Protein AF-A0AAD4MGN7-F1 (afdb_monomer)

Solvent-accessible surface area (backbone atoms only — not comparable to full-atom values): 45632 Å² total; per-residue (Å²): 125,71,68,62,56,55,52,49,28,52,50,42,21,54,55,13,45,54,48,10,51,55,51,5,52,52,38,12,51,36,53,66,47,85,91,38,70,66,51,23,50,52,28,47,52,51,27,54,56,35,58,55,49,45,67,70,60,41,41,46,39,46,66,67,45,45,25,71,78,39,67,83,50,58,80,53,56,69,68,58,38,48,26,50,32,53,7,48,36,47,10,25,52,45,12,50,46,44,36,51,26,50,66,70,49,66,71,64,58,56,55,53,40,45,73,77,66,43,49,73,70,54,36,39,65,73,51,46,48,59,51,15,47,68,67,33,46,69,65,50,54,54,52,53,54,47,40,47,41,51,32,44,44,49,68,76,62,41,52,69,54,49,50,50,51,54,53,50,49,47,75,78,34,98,59,53,67,65,55,53,53,50,53,51,50,50,48,47,52,52,44,52,51,51,54,51,53,51,54,52,52,54,63,72,72,61,62,93,81,67,90,71,90,76,80,87,76,83,90,80,88,82,92,75,89,68,92,84,69,71,67,78,72,48,59,67,62,52,48,52,50,49,52,49,21,52,51,48,34,53,52,18,48,57,46,4,49,54,52,1,45,52,40,19,50,33,51,69,63,78,43,66,84,44,20,51,60,37,50,51,50,29,53,50,51,71,68,52,47,66,69,60,47,42,49,40,45,59,52,52,46,23,61,75,70,72,47,88,70,53,72,68,55,24,48,48,53,34,43,20,58,47,38,13,30,56,37,12,49,47,49,38,50,23,55,66,68,53,61,68,56,53,55,51,43,33,44,45,57,57,37,50,72,69,55,30,39,63,71,55,47,44,62,53,17,49,62,67,25,44,68,55,53,53,51,49,52,53,51,44,40,46,54,39,48,50,59,61,74,66,32,95,65,66,69,52,63,71,46,66,75,67,67,79,80,81,89,85,90,86,86,89,85,88,89,82,88,86,88,84,84,90,86,84,88,88,89,85,79,92,76,94,73,77,85,58,44,36,39,36,41,44,30,24,29,66,62,85,92,47,74,44,35,45,57,28,58,49,76,39,47,79,44,38,25,36,30,40,36,60,62,92,88,22,32,67,67,58,53,59,33,39,74,70,65,77,38,91,66,82,44,60,49,77,52,71,77,66,55,55,16,55,34,50,45,60,53,51,68,57,68,94,33,33,45,50,49,57,27,20,53,42,29,34,72,55,72,65,39,54,71,67,59,21,44,55,49,26,52,55,37,32,46,75,63,73,42,60,96,47,41,84,39,40,56,88,79,51,55,65,47,54,40,37,39,50,30,48,28,33,24,54,48,68,67,40,63,33,41,37,33,38,31,67,50,79,75,43,60,80,88,41,37,57,70,49,50,52,55,51,51,54,47,46,75,73,49,42,17,33,42,35,35,51,88,59,59,77,57,42,75,72,62,43,75,41,68,42,60,33,56,83,16,48,69,75,80,76,86,86,75,80,66,76,99,78,78,84,92,77,90,84,80,77,89,74,89,79,93,68,77,76,63,60,56,50,58,52,50,56,68,67,56,73,81,74,75,79,52,90,36,48,46,77,48,76,48,78,37,62,32,56,37,55,60,58,42,47,38,76,60,34,64,80,44,35,36,69,15,60,42,27,89,65,40,49,40,47,66,79,44,76,40,85,42,70,70,25,49,33,30,37,34,42,30,31,73,87,78,68,54,64,55,46,35,33,36,32,28,72,40,77,43,89,38,39,36,42,28,33,43,36,30,50,75,50,86,92,46,67,52,63,25,39,39,39,37,41,38,44,83,45,101,74,26,17,34,40,38,38,40,38,36,46,50,38,88,89,54,56,57,68,60,54,48,52,36,49,54,44,11,50,51,41,38,43,69,71,59,37,78,90,74,89,127

Radius of gyration: 36.22 Å; Cα contacts (8 Å, |Δi|>4): 1133; chains: 1; bounding box: 89×82×96 Å

Structure (mmCIF, N/CA/C/O backbone):
data_AF-A0AAD4MGN7-F1
#
_entry.id   AF-A0AAD4MGN7-F1
#
loop_
_atom_site.group_PDB
_atom_site.id
_atom_site.type_symbol
_atom_site.label_atom_id
_atom_site.label_alt_id
_atom_site.label_comp_id
_atom_site.label_asym_id
_atom_site.label_entity_id
_atom_site.label_seq_id
_atom_site.pdbx_PDB_ins_code
_atom_site.Cartn_x
_atom_site.Cartn_y
_atom_site.Cartn_z
_atom_site.occupancy
_atom_site.B_iso_or_equiv
_atom_site.auth_seq_id
_atom_site.auth_comp_id
_atom_site.auth_asym_id
_atom_site.auth_atom_id
_atom_site.pdbx_PDB_model_num
ATOM 1 N N . MET A 1 1 ? 8.310 -8.435 -48.585 1.00 41.22 1 MET A N 1
ATOM 2 C CA . MET A 1 1 ? 9.269 -7.634 -47.798 1.00 41.22 1 MET A CA 1
ATOM 3 C C . MET A 1 1 ? 8.794 -7.382 -46.361 1.00 41.22 1 MET A C 1
ATOM 5 O O . MET A 1 1 ? 9.651 -7.215 -45.513 1.00 41.22 1 MET A O 1
ATOM 9 N N . ASP A 1 2 ? 7.491 -7.438 -46.037 1.00 47.53 2 ASP A N 1
ATOM 10 C CA . ASP A 1 2 ? 6.995 -7.086 -44.684 1.00 47.53 2 ASP A CA 1
ATOM 11 C C . ASP A 1 2 ? 7.054 -8.194 -43.604 1.00 47.53 2 ASP A C 1
ATOM 13 O O . ASP A 1 2 ? 7.078 -7.887 -42.412 1.00 47.53 2 ASP A O 1
ATOM 17 N N . VAL A 1 3 ? 7.104 -9.481 -43.978 1.00 47.34 3 VAL A N 1
ATOM 18 C CA . VAL A 1 3 ? 7.120 -10.608 -43.010 1.00 47.34 3 VAL A CA 1
ATOM 19 C C . VAL A 1 3 ? 8.496 -10.777 -42.344 1.00 47.34 3 VAL A C 1
ATOM 21 O O . VAL A 1 3 ? 8.574 -11.112 -41.160 1.00 47.34 3 VAL A O 1
ATOM 24 N N . ASP A 1 4 ? 9.576 -10.467 -43.065 1.00 62.09 4 ASP A N 1
ATOM 25 C CA . ASP A 1 4 ? 10.953 -10.615 -42.574 1.00 62.09 4 ASP A CA 1
ATOM 26 C C . ASP A 1 4 ? 11.300 -9.575 -41.492 1.00 62.09 4 ASP A C 1
ATOM 28 O O . ASP A 1 4 ? 12.002 -9.884 -40.527 1.00 62.09 4 ASP A O 1
ATOM 32 N N . CYS A 1 5 ? 10.743 -8.362 -41.589 1.00 65.50 5 CYS A N 1
ATOM 33 C CA . CYS A 1 5 ? 10.956 -7.278 -40.623 1.00 65.50 5 CYS A CA 1
ATOM 34 C C . CYS A 1 5 ? 10.342 -7.598 -39.252 1.00 65.50 5 CYS A C 1
ATOM 36 O O . CYS A 1 5 ? 11.000 -7.461 -38.217 1.00 65.50 5 CYS A O 1
ATOM 38 N N . LEU A 1 6 ? 9.092 -8.080 -39.243 1.00 70.62 6 LEU A N 1
ATOM 39 C CA . LEU A 1 6 ? 8.415 -8.506 -38.017 1.00 70.62 6 LEU A CA 1
ATOM 40 C C . LEU A 1 6 ? 9.149 -9.694 -37.380 1.00 70.62 6 LEU A C 1
ATOM 42 O O . LEU A 1 6 ? 9.390 -9.693 -36.172 1.00 70.62 6 LEU A O 1
ATOM 46 N N . GLY A 1 7 ? 9.548 -10.676 -38.198 1.00 76.12 7 GLY A N 1
ATOM 47 C CA . GLY A 1 7 ? 10.326 -11.832 -37.755 1.00 76.12 7 GLY A CA 1
ATOM 48 C C . GLY A 1 7 ? 11.643 -11.430 -37.090 1.00 76.12 7 GLY A C 1
ATOM 49 O O . GLY A 1 7 ? 11.974 -11.949 -36.021 1.00 76.12 7 GLY A O 1
ATOM 50 N N . TRP A 1 8 ? 12.357 -10.453 -37.656 1.00 83.38 8 TRP A N 1
ATOM 51 C CA . TRP A 1 8 ? 13.594 -9.926 -37.079 1.00 83.38 8 TRP A CA 1
ATOM 52 C C . TRP A 1 8 ? 13.355 -9.211 -35.745 1.00 83.38 8 TRP A C 1
ATOM 54 O O . TRP A 1 8 ? 14.012 -9.537 -34.757 1.00 83.38 8 TRP A O 1
ATOM 64 N N . THR A 1 9 ? 12.382 -8.292 -35.676 1.00 81.06 9 THR A N 1
ATOM 65 C CA . THR A 1 9 ? 12.053 -7.565 -34.436 1.00 81.06 9 THR A CA 1
ATOM 66 C C . THR A 1 9 ? 11.672 -8.522 -33.308 1.00 81.06 9 THR A C 1
ATOM 68 O O . THR A 1 9 ? 12.214 -8.421 -32.209 1.00 81.06 9 THR A O 1
ATOM 71 N N . VAL A 1 10 ? 10.787 -9.487 -33.577 1.00 84.31 10 VAL A N 1
ATOM 72 C CA . VAL A 1 10 ? 10.349 -10.471 -32.576 1.00 84.31 10 VAL A CA 1
ATOM 73 C C . VAL A 1 10 ? 11.515 -11.350 -32.126 1.00 84.31 10 VAL A C 1
ATOM 75 O O . VAL A 1 10 ? 11.689 -11.568 -30.926 1.00 84.31 10 VAL A O 1
ATOM 78 N N . SER A 1 11 ? 12.351 -11.811 -33.059 1.00 86.56 11 SER A N 1
ATOM 79 C CA . SER A 1 11 ? 13.511 -12.649 -32.737 1.00 86.56 11 SER A CA 1
ATOM 80 C C . SER A 1 11 ? 14.525 -11.896 -31.877 1.00 86.56 11 SER A C 1
ATOM 82 O O . SER A 1 11 ? 14.943 -12.405 -30.838 1.00 86.56 11 SER A O 1
ATOM 84 N N . VAL A 1 12 ? 14.879 -10.659 -32.241 1.00 88.50 12 VAL A N 1
ATOM 85 C CA . VAL A 1 12 ? 15.774 -9.817 -31.433 1.00 88.50 12 VAL A CA 1
ATOM 86 C C . VAL A 1 12 ? 15.170 -9.559 -30.055 1.00 88.50 12 VAL A C 1
ATOM 88 O O . VAL A 1 12 ? 15.861 -9.742 -29.056 1.00 88.50 12 VAL A O 1
ATOM 91 N N . ALA A 1 13 ? 13.886 -9.194 -29.980 1.00 86.88 13 ALA A N 1
ATOM 92 C CA . ALA A 1 13 ? 13.205 -8.910 -28.720 1.00 86.88 13 ALA A CA 1
ATOM 93 C C . ALA A 1 13 ? 13.226 -10.110 -27.767 1.00 86.88 13 ALA A C 1
ATOM 95 O O . ALA A 1 13 ? 13.623 -9.963 -26.614 1.00 86.88 13 ALA A O 1
ATOM 96 N N . LEU A 1 14 ? 12.846 -11.301 -28.239 1.00 90.88 14 LEU A N 1
ATOM 97 C CA . LEU A 1 14 ? 12.795 -12.509 -27.411 1.00 90.88 14 LEU A CA 1
ATOM 98 C C . LEU A 1 14 ? 14.188 -12.951 -26.953 1.00 90.88 14 LEU A C 1
ATOM 100 O O . LEU A 1 14 ? 14.379 -13.278 -25.781 1.00 90.88 14 LEU A O 1
ATOM 104 N N . THR A 1 15 ? 15.174 -12.918 -27.852 1.00 93.12 15 THR A N 1
ATOM 105 C CA . THR A 1 15 ? 16.546 -13.343 -27.533 1.00 93.12 15 THR A CA 1
ATOM 106 C C . THR A 1 15 ? 17.216 -12.359 -26.570 1.00 93.12 15 THR A C 1
ATOM 108 O O . THR A 1 15 ? 17.840 -12.768 -25.589 1.00 93.12 15 THR A O 1
ATOM 111 N N . ALA A 1 16 ? 17.028 -11.053 -26.791 1.00 92.38 16 ALA A N 1
ATOM 112 C CA . ALA A 1 16 ? 17.508 -10.012 -25.889 1.00 92.38 16 ALA A CA 1
ATOM 113 C C . ALA A 1 16 ? 16.787 -10.055 -24.535 1.00 92.38 16 ALA A C 1
ATOM 115 O O . ALA A 1 16 ? 17.423 -9.823 -23.511 1.00 92.38 16 ALA A O 1
ATOM 116 N N . LEU A 1 17 ? 15.493 -10.398 -24.501 1.00 92.12 17 LEU A N 1
ATOM 117 C CA . LEU A 1 17 ? 14.729 -10.527 -23.259 1.00 92.12 17 LEU A CA 1
ATOM 118 C C . LEU A 1 17 ? 15.240 -11.696 -22.426 1.00 92.12 17 LEU A C 1
ATOM 120 O O . LEU A 1 17 ? 15.430 -11.550 -21.222 1.00 92.12 17 LEU A O 1
ATOM 124 N N . PHE A 1 18 ? 15.508 -12.837 -23.061 1.00 94.94 18 PHE A N 1
ATOM 125 C CA . PHE A 1 18 ? 16.107 -13.984 -22.389 1.00 94.94 18 PHE A CA 1
ATOM 126 C C . PHE A 1 18 ? 17.468 -13.622 -21.779 1.00 94.94 18 PHE A C 1
ATOM 128 O O . PHE A 1 18 ? 17.686 -13.841 -20.585 1.00 94.94 18 PHE A O 1
ATOM 135 N N . LEU A 1 19 ? 18.350 -12.988 -22.561 1.00 95.88 19 LEU A N 1
ATOM 136 C CA . LEU A 1 19 ? 19.645 -12.506 -22.075 1.00 95.88 19 LEU A CA 1
ATOM 137 C C . LEU A 1 19 ? 19.478 -11.519 -20.907 1.00 95.88 19 LEU A C 1
ATOM 139 O O . LEU A 1 19 ? 20.143 -11.652 -19.879 1.00 95.88 19 LEU A O 1
ATOM 143 N N . ALA A 1 20 ? 18.559 -10.562 -21.039 1.00 94.31 20 ALA A N 1
ATOM 144 C CA . ALA A 1 20 ? 18.285 -9.549 -20.029 1.00 94.31 20 ALA A CA 1
ATOM 145 C C . ALA A 1 20 ? 17.755 -10.151 -18.725 1.00 94.31 20 ALA A C 1
ATOM 147 O O . ALA A 1 20 ? 18.173 -9.727 -17.649 1.00 94.31 20 ALA A O 1
ATOM 148 N N . LEU A 1 21 ? 16.870 -11.149 -18.805 1.00 93.69 21 LEU A N 1
ATOM 149 C CA . LEU A 1 21 ? 16.341 -11.853 -17.641 1.00 93.69 21 LEU A CA 1
ATOM 150 C C . LEU A 1 21 ? 17.445 -12.619 -16.924 1.00 93.69 21 LEU A C 1
ATOM 152 O O . LEU A 1 21 ? 17.583 -12.470 -15.713 1.00 93.69 21 LEU A O 1
ATOM 156 N N . VAL A 1 22 ? 18.265 -13.386 -17.644 1.00 95.25 22 VAL A N 1
ATOM 157 C CA . VAL A 1 22 ? 19.356 -14.165 -17.040 1.00 95.25 22 VAL A CA 1
ATOM 158 C C . VAL A 1 22 ? 20.379 -13.242 -16.377 1.00 95.25 22 VAL A C 1
ATOM 160 O O . VAL A 1 22 ? 20.646 -13.366 -15.181 1.00 95.25 22 VAL A O 1
ATOM 163 N N . VAL A 1 23 ? 20.914 -12.274 -17.123 1.00 96.06 23 VAL A N 1
ATOM 164 C CA . VAL A 1 23 ? 21.951 -11.363 -16.619 1.00 96.06 23 VAL A CA 1
ATOM 165 C C . VAL A 1 23 ? 21.386 -10.445 -15.538 1.00 96.06 23 VAL A C 1
ATOM 167 O O . VAL A 1 23 ? 21.999 -10.286 -14.484 1.00 96.06 23 VAL A O 1
ATOM 170 N N . GLY A 1 24 ? 20.186 -9.900 -15.738 1.00 93.06 24 GLY A N 1
ATOM 171 C CA . GLY A 1 24 ? 19.520 -9.033 -14.769 1.00 93.06 24 GLY A CA 1
ATOM 172 C C . GLY A 1 24 ? 19.217 -9.752 -13.455 1.00 93.06 24 GLY A C 1
ATOM 173 O O . GLY A 1 24 ? 19.435 -9.181 -12.387 1.00 93.06 24 GLY A O 1
ATOM 174 N N . SER A 1 25 ? 18.816 -11.028 -13.512 1.00 93.50 25 SER A N 1
ATOM 175 C CA . SER A 1 25 ? 18.629 -11.870 -12.320 1.00 93.50 25 SER A CA 1
ATOM 176 C C . SER A 1 25 ? 19.911 -12.009 -11.511 1.00 93.50 25 SER A C 1
ATOM 178 O O . SER A 1 25 ? 19.914 -11.844 -10.288 1.00 93.50 25 SER A O 1
ATOM 180 N N . ILE A 1 26 ? 21.006 -12.331 -12.204 1.00 94.19 26 ILE A N 1
ATOM 181 C CA . ILE A 1 26 ? 22.312 -12.565 -11.594 1.00 94.19 26 ILE A CA 1
ATOM 182 C C . ILE A 1 26 ? 22.810 -11.264 -10.968 1.00 94.19 26 ILE A C 1
ATOM 184 O O . ILE A 1 26 ? 23.051 -11.223 -9.763 1.00 94.19 26 ILE A O 1
ATOM 188 N N . ILE A 1 27 ? 22.881 -10.180 -11.746 1.00 92.44 27 ILE A N 1
ATOM 189 C CA . ILE A 1 27 ? 23.361 -8.879 -11.269 1.00 92.44 27 ILE A CA 1
ATOM 190 C C . ILE A 1 27 ? 22.482 -8.343 -10.130 1.00 92.44 27 ILE A C 1
ATOM 192 O O . ILE A 1 27 ? 23.010 -7.878 -9.120 1.00 92.44 27 ILE A O 1
ATOM 196 N N . GLY A 1 28 ? 21.155 -8.451 -10.234 1.00 87.88 28 GLY A N 1
ATOM 197 C CA . GLY A 1 28 ? 20.231 -8.019 -9.181 1.00 87.88 28 GLY A CA 1
ATOM 198 C C . GLY A 1 28 ? 20.442 -8.768 -7.863 1.00 87.88 28 GLY A C 1
ATOM 199 O O . GLY A 1 28 ? 20.472 -8.146 -6.803 1.00 87.88 28 GLY A O 1
ATOM 200 N N . THR A 1 29 ? 20.680 -10.082 -7.934 1.00 91.19 29 THR A N 1
ATOM 201 C CA . THR A 1 29 ? 20.980 -10.923 -6.764 1.00 91.19 29 THR A CA 1
ATOM 202 C C . THR A 1 29 ? 22.353 -10.604 -6.169 1.00 91.19 29 THR A C 1
ATOM 204 O O . THR A 1 29 ? 22.486 -10.469 -4.953 1.00 91.19 29 THR A O 1
ATOM 207 N N . LEU A 1 30 ? 23.383 -10.429 -7.007 1.00 89.56 30 LEU A N 1
ATOM 208 C CA . LEU A 1 30 ? 24.738 -10.090 -6.553 1.00 89.56 30 LEU A CA 1
ATOM 209 C C . LEU A 1 30 ? 24.761 -8.784 -5.750 1.00 89.56 30 LEU A C 1
ATOM 211 O O . LEU A 1 30 ? 25.489 -8.673 -4.765 1.00 89.56 30 LEU A O 1
ATOM 215 N N . ARG A 1 31 ? 23.916 -7.818 -6.122 1.00 88.19 31 ARG A N 1
ATOM 216 C CA . ARG A 1 31 ? 23.793 -6.509 -5.459 1.00 88.19 31 ARG A CA 1
ATOM 217 C C . ARG A 1 31 ? 23.100 -6.548 -4.096 1.00 88.19 31 ARG A C 1
ATOM 219 O O . ARG A 1 31 ? 23.095 -5.533 -3.398 1.00 88.19 31 ARG A O 1
ATOM 226 N N . THR A 1 32 ? 22.509 -7.676 -3.705 1.00 85.19 32 THR A N 1
ATOM 227 C CA . THR A 1 32 ? 21.860 -7.848 -2.395 1.00 85.19 32 THR A CA 1
ATOM 228 C C . THR A 1 32 ? 22.625 -8.791 -1.471 1.00 85.19 32 THR A C 1
ATOM 230 O O . THR A 1 32 ? 22.219 -8.983 -0.320 1.00 85.19 32 THR A O 1
ATOM 233 N N . LEU A 1 33 ? 23.736 -9.366 -1.943 1.00 86.06 33 LEU A N 1
ATOM 234 C CA . LEU A 1 33 ? 24.540 -10.279 -1.146 1.00 86.06 33 LEU A CA 1
ATOM 235 C C . LEU A 1 33 ? 25.192 -9.551 0.048 1.00 86.06 33 LEU A C 1
ATOM 237 O O . LEU A 1 33 ? 25.853 -8.529 -0.131 1.00 86.06 33 LEU A O 1
ATOM 241 N N . PRO A 1 34 ? 25.025 -10.075 1.270 1.00 75.25 34 PRO A N 1
ATOM 242 C CA . PRO A 1 34 ? 25.509 -9.447 2.497 1.00 75.25 34 PRO A CA 1
ATOM 243 C C . PRO A 1 34 ? 27.012 -9.641 2.730 1.00 75.25 34 PRO A C 1
ATOM 245 O O . PRO A 1 34 ? 27.662 -8.734 3.240 1.00 75.25 34 PRO A O 1
ATOM 248 N N . ASP A 1 35 ? 27.558 -10.790 2.326 1.00 76.31 35 ASP A N 1
ATOM 249 C CA . ASP A 1 35 ? 28.897 -11.238 2.736 1.00 76.31 35 ASP A CA 1
ATOM 250 C C . ASP A 1 35 ? 29.973 -10.975 1.665 1.00 76.31 35 ASP A C 1
ATOM 252 O O . ASP A 1 35 ? 31.139 -11.316 1.841 1.00 76.31 35 ASP A O 1
ATOM 256 N N . SER A 1 36 ? 29.608 -10.345 0.541 1.00 82.69 36 SER A N 1
ATOM 257 C CA . SER A 1 36 ? 30.501 -10.151 -0.611 1.00 82.69 36 SER A CA 1
ATOM 258 C C . SER A 1 36 ? 30.474 -8.713 -1.159 1.00 82.69 36 SER A C 1
ATOM 260 O O . SER A 1 36 ? 29.882 -8.458 -2.214 1.00 82.69 36 SER A O 1
ATOM 262 N N . PRO A 1 37 ? 31.153 -7.755 -0.497 1.00 80.56 37 PRO A N 1
ATOM 263 C CA . PRO A 1 37 ? 31.158 -6.347 -0.903 1.00 80.56 37 PRO A CA 1
ATOM 264 C C . PRO A 1 37 ? 31.696 -6.113 -2.320 1.00 80.56 37 PRO A C 1
ATOM 266 O O . PRO A 1 37 ? 31.236 -5.212 -3.016 1.00 80.56 37 PRO A O 1
ATOM 269 N N . TRP A 1 38 ? 32.657 -6.927 -2.765 1.00 80.62 38 TRP A N 1
ATOM 270 C CA . TRP A 1 38 ? 33.228 -6.822 -4.109 1.00 80.62 38 TRP A CA 1
ATOM 271 C C . TRP A 1 38 ? 32.220 -7.199 -5.206 1.00 80.62 38 TRP A C 1
ATOM 273 O O . TRP A 1 38 ? 32.084 -6.466 -6.182 1.00 80.62 38 TRP A O 1
ATOM 283 N N . LEU A 1 39 ? 31.440 -8.269 -5.007 1.00 84.50 39 LEU A N 1
ATOM 284 C CA . LEU A 1 39 ? 30.377 -8.667 -5.941 1.00 84.50 39 LEU A CA 1
ATOM 285 C C . LEU A 1 39 ? 29.265 -7.614 -6.020 1.00 84.50 39 LEU A C 1
ATOM 287 O O . LEU A 1 39 ? 28.760 -7.329 -7.104 1.00 84.50 39 LEU A O 1
ATOM 291 N N . VAL A 1 40 ? 28.932 -6.984 -4.888 1.00 81.62 40 VAL A N 1
ATOM 292 C CA . VAL A 1 40 ? 27.975 -5.869 -4.851 1.00 81.62 40 VAL A CA 1
ATOM 293 C C . VAL A 1 40 ? 28.498 -4.677 -5.657 1.00 81.62 40 VAL A C 1
ATOM 295 O O . VAL A 1 40 ? 27.748 -4.106 -6.446 1.00 81.62 40 VAL A O 1
ATOM 298 N N . ARG A 1 41 ? 29.784 -4.320 -5.511 1.00 80.69 41 ARG A N 1
ATOM 299 C CA . ARG A 1 41 ? 30.412 -3.239 -6.295 1.00 80.69 41 ARG A CA 1
ATOM 300 C C . ARG A 1 41 ? 30.404 -3.539 -7.790 1.00 80.69 41 ARG A C 1
ATOM 302 O O . ARG A 1 41 ? 30.047 -2.661 -8.564 1.00 80.69 41 ARG A O 1
ATOM 309 N N . LEU A 1 42 ? 30.744 -4.765 -8.187 1.00 85.31 42 LEU A N 1
ATOM 310 C CA . LEU A 1 42 ? 30.710 -5.187 -9.589 1.00 85.31 42 LEU A CA 1
ATOM 311 C C . LEU A 1 42 ? 29.291 -5.093 -10.164 1.00 85.31 42 LEU A C 1
ATOM 313 O O . LEU A 1 42 ? 29.099 -4.564 -11.257 1.00 85.31 42 LEU A O 1
ATOM 317 N N . GLY A 1 43 ? 28.286 -5.539 -9.406 1.00 82.88 43 GLY A N 1
ATOM 318 C CA . GLY A 1 43 ? 26.890 -5.413 -9.812 1.00 82.88 43 GLY A CA 1
ATOM 319 C C . GLY A 1 43 ? 26.417 -3.958 -9.913 1.00 82.88 43 GLY A C 1
ATOM 320 O O . GLY A 1 43 ? 25.676 -3.625 -10.834 1.00 82.88 43 GLY A O 1
ATOM 321 N N . ASN A 1 44 ? 26.856 -3.076 -9.009 1.00 79.88 44 ASN A N 1
ATOM 322 C CA . ASN A 1 44 ? 26.563 -1.643 -9.104 1.00 79.88 44 ASN A CA 1
ATOM 323 C C . ASN A 1 44 ? 27.222 -1.017 -10.337 1.00 79.88 44 ASN A C 1
ATOM 325 O O . ASN A 1 44 ? 26.527 -0.364 -11.104 1.00 79.88 44 ASN A O 1
ATOM 329 N N . ALA A 1 45 ? 28.504 -1.298 -10.586 1.00 78.75 45 ALA A N 1
ATOM 330 C CA . ALA A 1 45 ? 29.219 -0.798 -11.759 1.00 78.75 45 ALA A CA 1
ATOM 331 C C . ALA A 1 45 ? 28.550 -1.232 -13.076 1.00 78.75 45 ALA A C 1
ATOM 333 O O . ALA A 1 45 ? 28.399 -0.423 -13.988 1.00 78.75 45 ALA A O 1
ATOM 334 N N . TRP A 1 46 ? 28.083 -2.485 -13.161 1.00 86.75 46 TRP A N 1
ATOM 335 C CA . TRP A 1 46 ? 27.307 -2.969 -14.309 1.00 86.75 46 TRP A CA 1
ATOM 336 C C . TRP A 1 46 ? 26.041 -2.137 -14.535 1.00 86.75 46 TRP A C 1
ATOM 338 O O . TRP A 1 46 ? 25.769 -1.687 -15.648 1.00 86.75 46 TRP A O 1
ATOM 348 N N . VAL A 1 47 ? 25.255 -1.927 -13.475 1.00 78.94 47 VAL A N 1
ATOM 349 C CA . VAL A 1 47 ? 23.998 -1.179 -13.571 1.00 78.94 47 VAL A CA 1
ATOM 350 C C . VAL A 1 47 ? 24.259 0.288 -13.892 1.00 78.94 47 VAL A C 1
ATOM 352 O O . VAL A 1 47 ? 23.580 0.832 -14.753 1.00 78.94 47 VAL A O 1
ATOM 355 N N . GLU A 1 48 ? 25.254 0.918 -13.272 1.00 75.88 48 GLU A N 1
ATOM 356 C CA . GLU A 1 48 ? 25.644 2.297 -13.573 1.00 75.88 48 GLU A CA 1
ATOM 357 C C . GLU A 1 48 ? 26.066 2.469 -15.036 1.00 75.88 48 GLU A C 1
ATOM 359 O O . GLU A 1 48 ? 25.638 3.425 -15.682 1.00 75.88 48 GLU A O 1
ATOM 364 N N . LEU A 1 49 ? 26.844 1.533 -15.583 1.00 77.31 49 LEU A N 1
ATOM 365 C CA . LEU A 1 49 ? 27.307 1.589 -16.966 1.00 77.31 49 LEU A CA 1
ATOM 366 C C . LEU A 1 49 ? 26.145 1.469 -17.961 1.00 77.31 49 LEU A C 1
ATOM 368 O O . LEU 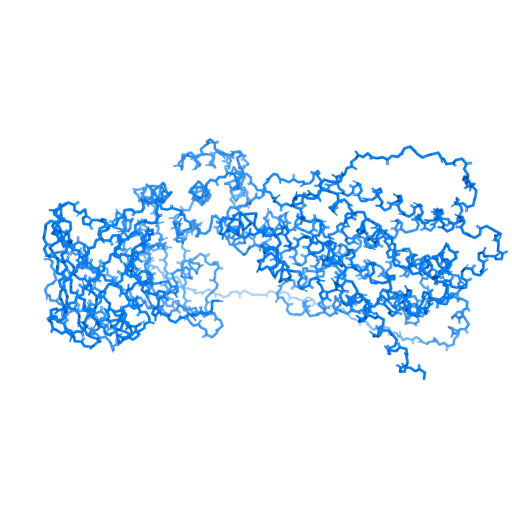A 1 49 ? 25.963 2.328 -18.822 1.00 77.31 49 LEU A O 1
ATOM 372 N N . PHE A 1 50 ? 25.338 0.415 -17.842 1.00 81.06 50 PHE A N 1
ATOM 373 C CA . PHE A 1 50 ? 24.321 0.095 -18.847 1.00 81.06 50 PHE A CA 1
ATOM 374 C C . PHE A 1 50 ? 22.991 0.833 -18.647 1.00 81.06 50 PHE A C 1
ATOM 376 O O . PHE A 1 50 ? 22.217 0.934 -19.594 1.00 81.06 50 PHE A O 1
ATOM 383 N N . ARG A 1 51 ? 22.694 1.374 -17.459 1.00 74.62 51 ARG A N 1
ATOM 384 C CA . ARG A 1 51 ? 21.462 2.151 -17.218 1.00 74.62 51 ARG A CA 1
ATOM 385 C C . ARG A 1 51 ? 21.607 3.623 -17.600 1.00 74.62 51 ARG A C 1
ATOM 387 O O . ARG A 1 51 ? 20.623 4.241 -18.007 1.00 74.62 51 ARG A O 1
ATOM 394 N N . ASN A 1 52 ? 22.799 4.194 -17.430 1.00 66.75 52 ASN A N 1
ATOM 395 C CA . ASN A 1 52 ? 23.007 5.634 -17.600 1.00 66.75 52 ASN A CA 1
ATOM 396 C C . ASN A 1 52 ? 23.361 6.033 -19.041 1.00 66.75 52 ASN A C 1
ATOM 398 O O . ASN A 1 52 ? 23.245 7.209 -19.378 1.00 66.75 52 ASN A O 1
ATOM 402 N N . VAL A 1 53 ? 23.742 5.080 -19.898 1.00 69.31 53 VAL A N 1
ATOM 403 C CA . VAL A 1 53 ? 24.017 5.336 -21.320 1.00 69.31 53 VAL A CA 1
ATOM 404 C C . VAL A 1 53 ? 22.736 5.122 -22.143 1.00 69.31 53 VAL A C 1
ATOM 406 O O . VAL A 1 53 ? 22.157 4.036 -22.049 1.00 69.31 53 VAL A O 1
ATOM 409 N N . PRO A 1 54 ? 22.291 6.097 -22.966 1.00 69.19 54 PRO A N 1
ATOM 410 C CA . PRO A 1 54 ? 21.115 5.944 -23.825 1.00 69.19 54 PRO A CA 1
ATOM 411 C C . PRO A 1 54 ? 21.215 4.717 -24.735 1.00 69.19 54 PRO A C 1
ATOM 413 O O . PRO A 1 54 ? 22.287 4.415 -25.260 1.00 69.19 54 PRO A O 1
ATOM 416 N N . LEU A 1 55 ? 20.094 4.033 -24.977 1.00 73.88 55 LEU A N 1
ATOM 417 C CA . LEU A 1 55 ? 20.087 2.794 -25.762 1.00 73.88 55 LEU A CA 1
ATOM 418 C C . LEU A 1 55 ? 20.684 2.981 -27.162 1.00 73.88 55 LEU A C 1
ATOM 420 O O . LEU A 1 55 ? 21.463 2.145 -27.604 1.00 73.88 55 LEU A O 1
ATOM 424 N N . LEU A 1 56 ? 20.349 4.076 -27.845 1.00 68.88 56 LEU A N 1
ATOM 425 C CA . LEU A 1 56 ? 20.836 4.345 -29.200 1.00 68.88 56 LEU A CA 1
ATOM 426 C C . LEU A 1 56 ? 22.364 4.518 -29.224 1.00 68.88 56 LEU A C 1
ATOM 428 O O . LEU A 1 56 ? 23.035 3.981 -30.103 1.00 68.88 56 LEU A O 1
ATOM 432 N N . VAL A 1 57 ? 22.927 5.159 -28.194 1.00 69.19 57 VAL A N 1
ATOM 433 C CA . VAL A 1 57 ? 24.381 5.259 -27.993 1.00 69.19 57 VAL A CA 1
ATOM 434 C C . VAL A 1 57 ? 24.989 3.881 -27.728 1.00 69.19 57 VAL A C 1
ATOM 436 O O . VAL A 1 57 ? 26.054 3.573 -28.252 1.00 69.19 57 VAL A O 1
ATOM 439 N N . GLN A 1 58 ? 24.319 3.015 -26.964 1.00 74.94 58 GLN A N 1
ATOM 440 C CA . GLN A 1 58 ? 24.801 1.647 -26.764 1.00 74.94 58 GLN A CA 1
ATOM 441 C C . GLN A 1 58 ? 24.790 0.854 -28.067 1.00 74.94 58 GLN A C 1
ATOM 443 O O . GLN A 1 58 ? 25.813 0.281 -28.419 1.00 74.94 58 GLN A O 1
ATOM 448 N N . VAL A 1 59 ? 23.684 0.860 -28.814 1.00 76.94 59 VAL A N 1
ATOM 449 C CA . VAL A 1 59 ? 23.601 0.198 -30.125 1.00 76.94 59 VAL A CA 1
ATOM 450 C C . VAL A 1 59 ? 24.725 0.694 -31.039 1.00 76.94 59 VAL A C 1
ATOM 452 O O . VAL A 1 59 ? 25.416 -0.122 -31.644 1.00 76.94 59 VAL A O 1
ATOM 455 N N . PHE A 1 60 ? 24.993 2.002 -31.051 1.00 73.31 60 PHE A N 1
ATOM 456 C CA . PHE A 1 60 ? 26.116 2.584 -31.784 1.00 73.31 60 PHE A CA 1
ATOM 457 C C . PHE A 1 60 ? 27.480 2.037 -31.331 1.00 73.31 60 PHE A C 1
ATOM 459 O O . PHE A 1 60 ? 28.281 1.612 -32.161 1.00 73.31 60 PHE A O 1
ATOM 466 N N . ILE A 1 61 ? 27.754 2.006 -30.022 1.00 76.31 61 ILE A N 1
ATOM 467 C CA . ILE A 1 61 ? 29.011 1.475 -29.468 1.00 76.31 61 ILE A CA 1
ATOM 468 C C . ILE A 1 61 ? 29.197 0.007 -29.859 1.00 76.31 61 ILE A C 1
ATOM 470 O O . ILE A 1 61 ? 30.273 -0.380 -30.319 1.00 76.31 61 ILE A O 1
ATOM 474 N N . TRP A 1 62 ? 28.150 -0.801 -29.700 1.00 82.50 62 TRP A N 1
ATOM 475 C CA . TRP A 1 62 ? 28.159 -2.226 -30.021 1.00 82.50 62 TRP A CA 1
ATOM 476 C C . TRP A 1 62 ? 28.390 -2.495 -31.504 1.00 82.50 62 TRP A C 1
ATOM 478 O O . TRP A 1 62 ? 29.026 -3.489 -31.842 1.00 82.50 62 TRP A O 1
ATOM 488 N N . TYR A 1 63 ? 27.924 -1.601 -32.372 1.00 75.62 63 TYR A N 1
ATOM 489 C CA . TYR A 1 63 ? 28.000 -1.777 -33.815 1.00 75.62 63 TYR A CA 1
ATOM 490 C C . TYR A 1 63 ? 29.273 -1.186 -34.442 1.00 75.62 63 TYR A C 1
ATOM 492 O O . TYR A 1 63 ? 29.908 -1.829 -35.273 1.00 75.62 63 TYR A O 1
ATOM 500 N N . PHE A 1 64 ? 29.689 0.019 -34.040 1.00 72.56 64 PHE A N 1
ATOM 501 C CA . PHE A 1 64 ? 30.761 0.765 -34.718 1.00 72.56 64 PHE A CA 1
ATOM 502 C C . PHE A 1 64 ? 32.067 0.854 -33.925 1.00 72.56 64 PHE A C 1
ATOM 504 O O . PHE A 1 64 ? 33.141 0.974 -34.521 1.00 72.56 64 PHE A O 1
ATOM 511 N N . VAL A 1 65 ? 31.999 0.806 -32.591 1.00 74.25 65 VAL A N 1
ATOM 512 C CA . VAL A 1 65 ? 33.158 1.057 -31.720 1.00 74.25 65 VAL A CA 1
ATOM 513 C C . VAL A 1 65 ? 33.790 -0.254 -31.253 1.00 74.25 65 VAL A C 1
ATOM 515 O O . VAL A 1 65 ? 34.979 -0.481 -31.487 1.00 74.25 65 VAL A O 1
ATOM 518 N N . LEU A 1 66 ? 33.004 -1.151 -30.648 1.00 81.31 66 LEU A N 1
ATOM 519 C CA . LEU A 1 66 ? 33.500 -2.409 -30.078 1.00 81.31 66 LEU A CA 1
ATOM 520 C C . LEU A 1 66 ? 34.164 -3.331 -31.112 1.00 81.31 66 LEU A C 1
ATOM 522 O O . LEU A 1 66 ? 35.277 -3.777 -30.836 1.00 81.31 66 LEU A O 1
ATOM 526 N N . PRO A 1 67 ? 33.603 -3.560 -32.317 1.00 82.56 67 PRO A N 1
ATOM 527 C CA . PRO A 1 67 ? 34.272 -4.367 -33.339 1.00 82.56 67 PRO A CA 1
ATOM 528 C C . PRO A 1 67 ? 35.633 -3.802 -33.763 1.00 82.56 67 PRO A C 1
ATOM 530 O O . PRO A 1 67 ? 36.568 -4.537 -34.080 1.00 82.56 67 PRO A O 1
ATOM 533 N N . LYS A 1 68 ? 35.805 -2.477 -33.740 1.00 77.94 68 LYS A N 1
ATOM 534 C CA . LYS A 1 68 ? 37.096 -1.865 -34.076 1.00 77.94 68 LYS A CA 1
ATOM 535 C C . LYS A 1 68 ? 38.129 -2.068 -32.974 1.00 77.94 68 LYS A C 1
ATOM 537 O O . LYS A 1 68 ? 39.277 -2.358 -33.308 1.00 77.94 68 LYS A O 1
ATOM 542 N N . MET A 1 69 ? 37.713 -1.954 -31.711 1.00 76.25 69 MET A N 1
ATOM 543 C CA . MET A 1 69 ? 38.573 -2.103 -30.530 1.00 76.25 69 MET A CA 1
ATOM 544 C C . MET A 1 69 ? 38.906 -3.560 -30.191 1.00 76.25 69 MET A C 1
ATOM 546 O O . MET A 1 69 ? 39.997 -3.834 -29.700 1.00 76.25 69 MET A O 1
ATOM 550 N N . ILE A 1 70 ? 37.977 -4.484 -30.439 1.00 81.31 70 ILE A N 1
ATOM 551 C CA . ILE A 1 70 ? 38.086 -5.903 -30.098 1.00 81.31 70 ILE A CA 1
ATOM 552 C C . ILE A 1 70 ? 38.021 -6.692 -31.414 1.00 81.31 70 ILE A C 1
ATOM 554 O O . ILE A 1 70 ? 36.924 -6.980 -31.894 1.00 81.31 70 ILE A O 1
ATOM 558 N N . PRO A 1 71 ? 39.173 -7.039 -32.025 1.00 77.69 71 PRO A N 1
ATOM 559 C CA . PRO A 1 71 ? 39.220 -7.630 -33.364 1.00 77.69 71 PRO A CA 1
ATOM 560 C C . PRO A 1 71 ? 38.327 -8.869 -33.567 1.00 77.69 71 PRO A C 1
ATOM 562 O O . PRO A 1 71 ? 37.677 -8.926 -34.608 1.00 77.69 71 PRO A O 1
ATOM 565 N N . PRO A 1 72 ? 38.183 -9.798 -32.593 1.00 84.50 72 PRO A N 1
ATOM 566 C CA . PRO A 1 72 ? 37.259 -10.932 -32.723 1.00 84.50 72 PRO A CA 1
ATOM 567 C C . PRO A 1 72 ? 35.774 -10.560 -32.869 1.00 84.50 72 PRO A C 1
ATOM 569 O O . PRO A 1 72 ? 34.978 -11.383 -33.304 1.00 84.50 72 PRO A O 1
ATOM 572 N N . MET A 1 73 ? 35.365 -9.343 -32.493 1.00 81.19 73 MET A N 1
ATOM 573 C CA . MET A 1 73 ? 33.966 -8.907 -32.590 1.00 81.19 73 MET A CA 1
ATOM 574 C C . MET A 1 73 ? 33.584 -8.408 -33.990 1.00 81.19 73 MET A C 1
ATOM 576 O O . MET A 1 73 ? 32.405 -8.165 -34.230 1.00 81.19 73 MET A O 1
ATOM 580 N N . ARG A 1 74 ? 34.547 -8.262 -34.915 1.00 78.94 74 ARG A N 1
ATOM 581 C CA . ARG A 1 74 ? 34.289 -7.847 -36.310 1.00 78.94 74 ARG A CA 1
ATOM 582 C C . ARG A 1 74 ? 33.517 -8.884 -37.108 1.00 78.94 74 ARG A C 1
ATOM 584 O O . ARG A 1 74 ? 32.721 -8.507 -37.959 1.00 78.94 74 ARG A O 1
ATOM 591 N N . ASP A 1 75 ? 33.723 -10.157 -36.791 1.00 83.00 75 ASP A N 1
ATOM 592 C CA . ASP A 1 75 ? 33.127 -11.278 -37.519 1.00 83.00 75 ASP A CA 1
ATOM 593 C C . ASP A 1 75 ? 31.759 -11.691 -36.946 1.00 83.00 75 ASP A C 1
ATOM 595 O O . ASP A 1 75 ? 31.124 -12.627 -37.433 1.00 83.00 75 ASP A O 1
ATOM 599 N N . LEU A 1 76 ? 31.284 -11.010 -35.894 1.00 84.12 76 LEU A N 1
ATOM 600 C CA . LEU A 1 76 ? 29.996 -11.313 -35.281 1.00 84.12 76 LEU A CA 1
ATOM 601 C C . LEU A 1 76 ? 28.833 -10.802 -36.145 1.00 84.12 76 LEU A C 1
ATOM 603 O O . LEU A 1 76 ? 28.864 -9.660 -36.609 1.00 84.12 76 LEU A O 1
ATOM 607 N N . PRO A 1 77 ? 27.750 -11.589 -36.295 1.00 85.38 77 PRO A N 1
ATOM 608 C CA . PRO A 1 77 ? 26.560 -11.125 -36.993 1.00 85.38 77 PRO A CA 1
ATOM 609 C C . PRO A 1 77 ? 25.967 -9.867 -36.331 1.00 85.38 77 PRO A C 1
ATOM 611 O O . PRO A 1 77 ? 25.824 -9.845 -35.102 1.00 85.38 77 PRO A O 1
ATOM 614 N N . PRO A 1 78 ? 25.501 -8.872 -37.113 1.00 79.69 78 PRO A N 1
ATOM 615 C CA . PRO A 1 78 ? 24.797 -7.685 -36.616 1.00 79.69 78 PRO A CA 1
ATOM 616 C C . PRO A 1 78 ? 23.685 -7.990 -35.609 1.00 79.69 78 PRO A C 1
ATOM 618 O O . PRO A 1 78 ? 23.526 -7.294 -34.608 1.00 79.69 78 PRO A O 1
ATOM 621 N N . PHE A 1 79 ? 22.952 -9.081 -35.845 1.00 84.75 79 PHE A N 1
ATOM 622 C CA . PHE A 1 79 ? 21.914 -9.586 -34.951 1.00 84.75 79 PHE A CA 1
ATOM 623 C C . PHE A 1 79 ? 22.426 -9.796 -33.516 1.00 84.75 79 PHE A C 1
ATOM 625 O O . PHE A 1 79 ? 21.784 -9.359 -32.564 1.00 84.75 79 PHE A O 1
ATOM 632 N N . VAL A 1 80 ? 23.601 -10.414 -33.352 1.00 86.81 80 VAL A N 1
ATOM 633 C CA . VAL A 1 80 ? 24.189 -10.710 -32.035 1.00 86.81 80 VAL A CA 1
ATOM 634 C C . VAL A 1 80 ? 24.590 -9.421 -31.323 1.00 86.81 80 VAL A C 1
ATOM 636 O O . VAL A 1 80 ? 24.321 -9.271 -30.134 1.00 86.81 80 VAL A O 1
ATOM 639 N N . LEU A 1 81 ? 25.176 -8.463 -32.047 1.00 86.31 81 LEU A N 1
ATOM 640 C CA . LEU A 1 81 ? 25.582 -7.171 -31.485 1.00 86.31 81 LEU A CA 1
ATOM 641 C C . LEU A 1 81 ? 24.374 -6.378 -30.963 1.00 86.31 81 LEU A C 1
ATOM 643 O O . LEU A 1 81 ? 24.423 -5.838 -29.858 1.00 86.31 81 LEU A O 1
ATOM 647 N N . VAL A 1 82 ? 23.264 -6.370 -31.710 1.00 84.25 82 VAL A N 1
ATOM 648 C CA . VAL A 1 82 ? 22.012 -5.717 -31.290 1.00 84.25 82 VAL A CA 1
ATOM 649 C C . VAL A 1 82 ? 21.377 -6.442 -30.099 1.00 84.25 82 VAL A C 1
ATOM 651 O O . VAL A 1 82 ? 20.949 -5.787 -29.148 1.00 84.25 82 VAL A O 1
ATOM 654 N N . VAL A 1 83 ? 21.352 -7.781 -30.101 1.00 90.19 83 VAL A N 1
ATOM 655 C CA . VAL A 1 83 ? 20.856 -8.579 -28.965 1.00 90.19 83 VAL A CA 1
ATOM 656 C C . VAL A 1 83 ? 21.664 -8.298 -27.696 1.00 90.19 83 VAL A C 1
ATOM 658 O O . VAL A 1 83 ? 21.069 -8.128 -26.633 1.00 90.19 83 VAL A O 1
ATOM 661 N N . CYS A 1 84 ? 22.990 -8.180 -27.791 1.00 90.38 84 CYS A N 1
ATOM 662 C CA . CYS A 1 84 ? 23.846 -7.807 -26.663 1.00 90.38 84 CYS A CA 1
ATOM 663 C C . CYS A 1 84 ? 23.572 -6.377 -26.180 1.00 90.38 84 CYS A C 1
ATOM 665 O O . CYS A 1 84 ? 23.403 -6.167 -24.979 1.00 90.38 84 CYS A O 1
ATOM 667 N N . ALA A 1 85 ? 23.464 -5.408 -27.096 1.00 87.19 85 ALA A N 1
ATOM 668 C CA . ALA A 1 85 ? 23.171 -4.018 -26.752 1.00 87.19 85 ALA A CA 1
ATOM 669 C C . ALA A 1 85 ? 21.830 -3.884 -26.008 1.00 87.19 85 ALA A C 1
ATOM 671 O O . ALA A 1 85 ? 21.781 -3.357 -24.896 1.00 87.19 85 ALA A O 1
ATOM 672 N N . LEU A 1 86 ? 20.744 -4.419 -26.580 1.00 88.06 86 LEU A N 1
ATOM 673 C CA . LEU A 1 86 ? 19.415 -4.368 -25.961 1.00 88.06 86 LEU A CA 1
ATOM 674 C C . LEU A 1 86 ? 19.338 -5.228 -24.697 1.00 88.06 86 LEU A C 1
ATOM 676 O O . LEU A 1 86 ? 18.712 -4.825 -23.713 1.00 88.06 86 LEU A O 1
ATOM 680 N N . GLY A 1 87 ? 19.962 -6.405 -24.714 1.00 91.56 87 GLY A N 1
ATOM 681 C CA . GLY A 1 87 ? 19.949 -7.348 -23.605 1.00 91.56 87 GLY A CA 1
ATOM 682 C C . GLY A 1 87 ? 20.659 -6.794 -22.375 1.00 91.56 87 GLY A C 1
ATOM 683 O O . GLY A 1 87 ? 20.093 -6.825 -21.284 1.00 91.56 87 GLY A O 1
ATOM 684 N N . PHE A 1 88 ? 21.852 -6.212 -22.525 1.00 92.81 88 PHE A N 1
ATOM 685 C CA . PHE A 1 88 ? 22.586 -5.640 -21.394 1.00 92.81 88 PHE A CA 1
ATOM 686 C C . PHE A 1 88 ? 21.965 -4.347 -20.875 1.00 92.81 88 PHE A C 1
ATOM 688 O O . PHE A 1 88 ? 21.814 -4.209 -19.657 1.00 92.81 88 PHE A O 1
ATOM 695 N N . PHE A 1 89 ? 21.491 -3.471 -21.762 1.00 88.00 89 PHE A N 1
ATOM 696 C CA . PHE A 1 89 ? 20.698 -2.304 -21.377 1.00 88.00 89 PHE A CA 1
ATOM 697 C C . PHE A 1 89 ? 19.490 -2.690 -20.510 1.00 88.00 89 PHE A C 1
ATOM 699 O O . PHE A 1 89 ? 19.285 -2.161 -19.415 1.00 88.00 89 PHE A O 1
ATOM 706 N N . THR A 1 90 ? 18.715 -3.677 -20.965 1.00 87.31 90 THR A N 1
ATOM 707 C CA . THR A 1 90 ? 17.513 -4.135 -20.256 1.00 87.31 90 THR A CA 1
ATOM 708 C C . THR A 1 90 ? 17.872 -4.912 -18.983 1.00 87.31 90 THR A C 1
ATOM 710 O O . THR A 1 90 ? 17.189 -4.781 -17.966 1.00 87.31 90 THR A O 1
ATOM 713 N N . SER A 1 91 ? 18.992 -5.649 -18.976 1.00 93.75 91 SER A N 1
ATOM 714 C CA . SER A 1 91 ? 19.476 -6.382 -17.797 1.00 93.75 91 SER A CA 1
ATOM 715 C C . SER A 1 91 ? 19.733 -5.467 -16.600 1.00 93.75 91 SER A C 1
ATOM 717 O O . SER A 1 91 ? 19.408 -5.828 -15.471 1.00 93.75 91 SER A O 1
ATOM 719 N N . ALA A 1 92 ? 20.256 -4.258 -16.834 1.00 86.81 92 ALA A N 1
ATOM 720 C CA . ALA A 1 92 ? 20.538 -3.297 -15.774 1.00 86.81 92 ALA A CA 1
ATOM 721 C C . ALA A 1 92 ? 19.254 -2.808 -15.084 1.00 86.81 92 ALA A C 1
ATOM 723 O O . ALA A 1 92 ? 19.231 -2.618 -13.866 1.00 86.81 92 ALA A O 1
ATOM 724 N N . ARG A 1 93 ? 18.161 -2.661 -15.844 1.00 84.12 93 ARG A N 1
ATOM 725 C CA . ARG A 1 93 ? 16.840 -2.283 -15.317 1.00 84.12 93 ARG A CA 1
ATOM 726 C C . ARG A 1 93 ? 16.191 -3.425 -14.546 1.00 84.12 93 ARG A C 1
ATOM 728 O O . ARG A 1 93 ? 15.738 -3.212 -13.423 1.00 84.12 93 ARG A O 1
ATOM 735 N N . ILE A 1 94 ? 16.220 -4.639 -15.099 1.00 85.94 94 ILE A N 1
ATOM 736 C CA . ILE A 1 94 ? 15.725 -5.846 -14.418 1.00 85.94 94 ILE A CA 1
ATOM 737 C C . ILE A 1 94 ? 16.496 -6.084 -13.112 1.00 85.94 94 ILE A C 1
ATOM 739 O O . ILE A 1 94 ? 15.889 -6.408 -12.093 1.00 85.94 94 ILE A O 1
ATOM 743 N N . ALA A 1 95 ? 17.812 -5.856 -13.100 1.00 87.56 95 ALA A N 1
ATOM 744 C CA . ALA A 1 95 ? 18.630 -5.975 -11.897 1.00 87.56 95 ALA A CA 1
ATOM 745 C C . ALA A 1 95 ? 18.212 -4.996 -10.788 1.00 87.56 95 ALA A C 1
ATOM 747 O O . ALA A 1 95 ? 18.217 -5.369 -9.614 1.00 87.56 95 ALA A O 1
ATOM 748 N N . GLU A 1 96 ? 17.842 -3.756 -11.129 1.00 81.50 96 GLU A N 1
ATOM 749 C CA . GLU A 1 96 ? 17.319 -2.796 -10.147 1.00 81.50 96 GLU A CA 1
ATOM 750 C C . GLU A 1 96 ? 15.937 -3.216 -9.640 1.00 81.50 96 GLU A C 1
ATOM 752 O O . GLU A 1 96 ? 15.713 -3.224 -8.433 1.00 81.50 96 GLU A O 1
ATOM 757 N N . GLN A 1 97 ? 15.042 -3.646 -10.535 1.00 79.62 97 GLN A N 1
ATOM 758 C CA . GLN A 1 97 ? 13.717 -4.137 -10.151 1.00 79.62 97 GLN A CA 1
ATOM 759 C C . GLN A 1 97 ? 13.822 -5.316 -9.186 1.00 79.62 97 GLN A C 1
ATOM 761 O O . GLN A 1 97 ? 13.205 -5.289 -8.123 1.00 79.62 97 GLN A O 1
ATOM 766 N N . LEU A 1 98 ? 14.649 -6.315 -9.511 1.00 84.94 98 LEU A N 1
ATOM 767 C CA . LEU A 1 98 ? 14.875 -7.469 -8.649 1.00 84.94 98 LEU A CA 1
ATOM 768 C C . LEU A 1 98 ? 15.441 -7.049 -7.297 1.00 84.94 98 LEU A C 1
ATOM 770 O O . LEU A 1 98 ? 14.900 -7.447 -6.271 1.00 84.94 98 LEU A O 1
ATOM 774 N N . ARG A 1 99 ? 16.458 -6.185 -7.271 1.00 84.56 99 ARG A N 1
ATOM 775 C CA . ARG A 1 99 ? 17.002 -5.641 -6.023 1.00 84.56 99 ARG A CA 1
ATOM 776 C C . ARG A 1 99 ? 15.925 -4.960 -5.174 1.00 84.56 99 ARG A C 1
ATOM 778 O O . ARG A 1 99 ? 15.852 -5.224 -3.975 1.00 84.56 99 ARG A O 1
ATOM 785 N N . SER A 1 100 ? 15.082 -4.117 -5.771 1.00 73.62 100 SER A N 1
ATOM 786 C CA . SER A 1 100 ? 13.969 -3.467 -5.071 1.00 73.62 100 SER A CA 1
ATOM 787 C C . SER A 1 100 ? 12.941 -4.480 -4.564 1.00 73.62 100 SER A C 1
ATOM 789 O O . SER A 1 100 ? 12.498 -4.372 -3.423 1.00 73.62 100 SER A O 1
ATOM 791 N N . GLY A 1 101 ? 12.611 -5.503 -5.357 1.00 74.50 101 GLY A N 1
ATOM 792 C CA . GLY A 1 101 ? 11.718 -6.594 -4.954 1.00 74.50 101 GLY A CA 1
ATOM 793 C C . GLY A 1 101 ? 12.255 -7.390 -3.765 1.00 74.50 101 GLY A C 1
ATOM 794 O O . GLY A 1 101 ? 11.511 -7.702 -2.840 1.00 74.50 101 GLY A O 1
ATOM 795 N N . ILE A 1 102 ? 13.563 -7.653 -3.742 1.00 81.38 102 ILE A N 1
ATOM 796 C CA . ILE A 1 102 ? 14.261 -8.291 -2.619 1.00 81.38 102 ILE A CA 1
ATOM 797 C C . ILE A 1 102 ? 14.213 -7.399 -1.369 1.00 81.38 102 ILE A C 1
ATOM 799 O O . ILE A 1 102 ? 13.933 -7.876 -0.272 1.00 81.38 102 ILE A O 1
ATOM 803 N N . GLN A 1 103 ? 14.474 -6.099 -1.520 1.00 77.62 103 GLN A N 1
ATOM 804 C CA . GLN A 1 103 ? 14.512 -5.144 -0.407 1.00 77.62 103 GLN A CA 1
ATOM 805 C C . GLN A 1 103 ? 13.132 -4.797 0.161 1.00 77.62 103 GLN A C 1
ATOM 807 O O . GLN A 1 103 ? 13.051 -4.363 1.310 1.00 77.62 103 GLN A O 1
ATOM 812 N N . ALA A 1 104 ? 12.066 -4.999 -0.615 1.00 71.19 104 ALA A N 1
ATOM 813 C CA . ALA A 1 104 ? 10.690 -4.853 -0.154 1.00 71.19 104 ALA A CA 1
ATOM 814 C C . ALA A 1 104 ? 10.292 -5.934 0.868 1.00 71.19 104 ALA A C 1
ATOM 816 O O . ALA A 1 104 ? 9.321 -5.756 1.604 1.00 71.19 104 ALA A O 1
ATOM 817 N N . LEU A 1 105 ? 11.032 -7.047 0.939 1.00 76.06 105 LEU A N 1
ATOM 818 C CA . LEU A 1 105 ? 10.752 -8.127 1.880 1.00 76.06 105 LEU A CA 1
ATOM 819 C C . LEU A 1 105 ? 11.217 -7.769 3.306 1.00 76.06 105 LEU A C 1
ATOM 821 O O . LEU A 1 105 ? 12.312 -7.224 3.488 1.00 76.06 105 LEU A O 1
ATOM 825 N N . PRO A 1 106 ? 10.433 -8.112 4.349 1.00 73.31 106 PRO A N 1
ATOM 826 C CA . PRO A 1 106 ? 10.823 -7.868 5.733 1.00 73.31 106 PRO A CA 1
ATOM 827 C C . PRO A 1 106 ? 12.155 -8.542 6.079 1.00 73.31 106 PRO A C 1
ATOM 829 O O . PRO A 1 106 ? 12.325 -9.745 5.881 1.00 73.31 106 PRO A O 1
ATOM 832 N N . ARG A 1 107 ? 13.088 -7.796 6.686 1.00 71.62 107 ARG A N 1
ATOM 833 C CA . ARG A 1 107 ? 14.411 -8.329 7.076 1.00 71.62 107 ARG A CA 1
ATOM 834 C C . ARG A 1 107 ? 14.319 -9.524 8.035 1.00 71.62 107 ARG A C 1
ATOM 836 O O . ARG A 1 107 ? 15.180 -10.397 7.988 1.00 71.62 107 ARG A O 1
ATOM 843 N N . GLY A 1 108 ? 13.257 -9.588 8.845 1.00 73.31 108 GLY A N 1
ATOM 844 C CA . GLY A 1 108 ? 12.949 -10.703 9.749 1.00 73.31 108 GLY A CA 1
ATOM 845 C C . GLY A 1 108 ? 12.858 -12.063 9.052 1.00 73.31 108 GLY A C 1
ATOM 846 O O . GLY A 1 108 ? 13.321 -13.052 9.608 1.00 73.31 108 GLY A O 1
ATOM 847 N N . GLN A 1 109 ? 12.375 -12.106 7.804 1.00 74.94 109 GLN A N 1
ATOM 848 C CA . GLN A 1 109 ? 12.275 -13.345 7.019 1.00 74.94 109 GLN A CA 1
ATOM 849 C C . GLN A 1 109 ? 13.640 -14.011 6.816 1.00 74.94 109 GLN A C 1
ATOM 851 O O . GLN A 1 109 ? 13.763 -15.232 6.866 1.00 74.94 109 GLN A O 1
ATOM 856 N N . ARG A 1 110 ? 14.697 -13.204 6.667 1.00 76.94 110 ARG A N 1
ATOM 857 C CA . ARG A 1 110 ? 16.059 -13.720 6.525 1.00 76.94 110 ARG A CA 1
ATOM 858 C C . ARG A 1 110 ? 16.571 -14.326 7.824 1.00 76.94 110 ARG A C 1
ATOM 860 O O . ARG A 1 110 ? 17.185 -15.386 7.788 1.00 76.94 110 ARG A O 1
ATOM 867 N N . TYR A 1 111 ? 16.325 -13.669 8.955 1.00 80.00 111 TYR A N 1
ATOM 868 C CA . TYR A 1 111 ? 16.712 -14.197 10.263 1.00 80.00 111 TYR A CA 1
ATOM 869 C C . TYR A 1 111 ? 15.953 -15.484 10.593 1.00 80.00 111 TYR A C 1
ATOM 871 O O . TYR A 1 111 ? 16.572 -16.433 11.060 1.00 80.00 111 TYR A O 1
ATOM 879 N N . ALA A 1 112 ? 14.666 -15.562 10.247 1.00 81.38 112 ALA A N 1
ATOM 880 C CA . ALA A 1 112 ? 13.872 -16.781 10.373 1.00 81.38 112 ALA A CA 1
ATOM 881 C C . ALA A 1 112 ? 14.425 -17.923 9.501 1.00 81.38 112 ALA A C 1
ATOM 883 O O . ALA A 1 112 ? 14.597 -19.036 9.985 1.00 81.38 112 ALA A O 1
ATOM 884 N N . GLY A 1 113 ? 14.782 -17.637 8.243 1.00 83.06 113 GLY A N 1
ATOM 885 C CA . GLY A 1 113 ? 15.407 -18.612 7.344 1.00 83.06 113 GLY A CA 1
ATOM 886 C C . GLY A 1 113 ? 16.740 -19.154 7.875 1.00 83.06 113 GLY A C 1
ATOM 887 O O . GLY A 1 113 ? 16.976 -20.358 7.842 1.00 83.06 113 GLY A O 1
ATOM 888 N N . MET A 1 114 ? 17.595 -18.281 8.411 1.00 80.56 114 MET A N 1
ATOM 889 C CA . MET A 1 114 ? 18.861 -18.698 9.028 1.00 80.56 114 MET A CA 1
ATOM 890 C C . MET A 1 114 ? 18.633 -19.491 10.324 1.00 80.56 114 MET A C 1
ATOM 892 O O . MET A 1 114 ? 19.361 -20.444 10.583 1.00 80.56 114 MET A O 1
ATOM 896 N N . ALA A 1 115 ? 17.602 -19.151 11.104 1.00 83.44 115 ALA A N 1
ATOM 897 C CA . ALA A 1 115 ? 17.256 -19.854 12.340 1.00 83.44 115 ALA A CA 1
ATOM 898 C C . ALA A 1 115 ? 16.782 -21.298 12.100 1.00 83.44 115 ALA A C 1
ATOM 900 O O . ALA A 1 115 ? 17.071 -22.171 12.911 1.00 83.44 115 ALA A O 1
ATOM 901 N N . VAL A 1 116 ? 16.119 -21.575 10.970 1.00 90.69 116 VAL A N 1
ATOM 902 C CA . VAL A 1 116 ? 15.743 -22.946 10.562 1.00 90.69 116 VAL A CA 1
ATOM 903 C C . VAL A 1 116 ? 16.868 -23.698 9.834 1.00 90.69 116 VAL A C 1
ATOM 905 O O . VAL A 1 116 ? 16.653 -24.800 9.337 1.00 90.69 116 VAL A O 1
ATOM 908 N N . GLY A 1 117 ? 18.071 -23.115 9.760 1.00 89.06 117 GLY A N 1
ATOM 909 C CA . GLY A 1 117 ? 19.259 -23.755 9.194 1.00 89.06 117 GLY A CA 1
ATOM 910 C C . GLY A 1 117 ? 19.465 -23.558 7.689 1.00 89.06 117 GLY A C 1
ATOM 911 O O . GLY A 1 117 ? 20.318 -24.234 7.113 1.00 89.06 117 GLY A O 1
ATOM 912 N N . PHE A 1 118 ? 18.742 -22.647 7.020 1.00 90.38 118 PHE A N 1
ATOM 913 C CA . PHE A 1 118 ? 19.054 -22.350 5.619 1.00 90.38 118 PHE A CA 1
ATOM 914 C C . PHE A 1 118 ? 20.397 -21.632 5.477 1.00 90.38 118 PHE A C 1
ATOM 916 O O . PHE A 1 118 ? 20.647 -20.594 6.091 1.00 90.38 118 PHE A O 1
ATOM 923 N N . THR A 1 119 ? 21.222 -22.126 4.553 1.00 89.12 119 THR A N 1
ATOM 924 C CA . THR A 1 119 ? 22.384 -21.380 4.051 1.00 89.12 119 THR A CA 1
ATOM 925 C C . THR A 1 119 ? 21.939 -20.181 3.205 1.00 89.12 119 THR A C 1
ATOM 927 O O . THR A 1 119 ? 20.851 -20.190 2.621 1.00 89.12 119 THR A O 1
ATOM 930 N N . THR A 1 120 ? 22.789 -19.155 3.070 1.00 85.38 120 THR A N 1
ATOM 931 C CA . THR A 1 120 ? 22.483 -17.960 2.258 1.00 85.38 120 THR A CA 1
ATOM 932 C C . THR A 1 120 ? 22.009 -18.317 0.836 1.00 85.38 120 THR A C 1
ATOM 934 O O . THR A 1 120 ? 20.951 -17.826 0.441 1.00 85.38 120 THR A O 1
ATOM 937 N N . PRO A 1 121 ? 22.666 -19.217 0.072 1.00 88.00 121 PRO A N 1
ATOM 938 C CA . PRO A 1 121 ? 22.184 -19.593 -1.261 1.00 88.00 121 PRO A CA 1
ATOM 939 C C . PRO A 1 121 ? 20.841 -20.338 -1.247 1.00 88.00 121 PRO A C 1
ATOM 941 O O . PRO A 1 121 ? 19.992 -20.085 -2.102 1.00 88.00 121 PRO A O 1
ATOM 944 N N . GLN A 1 122 ? 20.617 -21.232 -0.274 1.00 89.25 122 GLN A N 1
ATOM 945 C CA . GLN A 1 122 ? 19.345 -21.955 -0.135 1.00 89.25 122 GLN A CA 1
ATOM 946 C C . GLN A 1 122 ? 18.197 -20.995 0.173 1.00 89.25 122 GLN A C 1
ATOM 948 O O . GLN A 1 122 ? 17.151 -21.061 -0.469 1.00 89.25 122 GLN A O 1
ATOM 953 N N . TYR A 1 123 ? 18.412 -20.057 1.095 1.00 89.12 123 TYR A N 1
ATOM 954 C CA . TYR A 1 123 ? 17.422 -19.045 1.440 1.00 89.12 123 TYR A CA 1
ATOM 955 C C . TYR A 1 123 ? 17.070 -18.160 0.235 1.00 89.12 123 TYR A C 1
ATOM 957 O O . TYR A 1 123 ? 15.892 -17.914 -0.039 1.00 89.12 123 TYR A O 1
ATOM 965 N N . TYR A 1 124 ? 18.078 -17.739 -0.538 1.00 90.31 124 TYR A N 1
ATOM 966 C CA . TYR A 1 124 ? 17.857 -16.988 -1.772 1.00 90.31 124 TYR A CA 1
ATOM 967 C C . TYR A 1 124 ? 17.038 -17.780 -2.796 1.00 90.31 124 TYR A C 1
ATOM 969 O O . TYR A 1 124 ? 16.080 -17.248 -3.350 1.00 90.31 124 TYR A O 1
ATOM 977 N N . ARG A 1 125 ? 17.370 -19.055 -3.015 1.00 91.44 125 ARG A N 1
ATOM 978 C CA . ARG A 1 125 ? 16.700 -19.909 -4.003 1.00 91.44 125 ARG A CA 1
ATOM 979 C C . ARG A 1 125 ? 15.258 -20.253 -3.630 1.00 91.44 125 ARG A C 1
ATOM 981 O O . ARG A 1 125 ? 14.394 -20.212 -4.500 1.00 91.44 125 ARG A O 1
ATOM 988 N N . PHE A 1 126 ? 15.006 -20.634 -2.379 1.00 89.56 126 PHE A N 1
ATOM 989 C CA . PHE A 1 126 ? 13.724 -21.223 -1.978 1.00 89.56 126 PHE A CA 1
ATOM 990 C C . PHE A 1 126 ? 12.729 -20.220 -1.397 1.00 89.56 126 PHE A C 1
ATOM 992 O O . PHE A 1 126 ? 11.527 -20.442 -1.508 1.00 89.56 126 PHE A O 1
ATOM 999 N N . VAL A 1 127 ? 13.201 -19.118 -0.812 1.00 87.44 127 VAL A N 1
ATOM 1000 C CA . VAL A 1 127 ? 12.328 -18.141 -0.145 1.00 87.44 127 VAL A CA 1
ATOM 1001 C C . VAL A 1 127 ? 12.386 -16.799 -0.859 1.00 87.44 127 VAL A C 1
ATOM 1003 O O . VAL A 1 127 ? 11.373 -16.293 -1.343 1.00 87.44 127 VAL A O 1
ATOM 1006 N N . LEU A 1 128 ? 13.584 -16.226 -0.961 1.00 87.25 128 LEU A N 1
ATOM 1007 C CA . LEU A 1 128 ? 13.721 -14.811 -1.269 1.00 87.25 128 LEU A CA 1
ATOM 1008 C C . LEU A 1 128 ? 13.461 -14.496 -2.751 1.00 87.25 128 LEU A C 1
ATOM 1010 O O . LEU A 1 128 ? 12.656 -13.616 -3.046 1.00 87.25 128 LEU A O 1
ATOM 1014 N N . LEU A 1 129 ? 14.096 -15.213 -3.686 1.00 90.88 129 LEU A N 1
ATOM 1015 C CA . LEU A 1 129 ? 13.919 -14.972 -5.123 1.00 90.88 129 LEU A CA 1
ATOM 1016 C C . LEU A 1 129 ? 12.489 -15.270 -5.601 1.00 90.88 129 LEU A C 1
ATOM 1018 O O . LEU A 1 129 ? 11.935 -14.410 -6.282 1.00 90.88 129 LEU A O 1
ATOM 1022 N N . PRO A 1 130 ? 11.831 -16.390 -5.233 1.00 90.31 130 PRO A N 1
ATOM 1023 C CA . PRO A 1 130 ? 10.444 -16.633 -5.634 1.00 90.31 130 PRO A CA 1
ATOM 1024 C C . PRO A 1 130 ? 9.481 -15.530 -5.175 1.00 90.31 130 PRO A C 1
ATOM 1026 O O . PRO A 1 130 ? 8.605 -15.119 -5.938 1.00 90.31 130 PRO A O 1
ATOM 1029 N N . MET A 1 131 ? 9.648 -15.016 -3.950 1.00 84.06 131 MET A N 1
ATOM 1030 C CA . MET A 1 131 ? 8.830 -13.907 -3.449 1.00 84.06 131 MET A CA 1
ATOM 1031 C C . MET A 1 131 ? 9.161 -12.586 -4.145 1.00 84.06 131 MET A C 1
ATOM 1033 O O . MET A 1 131 ? 8.244 -11.881 -4.564 1.00 84.06 131 MET A O 1
ATOM 1037 N N . ALA A 1 132 ? 10.446 -12.269 -4.318 1.00 82.81 132 ALA A N 1
ATOM 1038 C CA . ALA A 1 132 ? 10.873 -11.070 -5.031 1.00 82.81 132 ALA A CA 1
ATOM 1039 C C . ALA A 1 132 ? 10.335 -11.063 -6.469 1.00 82.81 132 ALA A C 1
ATOM 1041 O O . ALA A 1 132 ? 9.784 -10.054 -6.901 1.00 82.81 132 ALA A O 1
ATOM 1042 N N . TYR A 1 133 ? 10.386 -12.202 -7.171 1.00 86.94 133 TYR A N 1
ATOM 1043 C CA . TYR A 1 133 ? 9.805 -12.351 -8.504 1.00 86.94 133 TYR A CA 1
ATOM 1044 C C . TYR A 1 133 ? 8.310 -12.068 -8.525 1.00 86.94 133 TYR A C 1
ATOM 1046 O O . TYR A 1 133 ? 7.865 -11.290 -9.361 1.00 86.94 133 TYR A O 1
ATOM 1054 N N . ARG A 1 134 ? 7.532 -12.600 -7.574 1.00 77.94 134 ARG A N 1
ATOM 1055 C CA . ARG A 1 134 ? 6.094 -12.287 -7.477 1.00 77.94 134 ARG A CA 1
ATOM 1056 C C . ARG A 1 134 ? 5.825 -10.788 -7.318 1.00 77.94 134 ARG A C 1
ATOM 1058 O O . ARG A 1 134 ? 4.857 -10.298 -7.889 1.00 77.94 134 ARG A O 1
ATOM 1065 N N . ILE A 1 135 ? 6.682 -10.071 -6.590 1.00 69.31 135 ILE A N 1
ATOM 1066 C CA . ILE A 1 135 ? 6.575 -8.615 -6.414 1.00 69.31 135 ILE A CA 1
ATOM 1067 C C . ILE A 1 135 ? 6.899 -7.875 -7.722 1.00 69.31 135 ILE A C 1
ATOM 1069 O O . ILE A 1 135 ? 6.215 -6.911 -8.063 1.00 69.31 135 ILE A O 1
ATOM 1073 N N . ILE A 1 136 ? 7.913 -8.323 -8.469 1.00 77.88 136 ILE A N 1
ATOM 1074 C CA . ILE A 1 136 ? 8.401 -7.620 -9.668 1.00 77.88 136 ILE A CA 1
ATOM 1075 C C . ILE A 1 136 ? 7.776 -8.099 -10.984 1.00 77.88 136 ILE A C 1
ATOM 1077 O O . ILE A 1 136 ? 8.058 -7.515 -12.025 1.00 77.88 136 ILE A O 1
ATOM 1081 N N . MET A 1 137 ? 6.922 -9.127 -10.980 1.00 72.94 137 MET A N 1
ATOM 1082 C CA . MET A 1 137 ? 6.251 -9.607 -12.197 1.00 72.94 137 MET A CA 1
ATOM 1083 C C . MET A 1 137 ? 5.544 -8.469 -12.963 1.00 72.94 137 MET A C 1
ATOM 1085 O O . MET A 1 137 ? 5.786 -8.340 -14.165 1.00 72.94 137 MET A O 1
ATOM 1089 N N . PRO A 1 138 ? 4.743 -7.588 -12.323 1.00 64.44 138 PRO A N 1
ATOM 1090 C CA . PRO A 1 138 ? 4.121 -6.469 -13.029 1.00 64.44 138 PRO A CA 1
ATOM 1091 C C . PRO A 1 138 ? 5.123 -5.519 -13.721 1.00 64.44 138 PRO A C 1
ATOM 1093 O O . PRO A 1 138 ? 4.988 -5.322 -14.931 1.00 64.44 138 PRO A O 1
ATOM 1096 N N . PRO A 1 139 ? 6.153 -4.950 -13.058 1.00 68.75 139 PRO A N 1
ATOM 1097 C CA . PRO A 1 139 ? 7.128 -4.107 -13.757 1.00 68.75 139 PRO A CA 1
ATOM 1098 C C . PRO A 1 139 ? 7.954 -4.869 -14.810 1.00 68.75 139 PRO A C 1
ATOM 1100 O O . PRO A 1 139 ? 8.279 -4.297 -15.850 1.00 68.75 139 PRO A O 1
ATOM 1103 N N . LEU A 1 140 ? 8.203 -6.168 -14.626 1.00 70.06 140 LEU A N 1
ATOM 1104 C CA . LEU A 1 140 ? 8.935 -7.000 -15.588 1.00 70.06 140 LEU A CA 1
ATOM 1105 C C . LEU A 1 140 ? 8.162 -7.210 -16.902 1.00 70.06 140 LEU A C 1
ATOM 1107 O O . LEU A 1 140 ? 8.760 -7.213 -17.981 1.00 70.06 140 LEU A O 1
ATOM 1111 N N . THR A 1 141 ? 6.826 -7.286 -16.852 1.00 68.75 141 THR A N 1
ATOM 1112 C CA . THR A 1 141 ? 5.999 -7.274 -18.077 1.00 68.75 141 THR A CA 1
ATOM 1113 C C . THR A 1 141 ? 6.126 -5.956 -18.847 1.00 68.75 141 THR A C 1
ATOM 1115 O O . THR A 1 141 ? 6.149 -5.960 -20.078 1.00 68.75 141 THR A O 1
ATOM 1118 N N . SER A 1 142 ? 6.282 -4.830 -18.142 1.00 68.94 142 SER A N 1
ATOM 1119 C CA . SER A 1 142 ? 6.478 -3.523 -18.780 1.00 68.94 142 SER A CA 1
ATOM 1120 C C . SER A 1 142 ? 7.851 -3.421 -19.452 1.00 68.94 142 SER A C 1
ATOM 1122 O O . SER A 1 142 ? 7.933 -2.936 -20.578 1.00 68.94 142 SER A O 1
ATOM 1124 N N . GLU A 1 143 ? 8.914 -3.936 -18.824 1.00 75.31 143 GLU A N 1
ATOM 1125 C CA . GLU A 1 143 ? 10.243 -4.004 -19.458 1.00 75.31 143 GLU A CA 1
ATOM 1126 C C . GLU A 1 143 ? 10.264 -4.939 -20.666 1.00 75.31 143 GLU A C 1
ATOM 1128 O O . GLU A 1 143 ? 10.875 -4.623 -21.685 1.00 75.31 143 GLU A O 1
ATOM 1133 N N . SER A 1 144 ? 9.530 -6.051 -20.590 1.00 74.50 144 SER A N 1
ATOM 1134 C CA . SER A 1 144 ? 9.348 -6.945 -21.734 1.00 74.50 144 SER A CA 1
ATOM 1135 C C . SER A 1 144 ? 8.699 -6.193 -22.898 1.00 74.50 144 SER A C 1
ATOM 1137 O O . SER A 1 144 ? 9.202 -6.233 -24.011 1.00 74.50 144 SER A O 1
ATOM 1139 N N . MET A 1 145 ? 7.647 -5.406 -22.656 1.00 70.06 145 MET A N 1
ATOM 1140 C CA . MET A 1 145 ? 7.042 -4.580 -23.708 1.00 70.06 145 MET A CA 1
ATOM 1141 C C . MET A 1 145 ? 8.013 -3.516 -24.253 1.00 70.06 145 MET A C 1
ATOM 1143 O O . MET A 1 145 ? 8.038 -3.250 -25.455 1.00 70.06 145 MET A O 1
ATOM 1147 N N . ASN A 1 146 ? 8.846 -2.922 -23.395 1.00 74.56 146 ASN A N 1
ATOM 1148 C CA . ASN A 1 146 ? 9.854 -1.950 -23.819 1.00 74.56 146 ASN A CA 1
ATOM 1149 C C . ASN A 1 146 ? 10.910 -2.572 -24.740 1.00 74.56 146 ASN A C 1
ATOM 1151 O O . ASN A 1 146 ? 11.314 -1.921 -25.699 1.00 74.56 146 ASN A O 1
ATOM 1155 N N . ILE A 1 147 ? 11.326 -3.823 -24.515 1.00 82.12 147 ILE A N 1
ATOM 1156 C CA . ILE A 1 147 ? 12.309 -4.485 -25.387 1.00 82.12 147 ILE A CA 1
ATOM 1157 C C . ILE A 1 147 ? 11.752 -4.744 -26.794 1.00 82.12 147 ILE A C 1
ATOM 1159 O O . ILE A 1 147 ? 12.466 -4.583 -27.785 1.00 82.12 147 ILE A O 1
ATOM 1163 N N . PHE A 1 148 ? 10.454 -5.048 -26.903 1.00 79.06 148 PHE A N 1
ATOM 1164 C CA . PHE A 1 148 ? 9.758 -5.162 -28.187 1.00 79.06 148 PHE A CA 1
ATOM 1165 C C . PHE A 1 148 ? 9.699 -3.817 -28.923 1.00 79.06 148 PHE A C 1
ATOM 1167 O O . PHE A 1 148 ? 9.952 -3.749 -30.122 1.00 79.06 148 PHE A O 1
ATOM 1174 N N . LYS A 1 149 ? 9.450 -2.712 -28.211 1.00 70.44 149 LYS A N 1
ATOM 1175 C CA . LYS A 1 149 ? 9.490 -1.372 -28.821 1.00 70.44 149 LYS A CA 1
ATOM 1176 C C . LYS A 1 149 ? 10.904 -0.983 -29.242 1.00 70.44 149 LYS A C 1
ATOM 1178 O O . LYS A 1 149 ? 11.114 -0.509 -30.353 1.00 70.44 149 LYS A O 1
ATOM 1183 N N . ASN A 1 150 ? 11.881 -1.217 -28.379 1.00 76.38 150 ASN A N 1
ATOM 1184 C CA . ASN A 1 150 ? 13.267 -0.835 -28.612 1.00 76.38 150 ASN A CA 1
ATOM 1185 C C . ASN A 1 150 ? 13.910 -1.622 -29.757 1.00 76.38 150 ASN A C 1
ATOM 1187 O O . ASN A 1 150 ? 14.692 -1.057 -30.515 1.00 76.38 150 ASN A O 1
ATOM 1191 N N . SER A 1 151 ? 13.553 -2.896 -29.927 1.00 79.94 151 SER A N 1
ATOM 1192 C CA . SER A 1 151 ? 13.990 -3.694 -31.081 1.00 79.94 151 SER A CA 1
ATOM 1193 C C . SER A 1 151 ? 13.401 -3.176 -32.393 1.00 79.94 151 SER A C 1
ATOM 1195 O O . SER A 1 151 ? 14.119 -3.129 -33.390 1.00 79.94 151 SER A O 1
ATOM 1197 N N . SER A 1 152 ? 12.150 -2.695 -32.383 1.00 70.81 152 SER A N 1
ATOM 1198 C CA . SER A 1 152 ? 11.552 -2.057 -33.564 1.00 70.81 152 SER A CA 1
ATOM 1199 C C . SER A 1 152 ? 12.258 -0.746 -33.940 1.00 70.81 152 SER A C 1
ATOM 1201 O O . SER A 1 152 ? 12.522 -0.508 -35.114 1.00 70.81 152 SER A O 1
ATOM 1203 N N . VAL A 1 153 ? 12.650 0.071 -32.952 1.00 65.12 153 VAL A N 1
ATOM 1204 C CA . VAL A 1 153 ? 13.401 1.324 -33.172 1.00 65.12 153 VAL A CA 1
ATOM 1205 C C . VAL A 1 153 ? 14.828 1.051 -33.650 1.00 65.12 153 VAL A C 1
ATOM 1207 O O . VAL A 1 153 ? 15.309 1.728 -34.559 1.00 65.12 153 VAL A O 1
ATOM 1210 N N . ALA A 1 154 ? 15.492 0.046 -33.072 1.00 66.44 154 ALA A N 1
ATOM 1211 C CA . ALA A 1 154 ? 16.835 -0.357 -33.479 1.00 66.44 154 ALA A CA 1
ATOM 1212 C C . ALA A 1 154 ? 16.876 -0.761 -34.962 1.00 66.44 154 ALA A C 1
ATOM 1214 O O . ALA A 1 154 ? 17.806 -0.383 -35.671 1.00 66.44 154 ALA A O 1
ATOM 1215 N N . PHE A 1 155 ? 15.846 -1.473 -35.432 1.00 65.44 155 PHE A N 1
ATOM 1216 C CA . PHE A 1 155 ? 15.693 -1.854 -36.835 1.00 65.44 155 PHE A CA 1
ATOM 1217 C C . PHE A 1 155 ? 15.334 -0.670 -37.744 1.00 65.44 155 PHE A C 1
ATOM 1219 O O . PHE A 1 155 ? 15.970 -0.484 -38.775 1.00 65.44 155 PHE A O 1
ATOM 1226 N N . ALA A 1 156 ? 14.309 0.106 -37.372 1.00 55.69 156 ALA A N 1
ATOM 1227 C CA . ALA A 1 156 ? 13.659 1.046 -38.284 1.00 55.69 156 ALA A CA 1
ATOM 1228 C C . ALA A 1 156 ? 14.353 2.409 -38.419 1.00 55.69 156 ALA A C 1
ATOM 1230 O O . ALA A 1 156 ? 14.189 3.035 -39.456 1.00 55.69 156 ALA A O 1
ATOM 1231 N N . VAL A 1 157 ? 15.042 2.887 -37.372 1.00 55.41 157 VAL A N 1
ATOM 1232 C CA . VAL A 1 157 ? 15.514 4.291 -37.290 1.00 55.41 157 VAL A CA 1
ATOM 1233 C C . VAL A 1 157 ? 16.951 4.423 -36.771 1.00 55.41 157 VAL A C 1
ATOM 1235 O O . VAL A 1 157 ? 17.532 5.500 -36.800 1.00 55.41 157 VAL A O 1
ATOM 1238 N N . SER A 1 158 ? 17.538 3.369 -36.195 1.00 58.00 158 SER A N 1
ATOM 1239 C CA . SER A 1 158 ? 18.878 3.492 -35.601 1.00 58.00 158 SER A CA 1
ATOM 1240 C C . SER A 1 158 ? 19.984 3.044 -36.547 1.00 58.00 158 SER A C 1
ATOM 1242 O O . SER A 1 158 ? 20.980 3.739 -36.653 1.00 58.00 158 SER A O 1
ATOM 1244 N N . ILE A 1 159 ? 19.873 1.899 -37.224 1.00 60.50 159 ILE A N 1
ATOM 1245 C CA . ILE A 1 159 ? 21.014 1.361 -37.987 1.00 60.50 159 ILE A CA 1
ATOM 1246 C C . ILE A 1 159 ? 21.311 2.179 -39.262 1.00 60.50 159 ILE A C 1
ATOM 1248 O O . ILE A 1 159 ? 22.471 2.565 -39.424 1.00 60.50 159 ILE A O 1
ATOM 1252 N N . PRO A 1 160 ? 20.343 2.486 -40.148 1.00 57.72 160 PRO A N 1
ATOM 1253 C CA . PRO A 1 160 ? 20.615 3.272 -41.357 1.00 57.72 160 PRO A CA 1
ATOM 1254 C C . PRO A 1 160 ? 21.093 4.700 -41.055 1.00 57.72 160 PRO A C 1
ATOM 1256 O O . PRO A 1 160 ? 22.115 5.136 -41.578 1.00 57.72 160 PRO A O 1
ATOM 1259 N N . GLU A 1 161 ? 20.413 5.391 -40.145 1.00 59.19 161 GLU A N 1
ATOM 1260 C CA . GLU A 1 161 ? 20.658 6.786 -39.782 1.00 59.19 161 GLU A CA 1
ATOM 1261 C C . GLU A 1 161 ? 21.975 6.949 -39.017 1.00 59.19 161 GLU A C 1
ATOM 1263 O O . GLU A 1 161 ? 22.753 7.854 -39.313 1.00 59.19 161 GLU A O 1
ATOM 1268 N N . LEU A 1 162 ? 22.289 6.039 -38.083 1.00 62.25 162 LEU A N 1
ATOM 1269 C CA . LEU A 1 162 ? 23.594 6.039 -37.415 1.00 62.25 162 LEU A CA 1
ATOM 1270 C C . LEU A 1 162 ? 24.729 5.721 -38.383 1.00 62.25 162 LEU A C 1
ATOM 1272 O O . LEU A 1 162 ? 25.815 6.273 -38.230 1.00 62.25 162 LEU A O 1
ATOM 1276 N N . THR A 1 163 ? 24.496 4.842 -39.362 1.00 64.69 163 THR A N 1
ATOM 1277 C CA . THR A 1 163 ? 25.491 4.543 -40.400 1.00 64.69 163 THR A CA 1
ATOM 1278 C C . THR A 1 163 ? 25.740 5.778 -41.260 1.00 64.69 163 THR A C 1
ATOM 1280 O O . THR A 1 163 ? 26.893 6.119 -41.506 1.00 64.69 163 THR A O 1
ATOM 1283 N N . GLN A 1 164 ? 24.687 6.490 -41.663 1.00 62.53 164 GLN A N 1
ATOM 1284 C CA . GLN A 1 164 ? 24.803 7.719 -42.444 1.00 62.53 164 GLN A CA 1
ATOM 1285 C C . GLN A 1 164 ? 25.506 8.830 -41.654 1.00 62.53 164 GLN A C 1
ATOM 1287 O O . GLN A 1 164 ? 26.452 9.428 -42.161 1.00 62.53 164 GLN A O 1
ATOM 1292 N N . PHE A 1 165 ? 25.136 9.034 -40.386 1.00 59.69 165 PHE A N 1
ATOM 1293 C CA . PHE A 1 165 ? 25.819 9.980 -39.502 1.00 59.69 165 PHE A CA 1
ATOM 1294 C C . PHE A 1 165 ? 27.295 9.617 -39.298 1.00 59.69 165 PHE A C 1
ATOM 1296 O O . PHE A 1 165 ? 28.162 10.488 -39.311 1.00 59.69 165 PHE A O 1
ATOM 1303 N N . TYR A 1 166 ? 27.596 8.328 -39.124 1.00 63.16 166 TYR A N 1
ATOM 1304 C CA . TYR A 1 166 ? 28.960 7.825 -38.976 1.00 63.16 166 TYR A CA 1
ATOM 1305 C C . TYR A 1 166 ? 29.815 8.086 -40.224 1.00 63.16 166 TYR A C 1
ATOM 1307 O O . TYR A 1 166 ? 30.971 8.496 -40.106 1.00 63.16 166 TYR A O 1
ATOM 1315 N N . LEU A 1 167 ? 29.244 7.875 -41.413 1.00 66.94 167 LEU A N 1
ATOM 1316 C CA . LEU A 1 167 ? 29.901 8.157 -42.688 1.00 66.94 167 LEU A CA 1
ATOM 1317 C C . LEU A 1 167 ? 30.123 9.664 -42.876 1.00 66.94 167 LEU A C 1
ATOM 1319 O O . LEU A 1 167 ? 31.248 10.073 -43.149 1.00 66.94 167 LEU A O 1
ATOM 1323 N N . GLN A 1 168 ? 29.103 10.488 -42.625 1.00 63.22 168 GLN A N 1
ATOM 1324 C CA . GLN A 1 168 ? 29.167 11.945 -42.769 1.00 63.22 168 GLN A CA 1
ATOM 1325 C C . GLN A 1 168 ? 30.161 12.597 -41.796 1.00 63.22 168 GLN A C 1
ATOM 1327 O O . GLN A 1 168 ? 31.003 13.396 -42.201 1.00 63.22 168 GLN A O 1
ATOM 1332 N N . ALA A 1 169 ? 30.145 12.206 -40.518 1.00 58.09 169 ALA A N 1
ATOM 1333 C CA . ALA A 1 169 ? 31.137 12.665 -39.543 1.00 58.09 169 ALA A CA 1
ATOM 1334 C C . ALA A 1 169 ? 32.566 12.272 -39.953 1.00 58.09 169 ALA A C 1
ATOM 1336 O O . ALA A 1 169 ? 33.537 12.958 -39.620 1.00 58.09 169 ALA A O 1
ATOM 1337 N N . GLY A 1 170 ? 32.692 11.165 -40.685 1.00 60.09 170 GLY A N 1
ATOM 1338 C CA . GLY A 1 170 ? 33.947 10.709 -41.246 1.00 60.09 170 GLY A CA 1
ATOM 1339 C C . GLY A 1 170 ? 34.466 11.497 -42.436 1.00 60.09 170 GLY A C 1
ATOM 1340 O O . GLY A 1 170 ? 35.681 11.554 -42.618 1.00 60.09 170 GLY A O 1
ATOM 1341 N N . GLU A 1 171 ? 33.573 12.116 -43.197 1.00 66.56 171 GLU A N 1
ATOM 1342 C CA . GLU A 1 171 ? 33.917 13.038 -44.277 1.00 66.56 171 GLU A CA 1
ATOM 1343 C C . GLU A 1 171 ? 34.326 14.413 -43.726 1.00 66.56 171 GLU A C 1
ATOM 1345 O O . GLU A 1 171 ? 35.242 15.039 -44.256 1.00 66.56 171 GLU A O 1
ATOM 1350 N N . GLU A 1 172 ? 33.714 14.857 -42.622 1.00 58.28 172 GLU A N 1
ATOM 1351 C CA . GLU A 1 172 ? 34.013 16.155 -41.998 1.00 58.28 172 GLU A CA 1
ATOM 1352 C C . GLU A 1 172 ? 35.232 16.133 -41.057 1.00 58.28 172 GLU A C 1
ATOM 1354 O O . GLU A 1 172 ? 35.896 17.157 -40.878 1.00 58.28 172 GLU A O 1
ATOM 1359 N N . THR A 1 173 ? 35.561 14.986 -40.446 1.00 60.62 173 THR A N 1
ATOM 1360 C CA . THR A 1 173 ? 36.681 14.873 -39.495 1.00 60.62 173 THR A CA 1
ATOM 1361 C C . THR A 1 173 ? 37.460 13.560 -39.615 1.00 60.62 173 THR A C 1
ATOM 1363 O O . THR A 1 173 ? 36.911 12.462 -39.583 1.00 60.62 173 THR A O 1
ATOM 1366 N N . SER A 1 174 ? 38.793 13.654 -39.633 1.00 58.19 174 SER A N 1
ATOM 1367 C CA . SER A 1 174 ? 39.717 12.505 -39.673 1.00 58.19 174 SER A CA 1
ATOM 1368 C C . SER A 1 174 ? 39.920 11.804 -38.316 1.00 58.19 174 SER A C 1
ATOM 1370 O O . SER A 1 174 ? 40.609 10.788 -38.239 1.00 58.19 174 SER A O 1
ATOM 1372 N N . ALA A 1 175 ? 39.286 12.297 -37.243 1.00 58.97 175 ALA A N 1
ATOM 1373 C CA . ALA A 1 175 ? 39.373 11.770 -35.876 1.00 58.97 175 ALA A CA 1
ATOM 1374 C C . ALA A 1 175 ? 37.993 11.354 -35.323 1.00 58.97 175 ALA A C 1
ATOM 1376 O O . ALA A 1 175 ? 37.566 11.806 -34.261 1.00 58.97 175 ALA A O 1
ATOM 1377 N N . GLN A 1 176 ? 37.305 10.463 -36.041 1.00 56.56 176 GLN A N 1
ATOM 1378 C CA . GLN A 1 176 ? 35.948 9.997 -35.715 1.00 56.56 176 GLN A CA 1
ATOM 1379 C C . GLN A 1 176 ? 35.844 9.409 -34.293 1.00 56.56 176 GLN A C 1
ATOM 1381 O O . GLN A 1 176 ? 34.982 9.798 -33.512 1.00 56.56 176 GLN A O 1
ATOM 1386 N N . ILE A 1 177 ? 36.743 8.489 -33.920 1.00 59.78 177 ILE A N 1
ATOM 1387 C CA . ILE A 1 177 ? 36.662 7.738 -32.651 1.00 59.78 177 ILE A CA 1
ATOM 1388 C C . ILE A 1 177 ? 36.788 8.653 -31.406 1.00 59.78 177 ILE A C 1
ATOM 1390 O O . ILE A 1 177 ? 35.936 8.543 -30.520 1.00 59.78 177 ILE A O 1
ATOM 1394 N N . PRO A 1 178 ? 37.770 9.578 -31.313 1.00 61.66 178 PRO A N 1
ATOM 1395 C CA . PRO A 1 178 ? 37.873 10.511 -30.185 1.00 61.66 178 PRO A CA 1
ATOM 1396 C C . PRO A 1 178 ? 36.638 11.394 -29.951 1.00 61.66 178 PRO A C 1
ATOM 1398 O O . PRO A 1 178 ? 36.276 11.627 -28.798 1.00 61.66 178 PRO A O 1
ATOM 1401 N N . ILE A 1 179 ? 35.964 11.857 -31.013 1.00 61.53 179 ILE A N 1
ATOM 1402 C CA . ILE A 1 179 ? 34.770 12.715 -30.900 1.00 61.53 179 ILE A CA 1
ATOM 1403 C C . ILE A 1 179 ? 33.624 11.951 -30.228 1.00 61.53 179 ILE A C 1
ATOM 1405 O O . ILE A 1 179 ? 33.016 12.448 -29.279 1.00 61.53 179 ILE A O 1
ATOM 1409 N N . TYR A 1 180 ? 33.370 10.712 -30.656 1.00 60.66 180 TYR A N 1
ATOM 1410 C CA . TYR A 1 180 ? 32.316 9.881 -30.069 1.00 60.66 180 TYR A CA 1
ATOM 1411 C C . TYR A 1 180 ? 32.605 9.506 -28.616 1.00 60.66 180 TYR A C 1
ATOM 1413 O O . TYR A 1 180 ? 31.704 9.573 -27.782 1.00 60.66 180 TYR A O 1
ATOM 1421 N N . ILE A 1 181 ? 33.858 9.176 -28.286 1.00 61.62 181 ILE A N 1
ATOM 1422 C CA . ILE A 1 181 ? 34.268 8.926 -26.896 1.00 61.62 181 ILE A CA 1
ATOM 1423 C C . ILE A 1 181 ? 34.031 10.175 -26.033 1.00 61.62 181 ILE A C 1
ATOM 1425 O O . ILE A 1 181 ? 33.531 10.051 -24.916 1.00 61.62 181 ILE A O 1
ATOM 1429 N N . GLY A 1 182 ? 34.309 11.374 -26.556 1.00 60.19 182 GLY A N 1
ATOM 1430 C CA . GLY A 1 182 ? 34.044 12.639 -25.866 1.00 60.19 182 GLY A CA 1
ATOM 1431 C C . GLY A 1 182 ? 32.557 12.917 -25.630 1.00 60.19 182 GLY A C 1
ATOM 1432 O O . GLY A 1 182 ? 32.175 13.316 -24.530 1.00 60.19 182 GLY A O 1
ATOM 1433 N N . VAL A 1 183 ? 31.696 12.647 -26.616 1.00 56.09 183 VAL A N 1
ATOM 1434 C CA . VAL A 1 183 ? 30.233 12.774 -26.466 1.00 56.09 183 VAL A CA 1
ATOM 1435 C C . VAL A 1 183 ? 29.700 11.777 -25.436 1.00 56.09 183 VAL A C 1
ATOM 1437 O O . VAL A 1 183 ? 28.917 12.158 -24.566 1.00 56.09 183 VAL A O 1
ATOM 1440 N N . ILE A 1 184 ? 30.158 10.522 -25.480 1.00 60.72 184 ILE A N 1
ATOM 1441 C CA . ILE A 1 184 ? 29.797 9.493 -24.494 1.00 60.72 184 ILE A CA 1
ATOM 1442 C C . ILE A 1 184 ? 30.229 9.930 -23.090 1.00 60.72 184 ILE A C 1
ATOM 1444 O O . ILE A 1 184 ? 29.425 9.871 -22.161 1.00 60.72 184 ILE A O 1
ATOM 1448 N N . ALA A 1 185 ? 31.464 10.413 -22.933 1.00 60.94 185 ALA A N 1
ATOM 1449 C CA . ALA A 1 185 ? 31.977 10.893 -21.654 1.00 60.94 185 ALA A CA 1
ATOM 1450 C C . ALA A 1 185 ? 31.147 12.066 -21.113 1.00 60.94 185 ALA A C 1
ATOM 1452 O O . ALA A 1 185 ? 30.779 12.057 -19.939 1.00 60.94 185 ALA A O 1
ATOM 1453 N N . LEU A 1 186 ? 30.781 13.033 -21.963 1.00 59.56 186 LEU A N 1
ATOM 1454 C CA . LEU A 1 186 ? 29.935 14.155 -21.560 1.00 59.56 186 LEU A CA 1
ATOM 1455 C C . LEU A 1 186 ? 28.548 13.682 -21.101 1.00 59.56 186 LEU A C 1
ATOM 1457 O O . LEU A 1 186 ? 28.092 14.096 -20.038 1.00 59.56 186 LEU A O 1
ATOM 1461 N N . TYR A 1 187 ? 27.907 12.772 -21.842 1.00 58.06 187 TYR A N 1
ATOM 1462 C CA . TYR A 1 187 ? 26.615 12.199 -21.451 1.00 58.06 187 TYR A CA 1
ATOM 1463 C C . TYR A 1 187 ? 26.688 11.442 -20.123 1.00 58.06 187 TYR A C 1
ATOM 1465 O O . TYR A 1 187 ? 25.814 11.618 -19.273 1.00 58.06 187 TYR A O 1
ATOM 1473 N N . VAL A 1 188 ? 27.733 10.634 -19.919 1.00 59.75 188 VAL A N 1
ATOM 1474 C CA . VAL A 1 188 ? 27.957 9.911 -18.659 1.00 59.75 188 VAL A CA 1
ATOM 1475 C C . VAL A 1 188 ? 28.138 10.896 -17.502 1.00 59.75 188 VAL A C 1
ATOM 1477 O O . VAL A 1 188 ? 27.471 10.754 -16.478 1.00 59.75 188 VAL A O 1
ATOM 1480 N N . ILE A 1 189 ? 28.956 11.941 -17.671 1.00 64.56 189 ILE A N 1
ATOM 1481 C CA . ILE A 1 189 ? 29.170 12.981 -16.652 1.00 64.56 189 ILE A CA 1
ATOM 1482 C C . ILE A 1 189 ? 27.857 13.706 -16.324 1.00 64.56 189 ILE A C 1
ATOM 1484 O O . ILE A 1 189 ? 27.524 13.877 -15.149 1.00 64.56 189 ILE A O 1
ATOM 1488 N N . SER A 1 190 ? 27.074 14.096 -17.334 1.00 59.59 190 SER A N 1
ATOM 1489 C CA . SER A 1 190 ? 25.777 14.748 -17.132 1.00 59.59 190 SER A CA 1
ATOM 1490 C C . SER A 1 190 ? 24.772 13.838 -16.422 1.00 59.59 190 SER A C 1
ATOM 1492 O O . SER A 1 190 ? 24.101 14.284 -15.491 1.00 59.59 190 SER A O 1
ATOM 1494 N N . ALA A 1 191 ? 24.694 12.559 -16.796 1.00 54.72 191 ALA A N 1
ATOM 1495 C CA . ALA A 1 191 ? 23.822 11.586 -16.142 1.00 54.72 191 ALA A CA 1
ATOM 1496 C C . ALA A 1 191 ? 24.222 11.354 -14.674 1.00 54.72 191 ALA A C 1
ATOM 1498 O O . ALA A 1 191 ? 23.361 11.333 -13.792 1.00 54.72 191 ALA A O 1
ATOM 1499 N N . MET A 1 192 ? 25.525 11.256 -14.382 1.00 59.09 192 MET A N 1
ATOM 1500 C CA . MET A 1 192 ? 26.037 11.149 -13.010 1.00 59.09 192 MET A CA 1
ATOM 1501 C C . MET A 1 192 ? 25.719 12.399 -12.180 1.00 59.09 192 MET A C 1
ATOM 1503 O O . MET A 1 192 ? 25.314 12.281 -11.021 1.00 59.09 192 MET A O 1
ATOM 1507 N N . LEU A 1 193 ? 25.847 13.595 -12.765 1.00 62.16 193 LEU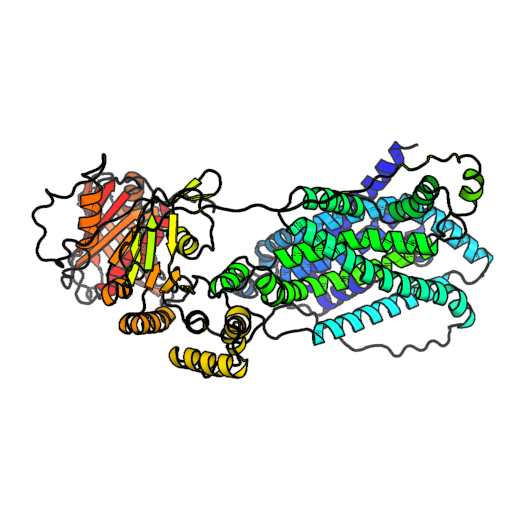 A N 1
ATOM 1508 C CA . LEU A 1 193 ? 25.495 14.854 -12.108 1.00 62.16 193 LEU A CA 1
ATOM 1509 C C . LEU A 1 193 ? 23.998 14.912 -11.766 1.00 62.16 193 LEU A C 1
ATOM 1511 O O . LEU A 1 193 ? 23.647 15.219 -10.626 1.00 62.16 193 LEU A O 1
ATOM 1515 N N . ILE A 1 194 ? 23.124 14.561 -12.717 1.00 57.31 194 ILE A N 1
ATOM 1516 C CA . ILE A 1 194 ? 21.669 14.503 -12.506 1.00 57.31 194 ILE A CA 1
ATOM 1517 C C . ILE A 1 194 ? 21.336 13.494 -11.401 1.00 57.31 194 ILE A C 1
ATOM 1519 O O . ILE A 1 194 ? 20.651 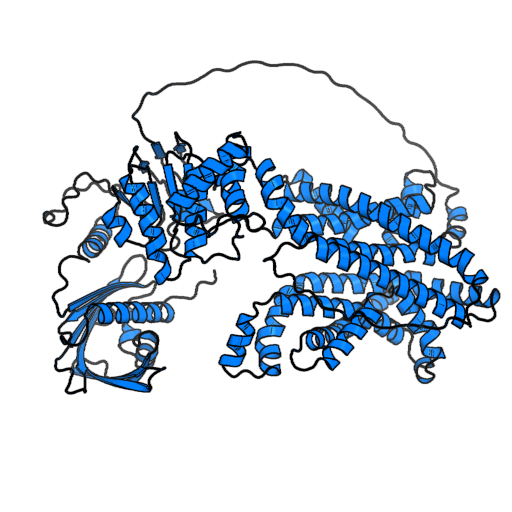13.852 -10.444 1.00 57.31 194 ILE A O 1
ATOM 1523 N N . ASN A 1 195 ? 21.881 12.273 -11.458 1.00 54.19 195 ASN A N 1
ATOM 1524 C CA . ASN A 1 195 ? 21.681 11.254 -10.420 1.00 54.19 195 ASN A CA 1
ATOM 1525 C C . ASN A 1 195 ? 22.093 11.756 -9.026 1.00 54.19 195 ASN A C 1
ATOM 1527 O O . ASN A 1 195 ? 21.406 11.504 -8.030 1.00 54.19 195 ASN A O 1
ATOM 1531 N N . ARG A 1 196 ? 23.187 12.519 -8.939 1.00 60.28 196 ARG A N 1
ATOM 1532 C CA . ARG A 1 196 ? 23.680 13.072 -7.674 1.00 60.28 196 ARG A CA 1
ATOM 1533 C C . ARG A 1 196 ? 22.787 14.184 -7.127 1.00 60.28 196 ARG A C 1
ATOM 1535 O O . ARG A 1 196 ? 22.504 14.190 -5.927 1.00 60.28 196 ARG A O 1
ATOM 1542 N N . ILE A 1 197 ? 22.299 15.075 -7.992 1.00 60.41 197 ILE A N 1
ATOM 1543 C CA . ILE A 1 197 ? 21.305 16.099 -7.634 1.00 60.41 197 ILE A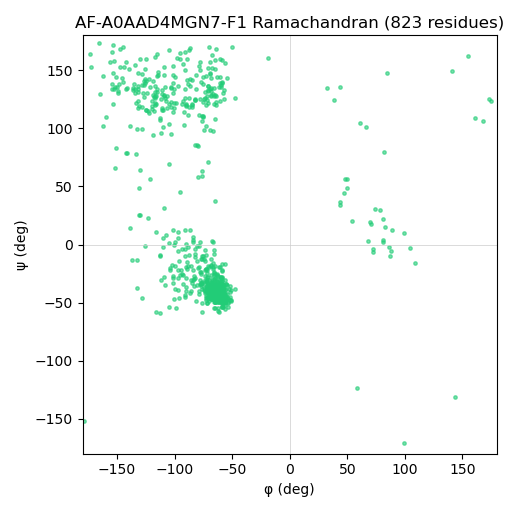 CA 1
ATOM 1544 C C . ILE A 1 197 ? 20.016 15.430 -7.140 1.00 60.41 197 ILE A C 1
ATOM 1546 O O . ILE A 1 197 ? 19.495 15.801 -6.088 1.00 60.41 197 ILE A O 1
ATOM 1550 N N . MET A 1 198 ? 19.542 14.392 -7.831 1.00 54.81 198 MET A N 1
ATOM 1551 C CA . MET A 1 198 ? 18.331 13.667 -7.438 1.00 54.81 198 MET A CA 1
ATOM 1552 C C . MET A 1 198 ? 18.489 12.961 -6.091 1.00 54.81 198 MET A C 1
ATOM 1554 O O . MET A 1 198 ? 17.625 13.089 -5.225 1.00 54.81 198 MET A O 1
ATOM 1558 N N . THR A 1 199 ? 19.632 12.312 -5.858 1.00 54.06 199 THR A N 1
ATOM 1559 C CA . THR A 1 199 ? 19.944 11.682 -4.565 1.00 54.06 199 THR A CA 1
ATOM 1560 C C . THR A 1 199 ? 19.968 12.709 -3.427 1.00 54.06 199 THR A C 1
ATOM 1562 O O . THR A 1 199 ? 19.549 12.427 -2.302 1.00 54.06 199 THR A O 1
ATOM 1565 N N . PHE A 1 200 ? 20.456 13.922 -3.695 1.00 58.94 200 PHE A N 1
ATOM 1566 C CA . PHE A 1 200 ? 20.448 15.011 -2.720 1.00 58.94 200 PHE A CA 1
ATOM 1567 C C . PHE A 1 200 ? 19.023 15.479 -2.384 1.00 58.94 200 PHE A C 1
ATOM 1569 O O . PHE A 1 200 ? 18.692 15.623 -1.203 1.00 58.94 200 PHE A O 1
ATOM 1576 N N . ILE A 1 201 ? 18.169 15.662 -3.397 1.00 58.16 201 ILE A N 1
ATOM 1577 C CA . ILE A 1 201 ? 16.755 16.030 -3.219 1.00 58.16 201 ILE A CA 1
ATOM 1578 C C . ILE A 1 201 ? 16.022 14.952 -2.409 1.00 58.16 201 ILE A C 1
ATOM 1580 O O . ILE A 1 201 ? 15.339 15.271 -1.437 1.00 58.16 201 ILE A O 1
ATOM 1584 N N . GLU A 1 202 ? 16.227 13.676 -2.736 1.00 55.41 202 GLU A N 1
ATOM 1585 C CA . GLU A 1 202 ? 15.614 12.547 -2.032 1.00 55.41 202 GLU A CA 1
ATOM 1586 C C . GLU A 1 202 ? 15.975 12.534 -0.536 1.00 55.41 202 GLU A C 1
ATOM 1588 O O . GLU A 1 202 ? 15.102 12.389 0.325 1.00 55.41 202 GLU A O 1
ATOM 1593 N N . ARG A 1 203 ? 17.250 12.775 -0.197 1.00 59.88 203 ARG A N 1
ATOM 1594 C CA . ARG A 1 203 ? 17.704 12.848 1.203 1.00 59.88 203 ARG A CA 1
ATOM 1595 C C . ARG A 1 203 ? 17.039 13.984 1.980 1.00 59.88 203 ARG A C 1
ATOM 1597 O O . ARG A 1 203 ? 16.732 13.804 3.155 1.00 59.88 203 ARG A O 1
ATOM 1604 N N . LYS A 1 204 ? 16.810 15.134 1.340 1.00 57.72 204 LYS A N 1
ATOM 1605 C CA . LYS A 1 204 ? 16.185 16.322 1.949 1.00 57.72 204 LYS A CA 1
ATOM 1606 C C . LYS A 1 204 ? 14.685 16.158 2.206 1.00 57.72 204 LYS A C 1
ATOM 1608 O O . LYS A 1 204 ? 14.171 16.789 3.123 1.00 57.72 204 LYS A O 1
ATOM 1613 N N . VAL A 1 205 ? 13.995 15.329 1.423 1.00 56.34 205 VAL A N 1
ATOM 1614 C CA . VAL A 1 205 ? 12.536 15.110 1.527 1.00 56.34 205 VAL A CA 1
ATOM 1615 C C . VAL A 1 205 ? 12.186 13.943 2.475 1.00 56.34 205 VAL A C 1
ATOM 1617 O O . VAL A 1 205 ? 11.015 13.686 2.763 1.00 56.34 205 VAL A O 1
ATOM 1620 N N . ARG A 1 206 ? 13.189 13.239 3.018 1.00 58.53 206 ARG A N 1
ATOM 1621 C CA . ARG A 1 206 ? 13.000 12.056 3.868 1.00 58.53 206 ARG A CA 1
ATOM 1622 C C . ARG A 1 206 ? 12.422 12.395 5.250 1.00 58.53 206 ARG A C 1
ATOM 1624 O O . ARG A 1 206 ? 12.957 13.235 5.966 1.00 58.53 206 ARG A O 1
ATOM 1631 N N . VAL A 1 207 ? 11.400 11.642 5.674 1.00 47.81 207 VAL A N 1
ATOM 1632 C CA . VAL A 1 207 ? 10.887 11.634 7.059 1.00 47.81 207 VAL A CA 1
ATOM 1633 C C . VAL A 1 207 ? 11.374 10.366 7.783 1.00 47.81 207 VAL A C 1
ATOM 1635 O O . VAL A 1 207 ? 11.341 9.284 7.186 1.00 47.81 207 VAL A O 1
ATOM 1638 N N . PRO A 1 208 ? 11.848 10.456 9.041 1.00 41.44 208 PRO A N 1
ATOM 1639 C CA . PRO A 1 208 ? 12.265 9.290 9.822 1.00 41.44 208 PRO A CA 1
ATOM 1640 C C . PRO A 1 208 ? 11.128 8.263 9.966 1.00 41.44 208 PRO A C 1
ATOM 1642 O O . PRO A 1 208 ? 10.008 8.630 10.303 1.00 41.44 208 PRO A O 1
ATOM 1645 N N . GLY A 1 209 ? 11.409 6.977 9.724 1.00 44.50 209 GLY A N 1
ATOM 1646 C CA . GLY A 1 209 ? 10.454 5.873 9.933 1.00 44.50 209 GLY A CA 1
ATOM 1647 C C . GLY A 1 209 ? 9.888 5.208 8.670 1.00 44.50 209 GLY A C 1
ATOM 1648 O O . GLY A 1 209 ? 9.415 4.081 8.761 1.00 44.50 209 GLY A O 1
ATOM 1649 N N . PHE A 1 210 ? 10.001 5.819 7.484 1.00 42.56 210 PHE A N 1
ATOM 1650 C CA . PHE A 1 210 ? 9.720 5.134 6.212 1.00 42.56 210 PHE A CA 1
ATOM 1651 C C . PHE A 1 210 ? 10.984 4.421 5.707 1.00 42.56 210 PHE A C 1
ATOM 1653 O O . PHE A 1 210 ? 12.025 5.044 5.456 1.00 42.56 210 PHE A O 1
ATOM 1660 N N . VAL A 1 211 ? 10.912 3.095 5.577 1.00 36.38 211 VAL A N 1
ATOM 1661 C CA . VAL A 1 211 ? 11.992 2.275 5.019 1.00 36.38 211 VAL A CA 1
ATOM 1662 C C . VAL A 1 211 ? 11.945 2.381 3.495 1.00 36.38 211 VAL A C 1
ATOM 1664 O O . VAL A 1 211 ? 11.367 1.541 2.820 1.00 36.38 211 VAL A O 1
ATOM 1667 N N . ALA A 1 212 ? 12.573 3.417 2.945 1.00 35.69 212 ALA A N 1
ATOM 1668 C CA . ALA A 1 212 ? 13.140 3.335 1.604 1.00 35.69 212 ALA A CA 1
ATOM 1669 C C . ALA A 1 212 ? 14.585 2.841 1.755 1.00 35.69 212 ALA A C 1
ATOM 1671 O O . ALA A 1 212 ? 15.386 3.425 2.498 1.00 35.69 212 ALA A O 1
ATOM 1672 N N . ALA A 1 213 ? 14.898 1.708 1.131 1.00 33.25 213 ALA A N 1
ATOM 1673 C CA . ALA A 1 213 ? 16.229 1.126 1.134 1.00 33.25 213 ALA A CA 1
ATOM 1674 C C . ALA A 1 213 ? 17.177 2.014 0.316 1.00 33.25 213 ALA A C 1
ATOM 1676 O O . ALA A 1 213 ? 17.212 1.954 -0.906 1.00 33.25 213 ALA A O 1
ATOM 1677 N N . VAL A 1 214 ? 17.948 2.860 0.998 1.00 33.56 214 VAL A N 1
ATOM 1678 C CA . VAL A 1 214 ? 18.956 3.699 0.344 1.00 33.56 214 VAL A CA 1
ATOM 1679 C C . VAL A 1 214 ? 20.248 2.906 0.178 1.00 33.56 214 VAL A C 1
ATOM 1681 O O . VAL A 1 214 ? 20.866 2.476 1.155 1.00 33.56 214 VAL A O 1
ATOM 1684 N N . ALA A 1 215 ? 20.668 2.761 -1.076 1.00 32.34 215 ALA A N 1
ATOM 1685 C CA . ALA A 1 215 ? 22.026 2.408 -1.447 1.00 32.34 215 ALA A CA 1
ATOM 1686 C C . ALA A 1 215 ? 22.972 3.547 -1.037 1.00 32.34 215 ALA A C 1
ATOM 1688 O O . ALA A 1 215 ? 22.812 4.683 -1.478 1.00 32.34 215 ALA A O 1
ATOM 1689 N N . ARG A 1 216 ? 23.965 3.265 -0.189 1.00 29.36 216 ARG A N 1
ATOM 1690 C CA . ARG A 1 216 ? 25.143 4.133 -0.102 1.00 29.36 216 ARG A CA 1
ATOM 1691 C C . ARG A 1 216 ? 25.993 3.853 -1.334 1.00 29.36 216 ARG A C 1
ATOM 1693 O O . ARG A 1 216 ? 26.592 2.785 -1.403 1.00 29.36 216 ARG A O 1
ATOM 1700 N N . GLU A 1 217 ? 26.062 4.794 -2.262 1.00 32.22 217 GLU A N 1
ATOM 1701 C CA . GLU A 1 217 ? 27.155 4.834 -3.230 1.00 32.22 217 GLU A CA 1
ATOM 1702 C C . GLU A 1 217 ? 28.225 5.811 -2.759 1.00 32.22 217 GLU A C 1
ATOM 1704 O O . GLU A 1 217 ? 27.947 6.867 -2.178 1.00 32.22 217 GLU A O 1
ATOM 1709 N N . ALA A 1 218 ? 29.454 5.330 -2.904 1.00 29.11 218 ALA A N 1
ATOM 1710 C CA . ALA A 1 218 ? 30.666 5.886 -2.359 1.00 29.11 218 ALA A CA 1
ATOM 1711 C C . ALA A 1 218 ? 31.018 7.184 -3.083 1.00 29.11 218 ALA A C 1
ATOM 1713 O O . ALA A 1 218 ? 31.227 7.228 -4.292 1.00 29.11 218 ALA A O 1
ATOM 1714 N N . THR A 1 219 ? 31.102 8.245 -2.297 1.00 28.95 219 THR A N 1
ATOM 1715 C CA . THR A 1 219 ? 31.858 9.438 -2.638 1.00 28.95 219 THR A CA 1
ATOM 1716 C C . THR A 1 219 ? 33.328 9.080 -2.511 1.00 28.95 219 THR A C 1
ATOM 1718 O O . THR A 1 219 ? 33.786 8.924 -1.389 1.00 28.95 219 THR A O 1
ATOM 1721 N N . ASP A 1 220 ? 33.995 8.834 -3.634 1.00 30.75 220 ASP A N 1
ATOM 1722 C CA . ASP A 1 220 ? 35.405 9.164 -3.884 1.00 30.75 220 ASP A CA 1
ATOM 1723 C C . ASP A 1 220 ? 35.850 8.458 -5.161 1.00 30.75 220 ASP A C 1
ATOM 1725 O O . ASP A 1 220 ? 36.001 7.241 -5.156 1.00 30.75 220 ASP A O 1
ATOM 1729 N N . MET A 1 221 ? 36.010 9.216 -6.251 1.00 27.62 221 MET A N 1
ATOM 1730 C CA . MET A 1 221 ? 37.232 9.265 -7.067 1.00 27.62 221 MET A CA 1
ATOM 1731 C C . MET A 1 221 ? 36.986 10.116 -8.320 1.00 27.62 221 MET A C 1
ATOM 1733 O O . MET A 1 221 ? 36.059 9.834 -9.071 1.00 27.62 221 MET A O 1
ATOM 1737 N N . MET A 1 222 ? 37.826 11.131 -8.549 1.00 30.89 222 MET A N 1
ATOM 1738 C CA . MET A 1 222 ? 38.678 11.268 -9.747 1.00 30.89 222 MET A CA 1
ATOM 1739 C C . MET A 1 222 ? 39.156 12.714 -9.928 1.00 30.89 222 MET A C 1
ATOM 1741 O O . MET A 1 222 ? 38.402 13.592 -10.334 1.00 30.89 222 MET A O 1
ATOM 1745 N N . ASN A 1 223 ? 40.452 12.914 -9.679 1.00 30.42 223 ASN A N 1
ATOM 1746 C CA . ASN A 1 223 ? 41.271 13.861 -10.428 1.00 30.42 223 ASN A CA 1
ATOM 1747 C C . ASN A 1 223 ? 41.629 13.161 -11.749 1.00 30.42 223 ASN A C 1
ATOM 1749 O O . ASN A 1 223 ? 42.355 12.168 -11.729 1.00 30.42 223 ASN A O 1
ATOM 1753 N N . LEU A 1 224 ? 41.096 13.644 -12.870 1.00 34.56 224 LEU A N 1
ATOM 1754 C CA . LEU A 1 224 ? 41.548 13.270 -14.209 1.00 34.56 224 LEU A CA 1
ATOM 1755 C C . LEU A 1 224 ? 42.144 14.503 -14.886 1.00 34.56 224 LEU A C 1
ATOM 1757 O O . LEU A 1 224 ? 41.524 15.565 -14.893 1.00 34.56 224 LEU A O 1
ATOM 1761 N N . ASP A 1 225 ? 43.332 14.336 -15.456 1.00 32.22 225 ASP A N 1
ATOM 1762 C CA . ASP A 1 225 ? 43.988 15.315 -16.319 1.00 32.22 225 ASP A CA 1
ATOM 1763 C C . ASP A 1 225 ? 43.433 15.188 -17.754 1.00 32.22 225 ASP A C 1
ATOM 1765 O O . ASP A 1 225 ? 43.412 14.099 -18.328 1.00 32.22 225 ASP A O 1
ATOM 1769 N N . PHE A 1 226 ? 42.940 16.299 -18.310 1.00 38.62 226 PHE A N 1
ATOM 1770 C CA . PHE A 1 226 ? 42.246 16.395 -19.604 1.00 38.62 226 PHE A CA 1
ATOM 1771 C C . PHE A 1 226 ? 43.092 17.100 -20.681 1.00 38.62 226 PHE A C 1
ATOM 1773 O O . PHE A 1 226 ? 42.562 17.747 -21.585 1.00 38.62 226 PHE A O 1
ATOM 1780 N N . SER A 1 227 ? 44.415 16.962 -20.626 1.00 35.97 227 SER A N 1
ATOM 1781 C CA . SER A 1 227 ? 45.366 17.640 -21.522 1.00 35.97 227 SER A CA 1
ATOM 1782 C C . SER A 1 227 ? 45.334 17.210 -23.008 1.00 35.97 227 SER A C 1
ATOM 1784 O O . SER A 1 227 ? 46.089 17.750 -23.812 1.00 35.97 227 SER A O 1
ATOM 1786 N N . PHE A 1 228 ? 44.425 16.313 -23.419 1.00 40.81 228 PHE A N 1
ATOM 1787 C CA . PHE A 1 228 ? 44.226 15.885 -24.819 1.00 40.81 228 PHE A CA 1
ATOM 1788 C C . PHE A 1 228 ? 42.962 16.478 -25.495 1.00 40.81 228 PHE A C 1
ATOM 1790 O O . PHE A 1 228 ? 42.656 16.156 -26.642 1.00 40.81 228 PHE A O 1
ATOM 1797 N N . TYR A 1 229 ? 42.187 17.326 -24.805 1.00 45.97 229 TYR A N 1
ATOM 1798 C CA . TYR A 1 229 ? 40.864 17.779 -25.268 1.00 45.97 229 TYR A CA 1
ATOM 1799 C C . TYR A 1 229 ? 40.893 19.108 -26.040 1.00 45.97 229 TYR A C 1
ATOM 1801 O O . TYR A 1 229 ? 41.243 20.152 -25.494 1.00 45.97 229 TYR A O 1
ATOM 1809 N N . ASN A 1 230 ? 40.423 19.103 -27.291 1.00 44.84 230 ASN A N 1
ATOM 1810 C CA . ASN A 1 230 ? 40.253 20.320 -28.091 1.00 44.84 230 ASN A CA 1
ATOM 1811 C C . ASN A 1 230 ? 38.822 20.881 -27.920 1.00 44.84 230 ASN A C 1
ATOM 1813 O O . ASN A 1 230 ? 37.856 20.359 -28.479 1.00 44.84 230 ASN A O 1
ATOM 1817 N N . TRP A 1 231 ? 38.678 21.938 -27.113 1.00 51.56 231 TRP A N 1
ATOM 1818 C CA . TRP A 1 231 ? 37.402 22.533 -26.661 1.00 51.56 231 TRP A CA 1
ATOM 1819 C C . TRP A 1 231 ? 36.537 23.150 -27.785 1.00 51.56 231 TRP A C 1
ATOM 1821 O O . TRP A 1 231 ? 35.330 23.324 -27.622 1.00 51.56 231 TRP A O 1
ATOM 1831 N N . SER A 1 232 ? 37.119 23.447 -28.950 1.00 47.91 232 SER A N 1
ATOM 1832 C CA . SER A 1 232 ? 36.437 24.116 -30.071 1.00 47.91 232 SER A CA 1
ATOM 1833 C C . SER A 1 232 ? 35.499 23.215 -30.889 1.00 47.91 232 SER A C 1
ATOM 1835 O O . SER A 1 232 ? 34.540 23.717 -31.469 1.00 47.91 232 SER A O 1
ATOM 1837 N N . LEU A 1 233 ? 35.726 21.895 -30.910 1.00 43.78 233 LEU A N 1
ATOM 1838 C CA . LEU A 1 233 ? 34.890 20.918 -31.634 1.00 43.78 233 LEU A CA 1
ATOM 1839 C C . LEU A 1 233 ? 33.635 20.504 -30.841 1.00 43.78 233 LEU A C 1
ATOM 1841 O O . LEU A 1 233 ? 32.594 20.207 -31.422 1.00 43.78 233 LEU A O 1
ATOM 1845 N N . ILE A 1 234 ? 33.708 20.534 -29.507 1.00 49.78 234 ILE A N 1
ATOM 1846 C CA . ILE A 1 234 ? 32.614 20.144 -28.600 1.00 49.78 234 ILE A CA 1
ATOM 1847 C C . ILE A 1 234 ? 31.625 21.305 -28.382 1.00 49.78 234 ILE A C 1
ATOM 1849 O O . ILE A 1 234 ? 30.427 21.079 -28.197 1.00 49.78 234 ILE A O 1
ATOM 1853 N N . SER A 1 235 ? 32.093 22.557 -28.438 1.00 55.47 235 SER A N 1
ATOM 1854 C CA . SER A 1 235 ? 31.310 23.717 -27.993 1.00 55.47 235 SER A CA 1
ATOM 1855 C C . SER A 1 235 ? 30.139 24.117 -28.894 1.00 55.47 235 SER A C 1
ATOM 1857 O O . SER A 1 235 ? 29.183 24.709 -28.401 1.00 55.47 235 SER A O 1
ATOM 1859 N N . ASN A 1 236 ? 30.164 23.782 -30.188 1.00 50.09 236 ASN A N 1
ATOM 1860 C CA . ASN A 1 236 ? 29.121 24.229 -31.119 1.00 50.09 236 ASN A CA 1
ATOM 1861 C C . ASN A 1 236 ? 28.049 23.168 -31.413 1.00 50.09 236 ASN A C 1
ATOM 1863 O O . ASN A 1 236 ? 26.869 23.515 -31.478 1.00 50.09 236 ASN A O 1
ATOM 1867 N N . TYR A 1 237 ? 28.425 21.892 -31.542 1.00 46.94 237 TYR A N 1
ATOM 1868 C CA . TYR A 1 237 ? 27.482 20.807 -31.847 1.00 46.94 237 TYR A CA 1
ATOM 1869 C C . TYR A 1 237 ? 26.900 20.158 -30.584 1.00 46.94 237 TYR A C 1
ATOM 1871 O O . TYR A 1 237 ? 25.687 19.990 -30.465 1.00 46.94 237 TYR A O 1
ATOM 1879 N N . VAL A 1 238 ? 27.735 19.859 -29.586 1.00 55.53 238 VAL A N 1
ATOM 1880 C CA . VAL A 1 238 ? 27.307 19.078 -28.412 1.00 55.53 238 VAL A CA 1
ATOM 1881 C C . VAL A 1 238 ? 26.536 19.937 -27.405 1.00 55.53 238 VAL A C 1
ATOM 1883 O O . VAL A 1 238 ? 25.513 19.512 -26.871 1.00 55.53 238 VAL A O 1
ATOM 1886 N N . LEU A 1 239 ? 26.976 21.179 -27.185 1.00 60.62 239 LEU A N 1
ATOM 1887 C CA . LEU A 1 239 ? 26.348 22.109 -26.236 1.00 60.62 239 LEU A CA 1
ATOM 1888 C C . LEU A 1 239 ? 24.935 22.537 -26.662 1.00 60.62 239 LEU A C 1
ATOM 1890 O O . LEU A 1 239 ? 24.061 22.645 -25.804 1.00 60.62 239 LEU A O 1
ATOM 1894 N N . LYS A 1 240 ? 24.676 22.720 -27.968 1.00 61.50 240 LYS A N 1
ATOM 1895 C CA . LYS A 1 240 ? 23.330 23.046 -28.478 1.00 61.50 240 LYS A CA 1
ATOM 1896 C C . LYS A 1 240 ? 22.351 21.881 -28.306 1.00 61.50 240 LYS A C 1
ATOM 1898 O O . LYS A 1 240 ? 21.255 22.096 -27.791 1.00 61.50 240 LYS A O 1
ATOM 1903 N N . GLY A 1 241 ? 22.748 20.657 -28.668 1.00 64.06 241 GLY A N 1
ATOM 1904 C CA . GLY A 1 241 ? 21.913 19.461 -28.481 1.00 64.06 241 GLY A CA 1
ATOM 1905 C C . GLY A 1 241 ? 21.653 19.145 -27.004 1.00 64.06 241 GLY A C 1
ATOM 1906 O O . GLY A 1 241 ? 20.526 18.824 -26.620 1.00 64.06 241 GLY A O 1
ATOM 1907 N N . PHE A 1 242 ? 22.665 19.327 -26.149 1.00 66.44 242 PHE A N 1
ATOM 1908 C CA . PHE A 1 242 ? 22.532 19.178 -24.700 1.00 66.44 242 PHE A CA 1
ATOM 1909 C C . PHE A 1 242 ? 21.572 20.215 -24.101 1.00 66.44 242 PHE A C 1
ATOM 1911 O O . PHE A 1 242 ? 20.659 19.854 -23.361 1.00 66.44 242 PHE A O 1
ATOM 1918 N N . TYR A 1 243 ? 21.729 21.494 -24.459 1.00 70.75 243 TYR A N 1
ATOM 1919 C CA . TYR A 1 243 ? 20.843 22.570 -24.009 1.00 70.75 243 TYR A CA 1
ATOM 1920 C C . TYR A 1 243 ? 19.385 22.324 -24.418 1.00 70.75 243 TYR A C 1
ATOM 1922 O O . TYR A 1 243 ? 18.484 22.428 -23.583 1.00 70.75 243 TYR A O 1
ATOM 1930 N N . PHE A 1 244 ? 19.157 21.917 -25.671 1.00 74.12 244 PHE A N 1
ATOM 1931 C CA . PHE A 1 244 ? 17.832 21.539 -26.160 1.00 74.12 244 PHE A CA 1
ATOM 1932 C C . PHE A 1 244 ? 17.235 20.371 -25.361 1.00 74.12 244 PHE A C 1
ATOM 1934 O O . PHE A 1 244 ? 16.096 20.458 -24.908 1.00 74.12 244 PHE A O 1
ATOM 1941 N N . SER A 1 245 ? 18.021 19.319 -25.110 1.00 74.75 245 SER A N 1
ATOM 1942 C CA . SER A 1 245 ? 17.592 18.144 -24.333 1.00 74.75 245 SER A CA 1
ATOM 1943 C C . SER A 1 245 ? 17.195 18.518 -22.903 1.00 74.75 245 SER A C 1
ATOM 1945 O O . SER A 1 245 ? 16.146 18.097 -22.413 1.00 74.75 245 SER A O 1
ATOM 1947 N N . VAL A 1 246 ? 17.978 19.376 -22.239 1.00 79.00 246 VAL A N 1
ATOM 1948 C CA . VAL A 1 246 ? 17.671 19.865 -20.885 1.00 79.00 246 VAL A CA 1
ATOM 1949 C C . VAL A 1 246 ? 16.366 20.665 -20.864 1.00 79.00 246 VAL A C 1
ATOM 1951 O O . VAL A 1 246 ? 15.505 20.395 -20.026 1.00 79.00 246 VAL A O 1
ATOM 1954 N N . ILE A 1 247 ? 16.180 21.617 -21.785 1.00 83.00 247 ILE A N 1
ATOM 1955 C CA . ILE A 1 247 ? 14.949 22.422 -21.845 1.00 83.00 247 ILE A CA 1
ATOM 1956 C C . ILE A 1 247 ? 13.739 21.546 -22.136 1.00 83.00 247 ILE A C 1
ATOM 1958 O O . ILE A 1 247 ? 12.737 21.638 -21.424 1.00 83.00 247 ILE A O 1
ATOM 1962 N N . LEU A 1 248 ? 13.836 20.684 -23.150 1.00 85.19 248 LEU A N 1
ATOM 1963 C CA . LEU A 1 248 ? 12.756 19.785 -23.530 1.00 85.19 248 LEU A CA 1
ATOM 1964 C C . LEU A 1 248 ? 12.372 18.882 -22.356 1.00 85.19 248 LEU A C 1
ATOM 1966 O O . LEU A 1 248 ? 11.189 18.740 -22.068 1.00 85.19 248 LEU A O 1
ATOM 1970 N N . THR A 1 249 ? 13.354 18.363 -21.615 1.00 84.62 249 THR A N 1
ATOM 1971 C CA . THR A 1 249 ? 13.121 17.553 -20.410 1.00 84.62 249 THR A CA 1
ATOM 1972 C C . THR A 1 249 ? 12.366 18.331 -19.339 1.00 84.62 249 THR A C 1
ATOM 1974 O O . THR A 1 249 ? 11.398 17.817 -18.781 1.00 84.62 249 THR A O 1
ATOM 1977 N N . VAL A 1 250 ? 12.772 19.569 -19.040 1.00 88.00 250 VAL A N 1
ATOM 1978 C CA . VAL A 1 250 ? 12.106 20.397 -18.020 1.00 88.00 250 VAL A CA 1
ATOM 1979 C C . VAL A 1 250 ? 10.666 20.703 -18.431 1.00 88.00 250 VAL A C 1
ATOM 1981 O O . VAL A 1 250 ? 9.741 20.491 -17.645 1.00 88.00 250 VAL A O 1
ATOM 1984 N N . VAL A 1 251 ? 10.460 21.148 -19.672 1.00 91.50 251 VAL A N 1
ATOM 1985 C CA . VAL A 1 251 ? 9.134 21.500 -20.197 1.00 91.50 251 VAL A CA 1
ATOM 1986 C C . VAL A 1 251 ? 8.222 20.272 -20.257 1.00 91.50 251 VAL A C 1
ATOM 1988 O O . VAL A 1 251 ? 7.090 20.328 -19.774 1.00 91.50 251 VAL A O 1
ATOM 1991 N N . ALA A 1 252 ? 8.716 19.147 -20.778 1.00 91.56 252 ALA A N 1
ATOM 1992 C CA . ALA A 1 252 ? 7.964 17.900 -20.855 1.00 91.56 252 ALA A CA 1
ATOM 1993 C C . ALA A 1 252 ? 7.676 17.303 -19.473 1.00 91.56 252 ALA A C 1
ATOM 1995 O O . ALA A 1 252 ? 6.583 16.786 -19.261 1.00 91.56 252 ALA A O 1
ATOM 1996 N N . THR A 1 253 ? 8.583 17.444 -18.499 1.00 87.81 253 THR A N 1
ATOM 1997 C CA . THR A 1 253 ? 8.327 17.021 -17.112 1.00 87.81 253 THR A CA 1
ATOM 1998 C C . THR A 1 253 ? 7.206 17.849 -16.490 1.00 87.81 253 THR A C 1
ATOM 2000 O O . THR A 1 253 ? 6.260 17.289 -15.941 1.00 87.81 253 THR A O 1
ATOM 2003 N N . LEU A 1 254 ? 7.273 19.181 -16.585 1.00 92.88 254 LEU A N 1
ATOM 2004 C CA . LEU A 1 254 ? 6.258 20.065 -16.002 1.00 92.88 254 LEU A CA 1
ATOM 2005 C C . LEU A 1 254 ? 4.888 19.871 -16.665 1.00 92.88 254 LEU A C 1
ATOM 2007 O O . LEU A 1 254 ? 3.883 19.706 -15.969 1.00 92.88 254 LEU A O 1
ATOM 2011 N N . GLY A 1 255 ? 4.850 19.833 -17.999 1.00 94.12 255 GLY A N 1
ATOM 2012 C CA . GLY A 1 255 ? 3.627 19.573 -18.758 1.00 94.12 255 GLY A CA 1
ATOM 2013 C C . GLY A 1 255 ? 3.078 18.169 -18.503 1.00 94.12 255 GLY A C 1
ATOM 2014 O O . GLY A 1 255 ? 1.891 18.006 -18.222 1.00 94.12 255 GLY A O 1
ATOM 2015 N N . GLY A 1 256 ? 3.945 17.158 -18.523 1.00 93.62 256 GLY A N 1
ATOM 2016 C CA . GLY A 1 256 ? 3.596 15.763 -18.281 1.00 93.62 256 GLY A CA 1
ATOM 2017 C C . GLY A 1 256 ? 3.051 15.522 -16.873 1.00 93.62 256 GLY A C 1
ATOM 2018 O O . GLY A 1 256 ? 2.041 14.841 -16.728 1.00 93.62 256 GLY A O 1
ATOM 2019 N N . ILE A 1 257 ? 3.638 16.125 -15.833 1.00 90.94 257 ILE A N 1
ATOM 2020 C CA . ILE A 1 257 ? 3.105 16.054 -14.462 1.00 90.94 257 ILE A CA 1
ATOM 2021 C C . ILE A 1 257 ? 1.719 16.698 -14.393 1.00 90.94 257 ILE A C 1
ATOM 2023 O O . ILE A 1 257 ? 0.805 16.117 -13.804 1.00 90.94 257 ILE A O 1
ATOM 2027 N N . PHE A 1 258 ? 1.537 17.872 -15.003 1.00 94.62 258 PHE A N 1
ATOM 2028 C CA . PHE A 1 258 ? 0.256 18.577 -15.000 1.00 94.62 258 PHE A CA 1
ATOM 2029 C C . PHE A 1 258 ? -0.851 17.763 -15.692 1.00 94.62 258 PHE A C 1
ATOM 2031 O O . PHE A 1 258 ? -1.857 17.417 -15.062 1.00 94.62 258 PHE A O 1
ATOM 2038 N N . PHE A 1 259 ? -0.651 17.390 -16.960 1.00 95.75 259 PHE A N 1
ATOM 2039 C CA . PHE A 1 259 ? -1.633 16.618 -17.728 1.00 95.75 259 PHE A CA 1
ATOM 2040 C C . PHE A 1 259 ? -1.786 15.187 -17.205 1.00 95.75 259 PHE A C 1
ATOM 2042 O O . PHE A 1 259 ? -2.899 14.666 -17.139 1.00 95.75 259 PHE A O 1
ATOM 2049 N N . GLY A 1 260 ? -0.697 14.561 -16.761 1.00 93.38 260 GLY A N 1
ATOM 2050 C CA . GLY A 1 260 ? -0.719 13.231 -16.164 1.00 93.38 260 GLY A CA 1
ATOM 2051 C C . GLY A 1 260 ? -1.526 13.190 -14.870 1.00 93.38 260 GLY A C 1
ATOM 2052 O O . GLY A 1 260 ? -2.342 12.287 -14.687 1.00 93.38 260 GLY A O 1
ATOM 2053 N N . THR A 1 261 ? -1.392 14.203 -14.009 1.00 91.31 261 THR A N 1
ATOM 2054 C CA . THR A 1 261 ? -2.214 14.324 -12.795 1.00 91.31 261 THR A CA 1
ATOM 2055 C C . THR A 1 261 ? -3.694 14.478 -13.145 1.00 91.31 261 THR A C 1
ATOM 2057 O O . THR A 1 261 ? -4.531 13.806 -12.544 1.00 91.31 261 THR A O 1
ATOM 2060 N N . LEU A 1 262 ? -4.032 15.292 -14.151 1.00 93.38 262 LEU A N 1
ATOM 2061 C CA . LEU A 1 262 ? -5.414 15.444 -14.617 1.00 93.38 262 LEU A CA 1
ATOM 2062 C C . LEU A 1 262 ? -5.999 14.104 -15.097 1.00 93.38 262 LEU A C 1
ATOM 2064 O O . LEU A 1 262 ? -7.067 13.697 -14.639 1.00 93.38 262 LEU A O 1
ATOM 2068 N N . LEU A 1 263 ? -5.268 13.382 -15.951 1.00 94.06 263 LEU A N 1
ATOM 2069 C CA . LEU A 1 263 ? -5.657 12.057 -16.445 1.00 94.06 263 LEU A CA 1
ATOM 2070 C C . LEU A 1 263 ? -5.793 11.035 -15.306 1.00 94.06 263 LEU A C 1
ATOM 2072 O O . LEU A 1 263 ? -6.725 10.232 -15.295 1.00 94.06 263 LEU A O 1
ATOM 2076 N N . ALA A 1 264 ? -4.898 11.075 -14.315 1.00 90.19 264 ALA A N 1
ATOM 2077 C CA . ALA A 1 264 ? -4.969 10.198 -13.148 1.00 90.19 264 ALA A CA 1
ATOM 2078 C C . ALA A 1 264 ? -6.233 10.463 -12.318 1.00 90.19 264 ALA A C 1
ATOM 2080 O O . ALA A 1 264 ? -6.931 9.523 -11.937 1.00 90.19 264 ALA A O 1
ATOM 2081 N N . LEU A 1 265 ? -6.565 11.735 -12.079 1.00 89.38 265 LEU A N 1
ATOM 2082 C CA . LEU A 1 265 ? -7.775 12.127 -11.355 1.00 89.38 265 LEU A CA 1
ATOM 2083 C C . LEU A 1 265 ? -9.051 11.745 -12.114 1.00 89.38 265 LEU A C 1
ATOM 2085 O O . LEU A 1 265 ? -10.004 11.282 -11.488 1.00 89.38 265 LEU A O 1
ATOM 2089 N N . MET A 1 266 ? -9.068 11.868 -13.447 1.00 91.31 266 MET A N 1
ATOM 2090 C CA . MET A 1 266 ? -10.184 11.393 -14.277 1.00 91.31 266 MET A CA 1
ATOM 2091 C C . MET A 1 266 ? -10.436 9.896 -14.066 1.00 91.31 266 MET A C 1
ATOM 2093 O O . MET A 1 266 ? -11.578 9.496 -13.830 1.00 91.31 266 MET A O 1
ATOM 2097 N N . ARG A 1 267 ? -9.371 9.088 -14.047 1.00 90.31 267 ARG A N 1
ATOM 2098 C CA . ARG A 1 267 ? -9.438 7.629 -13.848 1.00 90.31 267 ARG A CA 1
ATOM 2099 C C . ARG A 1 267 ? -9.782 7.220 -12.415 1.00 90.31 267 ARG A C 1
ATOM 2101 O O . ARG A 1 267 ? -10.441 6.212 -12.192 1.00 90.31 267 ARG A O 1
ATOM 2108 N N . LEU A 1 268 ? -9.388 8.018 -11.423 1.00 85.31 268 LEU A N 1
ATOM 2109 C CA . LEU A 1 268 ? -9.727 7.790 -10.011 1.00 85.31 268 LEU A CA 1
ATOM 2110 C C . LEU A 1 268 ? -11.118 8.307 -9.617 1.00 85.31 268 LEU A C 1
ATOM 2112 O O . LEU A 1 268 ? -11.595 8.000 -8.528 1.00 85.31 268 LEU A O 1
ATOM 2116 N N . SER A 1 269 ? -11.783 9.078 -10.481 1.00 84.31 269 SER A N 1
ATOM 2117 C CA . SER A 1 269 ? -13.057 9.738 -10.166 1.00 84.31 269 SER A CA 1
ATOM 2118 C C . SER A 1 269 ? -14.238 8.784 -9.940 1.00 84.31 269 SER A C 1
ATOM 2120 O O . SER A 1 269 ? -15.281 9.212 -9.448 1.00 84.31 269 SER A O 1
ATOM 2122 N N . GLY A 1 270 ? -14.121 7.517 -10.353 1.00 77.19 270 GLY A N 1
ATOM 2123 C CA . GLY A 1 270 ? -15.214 6.538 -10.343 1.00 77.19 270 GLY A CA 1
ATOM 2124 C C . GLY A 1 270 ? -16.288 6.773 -11.417 1.00 77.19 270 GLY A C 1
ATOM 2125 O O . GLY A 1 270 ? -17.196 5.955 -11.567 1.00 77.19 270 GLY A O 1
ATOM 2126 N N . LYS A 1 271 ? -16.198 7.860 -12.200 1.00 86.81 271 LYS A N 1
ATOM 2127 C CA . LYS A 1 271 ? -17.129 8.169 -13.295 1.00 86.81 271 LYS A CA 1
ATOM 2128 C C . LYS A 1 271 ? -16.649 7.520 -14.594 1.00 86.81 271 LYS A C 1
ATOM 2130 O O . LYS A 1 271 ? -15.677 7.975 -15.192 1.00 86.81 271 LYS A O 1
ATOM 2135 N N . LYS A 1 272 ? -17.382 6.511 -15.079 1.00 87.44 272 LYS A N 1
ATOM 2136 C CA . LYS A 1 272 ? -17.015 5.734 -16.283 1.00 87.44 272 LYS A CA 1
ATOM 2137 C C . LYS A 1 272 ? -16.763 6.588 -17.536 1.00 87.44 272 LYS A C 1
ATOM 2139 O O . LYS A 1 272 ? -15.884 6.255 -18.321 1.00 87.44 272 LYS A O 1
ATOM 2144 N N . TRP A 1 273 ? -17.492 7.692 -17.713 1.00 92.25 273 TRP A N 1
ATOM 2145 C CA . TRP A 1 273 ? -17.339 8.580 -18.876 1.00 92.25 273 TRP A CA 1
ATOM 2146 C C . TRP A 1 273 ? -16.056 9.427 -18.851 1.00 92.25 273 TRP A C 1
ATOM 2148 O O . TRP A 1 273 ? -15.625 9.886 -19.902 1.00 92.25 273 TRP A O 1
ATOM 2158 N N . LEU A 1 274 ? -15.442 9.627 -17.678 1.00 91.94 274 LEU A N 1
ATOM 2159 C CA . LEU A 1 274 ? -14.127 10.265 -17.540 1.00 91.94 274 LEU A CA 1
ATOM 2160 C C . LEU A 1 274 ? -13.001 9.231 -17.587 1.00 91.94 274 LEU A C 1
ATOM 2162 O O . LEU A 1 274 ? -11.967 9.474 -18.202 1.00 91.94 274 LEU A O 1
ATOM 2166 N N . ASP A 1 275 ? -13.210 8.081 -16.946 1.00 89.44 275 ASP A N 1
ATOM 2167 C CA . ASP A 1 275 ? -12.217 7.011 -16.871 1.00 89.44 275 ASP A CA 1
ATOM 2168 C C . ASP A 1 275 ? -11.928 6.401 -18.248 1.00 89.44 275 ASP A C 1
ATOM 2170 O O . ASP A 1 275 ? -10.771 6.310 -18.643 1.00 89.44 275 ASP A O 1
ATOM 2174 N N . PHE A 1 276 ? -12.965 6.076 -19.028 1.00 91.81 276 PHE A N 1
ATOM 2175 C CA . PHE A 1 276 ? -12.803 5.437 -20.337 1.00 91.81 276 PHE A CA 1
ATOM 2176 C C . PHE A 1 276 ? -11.904 6.219 -21.318 1.00 91.81 276 PHE A C 1
ATOM 2178 O O . PHE A 1 276 ? -10.917 5.642 -21.781 1.00 91.81 276 PHE A O 1
ATOM 2185 N N . PRO A 1 277 ? -12.159 7.509 -21.635 1.00 93.88 277 PRO A N 1
ATOM 2186 C CA . PRO A 1 277 ? -11.305 8.250 -22.565 1.00 93.88 277 PRO A CA 1
ATOM 2187 C C . PRO A 1 277 ? -9.887 8.463 -22.020 1.00 93.88 277 PRO A C 1
ATOM 2189 O O . PRO A 1 277 ? -8.921 8.370 -22.777 1.00 93.88 277 PRO A O 1
ATOM 2192 N N . ALA A 1 278 ? -9.732 8.693 -20.711 1.00 92.62 278 ALA A N 1
ATOM 2193 C CA . ALA A 1 278 ? -8.415 8.844 -20.096 1.00 92.62 278 ALA A CA 1
ATOM 2194 C C . ALA A 1 278 ? -7.616 7.529 -20.129 1.00 92.62 278 ALA A C 1
ATOM 2196 O O . ALA A 1 278 ? -6.427 7.533 -20.441 1.00 92.62 278 ALA A O 1
ATOM 2197 N N . ALA A 1 279 ? -8.261 6.393 -19.858 1.00 88.69 279 ALA A N 1
ATOM 2198 C CA . ALA A 1 279 ? -7.650 5.074 -19.958 1.00 88.69 279 ALA A CA 1
ATOM 2199 C C . ALA A 1 279 ? -7.280 4.731 -21.408 1.00 88.69 279 ALA A C 1
ATOM 2201 O O . ALA A 1 279 ? -6.182 4.233 -21.643 1.00 88.69 279 ALA A O 1
ATOM 2202 N N . ALA A 1 280 ? -8.146 5.041 -22.378 1.00 90.75 280 ALA A N 1
ATOM 2203 C CA . ALA A 1 280 ? -7.864 4.843 -23.799 1.00 90.75 280 ALA A CA 1
ATOM 2204 C C . ALA A 1 280 ? -6.634 5.647 -24.250 1.00 90.75 280 ALA A C 1
ATOM 2206 O O . ALA A 1 280 ? -5.735 5.082 -24.870 1.00 90.75 280 ALA A O 1
ATOM 2207 N N . TYR A 1 281 ? -6.548 6.927 -23.870 1.00 93.88 281 TYR A N 1
ATOM 2208 C CA . TYR A 1 281 ? -5.377 7.767 -24.132 1.00 93.88 281 TYR A CA 1
ATOM 2209 C C . TYR A 1 281 ? -4.102 7.181 -23.516 1.00 93.88 281 TYR A C 1
ATOM 2211 O O . TYR A 1 281 ? -3.107 6.988 -24.212 1.00 93.88 281 TYR A O 1
ATOM 2219 N N . VAL A 1 282 ? -4.131 6.867 -22.214 1.00 90.06 282 VAL A N 1
ATOM 2220 C CA . VAL A 1 282 ? -2.951 6.371 -21.493 1.00 90.06 282 VAL A CA 1
ATOM 2221 C C . VAL A 1 282 ? -2.479 5.038 -22.072 1.00 90.06 282 VAL A C 1
ATOM 2223 O O . VAL A 1 282 ? -1.286 4.867 -22.316 1.00 90.06 282 VAL A O 1
ATOM 2226 N N . ASN A 1 283 ? -3.401 4.110 -22.330 1.00 85.62 283 ASN A N 1
ATOM 2227 C CA . ASN A 1 283 ? -3.076 2.811 -22.909 1.00 85.62 283 ASN A CA 1
ATOM 2228 C C . ASN A 1 283 ? -2.560 2.954 -24.343 1.00 85.62 283 ASN A C 1
ATOM 2230 O O . ASN A 1 283 ? -1.586 2.295 -24.693 1.00 85.62 283 ASN A O 1
ATOM 2234 N N . GLY A 1 284 ? -3.159 3.833 -25.151 1.00 86.56 284 GLY A N 1
ATOM 2235 C CA . GLY A 1 284 ? -2.712 4.112 -26.514 1.00 86.56 284 GLY A CA 1
ATOM 2236 C C . GLY A 1 284 ? -1.293 4.679 -26.545 1.00 86.56 284 GLY A C 1
ATOM 2237 O O . GLY A 1 284 ? -0.395 4.059 -27.110 1.00 86.56 284 GLY A O 1
ATOM 2238 N N . MET A 1 285 ? -1.062 5.802 -25.860 1.00 87.19 285 MET A N 1
ATOM 2239 C CA . MET A 1 285 ? 0.241 6.481 -25.842 1.00 87.19 285 MET A CA 1
ATOM 2240 C C . MET A 1 285 ? 1.351 5.597 -25.267 1.00 87.19 285 MET A C 1
ATOM 2242 O O . MET A 1 285 ? 2.447 5.559 -25.815 1.00 87.19 285 MET A O 1
ATOM 2246 N N . ARG A 1 286 ? 1.069 4.817 -24.213 1.00 83.19 286 ARG A N 1
ATOM 2247 C CA . ARG A 1 286 ? 2.045 3.877 -23.638 1.00 83.19 286 ARG A CA 1
ATOM 2248 C C . ARG A 1 286 ? 2.247 2.619 -24.474 1.00 83.19 286 ARG A C 1
ATOM 2250 O O . ARG A 1 286 ? 3.155 1.863 -24.149 1.00 83.19 286 ARG A O 1
ATOM 2257 N N . SER A 1 287 ? 1.444 2.346 -25.500 1.00 79.75 287 SER A N 1
ATOM 2258 C CA . SER A 1 287 ? 1.614 1.156 -26.352 1.00 79.75 287 SER A CA 1
ATOM 2259 C C . SER A 1 287 ? 2.459 1.435 -27.593 1.00 79.75 287 SER A C 1
ATOM 2261 O O . SER A 1 287 ? 3.116 0.525 -28.093 1.00 79.75 287 SER A O 1
ATOM 2263 N N . VAL A 1 288 ? 2.504 2.686 -28.053 1.00 79.38 288 VAL A N 1
ATOM 2264 C CA . VAL A 1 288 ? 3.236 3.093 -29.260 1.00 79.38 288 VAL A CA 1
ATOM 2265 C C . VAL A 1 288 ? 4.694 3.455 -28.911 1.00 79.38 288 VAL A C 1
ATOM 2267 O O . VAL A 1 288 ? 4.930 4.089 -27.881 1.00 79.38 288 VAL A O 1
ATOM 2270 N N . PRO A 1 289 ? 5.702 3.057 -29.715 1.00 75.44 289 PRO A N 1
ATOM 2271 C CA . PRO A 1 289 ? 7.078 3.528 -29.544 1.00 75.44 289 PRO A CA 1
ATOM 2272 C C . PRO A 1 289 ? 7.172 5.053 -29.672 1.00 75.44 289 PRO A C 1
ATOM 2274 O O . PRO A 1 289 ? 6.595 5.624 -30.596 1.00 75.44 289 PRO A O 1
ATOM 2277 N N . LEU A 1 290 ? 7.950 5.708 -28.803 1.00 78.69 290 LEU A N 1
ATOM 2278 C CA . LEU A 1 290 ? 8.096 7.171 -28.782 1.00 78.69 290 LEU A CA 1
ATOM 2279 C C . LEU A 1 290 ? 8.454 7.753 -30.158 1.00 78.69 290 LEU A C 1
ATOM 2281 O O . LEU A 1 290 ? 7.872 8.749 -30.569 1.00 78.69 290 LEU A O 1
ATOM 2285 N N . VAL A 1 291 ? 9.346 7.098 -30.903 1.00 71.69 291 VAL A N 1
ATOM 2286 C CA . VAL A 1 291 ? 9.748 7.534 -32.250 1.00 71.69 291 VAL A CA 1
ATOM 2287 C C . VAL A 1 291 ? 8.557 7.610 -33.210 1.00 71.69 291 VAL A C 1
ATOM 2289 O O . VAL A 1 291 ? 8.420 8.584 -33.943 1.00 71.69 291 VAL A O 1
ATOM 2292 N N . MET A 1 292 ? 7.639 6.642 -33.158 1.00 72.62 292 MET A N 1
ATOM 2293 C CA . MET A 1 292 ? 6.426 6.661 -33.986 1.00 72.62 292 MET A CA 1
ATOM 2294 C C . MET A 1 292 ? 5.467 7.775 -33.568 1.00 72.62 292 MET A C 1
ATOM 2296 O O . MET A 1 292 ? 4.805 8.371 -34.413 1.00 72.62 292 MET A O 1
ATOM 2300 N N . VAL A 1 293 ? 5.418 8.099 -32.274 1.00 81.44 293 VAL A N 1
ATOM 2301 C CA . VAL A 1 293 ? 4.641 9.242 -31.778 1.00 81.44 293 VAL A CA 1
ATOM 2302 C C . VAL A 1 293 ? 5.249 10.556 -32.276 1.00 81.44 293 VAL A C 1
ATOM 2304 O O . VAL A 1 293 ? 4.508 11.408 -32.761 1.00 81.44 293 VAL A O 1
ATOM 2307 N N . ILE A 1 294 ? 6.580 10.698 -32.236 1.00 78.31 294 ILE A N 1
ATOM 2308 C CA . ILE A 1 294 ? 7.299 11.867 -32.773 1.00 78.31 294 ILE A CA 1
ATOM 2309 C C . ILE A 1 294 ? 6.975 12.039 -34.255 1.00 78.31 294 ILE A C 1
ATOM 2311 O O . ILE A 1 294 ? 6.550 13.118 -34.662 1.00 78.31 294 ILE A O 1
ATOM 2315 N N . LEU A 1 295 ? 7.090 10.970 -35.047 1.00 73.00 295 LEU A N 1
ATOM 2316 C CA . LEU A 1 295 ? 6.745 10.992 -36.469 1.00 73.00 295 LEU A CA 1
ATOM 2317 C C . LEU A 1 295 ? 5.268 11.339 -36.697 1.00 73.00 295 LEU A C 1
ATOM 2319 O O . LEU A 1 295 ? 4.955 12.123 -37.588 1.00 73.00 295 LEU A O 1
ATOM 2323 N N . GLY A 1 296 ? 4.352 10.824 -35.874 1.00 77.38 296 GLY A N 1
ATOM 2324 C CA . GLY A 1 296 ? 2.928 11.143 -35.968 1.00 77.38 296 GLY A CA 1
ATOM 2325 C C . GLY A 1 296 ? 2.628 12.627 -35.732 1.00 77.38 296 GLY A C 1
ATOM 2326 O O . GLY A 1 296 ? 1.937 13.255 -36.531 1.00 77.38 296 GLY A O 1
ATOM 2327 N N . PHE A 1 297 ? 3.178 13.221 -34.675 1.00 81.19 297 PHE A N 1
ATOM 2328 C CA . PHE A 1 297 ? 2.994 14.649 -34.391 1.00 81.19 297 PHE A CA 1
ATOM 2329 C C . PHE A 1 297 ? 3.742 15.559 -35.360 1.00 81.19 297 PHE A C 1
ATOM 2331 O O . PHE A 1 297 ? 3.305 16.681 -35.593 1.00 81.19 297 PHE A O 1
ATOM 2338 N N . PHE A 1 298 ? 4.846 15.089 -35.929 1.00 75.62 298 PHE A N 1
ATOM 2339 C CA . PHE A 1 298 ? 5.635 15.862 -36.874 1.00 75.62 298 PHE A CA 1
ATOM 2340 C C . PHE A 1 298 ? 5.095 15.803 -38.309 1.00 75.62 298 PHE A C 1
ATOM 2342 O O . PHE A 1 298 ? 5.153 16.801 -39.017 1.00 75.62 298 PHE A O 1
ATOM 2349 N N . LEU A 1 299 ? 4.544 14.664 -38.742 1.00 68.50 299 LEU A N 1
ATOM 2350 C CA . LEU A 1 299 ? 4.069 14.458 -40.115 1.00 68.50 299 LEU A CA 1
ATOM 2351 C C . LEU A 1 299 ? 2.539 14.494 -40.210 1.00 68.50 299 LEU A C 1
ATOM 2353 O O . LEU A 1 299 ? 1.976 15.264 -40.987 1.00 68.50 299 LEU A O 1
ATOM 2357 N N . LEU A 1 300 ? 1.844 13.682 -39.407 1.00 75.38 300 LEU A N 1
ATOM 2358 C CA . LEU A 1 300 ? 0.394 13.493 -39.540 1.00 75.38 300 LEU A CA 1
ATOM 2359 C C . LEU A 1 300 ? -0.400 14.681 -38.990 1.00 75.38 300 LEU A C 1
ATOM 2361 O O . LEU A 1 300 ? -1.405 15.070 -39.577 1.00 75.38 300 LEU A O 1
ATOM 2365 N N . VAL A 1 301 ? 0.031 15.282 -37.880 1.00 79.94 301 VAL A N 1
ATOM 2366 C CA . VAL A 1 301 ? -0.707 16.404 -37.277 1.00 79.94 301 VAL A CA 1
ATOM 2367 C C . VAL A 1 301 ? -0.659 17.660 -38.165 1.00 79.94 301 VAL A C 1
ATOM 2369 O O . VAL A 1 301 ? -1.729 18.208 -38.438 1.00 79.94 301 VAL A O 1
ATOM 2372 N N . PRO A 1 302 ? 0.498 18.096 -38.704 1.00 76.31 302 PRO A N 1
ATOM 2373 C CA . PRO A 1 302 ? 0.543 19.163 -39.704 1.00 76.31 302 PRO A CA 1
ATOM 2374 C C . PRO A 1 302 ? -0.264 18.859 -40.963 1.00 76.31 302 PRO A C 1
ATOM 2376 O O . PRO A 1 302 ? -0.906 19.766 -41.489 1.00 76.31 302 PRO A O 1
ATOM 2379 N N . PHE A 1 303 ? -0.283 17.599 -41.413 1.00 74.31 303 PHE A N 1
ATOM 2380 C CA . PHE A 1 303 ? -1.106 17.165 -42.543 1.00 74.31 303 PHE A CA 1
ATOM 2381 C C . PHE A 1 303 ? -2.604 17.367 -42.268 1.00 74.31 303 PHE A C 1
ATOM 2383 O O . PHE A 1 303 ? -3.318 17.913 -43.104 1.00 74.31 303 PHE A O 1
ATOM 2390 N N . VAL A 1 304 ? -3.079 17.011 -41.070 1.00 80.19 304 VAL A N 1
ATOM 2391 C CA . VAL A 1 304 ? -4.484 17.204 -40.666 1.00 80.19 304 VAL A CA 1
ATOM 2392 C C . VAL A 1 304 ? -4.829 18.684 -40.451 1.00 80.19 304 VAL A C 1
ATOM 2394 O O . VAL A 1 304 ? -5.928 19.117 -40.791 1.00 80.19 304 VAL A O 1
ATOM 2397 N N . ILE A 1 305 ? -3.909 19.473 -39.889 1.00 80.38 305 ILE A N 1
ATOM 2398 C CA . ILE A 1 305 ? -4.109 20.908 -39.612 1.00 80.38 305 ILE A CA 1
ATOM 2399 C C . ILE A 1 305 ? -3.930 21.766 -40.881 1.00 80.38 305 ILE A C 1
ATOM 2401 O O . ILE A 1 305 ? -4.401 22.904 -40.938 1.00 80.38 305 ILE A O 1
ATOM 2405 N N . GLY A 1 306 ? -3.262 21.233 -41.907 1.00 75.31 306 GLY A N 1
ATOM 2406 C CA . GLY A 1 306 ? -2.937 21.935 -43.148 1.00 75.31 306 GLY A CA 1
ATOM 2407 C C . GLY A 1 306 ? -1.874 23.028 -42.983 1.00 75.31 306 GLY A C 1
ATOM 2408 O O . GLY A 1 306 ? -1.795 23.927 -43.820 1.00 75.31 306 GLY A O 1
ATOM 2409 N N . ARG A 1 307 ? -1.092 23.011 -41.890 1.00 76.75 307 ARG A N 1
ATOM 2410 C CA . ARG A 1 307 ? -0.012 23.980 -41.617 1.00 76.75 307 ARG A CA 1
ATOM 2411 C C . ARG A 1 307 ? 1.170 23.323 -40.892 1.00 76.75 307 ARG A C 1
ATOM 2413 O O . ARG A 1 307 ? 0.931 22.550 -39.963 1.00 76.75 307 ARG A O 1
ATOM 2420 N N . PRO A 1 308 ? 2.426 23.664 -41.243 1.00 74.31 308 PRO A N 1
ATOM 2421 C CA . PRO A 1 308 ? 3.605 23.170 -40.538 1.00 74.31 308 PRO A CA 1
ATOM 2422 C C . PRO A 1 308 ? 3.695 23.776 -39.130 1.00 74.31 308 PRO A C 1
ATOM 2424 O O . PRO A 1 308 ? 3.530 24.979 -38.948 1.00 74.31 308 PRO A O 1
ATOM 2427 N N . ILE A 1 309 ? 3.963 22.931 -38.132 1.00 71.56 309 ILE A N 1
ATOM 2428 C CA . ILE A 1 309 ? 4.035 23.309 -36.705 1.00 71.56 309 ILE A CA 1
ATOM 2429 C C . ILE A 1 309 ? 5.491 23.579 -36.273 1.00 71.56 309 ILE A C 1
ATOM 2431 O O . ILE A 1 309 ? 5.729 24.192 -35.239 1.00 71.56 309 ILE A O 1
ATOM 2435 N N . GLY A 1 310 ? 6.471 23.171 -37.090 1.00 70.50 310 GLY A N 1
ATOM 2436 C CA . GLY A 1 310 ? 7.902 23.245 -36.781 1.00 70.50 310 GLY A CA 1
ATOM 2437 C C . GLY A 1 310 ? 8.388 22.049 -35.953 1.00 70.50 310 GLY A C 1
ATOM 2438 O O . GLY A 1 310 ? 7.640 21.481 -35.153 1.00 70.50 310 GLY A O 1
ATOM 2439 N N . ALA A 1 311 ? 9.645 21.639 -36.155 1.00 70.81 311 ALA A N 1
ATOM 2440 C CA . ALA A 1 311 ? 10.219 20.442 -35.527 1.00 70.81 311 ALA A CA 1
ATOM 2441 C C . ALA A 1 311 ? 10.315 20.556 -34.000 1.00 70.81 311 ALA A C 1
ATOM 2443 O O . ALA A 1 311 ? 9.912 19.641 -33.284 1.00 70.81 311 ALA A O 1
ATOM 2444 N N . GLU A 1 312 ? 10.774 21.704 -33.496 1.00 71.75 312 GLU A N 1
ATOM 2445 C CA . GLU A 1 312 ? 10.931 21.943 -32.058 1.00 71.75 312 GLU A CA 1
ATOM 2446 C C . GLU A 1 312 ? 9.585 21.903 -31.325 1.00 71.75 312 GLU A C 1
ATOM 2448 O O . GLU A 1 312 ? 9.433 21.204 -30.324 1.00 71.75 312 GLU A O 1
ATOM 2453 N N . THR A 1 313 ? 8.571 22.594 -31.850 1.00 79.06 313 THR A N 1
ATOM 2454 C CA . THR A 1 313 ? 7.228 22.625 -31.256 1.00 79.06 313 THR A CA 1
ATOM 2455 C C . THR A 1 313 ? 6.545 21.261 -31.330 1.00 79.06 313 THR A C 1
ATOM 2457 O O . THR A 1 313 ? 5.914 20.841 -30.360 1.00 79.06 313 THR A O 1
ATOM 2460 N N . SER A 1 314 ? 6.718 20.531 -32.436 1.00 81.25 314 SER A N 1
ATOM 2461 C CA . SER A 1 314 ? 6.197 19.165 -32.575 1.00 81.25 314 SER A CA 1
ATOM 2462 C C . SER A 1 314 ? 6.837 18.218 -31.558 1.00 81.25 314 SER A C 1
ATOM 2464 O O . SER A 1 314 ? 6.128 17.430 -30.930 1.00 81.25 314 SER A O 1
ATOM 2466 N N . ALA A 1 315 ? 8.149 18.336 -31.324 1.00 80.88 315 ALA A N 1
ATOM 2467 C CA . ALA A 1 315 ? 8.845 17.579 -30.289 1.00 80.88 315 ALA A CA 1
ATOM 2468 C C . ALA A 1 315 ? 8.316 17.931 -28.888 1.00 80.88 315 ALA A C 1
ATOM 2470 O O . ALA A 1 315 ? 7.930 17.035 -28.143 1.00 80.88 315 ALA A O 1
ATOM 2471 N N . VAL A 1 316 ? 8.197 19.217 -28.541 1.00 85.69 316 VAL A N 1
ATOM 2472 C CA . VAL A 1 316 ? 7.662 19.644 -27.234 1.00 85.69 316 VAL A CA 1
ATOM 2473 C C . VAL A 1 316 ? 6.267 19.068 -26.976 1.00 85.69 316 VAL A C 1
ATOM 2475 O O . VAL A 1 316 ? 6.039 18.470 -25.924 1.00 85.69 316 VAL A O 1
ATOM 2478 N N . ILE A 1 317 ? 5.344 19.192 -27.936 1.00 88.81 317 ILE A N 1
ATOM 2479 C CA . ILE A 1 317 ? 3.978 18.664 -27.799 1.00 88.81 317 ILE A CA 1
ATOM 2480 C C . ILE A 1 317 ? 4.005 17.140 -27.656 1.00 88.81 317 ILE A C 1
ATOM 2482 O O . ILE A 1 317 ? 3.357 16.600 -26.760 1.00 88.81 317 ILE A O 1
ATOM 2486 N N . THR A 1 318 ? 4.791 16.454 -28.491 1.00 88.69 318 THR A N 1
ATOM 2487 C CA . THR A 1 318 ? 4.920 14.994 -28.448 1.00 88.69 318 THR A CA 1
ATOM 2488 C C . THR A 1 318 ? 5.358 14.514 -27.075 1.00 88.69 318 THR A C 1
ATOM 2490 O O . THR A 1 318 ? 4.702 13.653 -26.492 1.00 88.69 318 THR A O 1
ATOM 2493 N N . PHE A 1 319 ? 6.444 15.078 -26.543 1.00 90.31 319 PHE A N 1
ATOM 2494 C CA . PHE A 1 319 ? 6.992 14.652 -25.262 1.00 90.31 319 PHE A CA 1
ATOM 2495 C C . PHE A 1 319 ? 6.052 14.986 -24.104 1.00 90.31 319 PHE A C 1
ATOM 2497 O O . PHE A 1 319 ? 5.868 14.146 -23.232 1.00 90.31 319 PHE A O 1
ATOM 2504 N N . ILE A 1 320 ? 5.378 16.143 -24.114 1.00 93.94 320 ILE A N 1
ATOM 2505 C CA . ILE A 1 320 ? 4.348 16.454 -23.108 1.00 93.94 320 ILE A CA 1
ATOM 2506 C C . ILE A 1 320 ? 3.226 15.411 -23.145 1.00 93.94 320 ILE A C 1
ATOM 2508 O O . ILE A 1 320 ? 2.846 14.875 -22.102 1.00 93.94 320 ILE A O 1
ATOM 2512 N N . CYS A 1 321 ? 2.693 15.109 -24.331 1.00 91.75 321 CYS A N 1
ATOM 2513 C CA . CYS A 1 321 ? 1.617 14.136 -24.488 1.00 91.75 321 CYS A CA 1
ATOM 2514 C C . CYS A 1 321 ? 2.063 12.728 -24.066 1.00 91.75 321 CYS A C 1
ATOM 2516 O O . CYS A 1 321 ? 1.365 12.050 -23.305 1.00 91.75 321 CYS A O 1
ATOM 2518 N N . PHE A 1 322 ? 3.229 12.287 -24.529 1.00 90.25 322 PHE A N 1
ATOM 2519 C CA . PHE A 1 322 ? 3.766 10.966 -24.225 1.00 90.25 322 PHE A CA 1
ATOM 2520 C C . PHE A 1 322 ? 4.027 10.799 -22.724 1.00 90.25 322 PHE A C 1
ATOM 2522 O O . PHE A 1 322 ? 3.511 9.865 -22.107 1.00 90.25 322 PHE A O 1
ATOM 2529 N N . GLU A 1 323 ? 4.715 11.756 -22.101 1.00 90.38 323 GLU A N 1
ATOM 2530 C CA . GLU A 1 323 ? 5.030 11.721 -20.671 1.00 90.38 323 GLU A CA 1
ATOM 2531 C C . GLU A 1 323 ? 3.795 11.847 -19.783 1.00 90.38 323 GLU A C 1
ATOM 2533 O O . GLU A 1 323 ? 3.720 11.201 -18.737 1.00 90.38 323 GLU A O 1
ATOM 2538 N N . ALA A 1 324 ? 2.772 12.597 -20.206 1.00 94.38 324 ALA A N 1
ATOM 2539 C CA . ALA A 1 324 ? 1.509 12.671 -19.474 1.00 94.38 324 ALA A CA 1
ATOM 2540 C C . ALA A 1 324 ? 0.889 11.282 -19.244 1.00 94.38 324 ALA A C 1
ATOM 2542 O O . ALA A 1 324 ? 0.297 11.034 -18.192 1.00 94.38 324 ALA A O 1
ATOM 2543 N N . ALA A 1 325 ? 1.055 10.348 -20.185 1.00 91.06 325 ALA A N 1
ATOM 2544 C CA . ALA A 1 325 ? 0.544 8.991 -20.034 1.00 91.06 325 ALA A CA 1
ATOM 2545 C C . ALA A 1 325 ? 1.305 8.188 -18.960 1.00 91.06 325 ALA A C 1
ATOM 2547 O O . ALA A 1 325 ? 0.681 7.485 -18.160 1.00 91.06 325 ALA A O 1
ATOM 2548 N N . TYR A 1 326 ? 2.634 8.316 -18.898 1.00 86.62 326 TYR A N 1
ATOM 2549 C CA . TYR A 1 326 ? 3.463 7.656 -17.882 1.00 86.62 326 TYR A CA 1
ATOM 2550 C C . TYR A 1 326 ? 3.265 8.281 -16.500 1.00 86.62 326 TYR A C 1
ATOM 2552 O O . TYR A 1 326 ? 2.995 7.563 -15.533 1.00 86.62 326 TYR A O 1
ATOM 2560 N N . PHE A 1 327 ? 3.287 9.612 -16.404 1.00 88.44 327 PHE A N 1
ATOM 2561 C CA . PHE A 1 327 ? 3.012 10.315 -15.153 1.00 88.44 327 PHE A CA 1
ATOM 2562 C C . PHE A 1 327 ? 1.599 10.045 -14.630 1.00 88.44 327 PHE A C 1
ATOM 2564 O O . PHE A 1 327 ? 1.429 9.902 -13.421 1.00 88.44 327 PHE A O 1
ATOM 2571 N N . SER A 1 328 ? 0.596 9.880 -15.501 1.00 92.31 328 SER A N 1
ATOM 2572 C CA . SER A 1 328 ? -0.756 9.493 -15.078 1.00 92.31 328 SER A CA 1
ATOM 2573 C C . SER A 1 328 ? -0.779 8.176 -14.301 1.00 92.31 328 SER A C 1
ATOM 2575 O O . SER A 1 328 ? -1.445 8.073 -13.270 1.00 92.31 328 SER A O 1
ATOM 2577 N N . GLU A 1 329 ? -0.025 7.171 -14.743 1.00 86.62 329 GLU A N 1
ATOM 2578 C CA . GLU A 1 329 ? 0.046 5.882 -14.051 1.00 86.62 329 GLU A CA 1
ATOM 2579 C C . GLU A 1 329 ? 0.808 5.965 -12.739 1.00 86.62 329 GLU A C 1
ATOM 2581 O O . GLU A 1 329 ? 0.368 5.378 -11.753 1.00 86.62 329 GLU A O 1
ATOM 2586 N N . ILE A 1 330 ? 1.892 6.743 -12.694 1.00 80.94 330 ILE A N 1
ATOM 2587 C CA . ILE A 1 330 ? 2.647 6.971 -11.458 1.00 80.94 330 ILE A CA 1
ATOM 2588 C C . ILE A 1 330 ? 1.748 7.646 -10.412 1.00 80.94 330 ILE A C 1
ATOM 2590 O O . ILE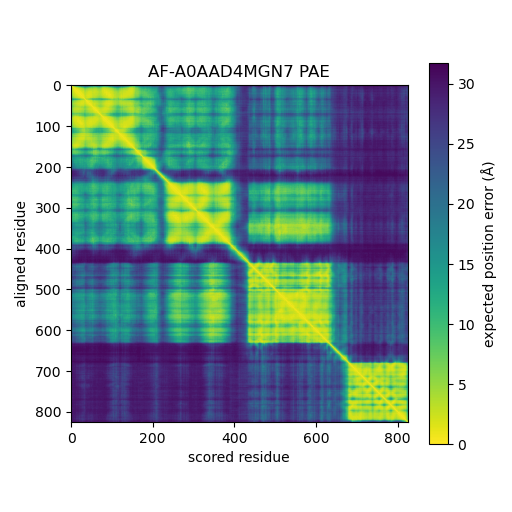 A 1 330 ? 1.655 7.175 -9.277 1.00 80.94 330 ILE A O 1
ATOM 2594 N N . MET A 1 331 ? 1.017 8.694 -10.806 1.00 86.69 331 MET A N 1
ATOM 2595 C CA . MET A 1 331 ? 0.076 9.402 -9.931 1.00 86.69 331 MET A CA 1
ATOM 2596 C C . MET A 1 331 ? -1.078 8.497 -9.479 1.00 86.69 331 MET A C 1
ATOM 2598 O O . MET A 1 331 ? -1.450 8.482 -8.305 1.00 86.69 331 MET A O 1
ATOM 2602 N N . ARG A 1 332 ? -1.642 7.692 -10.386 1.00 86.81 332 ARG A N 1
ATOM 2603 C CA . ARG A 1 332 ? -2.722 6.753 -10.055 1.00 86.81 332 ARG A CA 1
ATOM 2604 C C . ARG A 1 332 ? -2.247 5.671 -9.083 1.00 86.81 332 ARG A C 1
ATOM 2606 O O . ARG A 1 332 ? -2.894 5.447 -8.060 1.00 86.81 332 ARG A O 1
ATOM 2613 N N . ALA A 1 333 ? -1.120 5.029 -9.381 1.00 75.75 333 ALA A N 1
ATOM 2614 C CA . ALA A 1 333 ? -0.548 3.957 -8.573 1.00 75.75 333 ALA A CA 1
ATOM 2615 C C . ALA A 1 333 ? -0.126 4.456 -7.187 1.00 75.75 333 ALA A C 1
ATOM 2617 O O . ALA A 1 333 ? -0.424 3.811 -6.184 1.00 75.75 333 ALA A O 1
ATOM 2618 N N . GLY A 1 334 ? 0.497 5.634 -7.104 1.00 77.88 334 GLY A N 1
ATOM 2619 C CA . GLY A 1 334 ? 0.891 6.203 -5.820 1.00 77.88 334 GLY A CA 1
ATOM 2620 C C . GLY A 1 334 ? -0.307 6.534 -4.922 1.00 77.88 334 GLY A C 1
ATOM 2621 O O . GLY A 1 334 ? -0.249 6.250 -3.728 1.00 77.88 334 GLY A O 1
ATOM 2622 N N . ILE A 1 335 ? -1.423 7.043 -5.467 1.00 84.12 335 ILE A N 1
ATOM 2623 C CA . ILE A 1 335 ? -2.656 7.276 -4.685 1.00 84.12 335 ILE A CA 1
ATOM 2624 C C . ILE A 1 335 ? -3.263 5.946 -4.221 1.00 84.12 335 ILE A C 1
ATOM 2626 O O . ILE A 1 335 ? -3.649 5.821 -3.061 1.00 84.12 335 ILE A O 1
ATOM 2630 N N . GLN A 1 336 ? -3.313 4.940 -5.098 1.00 81.06 336 GLN A N 1
ATOM 2631 C CA . GLN A 1 336 ? -3.863 3.617 -4.775 1.00 81.06 336 GLN A CA 1
ATOM 2632 C C . GLN A 1 336 ? -2.990 2.807 -3.807 1.00 81.06 336 GLN A C 1
ATOM 2634 O O . GLN A 1 336 ? -3.494 1.881 -3.178 1.00 81.06 336 GLN A O 1
ATOM 2639 N N . SER A 1 337 ? -1.707 3.153 -3.666 1.00 78.88 337 SER A N 1
ATOM 2640 C CA . SER A 1 337 ? -0.791 2.485 -2.733 1.00 78.88 337 SER A CA 1
ATOM 2641 C C . SER A 1 337 ? -1.113 2.741 -1.255 1.00 78.88 337 SER A C 1
ATOM 2643 O O . SER A 1 337 ? -0.639 2.010 -0.388 1.00 78.88 337 SER A O 1
ATOM 2645 N N . ILE A 1 338 ? -1.909 3.772 -0.952 1.00 81.88 338 ILE A N 1
ATOM 2646 C CA . ILE A 1 338 ? -2.299 4.122 0.417 1.00 81.88 338 ILE A CA 1
ATOM 2647 C C . ILE A 1 338 ? -3.466 3.239 0.873 1.00 81.88 338 ILE A C 1
ATOM 2649 O O . ILE A 1 338 ? -4.447 3.062 0.147 1.00 81.88 338 ILE A O 1
ATOM 2653 N N . SER A 1 339 ? -3.380 2.690 2.092 1.00 81.75 339 SER A N 1
ATOM 2654 C CA . SER A 1 339 ? -4.421 1.803 2.622 1.00 81.75 339 SER A CA 1
ATOM 2655 C C . SER A 1 339 ? -5.773 2.522 2.720 1.00 81.75 339 SER A C 1
ATOM 2657 O O . SER A 1 339 ? -5.864 3.703 3.070 1.00 81.75 339 SER A O 1
ATOM 2659 N N . ARG A 1 340 ? -6.868 1.796 2.453 1.00 80.31 340 ARG A N 1
ATOM 2660 C CA . ARG A 1 340 ? -8.229 2.347 2.604 1.00 80.31 340 ARG A CA 1
ATOM 2661 C C . ARG A 1 340 ? -8.548 2.728 4.051 1.00 80.31 340 ARG A C 1
ATOM 2663 O O . ARG A 1 340 ? -9.360 3.620 4.275 1.00 80.31 340 ARG A O 1
ATOM 2670 N N . GLY A 1 341 ? -7.885 2.097 5.016 1.00 81.56 341 GLY A N 1
ATOM 2671 C CA . GLY A 1 341 ? -8.024 2.420 6.430 1.00 81.56 341 GLY A CA 1
ATOM 2672 C C . GLY A 1 341 ? -7.638 3.863 6.765 1.00 81.56 341 GLY A C 1
ATOM 2673 O O . GLY A 1 341 ? -8.348 4.510 7.529 1.00 81.56 341 GLY A O 1
ATOM 2674 N N . GLN A 1 342 ? -6.637 4.436 6.085 1.00 84.56 342 GLN A N 1
ATOM 2675 C CA . GLN A 1 342 ? -6.282 5.855 6.234 1.00 84.56 342 GLN A CA 1
ATOM 2676 C C . GLN A 1 342 ? -7.416 6.777 5.766 1.00 84.56 342 GLN A C 1
ATOM 2678 O O . GLN A 1 342 ? -7.687 7.814 6.376 1.00 84.56 342 GLN A O 1
ATOM 2683 N N . VAL A 1 343 ? -8.124 6.375 4.705 1.00 85.19 343 VAL A N 1
ATOM 2684 C CA . VAL A 1 343 ? -9.305 7.095 4.216 1.00 85.19 343 VAL A CA 1
ATOM 2685 C C . VAL A 1 343 ? -10.419 7.035 5.261 1.00 85.19 343 VAL A C 1
ATOM 2687 O O . VAL A 1 343 ? -10.976 8.073 5.623 1.00 85.19 343 VAL A O 1
ATOM 2690 N N . PHE A 1 344 ? -10.697 5.846 5.798 1.00 83.81 344 PHE A N 1
ATOM 2691 C CA . PHE A 1 344 ? -11.709 5.656 6.835 1.00 83.81 344 PHE A CA 1
ATOM 2692 C C . PHE A 1 344 ? -11.375 6.389 8.134 1.00 83.81 344 PHE A C 1
ATOM 2694 O O . PHE A 1 344 ? -12.274 6.966 8.737 1.00 83.81 344 PHE A O 1
ATOM 2701 N N . ALA A 1 345 ? -10.104 6.460 8.529 1.00 83.81 345 ALA A N 1
ATOM 2702 C CA . ALA A 1 345 ? -9.675 7.219 9.698 1.00 83.81 345 ALA A CA 1
ATOM 2703 C C . ALA A 1 345 ? -9.940 8.719 9.551 1.00 83.81 345 ALA A C 1
ATOM 2705 O O . ALA A 1 345 ? -10.459 9.336 10.480 1.00 83.81 345 ALA A O 1
ATOM 2706 N N . GLY A 1 346 ? -9.653 9.300 8.380 1.00 85.19 346 GLY A N 1
ATOM 2707 C CA . GLY A 1 346 ? -9.989 10.697 8.087 1.00 85.19 346 GLY A CA 1
ATOM 2708 C C . GLY A 1 346 ? -11.499 10.960 8.106 1.00 85.19 346 GLY A C 1
ATOM 2709 O O . GLY A 1 346 ? -11.950 11.936 8.704 1.00 85.19 346 GLY A O 1
ATOM 2710 N N . MET A 1 347 ? -12.295 10.070 7.508 1.00 84.50 347 MET A N 1
ATOM 2711 C CA . MET A 1 347 ? -13.761 10.187 7.500 1.00 84.50 347 MET A CA 1
ATOM 2712 C C . MET A 1 347 ? -14.369 10.008 8.897 1.00 84.50 347 MET A C 1
ATOM 2714 O O . MET A 1 347 ? -15.287 10.737 9.260 1.00 84.50 347 MET A O 1
ATOM 2718 N N . ALA A 1 348 ? -13.820 9.105 9.713 1.00 82.25 348 ALA A N 1
ATOM 2719 C CA . ALA A 1 348 ? -14.278 8.855 11.078 1.00 82.25 348 ALA A CA 1
ATOM 2720 C C . ALA A 1 348 ? -14.074 10.051 12.016 1.00 82.25 348 ALA A C 1
ATOM 2722 O O . ALA A 1 348 ? -14.849 10.232 12.949 1.00 82.25 348 ALA A O 1
ATOM 2723 N N . VAL A 1 349 ? -13.066 10.889 11.759 1.00 83.81 349 VAL A N 1
ATOM 2724 C CA . VAL A 1 349 ? -12.873 12.165 12.471 1.00 83.81 349 VAL A CA 1
ATOM 2725 C C . VAL A 1 349 ? -13.576 13.340 11.775 1.00 83.81 349 VAL A C 1
ATOM 2727 O O . VAL A 1 349 ? -13.328 14.496 12.105 1.00 83.81 349 VAL A O 1
ATOM 2730 N N . GLY A 1 350 ? -14.457 13.063 10.810 1.00 83.50 350 GLY A N 1
ATOM 2731 C CA . GLY A 1 350 ? -15.319 14.044 10.150 1.00 83.50 350 GLY A CA 1
ATOM 2732 C C . GLY A 1 350 ? -14.672 14.837 9.011 1.00 83.50 350 GLY A C 1
ATOM 2733 O O . GLY A 1 350 ? -15.226 15.855 8.599 1.00 83.50 350 GLY A O 1
ATOM 2734 N N . MET A 1 351 ? -13.515 14.419 8.483 1.00 86.12 351 MET A N 1
ATOM 2735 C CA . MET A 1 351 ? -12.940 15.072 7.302 1.00 86.12 351 MET A CA 1
ATOM 2736 C C . MET A 1 351 ? -13.764 14.764 6.053 1.00 86.12 351 MET A C 1
ATOM 2738 O O . MET A 1 351 ? -14.096 13.613 5.768 1.00 86.12 351 MET A O 1
ATOM 2742 N N . THR A 1 352 ? -14.007 15.792 5.242 1.00 86.62 352 THR A N 1
ATOM 2743 C CA . THR A 1 352 ? -14.539 15.605 3.885 1.00 86.62 352 THR A CA 1
ATOM 2744 C C . THR A 1 352 ? -13.534 14.859 3.005 1.00 86.62 352 THR A C 1
ATOM 2746 O O . THR A 1 352 ? -12.325 14.894 3.253 1.00 86.62 352 THR A O 1
ATOM 2749 N N . TYR A 1 353 ? -14.010 14.240 1.921 1.00 83.25 353 TYR A N 1
ATOM 2750 C CA . TYR A 1 353 ? -13.143 13.551 0.958 1.00 83.25 353 TYR A CA 1
ATOM 2751 C C . TYR A 1 353 ? -11.993 14.444 0.462 1.00 83.25 353 TYR A C 1
ATOM 2753 O O . TYR A 1 353 ? -10.839 14.023 0.464 1.00 83.25 353 TYR A O 1
ATOM 2761 N N . SER A 1 354 ? -12.277 15.705 0.119 1.00 83.44 354 SER A N 1
ATOM 2762 C CA . SER A 1 354 ? -11.267 16.655 -0.363 1.00 83.44 354 SER A CA 1
ATOM 2763 C C . SER A 1 354 ? -10.234 17.026 0.706 1.00 83.44 354 SER A C 1
ATOM 2765 O O . SER A 1 354 ? -9.044 17.125 0.405 1.00 83.44 354 SER A O 1
ATOM 2767 N N . GLN A 1 355 ? -10.660 17.212 1.960 1.00 87.56 355 GLN A N 1
ATOM 2768 C CA . GLN A 1 355 ? -9.742 17.475 3.075 1.00 87.56 355 GLN A CA 1
ATOM 2769 C C . GLN A 1 355 ? -8.847 16.266 3.346 1.00 87.56 355 GLN A C 1
ATOM 2771 O O . GLN A 1 355 ? -7.632 16.420 3.456 1.00 87.56 355 GLN A O 1
ATOM 2776 N N . ASN A 1 356 ? -9.440 15.073 3.393 1.00 86.88 356 ASN A N 1
ATOM 2777 C CA . ASN A 1 356 ? -8.729 13.821 3.609 1.00 86.88 356 ASN A CA 1
ATOM 2778 C C . ASN A 1 356 ? -7.708 13.566 2.486 1.00 86.88 356 ASN A C 1
ATOM 2780 O O . ASN A 1 356 ? -6.533 13.304 2.739 1.00 86.88 356 ASN A O 1
ATOM 2784 N N . MET A 1 357 ? -8.118 13.776 1.231 1.00 87.00 357 MET A N 1
ATOM 2785 C CA . MET A 1 357 ? -7.237 13.679 0.071 1.00 87.00 357 MET A CA 1
ATOM 2786 C C . MET A 1 357 ? -6.052 14.646 0.174 1.00 87.00 357 MET A C 1
ATOM 2788 O O . MET A 1 357 ? -4.911 14.237 -0.003 1.00 87.00 357 MET A O 1
ATOM 2792 N N . LYS A 1 358 ? -6.291 15.917 0.516 1.00 88.88 358 LYS A N 1
ATOM 2793 C CA . LYS A 1 358 ? -5.242 16.946 0.575 1.00 88.88 358 LYS A CA 1
ATOM 2794 C C . LYS A 1 358 ? -4.276 16.786 1.754 1.00 88.88 358 LYS A C 1
ATOM 2796 O O . LYS A 1 358 ? -3.099 17.099 1.608 1.00 88.88 358 LYS A O 1
ATOM 2801 N N . LEU A 1 359 ? -4.764 16.370 2.921 1.00 88.00 359 LEU A N 1
ATOM 2802 C CA . LEU A 1 359 ? -4.005 16.417 4.181 1.00 88.00 359 LEU A CA 1
ATOM 2803 C C . LEU A 1 359 ? -3.419 15.063 4.591 1.00 88.00 359 LEU A C 1
ATOM 2805 O O . LEU A 1 359 ? -2.401 15.014 5.283 1.00 88.00 359 LEU A O 1
ATOM 2809 N N . VAL A 1 360 ? -4.055 13.971 4.169 1.00 87.12 360 VAL A N 1
ATOM 2810 C CA . VAL A 1 360 ? -3.675 12.612 4.555 1.00 87.12 360 VAL A CA 1
ATOM 2811 C C . VAL A 1 360 ? -3.137 11.858 3.350 1.00 87.12 360 VAL A C 1
ATOM 2813 O O . VAL A 1 360 ? -1.990 11.425 3.381 1.00 87.12 360 VAL A O 1
ATOM 2816 N N . ILE A 1 361 ? -3.932 11.720 2.287 1.00 87.25 361 ILE A N 1
ATOM 2817 C CA . ILE A 1 361 ? -3.623 10.789 1.192 1.00 87.25 361 ILE A CA 1
ATOM 2818 C C . ILE A 1 361 ? -2.521 11.343 0.285 1.00 87.25 361 ILE A C 1
ATOM 2820 O O . ILE A 1 361 ? -1.478 10.712 0.157 1.00 87.25 361 ILE A O 1
ATOM 2824 N N . LEU A 1 362 ? -2.705 12.524 -0.319 1.00 85.94 362 LEU A N 1
ATOM 2825 C CA . LEU A 1 362 ? -1.759 13.097 -1.285 1.00 85.94 362 LEU A CA 1
ATOM 2826 C C . LEU A 1 362 ? -0.350 13.304 -0.718 1.00 85.94 362 LEU A C 1
ATOM 2828 O O . LEU A 1 362 ? 0.595 12.949 -1.415 1.00 85.94 362 LEU A O 1
ATOM 2832 N N . PRO A 1 363 ? -0.149 13.811 0.515 1.00 83.31 363 PRO A N 1
ATOM 2833 C CA . PRO A 1 363 ? 1.197 13.957 1.064 1.00 83.31 363 PRO A CA 1
ATOM 2834 C C . PRO A 1 363 ? 1.930 12.619 1.214 1.00 83.31 363 PRO A C 1
ATOM 2836 O O . PRO A 1 363 ? 3.134 12.554 0.978 1.00 83.31 363 PRO A O 1
ATOM 2839 N N . GLN A 1 364 ? 1.217 11.551 1.585 1.00 83.25 364 GLN A N 1
ATOM 2840 C CA . GLN A 1 364 ? 1.783 10.203 1.676 1.00 83.25 364 GLN A CA 1
ATOM 2841 C C . GLN A 1 364 ? 2.029 9.614 0.283 1.00 83.25 364 GLN A C 1
ATOM 2843 O O . GLN A 1 364 ? 3.124 9.145 -0.018 1.00 83.25 364 GLN A O 1
ATOM 2848 N N . ALA A 1 365 ? 1.030 9.709 -0.592 1.00 78.69 365 ALA A N 1
ATOM 2849 C CA . ALA A 1 365 ? 1.073 9.203 -1.954 1.00 78.69 365 ALA A CA 1
ATOM 2850 C C . ALA A 1 365 ? 2.205 9.858 -2.763 1.00 78.69 365 ALA A C 1
ATOM 2852 O O . ALA A 1 365 ? 2.975 9.161 -3.415 1.00 78.69 365 ALA A O 1
ATOM 2853 N N . PHE A 1 366 ? 2.374 11.179 -2.659 1.00 81.25 366 PHE A N 1
ATOM 2854 C CA . PHE A 1 366 ? 3.441 11.920 -3.333 1.00 81.25 366 PHE A CA 1
ATOM 2855 C C . PHE A 1 366 ? 4.836 11.450 -2.906 1.00 81.25 366 PHE A C 1
ATOM 2857 O O . PHE A 1 366 ? 5.724 11.312 -3.743 1.00 81.25 366 PHE A O 1
ATOM 2864 N N . ARG A 1 367 ? 5.031 11.133 -1.620 1.00 69.94 367 ARG A N 1
ATOM 2865 C CA . ARG A 1 367 ? 6.304 10.578 -1.129 1.00 69.94 367 ARG A CA 1
ATOM 2866 C C . ARG A 1 367 ? 6.595 9.205 -1.729 1.00 69.94 367 ARG A C 1
ATOM 2868 O O . ARG A 1 367 ? 7.740 8.944 -2.079 1.00 69.94 367 ARG A O 1
ATOM 2875 N N . ASN A 1 368 ? 5.570 8.369 -1.900 1.00 66.62 368 ASN A N 1
ATOM 2876 C CA . ASN A 1 368 ? 5.707 7.070 -2.562 1.00 66.62 368 ASN A CA 1
ATOM 2877 C C . ASN A 1 368 ? 5.995 7.220 -4.066 1.00 66.62 368 ASN A C 1
ATOM 2879 O O . ASN A 1 368 ? 6.710 6.406 -4.643 1.00 66.62 368 ASN A O 1
ATOM 2883 N N . MET A 1 369 ? 5.454 8.263 -4.704 1.00 77.94 369 MET A N 1
ATOM 2884 C CA . MET A 1 369 ? 5.667 8.535 -6.128 1.00 77.94 369 MET A CA 1
ATOM 2885 C C . MET A 1 369 ? 7.039 9.124 -6.428 1.00 77.94 369 MET A C 1
ATOM 2887 O O . MET A 1 369 ? 7.560 8.875 -7.510 1.00 77.94 369 MET A O 1
ATOM 2891 N N . LEU A 1 370 ? 7.608 9.922 -5.517 1.00 71.62 370 LEU A N 1
ATOM 2892 C CA . LEU A 1 370 ? 8.785 10.746 -5.793 1.00 71.62 370 LEU A CA 1
ATOM 2893 C C . LEU A 1 370 ? 9.946 9.954 -6.429 1.00 71.62 370 LEU A C 1
ATOM 2895 O O . LEU A 1 370 ? 10.403 10.381 -7.487 1.00 71.62 370 LEU A O 1
ATOM 2899 N N . PRO A 1 371 ? 10.375 8.782 -5.916 1.00 59.62 371 PRO A N 1
ATOM 2900 C CA . PRO A 1 371 ? 11.459 8.020 -6.547 1.00 59.62 371 PRO A CA 1
ATOM 2901 C C . PRO A 1 371 ? 11.137 7.576 -7.984 1.00 59.62 371 PRO A C 1
ATOM 2903 O O . PRO A 1 371 ? 12.007 7.558 -8.859 1.00 59.62 371 PRO A O 1
ATOM 2906 N N . VAL A 1 372 ? 9.870 7.243 -8.242 1.00 65.94 372 VAL A N 1
ATOM 2907 C CA . VAL A 1 372 ? 9.393 6.803 -9.559 1.00 65.94 372 VAL A CA 1
ATOM 2908 C C . VAL A 1 372 ? 9.307 7.985 -10.525 1.00 65.94 372 VAL A C 1
ATOM 2910 O O . VAL A 1 372 ? 9.752 7.864 -11.662 1.00 65.94 372 VAL A O 1
ATOM 2913 N N . LEU A 1 373 ? 8.817 9.144 -10.067 1.00 69.69 373 LEU A N 1
ATOM 2914 C CA . LEU A 1 373 ? 8.800 10.386 -10.849 1.00 69.69 373 LEU A CA 1
ATOM 2915 C C . LEU A 1 373 ? 10.214 10.800 -11.259 1.00 69.69 373 LEU A C 1
ATOM 2917 O O . LEU A 1 373 ? 10.446 11.102 -12.423 1.00 69.69 373 LEU A O 1
ATOM 2921 N N . LEU A 1 374 ? 11.168 10.747 -10.325 1.00 65.06 374 LEU A N 1
ATOM 2922 C CA . LEU A 1 374 ? 12.569 11.069 -10.598 1.00 65.06 374 LEU A CA 1
ATOM 2923 C C . LEU A 1 374 ? 13.186 10.116 -11.624 1.00 65.06 374 LEU A C 1
ATOM 2925 O O . LEU A 1 374 ? 13.879 10.552 -12.540 1.00 65.06 374 LEU A O 1
ATOM 2929 N N . THR A 1 375 ? 12.898 8.820 -11.499 1.00 65.38 375 THR A N 1
ATOM 2930 C CA . THR A 1 375 ? 13.354 7.820 -12.471 1.00 65.38 375 THR A CA 1
ATOM 2931 C C . THR A 1 375 ? 12.776 8.091 -13.858 1.00 65.38 375 THR A C 1
ATOM 2933 O O . THR A 1 375 ? 13.513 8.035 -14.839 1.00 65.38 375 THR A O 1
ATOM 2936 N N . GLN A 1 376 ? 11.489 8.439 -13.942 1.00 74.75 376 GLN A N 1
ATOM 2937 C CA . GLN A 1 376 ? 10.846 8.787 -15.207 1.00 74.75 376 GLN A CA 1
ATOM 2938 C C . GLN A 1 376 ? 11.459 10.049 -15.828 1.00 74.75 376 GLN A C 1
ATOM 2940 O O . GLN A 1 376 ? 11.717 10.063 -17.024 1.00 74.75 376 GLN A O 1
ATOM 2945 N N . THR A 1 377 ? 11.792 11.072 -15.035 1.00 72.31 377 THR A N 1
ATOM 2946 C CA . THR A 1 377 ? 12.484 12.274 -15.535 1.00 72.31 377 THR A CA 1
ATOM 2947 C C . THR A 1 377 ? 13.879 11.965 -16.094 1.00 72.31 377 THR A C 1
ATOM 2949 O O . THR A 1 377 ? 14.294 12.583 -17.072 1.00 72.31 377 THR A O 1
ATOM 2952 N N . ILE A 1 378 ? 14.606 11.000 -15.521 1.00 64.00 378 ILE A N 1
ATOM 2953 C CA . ILE A 1 378 ? 15.903 10.556 -16.064 1.00 64.00 378 ILE A CA 1
ATOM 2954 C C . ILE A 1 378 ? 15.712 9.837 -17.404 1.00 64.00 378 ILE A C 1
ATOM 2956 O O . ILE A 1 378 ? 16.466 10.090 -18.340 1.00 64.00 378 ILE A O 1
ATOM 2960 N N . ILE A 1 379 ? 14.702 8.968 -17.509 1.00 70.25 379 ILE A N 1
ATOM 2961 C CA . ILE A 1 379 ? 14.360 8.287 -18.768 1.00 70.25 379 ILE A CA 1
ATOM 2962 C C . ILE A 1 379 ? 13.987 9.319 -19.832 1.00 70.25 379 ILE A C 1
ATOM 2964 O O . ILE A 1 379 ? 14.547 9.293 -20.920 1.00 70.25 379 ILE A O 1
ATOM 2968 N N . LEU A 1 380 ? 13.136 10.283 -19.485 1.00 78.44 380 LEU A N 1
ATOM 2969 C CA . LEU A 1 380 ? 12.772 11.390 -20.358 1.00 78.44 380 LEU A CA 1
ATOM 2970 C C . LEU A 1 380 ? 14.009 12.149 -20.851 1.00 78.44 380 LEU A C 1
ATOM 2972 O O . LEU A 1 380 ? 14.145 12.372 -22.049 1.00 78.44 380 LEU A O 1
ATOM 2976 N N . PHE A 1 381 ? 14.949 12.489 -19.963 1.00 75.81 381 PHE A N 1
ATOM 2977 C CA . PHE A 1 381 ? 16.202 13.131 -20.365 1.00 75.81 381 PHE A CA 1
ATOM 2978 C C . PHE A 1 381 ? 16.975 12.299 -21.398 1.00 75.81 381 PHE A C 1
ATOM 2980 O O . PHE A 1 381 ? 17.436 12.837 -22.405 1.00 75.81 381 PHE A O 1
ATOM 2987 N N . GLN A 1 382 ? 17.058 10.981 -21.205 1.00 68.25 382 GLN A N 1
ATOM 2988 C CA . GLN A 1 382 ? 17.675 10.076 -22.178 1.00 68.25 382 GLN A CA 1
ATOM 2989 C C . GLN A 1 382 ? 16.900 10.051 -23.502 1.00 68.25 382 GLN A C 1
ATOM 2991 O O . GLN A 1 382 ? 17.511 10.120 -24.565 1.00 68.25 382 GLN A O 1
ATOM 2996 N N . ASP A 1 383 ? 15.574 10.016 -23.458 1.00 73.06 383 ASP A N 1
ATOM 2997 C CA . ASP A 1 383 ? 14.721 9.946 -24.642 1.00 73.06 383 ASP A CA 1
ATOM 2998 C C . ASP A 1 383 ? 14.726 11.256 -25.447 1.00 73.06 383 ASP A C 1
ATOM 3000 O O . ASP A 1 383 ? 14.648 11.223 -26.674 1.00 73.06 383 ASP A O 1
ATOM 3004 N N . THR A 1 384 ? 14.914 12.416 -24.804 1.00 76.31 384 THR A N 1
ATOM 3005 C CA . THR A 1 384 ? 15.065 13.696 -25.523 1.00 76.31 384 THR A CA 1
ATOM 3006 C C . THR A 1 384 ? 16.301 13.734 -26.425 1.00 76.31 384 THR A C 1
ATOM 3008 O O . THR A 1 384 ? 16.273 14.402 -27.460 1.00 76.31 384 THR A O 1
ATOM 3011 N N . SER A 1 385 ? 17.343 12.951 -26.111 1.00 65.19 385 SER A N 1
ATOM 3012 C CA . SER A 1 385 ? 18.525 12.824 -26.975 1.00 65.19 385 SER A CA 1
ATOM 3013 C C . SER A 1 385 ? 18.209 12.167 -28.327 1.00 65.19 385 SER A C 1
ATOM 3015 O O . SER A 1 385 ? 18.884 12.459 -29.317 1.00 65.19 385 SER A O 1
ATOM 3017 N N . LEU A 1 386 ? 17.144 11.352 -28.406 1.00 63.12 386 LEU A N 1
ATOM 3018 C CA . LEU A 1 386 ? 16.694 10.728 -29.656 1.00 63.12 386 LEU A CA 1
ATOM 3019 C C . LEU A 1 386 ? 16.242 11.775 -30.676 1.00 63.12 386 LEU A C 1
ATOM 3021 O O . LEU A 1 386 ? 16.481 11.596 -31.861 1.00 63.12 386 LEU A O 1
ATOM 3025 N N . VAL A 1 387 ? 15.639 12.885 -30.242 1.00 62.50 387 VAL A N 1
ATOM 3026 C CA . VAL A 1 387 ? 15.166 13.948 -31.151 1.00 62.50 387 VAL A CA 1
ATOM 3027 C C . VAL A 1 387 ? 16.329 14.604 -31.884 1.00 62.50 387 VAL A C 1
ATOM 3029 O O . VAL A 1 387 ? 16.233 14.904 -33.070 1.00 62.50 387 VAL A O 1
ATOM 3032 N N . TYR A 1 388 ? 17.438 14.810 -31.175 1.00 59.41 388 TYR A N 1
ATOM 3033 C CA . TYR A 1 388 ? 18.638 15.399 -31.753 1.00 59.41 388 TYR A CA 1
ATOM 3034 C C . TYR A 1 388 ? 19.378 14.397 -32.650 1.00 59.41 388 TYR A C 1
ATOM 3036 O O . TYR A 1 388 ? 19.836 14.773 -33.724 1.00 59.41 388 TYR A O 1
ATOM 3044 N N . ALA A 1 389 ? 19.434 13.118 -32.250 1.00 51.16 389 ALA A N 1
ATOM 3045 C CA . ALA A 1 389 ? 20.058 12.046 -33.031 1.00 51.16 389 ALA A CA 1
ATOM 3046 C C . ALA A 1 389 ? 19.288 11.697 -34.319 1.00 51.16 389 ALA A C 1
ATOM 3048 O O . ALA A 1 389 ? 19.908 11.383 -35.327 1.00 51.16 389 ALA A O 1
ATOM 3049 N N . ILE A 1 390 ? 17.953 11.777 -34.295 1.00 54.91 390 ILE A N 1
ATOM 3050 C CA . ILE A 1 390 ? 17.086 11.540 -35.463 1.00 54.91 390 ILE A CA 1
ATOM 3051 C C . ILE A 1 390 ? 17.106 12.739 -36.430 1.00 54.91 390 ILE A C 1
ATOM 3053 O O . ILE A 1 390 ? 16.700 12.608 -37.578 1.00 54.91 390 ILE A O 1
ATOM 3057 N N . GLY A 1 391 ? 17.654 13.885 -36.009 1.00 51.94 391 GLY A N 1
ATOM 3058 C CA . GLY A 1 391 ? 18.073 14.959 -36.903 1.00 51.94 391 GLY A CA 1
ATOM 3059 C C . GLY A 1 391 ? 16.924 15.646 -37.640 1.00 51.94 391 GLY A C 1
ATOM 3060 O O . GLY A 1 391 ? 16.479 15.221 -38.704 1.00 51.94 391 GLY A O 1
ATOM 3061 N N . ALA A 1 392 ? 16.536 16.817 -37.140 1.00 42.38 392 ALA A N 1
ATOM 3062 C CA . ALA A 1 392 ? 15.706 17.802 -37.833 1.00 42.38 392 ALA A CA 1
ATOM 3063 C C . ALA A 1 392 ? 16.385 18.405 -39.090 1.00 42.38 392 ALA A C 1
ATOM 3065 O O . ALA A 1 392 ? 16.246 19.596 -39.338 1.00 42.38 392 ALA A O 1
ATOM 3066 N N . TYR A 1 393 ? 17.143 17.630 -39.871 1.00 39.84 393 TYR A N 1
ATOM 3067 C CA . TYR A 1 393 ? 17.794 18.117 -41.091 1.00 39.84 393 TYR A CA 1
ATOM 3068 C C . TYR A 1 393 ? 17.600 17.185 -42.298 1.00 39.84 393 TYR A C 1
ATOM 3070 O O . TYR A 1 393 ? 17.309 17.685 -43.381 1.00 39.84 393 TYR A O 1
ATOM 3078 N N . ASP A 1 394 ? 17.611 15.857 -42.118 1.00 42.22 394 ASP A N 1
ATOM 3079 C CA . ASP A 1 394 ? 17.502 14.915 -43.252 1.00 42.22 394 ASP A CA 1
ATOM 3080 C C . ASP A 1 394 ? 16.107 14.305 -43.435 1.00 42.22 394 ASP A C 1
ATOM 3082 O O . ASP A 1 394 ? 15.646 14.143 -44.567 1.00 42.22 394 ASP A O 1
ATOM 3086 N N . LEU A 1 395 ? 15.359 14.085 -42.349 1.00 45.25 395 LEU A N 1
ATOM 3087 C CA . LEU A 1 395 ? 13.962 13.632 -42.429 1.00 45.25 395 LEU A CA 1
ATOM 3088 C C . LEU A 1 395 ? 13.039 14.703 -43.052 1.00 45.25 395 LEU A C 1
ATOM 3090 O O . LEU A 1 395 ? 11.977 14.389 -43.579 1.00 45.25 395 LEU A O 1
ATOM 3094 N N . LEU A 1 396 ? 13.463 15.972 -43.035 1.00 43.94 396 LEU A N 1
ATOM 3095 C CA . LEU A 1 396 ? 12.723 17.124 -43.564 1.00 43.94 396 LEU A CA 1
ATOM 3096 C C . LEU A 1 396 ? 12.763 17.236 -45.095 1.00 43.94 396 LEU A C 1
ATOM 3098 O O . LEU A 1 396 ? 11.757 17.591 -45.708 1.00 43.94 396 LEU A O 1
ATOM 3102 N N . LYS A 1 397 ? 13.882 16.883 -45.736 1.00 39.88 397 LYS A N 1
ATOM 3103 C CA . LYS A 1 397 ? 14.068 17.120 -47.178 1.00 39.88 397 LYS A CA 1
ATOM 3104 C C . LYS A 1 397 ? 13.230 16.193 -48.062 1.00 39.88 397 LYS A C 1
ATOM 3106 O O . LYS A 1 397 ? 12.800 16.600 -49.137 1.00 39.88 397 LYS A O 1
ATOM 3111 N N . GLY A 1 398 ? 12.978 14.965 -47.601 1.00 42.75 398 GLY A N 1
ATOM 3112 C CA . GLY A 1 398 ? 12.189 13.970 -48.338 1.00 42.75 398 GLY A CA 1
ATOM 3113 C C . GLY A 1 398 ? 10.675 14.201 -48.288 1.00 42.75 398 GLY A C 1
ATOM 3114 O O . GLY A 1 398 ? 9.959 13.764 -49.185 1.00 42.75 398 GLY A O 1
ATOM 3115 N N . PHE A 1 399 ? 10.177 14.907 -47.268 1.00 41.06 399 PHE A N 1
ATOM 3116 C CA . PHE A 1 399 ? 8.739 15.119 -47.074 1.00 41.06 399 PHE A CA 1
ATOM 3117 C C . PHE A 1 399 ? 8.259 16.525 -47.460 1.00 41.06 399 PHE A C 1
ATOM 3119 O O . PHE A 1 399 ? 7.086 16.678 -47.805 1.00 41.06 399 PHE A O 1
ATOM 3126 N N . GLU A 1 400 ? 9.147 17.525 -47.531 1.00 40.59 400 GLU A N 1
ATOM 3127 C CA . GLU A 1 400 ? 8.830 18.830 -48.141 1.00 40.59 400 GLU A CA 1
ATOM 3128 C C . GLU A 1 400 ? 8.448 18.707 -49.626 1.00 40.59 400 GLU A C 1
ATOM 3130 O O . GLU A 1 400 ? 7.634 19.481 -50.125 1.00 40.59 400 GLU A O 1
ATOM 3135 N N . THR A 1 401 ? 8.949 17.686 -50.327 1.00 41.19 401 THR A N 1
ATOM 3136 C CA . THR A 1 401 ? 8.602 17.416 -51.733 1.00 41.19 401 THR A CA 1
ATOM 3137 C C . THR A 1 401 ? 7.255 16.702 -51.903 1.00 41.19 401 THR A C 1
ATOM 3139 O O . THR A 1 401 ? 6.661 16.771 -52.977 1.00 41.19 401 THR A O 1
ATOM 3142 N N . ALA A 1 402 ? 6.740 16.046 -50.857 1.00 39.41 402 ALA A N 1
ATOM 3143 C CA . ALA A 1 402 ? 5.502 15.262 -50.909 1.00 39.41 402 ALA A CA 1
ATOM 3144 C C . ALA A 1 402 ? 4.259 16.035 -50.418 1.00 39.41 402 ALA A C 1
ATOM 3146 O O . ALA A 1 402 ? 3.134 15.698 -50.785 1.00 39.41 402 ALA A O 1
ATOM 3147 N N . GLY A 1 403 ? 4.443 17.090 -49.615 1.00 40.00 403 GLY A N 1
ATOM 3148 C CA . GLY A 1 403 ? 3.356 17.854 -48.985 1.00 40.00 403 GLY A CA 1
ATOM 3149 C C . GLY A 1 403 ? 2.656 18.903 -49.864 1.00 40.00 403 GLY A C 1
ATOM 3150 O O . GLY A 1 403 ? 1.731 19.559 -49.394 1.00 40.00 403 GLY A O 1
ATOM 3151 N N . GLY A 1 404 ? 3.070 19.084 -51.123 1.00 35.16 404 GLY A N 1
ATOM 3152 C CA . GLY A 1 404 ? 2.588 20.170 -51.991 1.00 35.16 404 GLY A CA 1
ATOM 3153 C C . GLY A 1 404 ? 1.166 20.025 -52.554 1.00 35.16 404 GLY A C 1
ATOM 3154 O O . GLY A 1 404 ? 0.632 21.002 -53.069 1.00 35.16 404 GLY A O 1
ATOM 3155 N N . ASN A 1 405 ? 0.528 18.852 -52.460 1.00 34.16 405 ASN A N 1
ATOM 3156 C CA . ASN A 1 405 ? -0.667 18.537 -53.261 1.00 34.16 405 ASN A CA 1
ATOM 3157 C C . ASN A 1 405 ? -1.855 17.964 -52.466 1.00 34.16 405 ASN A C 1
ATOM 3159 O O . ASN A 1 405 ? -2.445 16.973 -52.887 1.00 34.16 405 ASN A O 1
ATOM 3163 N N . ALA A 1 406 ? -2.257 18.566 -51.344 1.00 36.34 406 ALA A N 1
ATOM 3164 C CA . ALA A 1 406 ? -3.598 18.309 -50.799 1.00 36.34 406 ALA A CA 1
ATOM 3165 C C . ALA A 1 406 ? -4.040 19.387 -49.798 1.00 36.34 406 ALA A C 1
ATOM 3167 O O . ALA A 1 406 ? -3.662 19.354 -48.631 1.00 36.34 406 ALA A O 1
ATOM 3168 N N . GLY A 1 407 ? -4.893 20.320 -50.226 1.00 29.98 407 GLY A N 1
ATOM 3169 C CA . GLY A 1 407 ? -5.547 21.266 -49.321 1.00 29.98 407 GLY A CA 1
ATOM 3170 C C . GLY A 1 407 ? -6.882 21.764 -49.869 1.00 29.98 407 GLY A C 1
ATOM 3171 O O . GLY A 1 407 ? -6.928 22.377 -50.931 1.00 29.98 407 GLY A O 1
ATOM 3172 N N . GLY A 1 408 ? -7.967 21.530 -49.127 1.00 27.89 408 GLY A N 1
ATOM 3173 C CA . GLY A 1 408 ? -9.296 22.109 -49.355 1.00 27.89 408 GLY A CA 1
ATOM 3174 C C . GLY A 1 408 ? -10.071 22.218 -48.025 1.00 27.89 408 GLY A C 1
ATOM 3175 O O . GLY A 1 408 ? -10.003 21.272 -47.242 1.00 27.89 408 GLY A O 1
ATOM 3176 N N . PRO A 1 409 ? -10.765 23.338 -47.710 1.00 34.69 409 PRO A N 1
ATOM 3177 C CA . PRO A 1 409 ? -11.229 23.633 -46.347 1.00 34.69 409 PRO A CA 1
ATOM 3178 C C . PRO A 1 409 ? -12.726 23.345 -46.111 1.00 34.69 409 PRO A C 1
ATOM 3180 O O . PRO A 1 409 ? -13.546 23.480 -47.018 1.00 34.69 409 PRO A O 1
ATOM 3183 N N . ALA A 1 410 ? -13.108 23.067 -44.856 1.00 27.98 410 ALA A N 1
ATOM 3184 C CA . ALA A 1 410 ? -14.507 23.004 -44.406 1.00 27.98 410 ALA A CA 1
ATOM 3185 C C . ALA A 1 410 ? -14.795 23.988 -43.248 1.00 27.98 410 ALA A C 1
ATOM 3187 O O . ALA A 1 410 ? -13.951 24.232 -42.388 1.00 27.98 410 ALA A O 1
ATOM 3188 N N . LYS A 1 411 ? -15.999 24.582 -43.277 1.00 29.28 411 LYS A N 1
ATOM 3189 C CA . LYS A 1 411 ? -16.487 25.728 -42.474 1.00 29.28 411 LYS A CA 1
ATOM 3190 C C . LYS A 1 411 ? -17.138 25.318 -41.129 1.00 29.28 411 LYS A C 1
ATOM 3192 O O . LYS A 1 411 ? -17.645 24.203 -41.040 1.00 29.28 411 LYS A O 1
ATOM 3197 N N . PRO A 1 412 ? -17.242 26.225 -40.129 1.00 33.28 412 PRO A N 1
ATOM 3198 C CA . PRO A 1 412 ? -17.923 25.970 -38.853 1.00 33.28 412 PRO A CA 1
ATOM 3199 C C . PRO A 1 412 ? -19.371 26.512 -38.801 1.00 33.28 412 PRO A C 1
ATOM 3201 O O . PRO A 1 412 ? -19.730 27.431 -39.538 1.00 33.28 412 PRO A O 1
ATOM 3204 N N . VAL A 1 413 ? -20.185 25.988 -37.872 1.00 30.11 413 VAL A N 1
ATOM 3205 C CA . VAL A 1 413 ? -21.552 26.460 -37.548 1.00 30.11 413 VAL A CA 1
ATOM 3206 C C . VAL A 1 413 ? -21.668 26.732 -36.033 1.00 30.11 413 VAL A C 1
ATOM 3208 O O . VAL A 1 413 ? -21.178 25.915 -35.254 1.00 30.11 413 VAL A O 1
ATOM 3211 N N . PRO A 1 414 ? -22.308 27.832 -35.580 1.00 39.44 414 PRO A N 1
ATOM 3212 C CA . PRO A 1 414 ? -22.480 28.156 -34.157 1.00 39.44 414 PRO A CA 1
ATOM 3213 C C . PRO A 1 414 ? -23.917 27.902 -33.653 1.00 39.44 414 PRO A C 1
ATOM 3215 O O . PRO A 1 414 ? -24.833 27.825 -34.472 1.00 39.44 414 PRO A O 1
ATOM 3218 N N . ARG A 1 415 ? -24.145 27.904 -32.321 1.00 27.72 415 ARG A N 1
ATOM 3219 C CA . ARG A 1 415 ? -25.315 28.556 -31.668 1.00 27.72 415 ARG A CA 1
ATOM 3220 C C . ARG A 1 415 ? -25.265 28.584 -30.125 1.00 27.72 415 ARG A C 1
ATOM 3222 O O . ARG A 1 415 ? -24.618 27.764 -29.488 1.00 27.72 415 ARG A O 1
ATOM 3229 N N . ARG A 1 416 ? -25.943 29.611 -29.593 1.00 26.84 416 ARG A N 1
ATOM 3230 C CA . ARG A 1 416 ? -26.041 30.150 -28.218 1.00 26.84 416 ARG A CA 1
ATOM 3231 C C . ARG A 1 416 ? -27.194 29.537 -27.383 1.00 26.84 416 ARG A C 1
ATOM 3233 O O . ARG A 1 416 ? -28.111 28.960 -27.952 1.00 26.84 416 ARG A O 1
ATOM 3240 N N . PHE A 1 417 ? -27.112 29.791 -26.065 1.00 35.56 417 PHE A N 1
ATOM 3241 C CA . PHE A 1 417 ? -28.032 29.598 -24.912 1.00 35.56 417 PHE A CA 1
ATOM 3242 C C . PHE A 1 417 ? -29.489 30.123 -25.069 1.00 35.56 417 PHE A C 1
ATOM 3244 O O . PHE A 1 417 ? -29.741 30.861 -26.025 1.00 35.56 417 PHE A O 1
ATOM 3251 N N . PRO A 1 418 ? -30.436 29.800 -24.143 1.00 33.34 418 PRO A N 1
ATOM 3252 C CA . PRO A 1 418 ? -30.644 30.620 -22.920 1.00 33.34 418 PRO A CA 1
ATOM 3253 C C . PRO A 1 418 ? -31.043 29.870 -21.612 1.00 33.34 418 PRO A C 1
ATOM 3255 O O . PRO A 1 418 ? -31.357 28.682 -21.617 1.00 33.34 418 PRO A O 1
ATOM 3258 N N . ASP A 1 419 ? -31.004 30.629 -20.507 1.00 27.72 419 ASP A N 1
ATOM 3259 C CA . ASP A 1 419 ? -31.429 30.365 -19.114 1.00 27.72 419 ASP A CA 1
ATOM 3260 C C . ASP A 1 419 ? -32.930 30.055 -18.910 1.00 27.72 419 ASP A C 1
ATOM 3262 O O . ASP A 1 419 ? -33.749 30.491 -19.716 1.00 27.72 419 ASP A O 1
ATOM 3266 N N . CYS A 1 420 ? -33.290 29.411 -17.775 1.00 27.31 420 CYS A N 1
ATOM 3267 C CA . CYS A 1 420 ? -34.148 30.002 -16.713 1.00 27.31 420 CYS A CA 1
ATOM 3268 C C . CYS A 1 420 ? -34.537 29.041 -15.547 1.00 27.31 420 CYS A C 1
ATOM 3270 O O . CYS A 1 420 ? -35.137 27.993 -15.748 1.00 27.31 420 CYS A O 1
ATOM 3272 N N . THR A 1 421 ? -34.196 29.475 -14.322 1.00 27.05 421 THR A N 1
ATOM 3273 C CA . THR A 1 421 ? -34.951 29.539 -13.034 1.00 27.05 421 THR A CA 1
ATOM 3274 C C . THR A 1 421 ? -35.942 28.457 -12.532 1.00 27.05 421 THR A C 1
ATOM 3276 O O . THR A 1 421 ? -36.986 28.240 -13.128 1.00 27.05 421 THR A O 1
ATOM 3279 N N . ARG A 1 422 ? -35.642 27.976 -11.301 1.00 27.86 422 ARG A N 1
ATOM 3280 C CA . ARG A 1 422 ? -36.437 27.877 -10.032 1.00 27.86 422 ARG A CA 1
ATOM 3281 C C . ARG A 1 422 ? -37.907 27.394 -10.043 1.00 27.86 422 ARG A C 1
ATOM 3283 O O . ARG A 1 422 ? -38.713 27.958 -10.764 1.00 27.86 422 ARG A O 1
ATOM 3290 N N . CYS A 1 423 ? -38.257 26.500 -9.099 1.00 23.52 423 CYS A N 1
ATOM 3291 C CA . CYS A 1 423 ? -39.347 26.654 -8.104 1.00 23.52 423 CYS A CA 1
ATOM 3292 C C . CYS A 1 423 ? -39.364 25.501 -7.069 1.00 23.52 423 CYS A C 1
ATOM 3294 O O . CYS A 1 423 ? -38.700 24.483 -7.252 1.00 23.52 423 CYS A O 1
ATOM 3296 N N . ASP A 1 424 ? -40.089 25.746 -5.977 1.00 24.12 424 ASP A N 1
ATOM 3297 C CA . ASP A 1 424 ? -39.958 25.211 -4.616 1.00 24.12 424 ASP A CA 1
ATOM 3298 C C . ASP A 1 424 ? -40.679 23.876 -4.271 1.00 24.12 424 ASP A C 1
ATOM 3300 O O . ASP A 1 424 ? -41.533 23.379 -5.000 1.00 24.12 424 ASP A O 1
ATOM 3304 N N . GLU A 1 425 ? -40.263 23.360 -3.104 1.00 30.59 425 GLU A N 1
ATOM 3305 C CA . GLU A 1 425 ? -40.790 22.397 -2.100 1.00 30.59 425 GLU A CA 1
ATOM 3306 C C . GLU A 1 425 ? -42.314 22.059 -2.049 1.00 30.59 425 GLU A C 1
ATOM 3308 O O . GLU A 1 425 ? -43.139 22.848 -2.508 1.00 30.59 425 GLU A O 1
ATOM 3313 N N . PRO A 1 426 ? -42.737 20.922 -1.422 1.00 30.73 426 PRO A N 1
ATOM 3314 C CA . PRO A 1 426 ? -43.000 20.953 0.031 1.00 30.73 426 PRO A CA 1
ATOM 3315 C C . PRO A 1 426 ? -42.735 19.667 0.853 1.00 30.73 426 PRO A C 1
ATOM 3317 O O . PRO A 1 426 ? -42.517 18.562 0.361 1.00 30.73 426 PRO A O 1
ATOM 3320 N N . ALA A 1 427 ? -42.777 19.897 2.168 1.00 30.77 427 ALA A N 1
ATOM 3321 C CA . ALA A 1 427 ? -42.416 19.060 3.305 1.00 30.77 427 ALA A CA 1
ATOM 3322 C C . ALA A 1 427 ? -43.437 17.978 3.732 1.00 30.77 427 ALA A C 1
ATOM 3324 O O . ALA A 1 427 ? -44.648 18.166 3.661 1.00 30.77 427 ALA A O 1
ATOM 3325 N N . HIS A 1 428 ? -42.925 16.910 4.357 1.00 26.97 428 HIS A N 1
ATOM 3326 C CA . HIS A 1 428 ? -43.631 15.988 5.264 1.00 26.97 428 HIS A CA 1
ATOM 3327 C C . HIS A 1 428 ? -42.596 15.368 6.223 1.00 26.97 428 HIS A C 1
ATOM 3329 O O . HIS A 1 428 ? -41.471 15.120 5.814 1.00 26.97 428 HIS A O 1
ATOM 3335 N N . ARG A 1 429 ? -42.846 15.017 7.485 1.00 26.23 429 ARG A N 1
ATOM 3336 C CA . ARG A 1 429 ? -43.902 15.267 8.475 1.00 26.23 429 ARG A CA 1
ATOM 3337 C C . ARG A 1 429 ? -43.260 14.832 9.798 1.00 26.23 429 ARG A C 1
ATOM 3339 O O . ARG A 1 429 ? -42.680 13.754 9.883 1.00 26.23 429 ARG A O 1
ATOM 3346 N N . SER A 1 430 ? -43.327 15.687 10.809 1.00 25.47 430 SER A N 1
ATOM 3347 C CA . SER A 1 430 ? -42.756 15.445 12.135 1.00 25.47 430 SER A CA 1
ATOM 3348 C C . SER A 1 430 ? -43.515 14.332 12.871 1.00 25.47 430 SER A C 1
ATOM 3350 O O . SER A 1 430 ? -44.739 14.388 12.997 1.00 25.47 430 SER A O 1
ATOM 3352 N N . LEU A 1 431 ? -42.777 13.339 13.376 1.00 28.92 431 LEU A N 1
ATOM 3353 C CA . LEU A 1 431 ? -43.232 12.396 14.394 1.00 28.92 431 LEU A CA 1
ATOM 3354 C C . LEU A 1 431 ? -42.271 12.484 15.584 1.00 28.92 431 LEU A C 1
ATOM 3356 O O . LEU A 1 431 ? -41.092 12.145 15.492 1.00 28.92 431 LEU A O 1
ATOM 3360 N N . LYS A 1 432 ? -42.789 12.972 16.714 1.00 35.91 432 LYS A N 1
ATOM 3361 C CA . LYS A 1 432 ? -42.123 12.910 18.019 1.00 35.91 432 LYS A CA 1
ATOM 3362 C C . LYS A 1 432 ? -41.978 11.447 18.436 1.00 35.91 432 LYS A C 1
ATOM 3364 O O . LYS A 1 432 ? -42.997 10.794 18.621 1.00 35.91 432 LYS A O 1
ATOM 3369 N N . MET A 1 433 ? -40.753 10.982 18.692 1.00 31.28 433 MET A N 1
ATOM 3370 C CA . MET A 1 433 ? -40.480 9.832 19.565 1.00 31.28 433 MET A CA 1
ATOM 3371 C C . MET A 1 433 ? -39.087 9.927 20.214 1.00 31.28 433 MET A C 1
ATOM 3373 O O . MET A 1 433 ? -38.108 10.227 19.527 1.00 31.28 433 MET A O 1
ATOM 3377 N N . SER A 1 434 ? -39.080 9.663 21.533 1.00 39.59 434 SER A N 1
ATOM 3378 C CA . SER A 1 434 ? -38.047 9.099 22.433 1.00 39.59 434 SER A CA 1
ATOM 3379 C C . SER A 1 434 ? -36.550 9.378 22.148 1.00 39.59 434 SER A C 1
ATOM 3381 O O . SER A 1 434 ? -36.066 9.266 21.022 1.00 39.59 434 SER A O 1
ATOM 3383 N N . GLU A 1 435 ? -35.780 9.726 23.187 1.00 54.09 435 GLU A N 1
ATOM 3384 C CA . GLU A 1 435 ? -34.335 10.035 23.132 1.00 54.09 435 GLU A CA 1
ATOM 3385 C C . GLU A 1 435 ? -33.456 8.781 22.879 1.00 54.09 435 GLU A C 1
ATOM 3387 O O . GLU A 1 435 ? -32.734 8.298 23.746 1.00 54.09 435 GLU A O 1
ATOM 3392 N N . LYS A 1 436 ? -33.498 8.238 21.656 1.00 67.12 436 LYS A N 1
ATOM 3393 C CA . LYS A 1 436 ? -32.556 7.215 21.159 1.00 67.12 436 LYS A CA 1
ATOM 3394 C C . LYS A 1 436 ? -31.356 7.884 20.473 1.00 67.12 436 LYS A C 1
ATOM 3396 O O . LYS A 1 436 ? -31.548 8.796 19.666 1.00 67.12 436 LYS A O 1
ATOM 3401 N N . MET A 1 437 ? -30.130 7.444 20.779 1.00 77.62 437 MET A N 1
ATOM 3402 C CA . MET A 1 437 ? -28.884 8.007 20.223 1.00 77.62 437 MET A CA 1
ATOM 3403 C C . MET A 1 437 ? -28.504 7.367 18.879 1.00 77.62 437 MET A C 1
ATOM 3405 O O . MET A 1 437 ? -28.110 8.080 17.952 1.00 77.62 437 MET A O 1
ATOM 3409 N N . ILE A 1 438 ? -28.664 6.043 18.773 1.00 83.25 438 ILE A N 1
ATOM 3410 C CA . ILE A 1 438 ? -28.527 5.266 17.533 1.00 83.25 438 ILE A CA 1
ATOM 3411 C C . ILE A 1 438 ? -29.793 4.426 17.360 1.00 83.25 438 ILE A C 1
ATOM 3413 O O . ILE A 1 438 ? -30.206 3.730 18.290 1.00 83.25 438 ILE A O 1
ATOM 3417 N N . GLU A 1 439 ? -30.393 4.470 16.174 1.00 84.75 439 GLU A N 1
ATOM 3418 C CA . GLU A 1 439 ? -31.507 3.604 15.790 1.00 84.75 439 GLU A CA 1
ATOM 3419 C C . GLU A 1 439 ? -31.232 2.983 14.414 1.00 84.75 439 GLU A C 1
ATOM 3421 O O . GLU A 1 439 ? -31.105 3.690 13.419 1.00 84.75 439 GLU A O 1
ATOM 3426 N N . ILE A 1 440 ? -31.121 1.658 14.375 1.00 84.50 440 ILE A N 1
ATOM 3427 C CA . ILE A 1 440 ? -30.931 0.821 13.188 1.00 84.50 440 ILE A CA 1
ATOM 3428 C C . ILE A 1 440 ? -32.262 0.102 12.948 1.00 84.50 440 ILE A C 1
ATOM 3430 O O . ILE A 1 440 ? -32.756 -0.564 13.859 1.00 84.50 440 ILE A O 1
ATOM 3434 N N . LYS A 1 441 ? -32.848 0.246 11.755 1.00 82.44 441 LYS A N 1
ATOM 3435 C CA . LYS A 1 441 ? -34.112 -0.393 11.358 1.00 82.44 441 LYS A CA 1
ATOM 3436 C C . LYS A 1 441 ? -33.931 -1.195 10.079 1.00 82.44 441 LYS A C 1
ATOM 3438 O O . LYS A 1 441 ? -33.693 -0.618 9.019 1.00 82.44 441 LYS A O 1
ATOM 3443 N N . ASN A 1 442 ? -34.106 -2.509 10.188 1.00 82.12 442 ASN A N 1
ATOM 3444 C CA . ASN A 1 442 ? -34.147 -3.475 9.089 1.00 82.12 442 ASN A CA 1
ATOM 3445 C C . ASN A 1 442 ? -33.001 -3.283 8.080 1.00 82.12 442 ASN A C 1
ATOM 3447 O O . ASN A 1 442 ? -33.215 -3.258 6.867 1.00 82.12 442 ASN A O 1
ATOM 3451 N N . VAL A 1 443 ? -31.781 -3.075 8.581 1.00 81.88 443 VAL A N 1
ATOM 3452 C CA . VAL A 1 443 ? -30.620 -2.810 7.729 1.00 81.88 443 VAL A CA 1
ATOM 3453 C C . VAL A 1 443 ? -30.105 -4.101 7.119 1.00 81.88 443 VAL A C 1
ATOM 3455 O O . VAL A 1 443 ? -29.746 -5.036 7.833 1.00 81.88 443 VAL A O 1
ATOM 3458 N N . SER A 1 444 ? -30.009 -4.114 5.792 1.00 81.56 444 SER A N 1
ATOM 3459 C CA . SER A 1 444 ? -29.437 -5.219 5.029 1.00 81.56 444 SER A CA 1
ATOM 3460 C C . SER A 1 444 ? -28.324 -4.739 4.104 1.00 81.56 444 SER A C 1
ATOM 3462 O O . SER A 1 444 ? -28.424 -3.685 3.459 1.00 81.56 444 SER A O 1
ATOM 3464 N N . LYS A 1 445 ? -27.254 -5.537 4.029 1.00 83.00 445 LYS A N 1
ATOM 3465 C CA . LYS A 1 445 ? -26.055 -5.223 3.250 1.00 83.00 445 LYS A CA 1
ATOM 3466 C C . LYS A 1 445 ? -25.544 -6.419 2.461 1.00 83.00 445 LYS A C 1
ATOM 3468 O O . LYS A 1 445 ? -25.364 -7.502 3.016 1.00 83.00 445 LYS A O 1
ATOM 3473 N N . TRP A 1 446 ? -25.209 -6.156 1.200 1.00 82.00 446 TRP A N 1
ATOM 3474 C CA . TRP A 1 446 ? -24.595 -7.099 0.271 1.00 82.00 446 TRP A CA 1
ATOM 3475 C C . TRP A 1 446 ? -23.221 -6.608 -0.196 1.00 82.00 446 TRP A C 1
ATOM 3477 O O . TRP A 1 446 ? -23.033 -5.422 -0.484 1.00 82.00 446 TRP A O 1
ATOM 3487 N N . TYR A 1 447 ? -22.275 -7.537 -0.313 1.00 77.25 447 TYR A N 1
ATOM 3488 C CA . TYR A 1 447 ? -21.020 -7.365 -1.039 1.00 77.25 447 TYR A CA 1
ATOM 3489 C C . TYR A 1 447 ? -21.068 -8.240 -2.293 1.00 77.25 447 TYR A C 1
ATOM 3491 O O . TYR A 1 447 ? -20.908 -9.459 -2.228 1.00 77.25 447 TYR A O 1
ATOM 3499 N N . GLY A 1 448 ? -21.337 -7.621 -3.445 1.00 80.50 448 GLY A N 1
ATOM 3500 C CA . GLY A 1 448 ? -21.629 -8.373 -4.666 1.00 80.50 448 GLY A CA 1
ATOM 3501 C C . GLY A 1 448 ? -22.839 -9.297 -4.446 1.00 80.50 448 GLY A C 1
ATOM 3502 O O . GLY A 1 448 ? -23.889 -8.793 -4.048 1.00 80.50 448 GLY A O 1
ATOM 3503 N N . PRO A 1 449 ? -22.721 -10.620 -4.667 1.00 74.06 449 PRO A N 1
ATOM 3504 C CA . PRO A 1 449 ? -23.819 -11.560 -4.439 1.00 74.06 449 PRO A CA 1
ATOM 3505 C C . PRO A 1 449 ? -24.004 -11.964 -2.964 1.00 74.06 449 PRO A C 1
ATOM 3507 O O . PRO A 1 449 ? -25.031 -12.542 -2.620 1.00 74.06 449 PRO A O 1
ATOM 3510 N N . VAL A 1 450 ? -23.031 -11.696 -2.085 1.00 74.62 450 VAL A N 1
ATOM 3511 C CA . VAL A 1 450 ? -23.031 -12.209 -0.706 1.00 74.62 450 VAL A CA 1
ATOM 3512 C C . VAL A 1 450 ? -23.736 -11.232 0.231 1.00 74.62 450 VAL A C 1
ATOM 3514 O O . VAL A 1 450 ? -23.294 -10.093 0.385 1.00 74.62 450 VAL A O 1
ATOM 3517 N N . GLN A 1 451 ? -24.806 -11.678 0.890 1.00 78.19 451 GLN A N 1
ATOM 3518 C CA . GLN A 1 451 ? -25.475 -10.915 1.946 1.00 78.19 451 GLN A CA 1
ATOM 3519 C C . GLN A 1 451 ? -24.745 -11.095 3.280 1.00 78.19 451 GLN A C 1
ATOM 3521 O O . GLN A 1 451 ? -24.563 -12.218 3.738 1.00 78.19 451 GLN A O 1
ATOM 3526 N N . VAL A 1 452 ? -24.336 -9.988 3.901 1.00 79.44 452 VAL A N 1
ATOM 3527 C CA . VAL A 1 452 ? -23.591 -9.988 5.174 1.00 79.44 452 VAL A CA 1
ATOM 3528 C C . VAL A 1 452 ? -24.448 -9.496 6.341 1.00 79.44 452 VAL A C 1
ATOM 3530 O O . VAL A 1 452 ? -24.307 -10.003 7.448 1.00 79.44 452 VAL A O 1
ATOM 3533 N N . LEU A 1 453 ? -25.351 -8.537 6.106 1.00 80.75 453 LEU A N 1
ATOM 3534 C CA . LEU A 1 453 ? -26.338 -8.082 7.097 1.00 80.75 453 LEU A CA 1
ATOM 3535 C C . LEU A 1 453 ? -27.750 -8.385 6.586 1.00 80.75 453 LEU A C 1
ATOM 3537 O O . LEU A 1 453 ? -28.027 -8.146 5.404 1.00 80.75 453 LEU A O 1
ATOM 3541 N N . ASN A 1 454 ? -28.622 -8.896 7.458 1.00 78.81 454 ASN A N 1
ATOM 3542 C CA . ASN A 1 454 ? -29.971 -9.331 7.105 1.00 78.81 454 ASN A CA 1
ATOM 3543 C C . ASN A 1 454 ? -31.024 -8.789 8.085 1.00 78.81 454 ASN A C 1
ATOM 3545 O O . ASN A 1 454 ? -31.208 -9.314 9.175 1.00 78.81 454 ASN A O 1
ATOM 3549 N N . ASP A 1 455 ? -31.701 -7.720 7.679 1.00 76.12 455 ASP A N 1
ATOM 3550 C CA . ASP A 1 455 ? -32.807 -7.054 8.374 1.00 76.12 455 ASP A CA 1
ATOM 3551 C C . ASP A 1 455 ? -32.511 -6.746 9.846 1.00 76.12 455 ASP A C 1
ATOM 3553 O O . ASP A 1 455 ? -33.291 -6.970 10.769 1.00 76.12 455 ASP A O 1
ATOM 3557 N N . CYS A 1 456 ? -31.336 -6.162 10.046 1.00 75.69 456 CYS A N 1
ATOM 3558 C CA . CYS A 1 456 ? -30.769 -5.857 11.340 1.00 75.69 456 CYS A CA 1
ATOM 3559 C C . CYS A 1 456 ? -31.467 -4.670 12.024 1.00 75.69 456 CYS A C 1
ATOM 3561 O O . CYS A 1 456 ? -31.518 -3.581 11.446 1.00 75.69 456 CYS A O 1
ATOM 3563 N N . SER A 1 457 ? -31.939 -4.852 13.265 1.00 76.69 457 SER A N 1
ATOM 3564 C CA . SER A 1 457 ? -32.636 -3.812 14.041 1.00 76.69 457 SER A CA 1
ATOM 3565 C C . SER A 1 457 ? -32.090 -3.676 15.465 1.00 76.69 457 SER A C 1
ATOM 3567 O O . SER A 1 457 ? -32.074 -4.639 16.230 1.00 76.69 457 SER A O 1
ATOM 3569 N N . VAL A 1 458 ? -31.644 -2.468 15.832 1.00 80.50 458 VAL A N 1
ATOM 3570 C CA . VAL A 1 458 ? -31.045 -2.144 17.143 1.00 80.50 458 VAL A CA 1
ATOM 3571 C C . VAL A 1 458 ? -31.362 -0.710 17.531 1.00 80.50 458 VAL A C 1
ATOM 3573 O O . VAL A 1 458 ? -31.205 0.201 16.725 1.00 80.50 458 VAL A O 1
ATOM 3576 N N . SER A 1 459 ? -31.695 -0.476 18.797 1.00 81.94 459 SER A N 1
ATOM 3577 C CA . SER A 1 459 ? -31.701 0.870 19.375 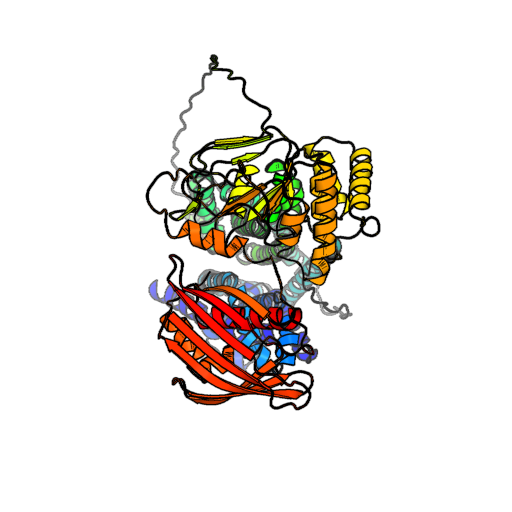1.00 81.94 459 SER A CA 1
ATOM 3578 C C . SER A 1 459 ? -30.761 0.976 20.568 1.00 81.94 459 SER A C 1
ATOM 3580 O O . SER A 1 459 ? -30.792 0.103 21.437 1.00 81.94 459 SER A O 1
ATOM 3582 N N . ILE A 1 460 ? -29.982 2.058 20.625 1.00 85.00 460 ILE A N 1
ATOM 3583 C CA . ILE A 1 460 ? -29.033 2.378 21.701 1.00 85.00 460 ILE A CA 1
ATOM 3584 C C . ILE A 1 460 ? -29.445 3.709 22.340 1.00 85.00 460 ILE A C 1
ATOM 3586 O O . ILE A 1 460 ? -29.577 4.724 21.639 1.00 85.00 460 ILE A O 1
ATOM 3590 N N . ALA A 1 461 ? -29.674 3.704 23.655 1.00 85.50 461 ALA A N 1
ATOM 3591 C CA . ALA A 1 461 ? -30.008 4.898 24.424 1.00 85.50 461 ALA A CA 1
ATOM 3592 C C . ALA A 1 461 ? -28.743 5.631 24.901 1.00 85.50 461 ALA A C 1
ATOM 3594 O O . ALA A 1 461 ? -27.616 5.155 24.767 1.00 85.50 461 ALA A O 1
ATOM 3595 N N . LYS A 1 462 ? -28.916 6.845 25.425 1.00 85.31 462 LYS A N 1
ATOM 3596 C CA . LYS A 1 462 ? -27.807 7.642 25.959 1.00 85.31 462 LYS A CA 1
ATOM 3597 C C . LYS A 1 462 ? -27.256 6.999 27.236 1.00 85.31 462 LYS A C 1
ATOM 3599 O O . LYS A 1 462 ? -28.004 6.772 28.176 1.00 85.31 462 LYS A O 1
ATOM 3604 N N . GLY A 1 463 ? -25.944 6.790 27.275 1.00 83.56 463 GLY A N 1
ATOM 3605 C CA . GLY A 1 463 ? -25.227 6.163 28.389 1.00 83.56 463 GLY A CA 1
ATOM 3606 C C . GLY A 1 463 ? -25.148 4.638 28.295 1.00 83.56 463 GLY A C 1
ATOM 3607 O O . GLY A 1 463 ? -24.442 4.030 29.093 1.00 83.56 463 GLY A O 1
ATOM 3608 N N . ASP A 1 464 ? -25.809 4.024 27.309 1.00 85.44 464 ASP A N 1
ATOM 3609 C CA . ASP A 1 464 ? -25.731 2.580 27.101 1.00 85.44 464 ASP A CA 1
ATOM 3610 C C . ASP A 1 464 ? -24.332 2.178 26.618 1.00 85.44 464 ASP A C 1
ATOM 3612 O O . ASP A 1 464 ? -23.772 2.762 25.683 1.00 85.44 464 ASP A O 1
ATOM 3616 N N . VAL A 1 465 ? -23.805 1.114 27.222 1.00 87.19 465 VAL A N 1
ATOM 3617 C CA . VAL A 1 465 ? -22.626 0.382 26.750 1.00 87.19 465 VAL A CA 1
ATOM 3618 C C . VAL A 1 465 ? -23.114 -0.926 26.140 1.00 87.19 465 VAL A C 1
ATOM 3620 O O . VAL A 1 465 ? -23.518 -1.844 26.859 1.00 87.19 465 VAL A O 1
ATOM 3623 N N . VAL A 1 466 ? -23.125 -0.998 24.813 1.00 88.62 466 VAL A N 1
ATOM 3624 C CA . VAL A 1 466 ? -23.604 -2.150 24.046 1.00 88.62 466 VAL A CA 1
ATOM 3625 C C . VAL A 1 466 ? -22.413 -2.914 23.488 1.00 88.62 466 VAL A C 1
ATOM 3627 O O . VAL A 1 466 ? -21.626 -2.368 22.718 1.00 88.62 466 VAL A O 1
ATOM 3630 N N . VAL A 1 467 ? -22.282 -4.185 23.850 1.00 87.69 467 VAL A N 1
ATOM 3631 C CA . VAL A 1 467 ? -21.231 -5.057 23.320 1.00 87.69 467 VAL A CA 1
ATOM 3632 C C . VAL A 1 467 ? -21.800 -5.943 22.220 1.00 87.69 467 VAL A C 1
ATOM 3634 O O . VAL A 1 467 ? -22.869 -6.516 22.383 1.00 87.69 467 VAL A O 1
ATOM 3637 N N . VAL A 1 468 ? -21.094 -6.052 21.098 1.00 86.06 468 VAL A N 1
ATOM 3638 C CA . VAL A 1 468 ? -21.464 -6.889 19.955 1.00 86.06 468 VAL A CA 1
ATOM 3639 C C . VAL A 1 468 ? -20.489 -8.058 19.843 1.00 86.06 468 VAL A C 1
ATOM 3641 O O . VAL A 1 468 ? -19.299 -7.865 19.593 1.00 86.06 468 VAL A O 1
ATOM 3644 N N . CYS A 1 469 ? -21.017 -9.268 19.982 1.00 81.31 469 CYS A N 1
ATOM 3645 C CA . CYS A 1 469 ? -20.289 -10.532 19.945 1.00 81.31 469 CYS A CA 1
ATOM 3646 C C . CYS A 1 469 ? -20.759 -11.388 18.763 1.00 81.31 469 CYS A C 1
ATOM 3648 O O . CYS A 1 469 ? -21.841 -11.185 18.217 1.00 81.31 469 CYS A O 1
ATOM 3650 N N . GLY A 1 470 ? -19.952 -12.367 18.362 1.00 73.56 470 GLY A N 1
ATOM 3651 C CA . GLY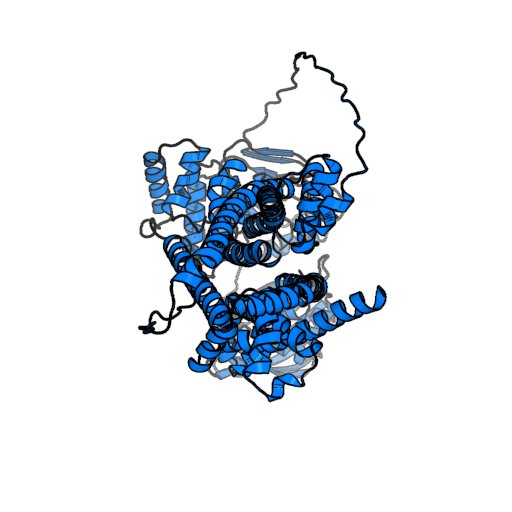 A 1 470 ? -20.311 -13.308 17.300 1.00 73.56 470 GLY A CA 1
ATOM 3652 C C . GLY A 1 470 ? -19.090 -13.913 16.606 1.00 73.56 470 GLY A C 1
ATOM 3653 O O . GLY A 1 470 ? -17.988 -13.358 16.714 1.00 73.56 470 GLY A O 1
ATOM 3654 N N . PRO A 1 471 ? -19.255 -15.031 15.880 1.00 67.00 471 PRO A N 1
ATOM 3655 C CA . PRO A 1 471 ? -18.161 -15.700 15.182 1.00 67.00 471 PRO A CA 1
ATOM 3656 C C . PRO A 1 471 ? -17.464 -14.791 14.155 1.00 67.00 471 PRO A C 1
ATOM 3658 O O . PRO A 1 471 ? -17.999 -13.776 13.697 1.00 67.00 471 PRO A O 1
ATOM 3661 N N . SER A 1 472 ? -16.224 -15.131 13.795 1.00 71.31 472 SER A N 1
ATOM 3662 C CA . SER A 1 472 ? -15.507 -14.398 12.746 1.00 71.31 472 SER A CA 1
ATOM 3663 C C . SER A 1 472 ? -16.260 -14.497 11.414 1.00 71.31 472 SER A C 1
ATOM 3665 O O . SER A 1 472 ? -16.755 -15.565 11.046 1.00 71.31 472 SER A O 1
ATOM 3667 N N . GLY A 1 473 ? -16.385 -13.366 10.715 1.00 68.88 473 GLY A N 1
ATOM 3668 C CA . GLY A 1 473 ? -17.157 -13.261 9.473 1.00 68.88 473 GLY A CA 1
ATOM 3669 C C . GLY A 1 473 ? -18.673 -13.093 9.645 1.00 68.88 473 GLY A C 1
ATOM 3670 O O . GLY A 1 473 ? -19.371 -13.017 8.641 1.00 68.88 473 GLY A O 1
ATOM 3671 N N . SER A 1 474 ? -19.202 -12.972 10.870 1.00 70.75 474 SER A N 1
ATOM 3672 C CA . SER A 1 474 ? -20.650 -12.802 11.091 1.00 70.75 474 SER A CA 1
ATOM 3673 C C . SER A 1 474 ? -21.213 -11.419 10.727 1.00 70.75 474 SER A C 1
ATOM 3675 O O . SER A 1 474 ? -22.421 -11.215 10.782 1.00 70.75 474 SER A O 1
ATOM 3677 N N . GLY A 1 475 ? -20.355 -10.463 10.348 1.00 76.50 475 GLY A N 1
ATOM 3678 C CA . GLY A 1 475 ? -20.761 -9.111 9.949 1.00 76.50 475 GLY A CA 1
ATOM 3679 C C . GLY A 1 475 ? -20.629 -8.034 11.035 1.00 76.50 475 GLY A C 1
ATOM 3680 O O . GLY A 1 475 ? -21.062 -6.908 10.807 1.00 76.50 475 GLY A O 1
ATOM 3681 N N . LYS A 1 476 ? -19.990 -8.319 12.183 1.00 84.75 476 LYS A N 1
ATOM 3682 C CA . LYS A 1 476 ? -19.806 -7.363 13.304 1.00 84.75 476 LYS A CA 1
ATOM 3683 C C . LYS A 1 476 ? -19.157 -6.037 12.877 1.00 84.75 476 LYS A C 1
ATOM 3685 O O . LYS A 1 476 ? -19.735 -4.966 13.067 1.00 84.75 476 LYS A O 1
ATOM 3690 N N . SER A 1 477 ? -17.996 -6.112 12.223 1.00 84.50 477 SER A N 1
ATOM 3691 C CA . SER A 1 477 ? -17.282 -4.933 11.717 1.00 84.50 477 SER A CA 1
ATOM 3692 C C . SER A 1 477 ? -18.037 -4.242 10.579 1.00 84.50 477 SER A C 1
ATOM 3694 O O . SER A 1 477 ? -17.955 -3.029 10.404 1.00 84.50 477 SER A O 1
ATOM 3696 N N . THR A 1 478 ? -18.813 -4.993 9.794 1.00 85.19 478 THR A N 1
ATOM 3697 C CA . THR A 1 478 ? -19.678 -4.418 8.758 1.00 85.19 478 THR A CA 1
ATOM 3698 C C . THR A 1 478 ? -20.800 -3.594 9.388 1.00 85.19 478 THR A C 1
ATOM 3700 O O . THR A 1 478 ? -21.024 -2.464 8.961 1.00 85.19 478 THR A O 1
ATOM 3703 N N . LEU A 1 479 ? -21.443 -4.100 10.444 1.00 85.88 479 LEU A N 1
ATOM 3704 C CA . LEU A 1 479 ? -22.481 -3.386 11.183 1.00 85.88 479 LEU A CA 1
ATOM 3705 C C . LEU A 1 479 ? -21.948 -2.069 11.763 1.00 85.88 479 LEU A C 1
ATOM 3707 O O . LEU A 1 479 ? -22.496 -1.007 11.475 1.00 85.88 479 LEU A O 1
ATOM 3711 N N . ILE A 1 480 ? -20.847 -2.100 12.517 1.00 88.06 480 ILE A N 1
ATOM 3712 C CA . ILE A 1 480 ? -20.317 -0.882 13.155 1.00 88.06 480 ILE A CA 1
ATOM 3713 C C . ILE A 1 480 ? -19.852 0.167 12.127 1.00 88.06 480 ILE A C 1
ATOM 3715 O O . ILE A 1 480 ? -20.052 1.365 12.329 1.00 88.06 480 ILE A O 1
ATOM 3719 N N . LYS A 1 481 ? -19.321 -0.261 10.971 1.00 86.12 481 LYS A N 1
ATOM 3720 C CA . LYS A 1 481 ? -18.959 0.645 9.864 1.00 86.12 481 LYS A CA 1
ATOM 3721 C C . LYS A 1 481 ? -20.182 1.253 9.176 1.00 86.12 481 LYS A C 1
ATOM 3723 O O . LYS A 1 481 ? -20.120 2.416 8.779 1.00 86.12 481 LYS A O 1
ATOM 3728 N N . THR A 1 482 ? -21.290 0.512 9.060 1.00 86.00 482 THR A N 1
ATOM 3729 C CA . THR A 1 482 ? -22.555 1.067 8.539 1.00 86.00 482 THR A CA 1
ATOM 3730 C C . THR A 1 482 ? -23.155 2.108 9.483 1.00 86.00 482 THR A C 1
ATOM 3732 O O . THR A 1 482 ? -23.655 3.124 9.010 1.00 86.00 482 THR A O 1
ATOM 3735 N N . VAL A 1 483 ? -23.015 1.929 10.805 1.00 85.88 483 VAL A N 1
ATOM 3736 C CA . VAL A 1 483 ? -23.477 2.907 11.808 1.00 85.88 483 VAL A CA 1
ATOM 3737 C C . VAL A 1 483 ? -22.781 4.259 11.637 1.00 85.88 483 VAL A C 1
ATOM 3739 O O . VAL A 1 483 ? -23.443 5.290 11.685 1.00 85.88 483 VAL A O 1
ATOM 3742 N N . ASN A 1 484 ? -21.471 4.276 11.376 1.00 84.06 484 ASN A N 1
ATOM 3743 C CA . ASN A 1 484 ? -20.716 5.515 11.147 1.00 84.06 484 ASN A CA 1
ATOM 3744 C C . ASN A 1 484 ? -20.730 5.995 9.679 1.00 84.06 484 ASN A C 1
ATOM 3746 O O . ASN A 1 484 ? -19.909 6.826 9.298 1.00 84.06 484 ASN A O 1
ATOM 3750 N N . ALA A 1 485 ? -21.601 5.431 8.833 1.00 82.50 485 ALA A N 1
ATOM 3751 C CA . ALA A 1 485 ? -21.701 5.722 7.399 1.00 82.50 485 ALA A CA 1
ATOM 3752 C C . ALA A 1 485 ? -20.386 5.565 6.596 1.00 82.50 485 ALA A C 1
ATOM 3754 O O . ALA A 1 485 ? -20.262 6.092 5.491 1.00 82.50 485 ALA A O 1
ATOM 3755 N N . LEU A 1 486 ? -19.409 4.811 7.114 1.00 81.94 486 LEU A N 1
ATOM 3756 C CA . LEU A 1 486 ? -18.168 4.491 6.392 1.00 81.94 486 LEU A CA 1
ATOM 3757 C C . LEU A 1 486 ? -18.406 3.470 5.277 1.00 81.94 486 LEU A C 1
ATOM 3759 O O . LEU A 1 486 ? -17.624 3.358 4.337 1.00 81.94 486 LEU A O 1
ATOM 3763 N N . GLU A 1 487 ? -19.489 2.711 5.404 1.00 82.19 487 GLU A N 1
ATOM 3764 C CA . GLU A 1 487 ? -19.866 1.626 4.520 1.00 82.19 487 GLU A CA 1
ATOM 3765 C C . GLU A 1 487 ? -21.338 1.799 4.115 1.00 82.19 487 GLU A C 1
ATOM 3767 O O . GLU A 1 487 ? -22.206 1.777 4.991 1.00 82.19 487 GLU A O 1
ATOM 3772 N N . PRO A 1 488 ? -21.656 1.952 2.815 1.00 82.19 488 PRO A N 1
ATOM 3773 C CA . PRO A 1 488 ? -23.038 2.088 2.369 1.00 82.19 488 PRO A CA 1
ATOM 3774 C C . PRO A 1 488 ? -23.792 0.759 2.510 1.00 82.19 488 PRO A C 1
ATOM 3776 O O . PRO A 1 488 ? -23.200 -0.321 2.414 1.00 82.19 488 PRO A O 1
ATOM 3779 N N . PHE A 1 489 ? -25.105 0.839 2.698 1.00 84.81 489 PHE A N 1
ATOM 3780 C CA . PHE A 1 489 ? -26.028 -0.298 2.769 1.00 84.81 489 PHE A CA 1
ATOM 3781 C C . PHE A 1 489 ? -27.153 -0.122 1.740 1.00 84.81 489 PHE A C 1
ATOM 3783 O O . PHE A 1 489 ? -27.379 0.984 1.252 1.00 84.81 489 PHE A O 1
ATOM 3790 N N . GLN A 1 490 ? -27.826 -1.213 1.366 1.00 85.25 490 GLN A N 1
ATOM 3791 C CA . GLN A 1 490 ? -28.799 -1.202 0.265 1.00 85.25 490 GLN A CA 1
ATOM 3792 C C . GLN A 1 490 ? -30.258 -1.161 0.735 1.00 85.25 490 GLN A C 1
ATOM 3794 O O . GLN A 1 490 ? -31.101 -0.643 0.007 1.00 85.25 490 GLN A O 1
ATOM 3799 N N . LYS A 1 491 ? -30.575 -1.699 1.923 1.00 84.12 491 LYS A N 1
ATOM 3800 C CA . LYS A 1 491 ? -31.924 -1.632 2.515 1.00 84.12 491 LYS A CA 1
ATOM 3801 C C . LYS A 1 491 ? -31.866 -1.253 3.993 1.00 84.12 491 LYS A C 1
ATOM 3803 O O . LYS A 1 491 ? -30.871 -1.549 4.652 1.00 84.12 491 LYS A O 1
ATOM 3808 N N . GLY A 1 492 ? -32.951 -0.657 4.486 1.00 82.44 492 GLY A N 1
ATOM 3809 C CA . GLY A 1 492 ? -33.132 -0.240 5.877 1.00 82.44 492 GLY A CA 1
ATOM 3810 C C . GLY A 1 492 ? -32.865 1.243 6.109 1.00 82.44 492 GLY A C 1
ATOM 3811 O O . GLY A 1 492 ? -32.704 2.016 5.167 1.00 82.44 492 GLY A O 1
ATOM 3812 N N . GLU A 1 493 ? -32.826 1.634 7.378 1.00 84.75 493 GLU A N 1
ATOM 3813 C CA . GLU A 1 493 ? -32.586 3.010 7.811 1.00 84.75 493 GLU A CA 1
ATOM 3814 C C . GLU A 1 493 ? -31.704 3.022 9.066 1.00 84.75 493 GLU A C 1
ATOM 3816 O O . GLU A 1 493 ? -31.939 2.265 10.010 1.00 84.75 493 GLU A O 1
ATOM 3821 N N . ILE A 1 494 ? -30.695 3.897 9.092 1.00 84.00 494 ILE A N 1
ATOM 3822 C CA . ILE A 1 494 ? -29.894 4.184 10.289 1.00 84.00 494 ILE A CA 1
ATOM 3823 C C . ILE A 1 494 ? -30.087 5.658 10.632 1.00 84.00 494 ILE A C 1
ATOM 3825 O O . ILE A 1 494 ? -29.664 6.535 9.882 1.00 84.00 494 ILE A O 1
ATOM 3829 N N . THR A 1 495 ? -30.703 5.928 11.780 1.00 82.00 495 THR A N 1
ATOM 3830 C CA . THR A 1 495 ? -30.837 7.275 12.338 1.00 82.00 495 THR A CA 1
ATOM 3831 C C . THR A 1 495 ? -29.792 7.471 13.428 1.00 82.00 495 THR A C 1
ATOM 3833 O O . THR A 1 495 ? -29.777 6.751 14.428 1.00 82.00 495 THR A O 1
ATOM 3836 N N . LEU A 1 496 ? -28.935 8.479 13.261 1.00 79.50 496 LEU A N 1
ATOM 3837 C CA . LEU A 1 496 ? -27.871 8.794 14.208 1.00 79.50 496 LEU A CA 1
ATOM 3838 C C . LEU A 1 496 ? -27.937 10.275 14.598 1.00 79.50 496 LEU A C 1
ATOM 3840 O O . LEU A 1 496 ? -27.825 11.157 13.751 1.00 79.50 496 LEU A O 1
ATOM 3844 N N . ARG A 1 497 ? -28.159 10.566 15.888 1.00 58.91 497 ARG A N 1
ATOM 3845 C CA . ARG A 1 497 ? -28.479 11.929 16.373 1.00 58.91 497 ARG A CA 1
ATOM 3846 C C . ARG A 1 497 ? -27.271 12.713 16.917 1.00 58.91 497 ARG A C 1
ATOM 3848 O O . ARG A 1 497 ? -27.447 13.751 17.557 1.00 58.91 497 ARG A O 1
ATOM 3855 N N . SER A 1 498 ? -26.036 12.241 16.720 1.00 66.88 498 SER A N 1
ATOM 3856 C CA . SER A 1 498 ? -24.858 12.829 17.379 1.00 66.88 498 SER A CA 1
ATOM 3857 C C . SER A 1 498 ? -23.519 12.642 16.664 1.00 66.88 498 SER A C 1
ATOM 3859 O O . SER A 1 498 ? -23.376 11.772 15.821 1.00 66.88 498 SER A O 1
ATOM 3861 N N . ARG A 1 499 ? -22.498 13.411 17.071 1.00 74.56 499 ARG A N 1
ATOM 3862 C CA . ARG A 1 499 ? -21.100 13.174 16.671 1.00 74.56 499 ARG A CA 1
ATOM 3863 C C . ARG A 1 499 ? -20.581 11.861 17.257 1.00 74.56 499 ARG A C 1
ATOM 3865 O O . ARG A 1 499 ? -20.689 11.648 18.468 1.00 74.56 499 ARG A O 1
ATOM 3872 N N . VAL A 1 500 ? -20.007 11.031 16.395 1.00 84.06 500 VAL A N 1
ATOM 3873 C CA . VAL A 1 500 ? -19.478 9.704 16.715 1.00 84.06 500 VAL A CA 1
ATOM 3874 C C . VAL A 1 500 ? -17.957 9.736 16.663 1.00 84.06 500 VAL A C 1
ATOM 3876 O O . VAL A 1 500 ? -17.383 10.311 15.743 1.00 84.06 500 VAL A O 1
ATOM 3879 N N . GLY A 1 501 ? -17.310 9.126 17.648 1.00 87.00 501 GLY A N 1
ATOM 3880 C CA . GLY A 1 501 ? -15.890 8.794 17.599 1.00 87.00 501 GLY A CA 1
ATOM 3881 C C . GLY A 1 501 ? -15.749 7.314 17.278 1.00 87.00 501 GLY A C 1
ATOM 3882 O O . GLY A 1 501 ? -16.518 6.508 17.795 1.00 87.00 501 GLY A O 1
ATOM 3883 N N . MET A 1 502 ? -14.794 6.943 16.429 1.00 90.75 502 MET A N 1
ATOM 3884 C CA . MET A 1 502 ? -14.564 5.543 16.070 1.00 90.75 502 MET A CA 1
ATOM 3885 C C . MET A 1 502 ? -13.099 5.158 16.256 1.00 90.75 502 MET A C 1
ATOM 3887 O O . MET A 1 502 ? -12.195 5.904 15.874 1.00 90.75 502 MET A O 1
ATOM 3891 N N . VAL A 1 503 ? -12.890 3.974 16.823 1.00 91.12 503 VAL A N 1
ATOM 3892 C CA . VAL A 1 503 ? -11.594 3.316 16.985 1.00 91.12 503 VAL A CA 1
ATOM 3893 C C . VAL A 1 503 ? -11.632 2.012 16.192 1.00 91.12 503 VAL A C 1
ATOM 3895 O O . VAL A 1 503 ? -12.565 1.222 16.336 1.00 91.12 503 VAL A O 1
ATOM 3898 N N . PHE A 1 504 ? -10.642 1.824 15.323 1.00 87.94 504 PHE A N 1
ATOM 3899 C CA . PHE A 1 504 ? -10.546 0.690 14.405 1.00 87.94 504 PHE A CA 1
ATOM 3900 C C . PHE A 1 504 ? -9.666 -0.429 14.988 1.00 87.94 504 PHE A C 1
ATOM 3902 O O . PHE A 1 504 ? -8.882 -0.199 15.912 1.00 87.94 504 PHE A O 1
ATOM 3909 N N . GLN A 1 505 ? -9.765 -1.622 14.396 1.00 83.94 505 GLN A N 1
ATOM 3910 C CA . GLN A 1 505 ? -8.938 -2.786 14.733 1.00 83.94 505 GLN A CA 1
ATOM 3911 C C . GLN A 1 505 ? -7.449 -2.527 14.459 1.00 83.94 505 GLN A C 1
ATOM 3913 O O . GLN A 1 505 ? -6.585 -2.849 15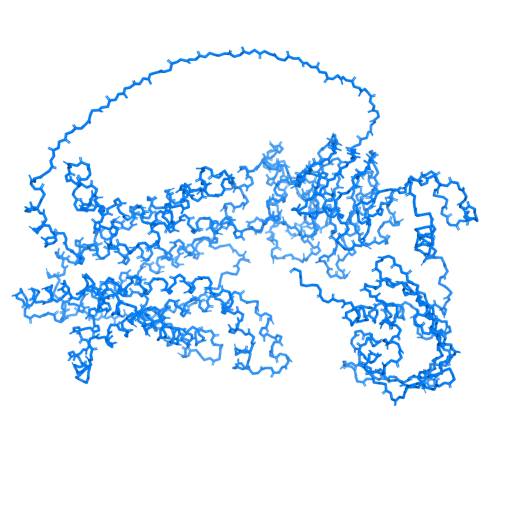.270 1.00 83.94 505 GLN A O 1
ATOM 3918 N N . HIS A 1 506 ? -7.144 -1.909 13.315 1.00 80.56 506 HIS A N 1
ATOM 3919 C CA . HIS A 1 506 ? -5.831 -1.332 13.049 1.00 80.56 506 HIS A CA 1
ATOM 3920 C C . HIS A 1 506 ? -5.818 0.118 13.536 1.00 80.56 506 HIS A C 1
ATOM 3922 O O . HIS A 1 506 ? -6.795 0.838 13.367 1.00 80.56 506 HIS A O 1
ATOM 3928 N N . PHE A 1 507 ? -4.707 0.572 14.119 1.00 81.94 507 PHE A N 1
ATOM 3929 C CA . PHE A 1 507 ? -4.627 1.880 14.794 1.00 81.94 507 PHE A CA 1
ATOM 3930 C C . PHE A 1 507 ? -4.965 3.062 13.859 1.00 81.94 507 PHE A C 1
ATOM 3932 O O . PHE A 1 507 ? -5.431 4.118 14.299 1.00 81.94 507 PHE A O 1
ATOM 3939 N N . GLU A 1 508 ? -4.721 2.877 12.553 1.00 84.88 508 GLU A N 1
ATOM 3940 C CA . GLU A 1 508 ? -4.964 3.832 11.463 1.00 84.88 508 GLU A CA 1
ATOM 3941 C C . GLU A 1 508 ? -4.528 5.266 11.800 1.00 84.88 508 GLU A C 1
ATOM 3943 O O . GLU A 1 508 ? -5.188 6.243 11.442 1.00 84.88 508 GLU A O 1
ATOM 3948 N N . LEU A 1 509 ? -3.426 5.409 12.540 1.00 89.62 509 LEU A N 1
ATOM 3949 C CA . LEU A 1 509 ? -2.769 6.692 12.764 1.00 89.62 509 LEU A CA 1
ATOM 3950 C C . LEU A 1 509 ? -2.130 7.157 11.456 1.00 89.62 509 LEU A C 1
ATOM 3952 O O . LEU A 1 509 ? -1.675 6.340 10.657 1.00 89.62 509 LEU A O 1
ATOM 3956 N N . PHE A 1 510 ? -2.083 8.469 11.248 1.00 90.50 510 PHE A N 1
ATOM 3957 C CA . PHE A 1 510 ? -1.435 9.060 10.087 1.00 90.50 510 PHE A CA 1
ATOM 3958 C C . PHE A 1 510 ? 0.084 8.990 10.289 1.00 90.50 510 PHE A C 1
ATOM 3960 O O . PHE A 1 510 ? 0.607 9.687 11.165 1.00 90.50 510 PHE A O 1
ATOM 3967 N N . PRO A 1 511 ? 0.810 8.153 9.524 1.00 83.56 511 PRO A N 1
ATOM 3968 C CA . PRO A 1 511 ? 2.208 7.832 9.811 1.00 83.56 511 PRO A CA 1
ATOM 3969 C C . PRO A 1 511 ? 3.152 9.004 9.525 1.00 83.56 511 PRO A C 1
ATOM 3971 O O . PRO A 1 511 ? 4.250 9.064 10.071 1.00 83.56 511 PRO A O 1
ATOM 3974 N N . HIS A 1 512 ? 2.735 9.945 8.671 1.00 82.81 512 HIS A N 1
ATOM 3975 C CA . HIS A 1 512 ? 3.487 11.156 8.341 1.00 82.81 512 HIS A CA 1
ATOM 3976 C C . HIS A 1 512 ? 3.331 12.289 9.355 1.00 82.81 512 HIS A C 1
ATOM 3978 O O . HIS A 1 512 ? 3.974 13.321 9.172 1.00 82.81 512 HIS A O 1
ATOM 3984 N N . LEU A 1 513 ? 2.483 12.110 10.367 1.00 89.44 513 LEU A N 1
ATOM 3985 C CA . LEU A 1 513 ? 2.189 13.091 11.403 1.00 89.44 513 LEU A CA 1
ATOM 3986 C C . LEU A 1 513 ? 2.669 12.568 12.763 1.00 89.44 513 LEU A C 1
ATOM 3988 O O . LEU A 1 513 ? 2.581 11.373 13.048 1.00 89.44 513 LEU A O 1
ATOM 3992 N N . SER A 1 514 ? 3.145 13.463 13.621 1.00 92.81 514 SER A N 1
ATOM 3993 C CA . SER A 1 514 ? 3.422 13.173 15.032 1.00 92.81 514 SER A CA 1
ATOM 3994 C C . SER A 1 514 ? 2.139 12.821 15.797 1.00 92.81 514 SER A C 1
ATOM 3996 O O . SER A 1 514 ? 1.019 13.029 15.311 1.00 92.81 514 SER A O 1
ATOM 3998 N N . VAL A 1 515 ? 2.274 12.303 17.022 1.00 94.62 515 VAL A N 1
ATOM 3999 C CA . VAL A 1 515 ? 1.132 12.043 17.917 1.00 94.62 515 VAL A CA 1
ATOM 4000 C C . VAL A 1 515 ? 0.301 13.313 18.119 1.00 94.62 515 VAL A C 1
ATOM 4002 O O . VAL A 1 515 ? -0.911 13.285 17.925 1.00 94.62 515 VAL A O 1
ATOM 4005 N N . THR A 1 516 ? 0.931 14.450 18.425 1.00 94.19 516 THR A N 1
ATOM 4006 C CA . THR A 1 516 ? 0.211 15.722 18.619 1.00 94.19 516 THR A CA 1
ATOM 4007 C C . THR A 1 516 ? -0.533 16.163 17.354 1.00 94.19 516 THR A C 1
ATOM 4009 O O . THR A 1 516 ? -1.687 16.589 17.423 1.00 94.19 516 THR A O 1
ATOM 4012 N N . GLU A 1 517 ? 0.081 16.035 16.178 1.00 93.62 517 GLU A N 1
ATOM 4013 C CA . GLU A 1 517 ? -0.558 16.391 14.903 1.00 93.62 517 GLU A CA 1
ATOM 4014 C C . GLU A 1 517 ? -1.743 15.473 14.576 1.00 93.62 517 GLU A C 1
ATOM 4016 O O . GLU A 1 517 ? -2.789 15.951 14.139 1.00 93.62 517 GLU A O 1
ATOM 4021 N N . ASN A 1 518 ? -1.629 14.174 14.872 1.00 94.81 518 ASN A N 1
ATOM 4022 C CA . ASN A 1 518 ? -2.731 13.218 14.744 1.00 94.81 518 ASN A CA 1
ATOM 4023 C C . ASN A 1 518 ? -3.953 13.613 15.591 1.00 94.81 518 ASN A C 1
ATOM 4025 O O . ASN A 1 518 ? -5.088 13.447 15.143 1.00 94.81 518 ASN A O 1
ATOM 4029 N N . LEU A 1 519 ? -3.736 14.155 16.794 1.00 94.94 519 LEU A N 1
ATOM 4030 C CA . LEU A 1 519 ? -4.806 14.591 17.699 1.00 94.94 519 LEU A CA 1
ATOM 4031 C C . LEU A 1 519 ? -5.424 15.938 17.294 1.00 94.94 519 LEU A C 1
ATOM 4033 O O . LEU A 1 519 ? -6.597 16.196 17.564 1.00 94.94 519 LEU A O 1
ATOM 4037 N N . THR A 1 520 ? -4.645 16.819 16.668 1.00 95.12 520 THR A N 1
ATOM 4038 C CA . THR A 1 520 ? -5.030 18.219 16.412 1.00 95.12 520 THR A CA 1
ATOM 4039 C C . THR A 1 520 ? -5.587 18.466 15.014 1.00 95.12 520 THR A C 1
ATOM 4041 O O . THR A 1 520 ? -6.432 19.345 14.845 1.00 95.12 520 THR A O 1
ATOM 4044 N N . ILE A 1 521 ? -5.177 17.688 14.007 1.00 93.06 521 ILE A N 1
ATOM 4045 C CA . ILE A 1 521 ? -5.513 17.958 12.601 1.00 93.06 521 ILE A CA 1
ATOM 4046 C C . ILE A 1 521 ? -7.025 18.028 12.344 1.00 93.06 521 ILE A C 1
ATOM 4048 O O . ILE A 1 521 ? -7.504 18.956 11.687 1.00 93.06 521 ILE A O 1
ATOM 4052 N N . ALA A 1 522 ? -7.795 17.091 12.900 1.00 89.88 522 ALA A N 1
ATOM 4053 C CA . ALA A 1 522 ? -9.245 17.055 12.733 1.00 89.88 522 ALA A CA 1
ATOM 4054 C C . ALA A 1 522 ? -9.942 18.168 13.529 1.00 89.88 522 ALA A C 1
ATOM 4056 O O . ALA A 1 522 ? -10.869 18.800 13.030 1.00 89.88 522 ALA A O 1
ATOM 4057 N N . GLN A 1 523 ? -9.439 18.498 14.719 1.00 92.44 523 GLN A N 1
ATOM 4058 C CA . GLN A 1 523 ? -9.958 19.606 15.521 1.00 92.44 523 GLN A CA 1
ATOM 4059 C C . GLN A 1 523 ? -9.860 20.947 14.778 1.00 92.44 523 GLN A C 1
ATOM 4061 O O . GLN A 1 523 ? -10.807 21.728 14.769 1.00 92.44 523 GLN A O 1
ATOM 4066 N N . ILE A 1 524 ? -8.737 21.197 14.106 1.00 91.25 524 ILE A N 1
ATOM 4067 C CA . ILE A 1 524 ? -8.520 22.447 13.369 1.00 91.25 524 ILE A CA 1
ATOM 4068 C C . ILE A 1 524 ? -9.362 22.475 12.088 1.00 91.25 524 ILE A C 1
ATOM 4070 O O . ILE A 1 524 ? -9.961 23.492 11.751 1.00 91.25 524 ILE A O 1
ATOM 4074 N N . LYS A 1 525 ? -9.404 21.368 11.337 1.00 89.75 525 LYS A N 1
ATOM 4075 C CA . LYS A 1 525 ? -9.979 21.355 9.979 1.00 89.75 525 LYS A CA 1
ATOM 4076 C C . LYS A 1 525 ? -11.465 21.025 9.919 1.00 89.75 525 LYS A C 1
ATOM 4078 O O . LYS A 1 525 ? -12.129 21.472 8.989 1.00 89.75 525 LYS A O 1
ATOM 4083 N N . VAL A 1 526 ? -11.966 20.247 10.872 1.00 87.19 526 VAL A N 1
ATOM 4084 C CA . VAL A 1 526 ? -13.368 19.813 10.934 1.00 87.19 526 VAL A CA 1
ATOM 4085 C C . VAL A 1 526 ? -14.139 20.653 11.944 1.00 87.19 526 VAL A C 1
ATOM 4087 O O . VAL A 1 526 ? -15.210 21.152 11.622 1.00 87.19 526 VAL A O 1
ATOM 4090 N N . LEU A 1 527 ? -13.591 20.852 13.149 1.00 87.50 527 LEU A N 1
ATOM 4091 C CA . LEU A 1 527 ? -14.250 21.648 14.194 1.00 87.50 527 LEU A CA 1
ATOM 4092 C C . LEU A 1 527 ? -13.933 23.148 14.114 1.00 87.50 527 LEU A C 1
ATOM 4094 O O . LEU A 1 527 ? -14.556 23.925 14.830 1.00 87.50 527 LEU A O 1
ATOM 4098 N N . GLY A 1 528 ? -12.980 23.557 13.269 1.00 89.31 528 GLY A N 1
ATOM 4099 C CA . GLY A 1 528 ? -12.607 24.964 13.098 1.00 89.31 528 GLY A CA 1
ATOM 4100 C C . GLY A 1 528 ? -11.888 25.577 14.304 1.00 89.31 528 GLY A C 1
ATOM 4101 O O . GLY A 1 528 ? -11.866 26.798 14.431 1.00 89.31 528 GLY A O 1
ATOM 4102 N N . ARG A 1 529 ? -11.319 24.758 15.200 1.00 92.50 529 ARG A N 1
ATOM 4103 C CA . ARG A 1 529 ? -10.602 25.246 16.389 1.00 92.50 529 ARG A CA 1
ATOM 4104 C C . ARG A 1 529 ? -9.315 25.972 16.020 1.00 92.50 529 ARG A C 1
ATOM 4106 O O . ARG A 1 529 ? -8.657 25.626 15.034 1.00 92.50 529 ARG A O 1
ATOM 4113 N N . SER A 1 530 ? -8.907 26.918 16.867 1.00 95.19 530 SER A N 1
ATOM 4114 C CA . SER A 1 530 ? -7.574 27.509 16.753 1.00 95.19 530 SER A CA 1
ATOM 4115 C C . SER A 1 530 ? -6.493 26.445 17.018 1.00 95.19 530 SER A C 1
ATOM 4117 O O . SER A 1 530 ? -6.735 25.488 17.765 1.00 95.19 530 SER A O 1
ATOM 4119 N N . PRO A 1 531 ? -5.292 26.571 16.421 1.00 92.38 531 PRO A N 1
ATOM 4120 C CA . PRO A 1 531 ? -4.204 25.620 16.650 1.00 92.38 531 PRO A CA 1
ATOM 4121 C C . PRO A 1 531 ? -3.845 25.446 18.133 1.00 92.38 531 PRO A C 1
ATOM 4123 O O . PRO A 1 531 ? -3.602 24.321 18.574 1.00 92.38 531 PRO A O 1
ATOM 4126 N N . ASP A 1 532 ? -3.877 26.529 18.912 1.00 93.38 532 ASP A N 1
ATOM 4127 C CA . ASP A 1 532 ? -3.533 26.511 20.338 1.00 93.38 532 ASP A CA 1
ATOM 4128 C C . ASP A 1 532 ? -4.608 25.827 21.190 1.00 93.38 532 ASP A C 1
ATOM 4130 O O . ASP A 1 532 ? -4.287 25.020 22.070 1.00 93.38 532 ASP A O 1
ATOM 4134 N N . GLU A 1 533 ? -5.890 26.071 20.895 1.00 94.00 533 GLU A N 1
ATOM 4135 C CA . GLU A 1 533 ? -7.002 25.379 21.553 1.00 94.00 533 GLU A CA 1
ATOM 4136 C C . GLU A 1 533 ? -6.957 23.877 21.240 1.00 94.00 533 GLU A C 1
ATOM 4138 O O . GLU A 1 533 ? -7.030 23.041 22.147 1.00 94.00 533 GLU A O 1
ATOM 4143 N N . ALA A 1 534 ? -6.767 23.527 19.962 1.00 93.50 534 ALA A N 1
ATOM 4144 C CA . ALA A 1 534 ? -6.668 22.142 19.518 1.00 93.50 534 ALA A CA 1
ATOM 4145 C C . ALA A 1 534 ? -5.507 21.415 20.206 1.00 93.50 534 ALA A C 1
ATOM 4147 O O . ALA A 1 534 ? -5.678 20.288 20.678 1.00 93.50 534 ALA A O 1
ATOM 4148 N N . LYS A 1 535 ? -4.336 22.060 20.301 1.00 94.19 535 LYS A N 1
ATOM 4149 C CA . LYS A 1 535 ? -3.151 21.509 20.969 1.00 94.19 535 LYS A CA 1
ATOM 4150 C C . LYS A 1 535 ? -3.390 21.306 22.459 1.00 94.19 535 LYS A C 1
ATOM 4152 O O . LYS A 1 535 ? -3.113 20.225 22.968 1.00 94.19 535 LYS A O 1
ATOM 4157 N N . THR A 1 536 ? -3.954 22.299 23.143 1.00 94.75 536 THR A N 1
ATOM 4158 C CA . THR A 1 536 ? -4.263 22.214 24.578 1.00 94.75 536 THR A CA 1
ATOM 4159 C C . THR A 1 536 ? -5.212 21.052 24.868 1.00 94.75 536 THR A C 1
ATOM 4161 O O . THR A 1 536 ? -4.955 20.231 25.750 1.00 94.75 536 THR A O 1
ATOM 4164 N N . ARG A 1 537 ? -6.283 20.916 24.077 1.00 92.81 537 ARG A N 1
ATOM 4165 C CA . ARG A 1 537 ? -7.249 19.822 24.233 1.00 92.81 537 ARG A CA 1
ATOM 4166 C C . ARG A 1 537 ? -6.663 18.466 23.842 1.00 92.81 537 ARG A C 1
ATOM 4168 O O . ARG A 1 537 ? -6.900 17.485 24.541 1.00 92.81 537 ARG A O 1
ATOM 4175 N N . GLY A 1 538 ? -5.880 18.416 22.765 1.00 92.50 538 GLY A N 1
ATOM 4176 C CA . GLY A 1 538 ? -5.195 17.208 22.310 1.00 92.50 538 GLY A CA 1
ATOM 4177 C C . GLY A 1 538 ? -4.252 16.656 23.375 1.00 92.50 538 GLY A C 1
ATOM 4178 O O . GLY A 1 538 ? -4.333 15.481 23.716 1.00 92.50 538 GLY A O 1
ATOM 4179 N N . LEU A 1 539 ? -3.432 17.520 23.977 1.00 94.62 539 LEU A N 1
ATOM 4180 C CA . LEU A 1 539 ? -2.547 17.140 25.078 1.00 94.62 539 LEU A CA 1
ATOM 4181 C C . LEU A 1 539 ? -3.334 16.685 26.312 1.00 94.62 539 LEU A C 1
ATOM 4183 O O . LEU A 1 539 ? -2.984 15.674 26.907 1.00 94.62 539 LEU A O 1
ATOM 4187 N N . LYS A 1 540 ? -4.453 17.339 26.644 1.00 94.75 540 LYS A N 1
ATOM 4188 C CA . LYS A 1 540 ? -5.336 16.879 27.728 1.00 94.75 540 LYS A CA 1
ATOM 4189 C C . LYS A 1 540 ? -5.878 15.462 27.486 1.00 94.75 540 LYS A C 1
ATOM 4191 O O . LYS A 1 540 ? -5.938 14.663 28.415 1.00 94.75 540 LYS A O 1
ATOM 4196 N N . MET A 1 541 ? -6.278 15.133 26.254 1.00 93.38 541 MET A N 1
ATOM 4197 C CA . MET A 1 541 ? -6.742 13.777 25.915 1.00 93.38 541 MET A CA 1
ATOM 4198 C C . MET A 1 541 ? -5.597 12.759 25.875 1.00 93.38 541 MET A C 1
ATOM 4200 O O . MET A 1 541 ? -5.809 11.596 26.207 1.00 93.38 541 MET A O 1
ATOM 4204 N N . LEU A 1 542 ? -4.389 13.184 25.500 1.00 94.12 542 LEU A N 1
ATOM 4205 C CA . LEU A 1 542 ? -3.198 12.335 25.513 1.00 94.12 542 LEU A CA 1
ATOM 4206 C C . LEU A 1 542 ? -2.748 11.988 26.942 1.00 94.12 542 LEU A C 1
ATOM 4208 O O . LEU A 1 542 ? -2.339 10.858 27.207 1.00 94.12 542 LEU A O 1
ATOM 4212 N N . ASP A 1 543 ? -2.861 12.942 27.864 1.00 93.06 543 ASP A N 1
ATOM 4213 C CA . ASP A 1 543 ? -2.618 12.741 29.296 1.00 93.06 543 ASP A CA 1
ATOM 4214 C C . ASP A 1 543 ? -3.614 11.768 29.911 1.00 93.06 543 ASP A C 1
ATOM 4216 O O . ASP A 1 543 ? -3.237 10.841 30.621 1.00 93.06 543 ASP A O 1
ATOM 4220 N N . ARG A 1 544 ? -4.880 11.879 29.507 1.00 88.44 544 ARG A N 1
ATOM 4221 C CA . ARG A 1 544 ? -5.941 10.971 29.941 1.00 88.44 544 ARG A CA 1
ATOM 4222 C C . ARG A 1 544 ? -5.690 9.500 29.588 1.00 88.44 544 ARG A C 1
ATOM 4224 O O . ARG A 1 544 ? -6.176 8.623 30.292 1.00 88.44 544 ARG A O 1
ATOM 4231 N N . VAL A 1 545 ? -4.945 9.221 28.517 1.00 90.69 545 VAL A N 1
ATOM 4232 C CA . VAL A 1 545 ? -4.546 7.851 28.133 1.00 90.69 545 VAL A CA 1
ATOM 4233 C C . VAL A 1 545 ? -3.131 7.478 28.608 1.00 90.69 545 VAL A C 1
ATOM 4235 O O . VAL A 1 545 ? -2.627 6.403 28.271 1.00 90.69 545 VAL A O 1
ATOM 4238 N N . GLY A 1 546 ? -2.481 8.352 29.383 1.00 90.00 546 GLY A N 1
ATOM 4239 C CA . GLY A 1 546 ? -1.177 8.118 30.004 1.00 90.00 546 GLY A CA 1
ATOM 4240 C C . GLY A 1 546 ? 0.015 8.182 29.045 1.00 90.00 546 GLY A C 1
ATOM 4241 O O . GLY A 1 546 ? 0.991 7.467 29.253 1.00 90.00 546 GLY A O 1
ATOM 4242 N N . LEU A 1 547 ? -0.049 8.984 27.971 1.00 93.62 547 LEU A N 1
ATOM 4243 C CA . LEU A 1 547 ? 0.979 9.003 26.910 1.00 93.62 547 LEU A CA 1
ATOM 4244 C C . LEU A 1 547 ? 1.628 10.375 26.658 1.00 93.62 547 LEU A C 1
ATOM 4246 O O . LEU A 1 547 ? 2.204 10.608 25.592 1.00 93.62 547 LEU A O 1
ATOM 4250 N N . MET A 1 548 ? 1.607 11.287 27.634 1.00 91.62 548 MET A N 1
ATOM 4251 C CA . MET A 1 548 ? 2.180 12.637 27.475 1.00 91.62 548 MET A CA 1
ATOM 4252 C C . MET A 1 548 ? 3.662 12.656 27.099 1.00 91.62 548 MET A C 1
ATOM 4254 O O . MET A 1 548 ? 4.085 13.493 26.299 1.00 91.62 548 MET A O 1
ATOM 4258 N N . ALA A 1 549 ? 4.444 11.698 27.600 1.00 91.38 549 ALA A N 1
ATOM 4259 C CA . ALA A 1 549 ? 5.867 11.561 27.282 1.00 91.38 549 ALA A CA 1
ATOM 4260 C C . ALA A 1 549 ? 6.143 11.206 25.804 1.00 91.38 549 ALA A C 1
ATOM 4262 O O . ALA A 1 549 ? 7.294 11.169 25.371 1.00 91.38 549 ALA A O 1
ATOM 4263 N N . HIS A 1 550 ? 5.109 10.900 25.016 1.00 91.94 550 HIS A N 1
ATOM 4264 C CA . HIS A 1 550 ? 5.232 10.442 23.631 1.00 91.94 550 HIS A CA 1
ATOM 4265 C C . HIS A 1 550 ? 4.615 11.403 22.605 1.00 91.94 550 HIS A C 1
ATOM 4267 O O . HIS A 1 550 ? 4.521 11.062 21.429 1.00 91.94 550 HIS A O 1
ATOM 4273 N N . LYS A 1 551 ? 4.249 12.624 23.017 1.00 91.94 551 LYS A N 1
ATOM 4274 C CA . LYS A 1 551 ? 3.554 13.626 22.186 1.00 91.94 551 LYS A CA 1
ATOM 4275 C C . LYS A 1 551 ? 4.267 14.003 20.872 1.00 91.94 551 LYS A C 1
ATOM 4277 O O . LYS A 1 551 ? 3.592 14.337 19.896 1.00 91.94 551 LYS A O 1
ATOM 4282 N N . ASP A 1 552 ? 5.601 13.948 20.855 1.00 91.12 552 ASP A N 1
ATOM 4283 C CA . ASP A 1 552 ? 6.449 14.351 19.719 1.00 91.12 552 ASP A CA 1
ATOM 4284 C C . ASP A 1 552 ? 6.950 13.147 18.897 1.00 91.12 552 ASP A C 1
ATOM 4286 O O . ASP A 1 552 ? 7.667 13.311 17.912 1.00 91.12 552 ASP A O 1
ATOM 4290 N N . LYS A 1 553 ? 6.580 11.921 19.293 1.00 90.44 553 LYS A N 1
ATOM 4291 C CA . LYS A 1 553 ? 6.927 10.705 18.550 1.00 90.44 553 LYS A CA 1
ATOM 4292 C C . LYS A 1 553 ? 6.027 10.537 17.326 1.00 90.44 553 LYS A C 1
ATOM 4294 O O . LYS A 1 553 ? 4.896 11.024 17.286 1.00 90.44 553 LYS A O 1
ATOM 4299 N N . PHE A 1 554 ? 6.520 9.788 16.347 1.00 89.31 554 PHE A N 1
ATOM 4300 C CA . PHE A 1 554 ? 5.740 9.307 15.206 1.00 89.31 554 PHE A CA 1
ATOM 4301 C C . PHE A 1 554 ? 5.171 7.906 15.491 1.00 89.31 554 PHE A C 1
ATOM 4303 O O . PHE A 1 554 ? 5.777 7.164 16.270 1.00 89.31 554 PHE A O 1
ATOM 4310 N N . PRO A 1 555 ? 4.058 7.494 14.848 1.00 87.62 555 PRO A N 1
ATOM 4311 C CA . PRO A 1 555 ? 3.425 6.194 15.097 1.00 87.62 555 PRO A CA 1
ATOM 4312 C C . PRO A 1 555 ? 4.380 4.995 15.022 1.00 87.62 555 PRO A C 1
ATOM 4314 O O . PRO A 1 555 ? 4.330 4.123 15.881 1.00 87.62 555 PRO A O 1
ATOM 4317 N N . GLY A 1 556 ? 5.325 4.991 14.074 1.00 83.81 556 GLY A N 1
ATOM 4318 C CA . GLY A 1 556 ? 6.320 3.917 13.928 1.00 83.81 556 GLY A CA 1
ATOM 4319 C C . GLY A 1 556 ? 7.331 3.786 15.081 1.00 83.81 556 GLY A C 1
ATOM 4320 O O . GLY A 1 556 ? 8.150 2.876 15.061 1.00 83.81 556 GLY A O 1
ATOM 4321 N N . GLN A 1 557 ? 7.303 4.688 16.067 1.00 83.62 557 GLN A N 1
ATOM 4322 C CA . GLN A 1 557 ? 8.171 4.688 17.254 1.00 83.62 557 GLN A CA 1
ATOM 4323 C C . GLN A 1 557 ? 7.425 4.281 18.543 1.00 83.62 557 GLN A C 1
ATOM 4325 O O . GLN A 1 557 ? 7.970 4.442 19.638 1.00 83.62 557 GLN A O 1
ATOM 4330 N N . LEU A 1 558 ? 6.174 3.823 18.427 1.00 85.56 558 LEU A N 1
ATOM 4331 C CA . LEU A 1 558 ? 5.287 3.445 19.533 1.00 85.56 558 LEU A CA 1
ATOM 4332 C C . LEU A 1 558 ? 4.978 1.940 19.498 1.00 85.56 558 LEU A C 1
ATOM 4334 O O . LEU A 1 558 ? 4.870 1.365 18.412 1.00 85.56 558 LEU A O 1
ATOM 4338 N N . SER A 1 559 ? 4.770 1.319 20.665 1.00 88.06 559 SER A N 1
ATOM 4339 C CA . SER A 1 559 ? 4.254 -0.061 20.742 1.00 88.06 559 SER A CA 1
ATOM 4340 C C . SER A 1 559 ? 2.803 -0.145 20.249 1.00 88.06 559 SER A C 1
ATOM 4342 O O . SER A 1 559 ? 2.109 0.871 20.185 1.00 88.06 559 SER A O 1
ATOM 4344 N N . GLY A 1 560 ? 2.310 -1.345 19.923 1.00 85.69 560 GLY A N 1
ATOM 4345 C CA . GLY A 1 560 ? 0.926 -1.531 19.463 1.00 85.69 560 GLY A CA 1
ATOM 4346 C C . GLY A 1 560 ? -0.105 -0.976 20.454 1.00 85.69 560 GLY A C 1
ATOM 4347 O O . GLY A 1 560 ? -0.968 -0.183 20.075 1.00 85.69 560 GLY A O 1
ATOM 4348 N N . GLY A 1 561 ? 0.037 -1.299 21.747 1.00 87.12 561 GLY A N 1
ATOM 4349 C CA . GLY A 1 561 ? -0.854 -0.787 22.796 1.00 87.12 561 GLY A CA 1
ATOM 4350 C C . GLY A 1 561 ? -0.804 0.741 22.929 1.00 87.12 561 GLY A C 1
ATOM 4351 O O . GLY A 1 561 ? -1.838 1.393 23.093 1.00 87.12 561 GLY A O 1
ATOM 4352 N N . GLN A 1 562 ? 0.381 1.345 22.774 1.00 91.94 562 GLN A N 1
ATOM 4353 C CA . GLN A 1 562 ? 0.539 2.804 22.763 1.00 91.94 562 GLN A CA 1
ATOM 4354 C C . GLN A 1 562 ? -0.135 3.441 21.544 1.00 91.94 562 GLN A C 1
ATOM 4356 O O . GLN A 1 562 ? -0.839 4.440 21.690 1.00 91.94 562 GLN A O 1
ATOM 4361 N N . GLN A 1 563 ? 0.034 2.867 20.348 1.00 91.50 563 GLN A N 1
ATOM 4362 C CA . GLN A 1 563 ? -0.630 3.353 19.135 1.00 91.50 563 GLN A CA 1
ATOM 4363 C C . GLN A 1 563 ? -2.153 3.304 19.281 1.00 91.50 563 GLN A C 1
ATOM 4365 O O . GLN A 1 563 ? -2.833 4.267 18.919 1.00 91.50 563 GLN A O 1
ATOM 4370 N N . GLN A 1 564 ? -2.688 2.241 19.887 1.00 91.56 564 GLN A N 1
ATOM 4371 C CA . GLN A 1 564 ? -4.127 2.122 20.095 1.00 91.56 564 GLN A CA 1
ATOM 4372 C C . GLN A 1 564 ? -4.665 3.141 21.101 1.00 91.56 564 GLN A C 1
ATOM 4374 O O . GLN A 1 564 ? -5.684 3.786 20.854 1.00 91.56 564 GLN A O 1
ATOM 4379 N N . ARG A 1 565 ? -3.948 3.387 22.201 1.00 93.19 565 ARG A N 1
ATOM 4380 C CA . ARG A 1 565 ? -4.299 4.449 23.155 1.00 93.19 565 ARG A CA 1
ATOM 4381 C C . ARG A 1 565 ? -4.272 5.843 22.516 1.00 93.19 565 ARG A C 1
ATOM 4383 O O . ARG A 1 565 ? -5.167 6.648 22.777 1.00 93.19 565 ARG A O 1
ATOM 4390 N N . VAL A 1 566 ? -3.324 6.121 21.615 1.00 94.94 566 VAL A N 1
ATOM 4391 C CA . VAL A 1 566 ? -3.330 7.362 20.812 1.00 94.94 566 VAL A CA 1
ATOM 4392 C C . VAL A 1 566 ? -4.550 7.421 19.884 1.00 94.94 566 VAL A C 1
ATOM 4394 O O . VAL A 1 566 ? -5.160 8.484 19.754 1.00 94.94 566 VAL A O 1
ATOM 4397 N N . ALA A 1 567 ? -4.955 6.306 19.270 1.00 93.62 567 ALA A N 1
ATOM 4398 C CA . ALA A 1 567 ? -6.154 6.254 18.431 1.00 93.62 567 ALA A CA 1
ATOM 4399 C C . ALA A 1 567 ? -7.438 6.549 19.233 1.00 93.62 567 ALA A C 1
ATOM 4401 O O . ALA A 1 567 ? -8.292 7.303 18.756 1.00 93.62 567 ALA A O 1
ATOM 4402 N N . ILE A 1 568 ? -7.537 6.049 20.472 1.00 93.69 568 ILE A N 1
ATOM 4403 C CA . ILE A 1 568 ? -8.620 6.389 21.412 1.00 93.69 568 ILE A CA 1
ATOM 4404 C C . ILE A 1 568 ? -8.599 7.890 21.728 1.00 93.69 568 ILE A C 1
ATOM 4406 O O . ILE A 1 568 ? -9.620 8.565 21.582 1.00 93.69 568 ILE A O 1
ATOM 4410 N N . ALA A 1 569 ? -7.439 8.445 22.093 1.00 94.50 569 ALA A N 1
ATOM 4411 C CA . ALA A 1 569 ? -7.300 9.876 22.373 1.00 94.50 569 ALA A CA 1
ATOM 4412 C C . ALA A 1 569 ? -7.698 10.748 21.168 1.00 94.50 569 ALA A C 1
ATOM 4414 O O . ALA A 1 569 ? -8.365 11.771 21.339 1.00 94.50 569 ALA A O 1
ATOM 4415 N N . ARG A 1 570 ? -7.360 10.328 19.940 1.00 95.00 570 ARG A N 1
ATOM 4416 C CA . ARG A 1 570 ? -7.750 11.011 18.695 1.00 95.00 570 ARG A CA 1
ATOM 4417 C C . ARG A 1 570 ? -9.263 11.061 18.525 1.00 95.00 570 ARG A C 1
ATOM 4419 O O . ARG A 1 570 ? -9.795 12.118 18.195 1.00 95.00 570 ARG A O 1
ATOM 4426 N N . ALA A 1 571 ? -9.953 9.947 18.758 1.00 92.19 571 ALA A N 1
ATOM 4427 C CA . ALA A 1 571 ? -11.410 9.905 18.686 1.00 92.19 571 ALA A CA 1
ATOM 4428 C C . ALA A 1 571 ? -12.052 10.819 19.748 1.00 92.19 571 ALA A C 1
ATOM 4430 O O . ALA A 1 571 ? -12.977 11.567 19.436 1.00 92.19 571 ALA A O 1
ATOM 4431 N N . LEU A 1 572 ? -11.507 10.847 20.971 1.00 92.50 572 LEU A N 1
ATOM 4432 C CA . LEU A 1 572 ? -11.987 11.714 22.056 1.00 92.50 572 LEU A CA 1
ATOM 4433 C C . LEU A 1 572 ? -11.786 13.212 21.778 1.00 92.50 572 LEU A C 1
ATOM 4435 O O . LEU A 1 572 ? -12.598 14.028 22.209 1.00 92.50 572 LEU A O 1
ATOM 4439 N N . CYS A 1 573 ? -10.757 13.593 21.014 1.00 92.69 573 CYS A N 1
ATOM 4440 C CA . CYS A 1 573 ? -10.512 14.990 20.632 1.00 92.69 573 CYS A CA 1
ATOM 4441 C C . CYS A 1 573 ? -11.662 15.621 19.823 1.00 92.69 573 CYS A C 1
ATOM 4443 O O . CYS A 1 573 ? -11.777 16.851 19.766 1.00 92.69 573 CYS A O 1
ATOM 4445 N N . MET A 1 574 ? -12.519 14.792 19.220 1.00 89.44 574 MET A N 1
ATOM 4446 C CA . MET A 1 574 ? -13.679 15.221 18.434 1.00 89.44 574 MET A CA 1
ATOM 4447 C C . MET A 1 574 ? -14.927 15.529 19.276 1.00 89.44 574 MET A C 1
ATOM 4449 O O . MET A 1 574 ? -15.966 15.876 18.714 1.00 89.44 574 MET A O 1
ATOM 4453 N N . ASP A 1 575 ? -14.834 15.418 20.606 1.00 88.12 575 ASP A N 1
ATOM 4454 C CA . ASP A 1 575 ? -15.953 15.508 21.554 1.00 88.12 575 ASP A CA 1
ATOM 4455 C C . ASP A 1 575 ? -17.164 14.656 21.146 1.00 88.12 575 ASP A C 1
ATOM 4457 O O . ASP A 1 575 ? -18.278 15.171 20.954 1.00 88.12 575 ASP A O 1
ATOM 4461 N N . PRO A 1 576 ? -16.946 13.342 20.961 1.00 89.25 576 PRO A N 1
ATOM 4462 C CA . PRO A 1 576 ? -18.003 12.437 20.560 1.00 89.25 576 PRO A CA 1
ATOM 4463 C C . PRO A 1 576 ? -19.020 12.268 21.692 1.00 89.25 576 PRO A C 1
ATOM 4465 O O . PRO A 1 576 ? -18.663 12.222 22.867 1.00 89.25 576 PRO A O 1
ATOM 4468 N N . LYS A 1 577 ? -20.303 12.146 21.332 1.00 87.25 577 LYS A N 1
ATOM 4469 C CA . LYS A 1 577 ? -21.347 11.716 22.281 1.00 87.25 577 LYS A CA 1
ATOM 4470 C C . LYS A 1 577 ? -21.503 10.195 22.304 1.00 87.25 577 LYS A C 1
ATOM 4472 O O . LYS A 1 577 ? -22.057 9.663 23.261 1.00 87.25 577 LYS A O 1
ATOM 4477 N N . VAL A 1 578 ? -21.054 9.524 21.241 1.00 90.19 578 VAL A N 1
ATOM 4478 C CA . VAL A 1 578 ? -21.051 8.066 21.110 1.00 90.19 578 VAL A CA 1
ATOM 4479 C C . VAL A 1 578 ? -19.682 7.607 20.630 1.00 90.19 578 VAL A C 1
ATOM 4481 O O . VAL A 1 578 ? -19.144 8.172 19.678 1.00 90.19 578 VAL A O 1
ATOM 4484 N N . MET A 1 579 ? -19.138 6.577 21.269 1.00 92.25 579 MET A N 1
ATOM 4485 C CA . MET A 1 579 ? -17.880 5.944 20.889 1.00 92.25 579 MET A CA 1
ATOM 4486 C C . MET A 1 579 ? -18.123 4.548 20.309 1.00 92.25 579 MET A C 1
ATOM 4488 O O . MET A 1 579 ? -18.782 3.711 20.922 1.00 92.25 579 MET A O 1
ATOM 4492 N N . LEU A 1 580 ? -17.567 4.295 19.131 1.00 93.00 580 LEU A N 1
ATOM 4493 C CA . LEU A 1 580 ? -17.598 3.015 18.436 1.00 93.00 580 LEU A CA 1
ATOM 4494 C C . LEU A 1 580 ? -16.214 2.367 18.511 1.00 93.00 580 LEU A C 1
ATOM 4496 O O . LEU A 1 580 ? -15.223 2.987 18.128 1.00 93.00 580 LEU A O 1
ATOM 4500 N N . PHE A 1 581 ? -16.144 1.121 18.963 1.00 93.44 581 PHE A N 1
ATOM 4501 C CA . PHE A 1 581 ? -14.908 0.342 19.007 1.00 93.44 581 PHE A CA 1
ATOM 4502 C C . PHE A 1 581 ? -15.073 -0.913 18.152 1.00 93.44 581 PHE A C 1
ATOM 4504 O O . PHE A 1 581 ? -15.923 -1.747 18.453 1.00 93.44 581 PHE A O 1
ATOM 4511 N N . ASP A 1 582 ? -14.281 -1.038 17.090 1.00 91.50 582 ASP A N 1
ATOM 4512 C CA . ASP A 1 582 ? -14.255 -2.212 16.212 1.00 91.50 582 ASP A CA 1
ATOM 4513 C C . ASP A 1 582 ? -13.021 -3.051 16.549 1.00 91.50 582 ASP A C 1
ATOM 4515 O O . ASP A 1 582 ? -11.927 -2.733 16.093 1.00 91.50 582 ASP A O 1
ATOM 4519 N N . GLU A 1 583 ? -13.186 -4.067 17.399 1.00 89.00 583 GLU A N 1
ATOM 4520 C CA . GLU A 1 583 ? -12.132 -5.017 17.778 1.00 89.00 583 GLU A CA 1
ATOM 4521 C C . GLU A 1 583 ? -10.808 -4.355 18.217 1.00 89.00 583 GLU A C 1
ATOM 4523 O O . GLU A 1 583 ? -9.739 -4.629 17.663 1.00 89.00 583 GLU A O 1
ATOM 4528 N N . PRO A 1 584 ? -10.839 -3.470 19.232 1.00 87.06 584 PRO A N 1
ATOM 4529 C CA . PRO A 1 584 ? -9.708 -2.603 19.542 1.00 87.06 584 PRO A CA 1
ATOM 4530 C C . PRO A 1 584 ? -8.480 -3.341 20.101 1.00 87.06 584 PRO A C 1
ATOM 4532 O O . PRO A 1 584 ? -7.414 -2.736 20.185 1.00 87.06 584 PRO A O 1
ATOM 4535 N N . THR A 1 585 ? -8.611 -4.606 20.498 1.00 87.12 585 THR A N 1
ATOM 4536 C CA . THR A 1 585 ? -7.543 -5.408 21.113 1.00 87.12 585 THR A CA 1
ATOM 4537 C C . THR A 1 585 ? -7.069 -6.569 20.236 1.00 87.12 585 THR A C 1
ATOM 4539 O O . THR A 1 585 ? -6.025 -7.139 20.526 1.00 87.12 585 THR A O 1
ATOM 4542 N N . SER A 1 586 ? -7.756 -6.888 19.131 1.00 80.69 586 SER A N 1
ATOM 4543 C CA . SER A 1 586 ? -7.476 -8.089 18.322 1.00 80.69 586 SER A CA 1
ATOM 4544 C C . SER A 1 586 ? -6.112 -8.080 17.616 1.00 80.69 586 SER A C 1
ATOM 4546 O O . SER A 1 586 ? -5.635 -9.127 17.195 1.00 80.69 586 SER A O 1
ATOM 4548 N N . ALA A 1 587 ? -5.490 -6.910 17.440 1.00 73.00 587 ALA A N 1
ATOM 4549 C CA . ALA A 1 587 ? -4.178 -6.761 16.801 1.00 73.00 587 ALA A CA 1
ATOM 4550 C C . ALA A 1 587 ? -3.028 -6.559 17.811 1.00 73.00 587 ALA A C 1
ATOM 4552 O O . ALA A 1 587 ? -1.940 -6.135 17.417 1.00 73.00 587 ALA A O 1
ATOM 4553 N N . LEU A 1 588 ? -3.280 -6.791 19.104 1.00 80.25 588 LEU A N 1
ATOM 4554 C CA . LEU A 1 588 ? -2.319 -6.589 20.187 1.00 80.25 588 LEU A CA 1
ATOM 4555 C C . LEU A 1 588 ? -1.853 -7.919 20.774 1.00 80.25 588 LEU A C 1
ATOM 4557 O O . LEU A 1 588 ? -2.633 -8.860 20.892 1.00 80.25 588 LEU A O 1
ATOM 4561 N N . ASP A 1 589 ? -0.592 -7.957 21.198 1.00 78.38 589 ASP A N 1
ATOM 4562 C CA . ASP A 1 589 ? -0.074 -9.060 22.004 1.00 78.38 589 ASP A CA 1
ATOM 4563 C C . ASP A 1 589 ? -0.818 -9.121 23.357 1.00 78.38 589 ASP A C 1
ATOM 4565 O O . ASP A 1 589 ? -1.127 -8.055 23.910 1.00 78.38 589 ASP A O 1
ATOM 4569 N N . PRO A 1 590 ? -1.078 -10.319 23.926 1.00 73.38 590 PRO A N 1
ATOM 4570 C CA . PRO A 1 590 ? -1.874 -10.484 25.150 1.00 73.38 590 PRO A CA 1
ATOM 4571 C C . PRO A 1 590 ? -1.426 -9.606 26.327 1.00 73.38 590 PRO A C 1
ATOM 4573 O O . PRO A 1 590 ? -2.260 -9.080 27.062 1.00 73.38 590 PRO A O 1
ATOM 4576 N N . GLU A 1 591 ? -0.119 -9.375 26.466 1.00 73.50 591 GLU A N 1
ATOM 4577 C CA . GLU A 1 591 ? 0.465 -8.529 27.517 1.00 73.50 591 GLU A CA 1
ATOM 4578 C C . GLU A 1 591 ? 0.009 -7.059 27.433 1.00 73.50 591 GLU A C 1
ATOM 4580 O O . GLU A 1 591 ? -0.135 -6.390 28.454 1.00 73.50 591 GLU A O 1
ATOM 4585 N N . MET A 1 592 ? -0.255 -6.547 26.223 1.00 75.56 592 MET A N 1
ATOM 4586 C CA . MET A 1 592 ? -0.641 -5.148 25.982 1.00 75.56 592 MET A CA 1
ATOM 4587 C C . MET A 1 592 ? -2.160 -4.913 25.999 1.00 75.56 592 MET A C 1
ATOM 4589 O O . MET A 1 592 ? -2.600 -3.760 25.976 1.00 75.56 592 MET A O 1
ATOM 4593 N N . VAL A 1 593 ? -2.977 -5.973 26.026 1.00 83.62 593 VAL A N 1
ATOM 4594 C CA . VAL A 1 593 ? -4.449 -5.884 25.968 1.00 83.62 593 VAL A CA 1
ATOM 4595 C C . VAL A 1 593 ? -5.017 -5.164 27.196 1.00 83.62 593 VAL A C 1
ATOM 4597 O O . VAL A 1 593 ? -5.905 -4.317 27.057 1.00 83.62 593 VAL A O 1
ATOM 4600 N N . GLY A 1 594 ? -4.474 -5.447 28.386 1.00 83.00 594 GLY A N 1
ATOM 4601 C CA . GLY A 1 594 ? -4.951 -4.885 29.656 1.00 83.00 594 GLY A CA 1
ATOM 4602 C C . GLY A 1 594 ? -4.947 -3.354 29.679 1.00 83.00 594 GLY A C 1
ATOM 4603 O O . GLY A 1 594 ? -5.971 -2.742 29.978 1.00 83.00 594 GLY A O 1
ATOM 4604 N N . GLU A 1 595 ? -3.845 -2.730 29.247 1.00 84.50 595 GLU A N 1
ATOM 4605 C CA . GLU A 1 595 ? -3.693 -1.266 29.249 1.00 84.50 595 GLU A CA 1
ATOM 4606 C C . GLU A 1 595 ? -4.756 -0.549 28.400 1.00 84.50 595 GLU A C 1
ATOM 4608 O O . GLU A 1 595 ? -5.171 0.569 28.711 1.00 84.50 595 GLU A O 1
ATOM 4613 N N . VAL A 1 596 ? -5.188 -1.169 27.298 1.00 89.50 596 VAL A N 1
ATOM 4614 C CA . VAL A 1 596 ? -6.206 -0.608 26.400 1.00 89.50 596 VAL A CA 1
ATOM 4615 C C . VAL A 1 596 ? -7.606 -0.807 26.981 1.00 89.50 596 VAL A C 1
ATOM 4617 O O . VAL A 1 596 ? -8.416 0.125 26.960 1.00 89.50 596 VAL A O 1
ATOM 4620 N N . LEU A 1 597 ? -7.886 -1.990 27.539 1.00 88.88 597 LEU A N 1
ATOM 4621 C CA . LEU A 1 597 ? -9.168 -2.286 28.181 1.00 88.88 597 LEU A CA 1
ATOM 4622 C C . LEU A 1 597 ? -9.427 -1.377 29.388 1.00 88.88 597 LEU A C 1
ATOM 4624 O O . LEU A 1 597 ? -10.552 -0.903 29.546 1.00 88.88 597 LEU A O 1
ATOM 4628 N N . ASP A 1 598 ? -8.410 -1.066 30.192 1.00 88.62 598 ASP A N 1
ATOM 4629 C CA . ASP A 1 598 ? -8.550 -0.181 31.356 1.00 88.62 598 ASP A CA 1
ATOM 4630 C C . ASP A 1 598 ? -9.008 1.231 30.962 1.00 88.62 598 ASP A C 1
ATOM 4632 O O . ASP A 1 598 ? -9.904 1.805 31.591 1.00 88.62 598 ASP A O 1
ATOM 4636 N N . VAL A 1 599 ? -8.472 1.776 29.863 1.00 89.81 599 VAL A N 1
ATOM 4637 C CA . VAL A 1 599 ? -8.924 3.064 29.309 1.00 89.81 599 VAL A CA 1
ATOM 4638 C C . VAL A 1 599 ? -10.397 2.988 28.902 1.00 89.81 599 VAL A C 1
ATOM 4640 O O . VAL A 1 599 ? -11.171 3.895 29.212 1.00 89.81 599 VAL A O 1
ATOM 4643 N N . MET A 1 600 ? -10.813 1.904 28.241 1.00 92.00 600 MET A N 1
ATOM 4644 C CA . MET A 1 600 ? -12.206 1.712 27.820 1.00 92.00 600 MET A CA 1
ATOM 4645 C C . MET A 1 600 ? -13.161 1.571 29.012 1.00 92.00 600 MET A C 1
ATOM 4647 O O . MET A 1 600 ? -14.251 2.141 28.990 1.00 92.00 600 MET A O 1
ATOM 4651 N N . VAL A 1 601 ? -12.754 0.855 30.064 1.00 90.62 601 VAL A N 1
ATOM 4652 C CA . VAL A 1 601 ? -13.542 0.704 31.296 1.00 90.62 601 VAL A CA 1
ATOM 4653 C C . VAL A 1 601 ? -13.732 2.052 31.989 1.00 90.62 601 VAL A C 1
ATOM 4655 O O . VAL A 1 601 ? -14.838 2.357 32.436 1.00 90.62 601 VAL A O 1
ATOM 4658 N N . ASN A 1 602 ? -12.689 2.883 32.051 1.00 90.31 602 ASN A N 1
ATOM 4659 C CA . ASN A 1 602 ? -12.789 4.222 32.634 1.00 90.31 602 ASN A CA 1
ATOM 4660 C C . ASN A 1 602 ? -13.756 5.116 31.842 1.00 90.31 602 ASN A C 1
ATOM 4662 O O . ASN A 1 602 ? -14.604 5.772 32.441 1.00 90.31 602 ASN A O 1
ATOM 4666 N N . LEU A 1 603 ? -13.711 5.073 30.504 1.00 90.94 603 LEU A N 1
ATOM 4667 C CA . LEU A 1 603 ? -14.664 5.796 29.651 1.00 90.94 603 LEU A CA 1
ATOM 4668 C C . LEU A 1 603 ? -16.116 5.347 29.876 1.00 90.94 603 LEU A C 1
ATOM 4670 O O . LEU A 1 603 ? -17.014 6.188 29.929 1.00 90.94 603 LEU A O 1
ATOM 4674 N N . ALA A 1 604 ? -16.345 4.042 30.034 1.00 88.38 604 ALA A N 1
ATOM 4675 C CA . ALA A 1 604 ? -17.670 3.490 30.305 1.00 88.38 604 ALA A CA 1
ATOM 4676 C C . ALA A 1 604 ? -18.222 3.958 31.663 1.00 88.38 604 ALA A C 1
ATOM 4678 O O . ALA A 1 604 ? -19.375 4.378 31.752 1.00 88.38 604 ALA A O 1
ATOM 4679 N N . LYS A 1 605 ? -17.389 3.953 32.714 1.00 87.31 605 LYS A N 1
ATOM 4680 C CA . LYS A 1 605 ? -17.773 4.406 34.066 1.00 87.31 605 LYS A CA 1
ATOM 4681 C C . LYS A 1 605 ? -18.164 5.882 34.128 1.00 87.31 605 LYS A C 1
ATOM 4683 O O . LYS A 1 605 ? -18.959 6.265 34.979 1.00 87.31 605 LYS A O 1
ATOM 4688 N N . GLU A 1 606 ? -17.642 6.705 33.226 1.00 87.69 606 GLU A N 1
ATOM 4689 C CA . GLU A 1 606 ? -18.011 8.118 33.109 1.00 87.69 606 GLU A CA 1
ATOM 4690 C C . GLU A 1 606 ? -19.354 8.353 32.388 1.00 87.69 606 GLU A C 1
ATOM 4692 O O . GLU A 1 606 ? -19.759 9.499 32.188 1.00 87.69 606 GLU A O 1
ATOM 4697 N N . GLY A 1 607 ? -20.062 7.288 31.992 1.00 85.94 607 GLY A N 1
ATOM 4698 C CA . GLY A 1 607 ? -21.370 7.375 31.338 1.00 85.94 607 GLY A CA 1
ATOM 4699 C C . GLY A 1 607 ? -21.298 7.686 29.841 1.00 85.94 607 GLY A C 1
ATOM 4700 O O . GLY A 1 607 ? -22.263 8.196 29.264 1.00 85.94 607 GLY A O 1
ATOM 4701 N N . MET A 1 608 ? -20.159 7.411 29.194 1.00 88.69 608 MET A N 1
ATOM 4702 C CA . MET A 1 608 ? -20.030 7.525 27.741 1.00 88.69 608 MET A CA 1
ATOM 4703 C C . MET A 1 608 ? -20.921 6.485 27.051 1.00 88.69 608 MET A C 1
ATOM 4705 O O . MET A 1 608 ? -20.903 5.311 27.403 1.00 88.69 608 MET A O 1
ATOM 4709 N N . THR A 1 609 ? -21.664 6.897 26.020 1.00 90.75 609 THR A N 1
ATOM 4710 C CA . THR A 1 609 ? -22.426 5.940 25.198 1.00 90.75 609 THR A CA 1
ATOM 4711 C C . THR A 1 609 ? -21.450 5.183 24.304 1.00 90.75 609 THR A C 1
ATOM 4713 O O . THR A 1 609 ? -20.679 5.814 23.576 1.00 90.75 609 THR A O 1
ATOM 4716 N N . MET A 1 610 ? -21.458 3.853 24.344 1.00 91.75 610 MET A N 1
ATOM 4717 C CA . MET A 1 610 ? -20.456 3.028 23.665 1.00 91.75 610 MET A CA 1
ATOM 4718 C C . MET A 1 610 ? -21.098 1.858 22.920 1.00 91.75 610 MET A C 1
ATOM 4720 O O . MET A 1 610 ? -21.967 1.177 23.454 1.00 91.75 610 MET A O 1
ATOM 4724 N N . MET A 1 611 ? -20.622 1.581 21.706 1.00 90.88 611 MET A N 1
ATOM 4725 C CA . MET A 1 611 ? -20.863 0.318 21.003 1.00 90.88 611 MET A CA 1
ATOM 4726 C C . MET A 1 611 ? -19.511 -0.347 20.746 1.00 90.88 611 MET A C 1
ATOM 4728 O O . MET A 1 611 ? -18.653 0.233 20.081 1.00 90.88 611 MET A O 1
ATOM 4732 N N . VAL A 1 612 ? -19.304 -1.540 21.295 1.00 91.50 612 VAL A N 1
ATOM 4733 C CA . VAL A 1 612 ? -18.005 -2.224 21.294 1.00 91.50 612 VAL A CA 1
ATOM 4734 C C . VAL A 1 612 ? -18.141 -3.592 20.646 1.00 91.50 612 VAL A C 1
ATOM 4736 O O . VAL A 1 612 ? -18.801 -4.469 21.189 1.00 91.50 612 VAL A O 1
ATOM 4739 N N . VAL A 1 613 ? -17.491 -3.800 19.507 1.00 90.44 613 VAL A N 1
ATOM 4740 C CA . VAL A 1 613 ? -17.264 -5.132 18.942 1.00 90.44 613 VAL A CA 1
ATOM 4741 C C . VAL A 1 613 ? -16.010 -5.693 19.598 1.00 90.44 613 VAL A C 1
ATOM 4743 O O . VAL A 1 613 ? -14.939 -5.100 19.484 1.00 90.44 613 VAL A O 1
ATOM 4746 N N . THR A 1 614 ? -16.127 -6.808 20.314 1.00 86.56 614 THR A N 1
ATOM 4747 C CA . THR A 1 614 ? -14.972 -7.445 20.956 1.00 86.56 614 THR A CA 1
ATOM 4748 C C . THR A 1 614 ? -15.202 -8.933 21.192 1.00 86.56 614 THR A C 1
ATOM 4750 O O . THR A 1 614 ? -16.339 -9.397 21.283 1.00 86.56 614 THR A O 1
ATOM 4753 N N . HIS A 1 615 ? -14.098 -9.664 21.317 1.00 81.62 615 HIS A N 1
ATOM 4754 C CA . HIS A 1 615 ? -14.058 -11.047 21.785 1.00 81.62 615 HIS A CA 1
ATOM 4755 C C . HIS A 1 615 ? -13.722 -11.151 23.288 1.00 81.62 615 HIS A C 1
ATOM 4757 O O . HIS A 1 615 ? -13.844 -12.222 23.877 1.00 81.62 615 HIS A O 1
ATOM 4763 N N . GLU A 1 616 ? -13.395 -10.031 23.940 1.00 79.62 616 GLU A N 1
ATOM 4764 C CA . GLU A 1 616 ? -13.019 -9.965 25.356 1.00 79.62 616 GLU A CA 1
ATOM 4765 C C . GLU A 1 616 ? -14.246 -9.978 26.284 1.00 79.62 616 GLU A C 1
ATOM 4767 O O . GLU A 1 616 ? -14.751 -8.935 26.715 1.00 79.62 616 GLU A O 1
ATOM 4772 N N . MET A 1 617 ? -14.746 -11.169 26.631 1.00 75.94 617 MET A N 1
ATOM 4773 C CA . MET A 1 617 ? -15.949 -11.301 27.475 1.00 75.94 617 MET A CA 1
ATOM 4774 C C . MET A 1 617 ? -15.737 -10.784 28.905 1.00 75.94 617 MET A C 1
ATOM 4776 O O . MET A 1 617 ? -16.681 -10.310 29.539 1.00 75.94 617 MET A O 1
ATOM 4780 N N . GLY A 1 618 ? -14.494 -10.794 29.400 1.00 75.00 618 GLY A N 1
ATOM 4781 C CA . GLY A 1 618 ? -14.141 -10.196 30.690 1.00 75.00 618 GLY A CA 1
ATOM 4782 C C . GLY A 1 618 ? -14.407 -8.686 30.741 1.00 75.00 618 GLY A C 1
ATOM 4783 O O . GLY A 1 618 ? -14.846 -8.174 31.770 1.00 75.00 618 GLY A O 1
ATOM 4784 N N . PHE A 1 619 ? -14.211 -7.976 29.625 1.00 80.81 619 PHE A N 1
ATOM 4785 C CA . PHE A 1 619 ? -14.606 -6.573 29.486 1.00 80.81 619 PHE A CA 1
ATOM 4786 C C . PHE A 1 619 ? -16.131 -6.443 29.429 1.00 80.81 619 PHE A C 1
ATOM 4788 O O . PHE A 1 619 ? -16.710 -5.667 30.190 1.00 80.81 619 PHE A O 1
ATOM 4795 N N . ALA A 1 620 ? -16.787 -7.249 28.587 1.00 79.06 620 ALA A N 1
ATOM 4796 C CA . ALA A 1 620 ? -18.239 -7.211 28.425 1.00 79.06 620 ALA A CA 1
ATOM 4797 C C . ALA A 1 620 ? -18.969 -7.399 29.764 1.00 79.06 620 ALA A C 1
ATOM 4799 O O . ALA A 1 620 ? -19.849 -6.617 3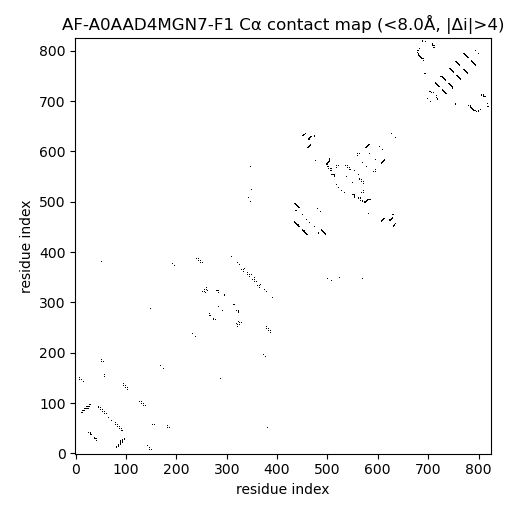0.106 1.00 79.06 620 ALA A O 1
ATOM 4800 N N . ARG A 1 621 ? -18.535 -8.359 30.584 1.00 75.12 621 ARG A N 1
ATOM 4801 C CA . ARG A 1 621 ? -19.133 -8.630 31.898 1.00 75.12 621 ARG A CA 1
ATOM 4802 C C . ARG A 1 621 ? -18.999 -7.469 32.887 1.00 75.12 621 ARG A C 1
ATOM 4804 O O . ARG A 1 621 ? -19.851 -7.310 33.753 1.00 75.12 621 ARG A O 1
ATOM 4811 N N . LYS A 1 622 ? -17.923 -6.683 32.788 1.00 76.81 622 LYS A N 1
ATOM 4812 C CA . LYS A 1 622 ? -17.627 -5.590 33.728 1.00 76.81 622 LYS A CA 1
ATOM 4813 C C . LYS A 1 622 ? -18.414 -4.315 33.435 1.00 76.81 622 LYS A C 1
ATOM 4815 O O . LYS A 1 622 ? -18.718 -3.589 34.375 1.00 76.81 622 LYS A O 1
ATOM 4820 N N . VAL A 1 623 ? -18.679 -4.007 32.162 1.00 81.19 623 VAL A N 1
ATOM 4821 C CA . VAL A 1 623 ? -19.216 -2.690 31.766 1.00 81.19 623 VAL A CA 1
ATOM 4822 C C . VAL A 1 623 ? -20.408 -2.726 30.813 1.00 81.19 623 VAL A C 1
ATOM 4824 O O . VAL A 1 623 ? -21.038 -1.688 30.629 1.00 81.19 623 VAL A O 1
ATOM 4827 N N . ALA A 1 624 ? -20.733 -3.861 30.185 1.00 82.38 624 ALA A N 1
ATOM 4828 C CA . ALA A 1 624 ? -21.822 -3.903 29.215 1.00 82.38 624 ALA A CA 1
ATOM 4829 C C . ALA A 1 624 ? -23.182 -3.789 29.906 1.00 82.38 624 ALA A C 1
ATOM 4831 O O . ALA A 1 624 ? -23.551 -4.604 30.747 1.00 82.38 624 ALA A O 1
ATOM 4832 N N . SER A 1 625 ? -23.962 -2.805 29.472 1.00 78.75 625 SER A N 1
ATOM 4833 C CA . SER A 1 625 ? -25.390 -2.719 29.778 1.00 78.75 625 SER A CA 1
ATOM 4834 C C . SER A 1 625 ? -26.199 -3.746 28.980 1.00 78.75 625 SER A C 1
ATOM 4836 O O . SER A 1 625 ? -27.194 -4.277 29.467 1.00 78.75 625 SER A O 1
ATOM 4838 N N . ARG A 1 626 ? -25.771 -4.036 27.741 1.00 78.56 626 ARG A N 1
ATOM 4839 C CA . ARG A 1 626 ? -26.432 -4.962 26.813 1.00 78.56 626 ARG A CA 1
ATOM 4840 C C . ARG A 1 626 ? -25.394 -5.690 25.970 1.00 78.56 626 ARG A C 1
ATOM 4842 O O . ARG A 1 626 ? -24.412 -5.084 25.544 1.00 78.56 626 ARG A O 1
ATOM 4849 N N . VAL A 1 627 ? -25.647 -6.964 25.684 1.00 79.62 627 VAL A N 1
ATOM 4850 C CA . VAL A 1 627 ? -24.839 -7.766 24.760 1.00 79.62 627 VAL A CA 1
ATOM 4851 C C . VAL A 1 627 ? -25.712 -8.182 23.582 1.00 79.62 627 VAL A C 1
ATOM 4853 O O . VAL A 1 627 ? -26.828 -8.658 23.764 1.00 79.62 627 VAL A O 1
ATOM 4856 N N . ILE A 1 628 ? -25.207 -7.973 22.374 1.00 79.19 628 ILE A N 1
ATOM 4857 C CA . ILE A 1 628 ? -25.830 -8.345 21.109 1.00 79.19 628 ILE A CA 1
ATOM 4858 C C . ILE A 1 628 ? -24.981 -9.451 20.503 1.00 79.19 628 ILE A C 1
ATOM 4860 O O . ILE A 1 628 ? -23.785 -9.267 20.300 1.00 79.19 628 ILE A O 1
ATOM 4864 N N . PHE A 1 629 ? -25.597 -10.581 20.177 1.00 76.56 629 PHE A N 1
ATOM 4865 C CA . PHE A 1 629 ? -24.936 -11.658 19.452 1.00 76.56 629 PHE A CA 1
ATOM 4866 C C . PHE A 1 629 ? -25.352 -11.628 17.978 1.00 76.56 629 PHE A C 1
ATOM 4868 O O . PHE A 1 629 ? -26.542 -11.542 17.685 1.00 76.56 629 PHE A O 1
ATOM 4875 N N . ILE A 1 630 ? -24.380 -11.680 17.064 1.00 73.50 630 ILE A N 1
ATOM 4876 C CA . ILE A 1 630 ? -24.602 -11.689 15.613 1.00 73.50 630 ILE A CA 1
ATOM 4877 C C . ILE A 1 630 ? -24.091 -13.000 15.032 1.00 73.50 630 ILE A C 1
ATOM 4879 O O . ILE A 1 630 ? -22.885 -13.263 15.057 1.00 73.50 630 ILE A O 1
ATOM 4883 N N . ASP A 1 631 ? -24.996 -13.747 14.404 1.00 65.62 631 ASP A N 1
ATOM 4884 C CA . ASP A 1 631 ? -24.683 -14.874 13.532 1.00 65.62 631 ASP A CA 1
ATOM 4885 C C . ASP A 1 631 ? -25.520 -14.790 12.246 1.00 65.62 631 ASP A C 1
ATOM 4887 O O . ASP A 1 631 ? -26.724 -14.537 12.287 1.00 65.62 631 ASP A O 1
ATOM 4891 N N . ARG A 1 632 ? -24.858 -14.921 11.089 1.00 55.41 632 ARG A N 1
ATOM 4892 C CA . ARG A 1 632 ? -25.449 -14.803 9.736 1.00 55.41 632 ARG A CA 1
ATOM 4893 C C . ARG A 1 632 ? -26.440 -13.633 9.534 1.00 55.41 632 ARG A C 1
ATOM 4895 O O . ARG A 1 632 ? -27.389 -13.745 8.762 1.00 55.41 632 ARG A O 1
ATOM 4902 N N . GLY A 1 633 ? -26.213 -12.499 10.200 1.00 52.00 633 GLY A N 1
ATOM 4903 C CA . GLY A 1 633 ? -27.017 -11.283 10.053 1.00 52.00 633 GLY A CA 1
ATOM 4904 C C . GLY A 1 633 ? -28.341 -11.236 10.833 1.00 52.00 633 GLY A C 1
ATOM 4905 O O . GLY A 1 633 ? -29.024 -10.227 10.710 1.00 52.00 633 GLY A O 1
ATOM 4906 N N . LEU A 1 634 ? -28.701 -12.246 11.639 1.00 46.03 634 LEU A N 1
ATOM 4907 C CA . LEU A 1 634 ? -29.934 -12.255 12.450 1.00 46.03 634 LEU A CA 1
ATOM 4908 C C . LEU A 1 634 ? -29.743 -11.561 13.829 1.00 46.03 634 LEU A C 1
ATOM 4910 O O . LEU A 1 634 ? -28.700 -11.716 14.461 1.00 46.03 634 LEU A O 1
ATOM 4914 N N . PHE A 1 635 ? -30.766 -10.826 14.297 1.00 50.94 635 PHE A N 1
ATOM 4915 C CA . PHE A 1 635 ? -30.898 -10.096 15.590 1.00 50.94 635 PHE A CA 1
ATOM 4916 C C . PHE A 1 635 ? -32.043 -10.712 16.444 1.00 50.94 635 PHE A C 1
ATOM 4918 O O . PHE A 1 635 ? -32.882 -11.382 15.855 1.00 50.94 635 PHE A O 1
ATOM 4925 N N . CYS A 1 636 ? -32.273 -10.540 17.764 1.00 43.22 636 CYS A N 1
ATOM 4926 C CA . CYS A 1 636 ? -31.662 -9.889 18.944 1.00 43.22 636 CYS A CA 1
ATOM 4927 C C . CYS A 1 636 ? -32.312 -10.542 20.206 1.00 43.22 636 CYS A C 1
ATOM 4929 O O . CYS A 1 636 ? -33.513 -10.808 20.172 1.00 43.22 636 CYS A O 1
ATOM 4931 N N . LEU A 1 637 ? -31.601 -10.741 21.326 1.00 36.81 637 LEU A N 1
ATOM 4932 C CA . LEU A 1 637 ? -32.228 -10.987 22.644 1.00 36.81 637 LEU A CA 1
ATOM 4933 C C . LEU A 1 637 ? -32.444 -9.629 23.343 1.00 36.81 637 LEU A C 1
ATOM 4935 O O . LEU A 1 637 ? -31.478 -8.905 23.590 1.00 36.81 637 LEU A O 1
ATOM 4939 N N . GLU A 1 638 ? -33.691 -9.256 23.652 1.00 33.28 638 GLU A N 1
ATOM 4940 C CA . GLU A 1 638 ? -33.997 -8.071 24.473 1.00 33.28 638 GLU A CA 1
ATOM 4941 C C . GLU A 1 638 ? -33.990 -8.412 25.979 1.00 33.28 638 GLU A C 1
ATOM 4943 O O . GLU A 1 638 ? -34.565 -9.426 26.384 1.00 33.28 638 GLU A O 1
ATOM 4948 N N . PRO A 1 639 ? -33.389 -7.573 26.845 1.00 32.38 639 PRO A N 1
ATOM 4949 C CA . PRO A 1 639 ? -33.383 -7.788 28.286 1.00 32.38 639 PRO A CA 1
ATOM 4950 C C . PRO A 1 639 ? -34.687 -7.278 28.911 1.00 32.38 639 PRO A C 1
ATOM 4952 O O . PRO A 1 639 ? -34.766 -6.155 29.400 1.00 32.38 639 PRO A O 1
ATOM 4955 N N . GLY A 1 640 ? -35.713 -8.127 28.911 1.00 31.48 640 GLY A N 1
ATOM 4956 C CA . GLY A 1 640 ? -36.840 -8.016 29.845 1.00 31.48 640 GLY A CA 1
ATOM 4957 C C . GLY A 1 640 ? -36.622 -8.794 31.150 1.00 31.48 640 GLY A C 1
ATOM 4958 O O . GLY A 1 640 ? -37.262 -8.500 32.149 1.00 31.48 640 GLY A O 1
ATOM 4959 N N . HIS A 1 641 ? -35.704 -9.764 31.168 1.00 32.56 641 HIS A N 1
ATOM 4960 C CA . HIS A 1 641 ? -35.409 -10.608 32.329 1.00 32.56 641 HIS A CA 1
ATOM 4961 C C . HIS A 1 641 ? -33.942 -11.049 32.286 1.00 32.56 641 HIS A C 1
ATOM 4963 O O . HIS A 1 641 ? -33.632 -12.143 31.827 1.00 32.56 641 HIS A O 1
ATOM 4969 N N . VAL A 1 642 ? -33.015 -10.209 32.752 1.00 34.00 642 VAL A N 1
ATOM 4970 C CA . VAL A 1 642 ? -31.657 -10.679 33.079 1.00 34.00 642 VAL A CA 1
ATOM 4971 C C . VAL A 1 642 ? -31.541 -10.748 34.595 1.00 34.00 642 VAL A C 1
ATOM 4973 O O . VAL A 1 642 ? -30.865 -9.953 35.243 1.00 34.00 642 VAL A O 1
ATOM 4976 N N . ALA A 1 643 ? -32.262 -11.712 35.170 1.00 27.84 643 ALA A N 1
ATOM 4977 C CA . ALA A 1 643 ? -31.896 -12.256 36.464 1.00 27.84 643 ALA A CA 1
ATOM 4978 C C . ALA A 1 643 ? -30.672 -13.153 36.235 1.00 27.84 643 ALA A C 1
ATOM 4980 O O . ALA A 1 643 ? -30.783 -14.291 35.783 1.00 27.84 643 ALA A O 1
ATOM 4981 N N . TRP A 1 644 ? -29.485 -12.615 36.507 1.00 31.05 644 TRP A N 1
ATOM 4982 C CA . TRP A 1 644 ? -28.260 -13.406 36.611 1.00 31.05 644 TRP A CA 1
ATOM 4983 C C . TRP A 1 644 ? -28.446 -14.524 37.677 1.00 31.05 644 TRP A C 1
ATOM 4985 O O . TRP A 1 644 ? -29.264 -14.412 38.590 1.00 31.05 644 TRP A O 1
ATOM 4995 N N . PRO A 1 645 ? -27.679 -15.615 37.600 1.00 32.38 645 PRO A N 1
ATOM 4996 C CA . PRO A 1 645 ? -28.078 -16.978 37.232 1.00 32.38 645 PRO A CA 1
ATOM 4997 C C . PRO A 1 645 ? -28.845 -17.779 38.316 1.00 32.38 645 PRO A C 1
ATOM 4999 O O . PRO A 1 645 ? -28.363 -18.814 38.778 1.00 32.38 645 PRO A O 1
ATOM 5002 N N . ARG A 1 646 ? -30.045 -17.352 38.741 1.00 28.91 646 ARG A N 1
ATOM 5003 C CA . ARG A 1 646 ? -30.852 -18.133 39.715 1.00 28.91 646 ARG A CA 1
ATOM 5004 C C . ARG A 1 646 ? -32.286 -18.492 39.326 1.00 28.91 646 ARG A C 1
ATOM 5006 O O . ARG A 1 646 ? -32.933 -19.193 40.096 1.00 28.91 646 ARG A O 1
ATOM 5013 N N . VAL A 1 647 ? -32.789 -18.088 38.160 1.00 27.05 647 VAL A N 1
ATOM 5014 C CA . VAL A 1 647 ? -34.184 -18.370 37.769 1.00 27.05 647 VAL A CA 1
ATOM 5015 C C . VAL A 1 647 ? -34.277 -18.681 36.274 1.00 27.05 647 VAL A C 1
ATOM 5017 O O . VAL A 1 647 ? -34.672 -17.828 35.495 1.00 27.05 647 VAL A O 1
ATOM 5020 N N . PHE A 1 648 ? -33.919 -19.897 35.860 1.00 30.38 648 PHE A N 1
ATOM 5021 C CA . PHE A 1 648 ? -34.376 -20.440 34.572 1.00 30.38 648 PHE A CA 1
ATOM 5022 C C . PHE A 1 648 ? -34.692 -21.945 34.680 1.00 30.38 648 PHE A C 1
ATOM 5024 O O . PHE A 1 648 ? -33.870 -22.757 34.263 1.00 30.38 648 PHE A O 1
ATOM 5031 N N . PRO A 1 649 ? -35.859 -22.341 35.237 1.00 29.91 649 PRO A N 1
ATOM 5032 C CA . PRO A 1 649 ? -36.402 -23.681 35.006 1.00 29.91 649 PRO A CA 1
ATOM 5033 C C . PRO A 1 649 ? -37.387 -23.752 33.825 1.00 29.91 649 PRO A C 1
ATOM 5035 O O . PRO A 1 649 ? -37.472 -24.803 33.208 1.00 29.91 649 PRO A O 1
ATOM 5038 N N . ASP A 1 650 ? -38.078 -22.666 33.445 1.00 29.27 650 ASP A N 1
ATOM 5039 C CA . ASP A 1 650 ? -39.204 -22.754 32.496 1.00 29.27 650 ASP A CA 1
ATOM 5040 C C . ASP A 1 650 ? -39.094 -21.777 31.312 1.00 29.27 650 ASP A C 1
ATOM 5042 O O . ASP A 1 650 ? -39.455 -20.602 31.388 1.00 29.27 650 ASP A O 1
ATOM 5046 N N . LEU A 1 651 ? -38.627 -22.286 30.169 1.00 31.75 651 LEU A N 1
ATOM 5047 C CA . LEU A 1 651 ? -38.480 -21.571 28.890 1.00 31.75 651 LEU A CA 1
ATOM 5048 C C . LEU A 1 651 ? -39.691 -21.776 27.954 1.00 31.75 651 LEU A C 1
ATOM 5050 O O . LEU A 1 651 ? -39.550 -22.009 26.757 1.00 31.75 651 LEU A O 1
ATOM 5054 N N . GLY A 1 652 ? -40.908 -21.675 28.496 1.00 25.78 652 GLY A N 1
ATOM 5055 C CA . GLY A 1 652 ? -42.159 -21.835 27.737 1.00 25.78 652 GLY A CA 1
ATOM 5056 C C . GLY A 1 652 ? -42.720 -20.563 27.075 1.00 25.78 652 GLY A C 1
ATOM 5057 O O . GLY A 1 652 ? -43.754 -20.641 26.419 1.00 25.78 652 GLY A O 1
ATOM 5058 N N . ALA A 1 653 ? -42.102 -19.385 27.243 1.00 27.05 653 ALA A N 1
ATOM 5059 C CA . ALA A 1 653 ? -42.777 -18.101 26.976 1.00 27.05 653 ALA A CA 1
ATOM 5060 C C . ALA A 1 653 ? -42.016 -17.083 26.096 1.00 27.05 653 ALA A C 1
ATOM 5062 O O . ALA A 1 653 ? -42.294 -15.885 26.166 1.00 27.05 653 ALA A O 1
ATOM 5063 N N . CYS A 1 654 ? -41.095 -17.513 25.228 1.00 27.73 654 CYS A N 1
ATOM 5064 C CA . CYS A 1 654 ? -40.461 -16.622 24.242 1.00 27.73 654 CYS A CA 1
ATOM 5065 C C . CYS A 1 654 ? -41.102 -16.792 22.852 1.00 27.73 654 CYS A C 1
ATOM 5067 O O . CYS A 1 654 ? -41.045 -17.868 22.260 1.00 27.73 654 CYS A O 1
ATOM 5069 N N . ARG A 1 655 ? -41.716 -15.728 22.307 1.00 24.70 655 ARG A N 1
ATOM 5070 C CA . ARG A 1 655 ? -42.236 -15.723 20.927 1.00 24.70 655 ARG A CA 1
ATOM 5071 C C . ARG A 1 655 ? -41.085 -15.577 19.935 1.00 24.70 655 ARG A C 1
ATOM 5073 O O . ARG A 1 655 ? -40.557 -14.486 19.752 1.00 24.70 655 ARG A O 1
ATOM 5080 N N . PHE A 1 656 ? -40.759 -16.671 19.259 1.00 31.52 656 PHE A N 1
ATOM 5081 C CA . PHE A 1 656 ? -39.911 -16.681 18.072 1.00 31.52 656 PHE A CA 1
ATOM 5082 C C . PHE A 1 656 ? -40.780 -16.446 16.832 1.00 31.52 656 PHE A C 1
ATOM 5084 O O . PHE A 1 656 ? -41.752 -17.171 16.609 1.00 31.52 656 PHE A O 1
ATOM 5091 N N . SER A 1 657 ? -40.454 -15.454 16.001 1.00 29.19 657 SER A N 1
ATOM 5092 C CA . SER A 1 657 ? -41.037 -15.384 14.660 1.00 29.19 657 SER A CA 1
ATOM 5093 C C . SER A 1 657 ? -40.346 -16.422 13.770 1.00 29.19 657 SER A C 1
ATOM 5095 O O . SER A 1 657 ? -39.170 -16.277 13.452 1.00 29.19 657 SER A O 1
ATOM 5097 N N . SER A 1 658 ? -41.109 -17.456 13.407 1.00 31.88 658 SER A N 1
ATOM 5098 C CA . SER A 1 658 ? -40.835 -18.527 12.434 1.00 31.88 658 SER A CA 1
ATOM 5099 C C . SER A 1 658 ? -39.625 -19.449 12.683 1.00 31.88 658 SER A C 1
ATOM 5101 O O . SER A 1 658 ? -38.495 -19.128 12.339 1.00 31.88 658 SER A O 1
ATOM 5103 N N . GLY A 1 659 ? -39.918 -20.679 13.133 1.00 32.00 659 GLY A N 1
ATOM 5104 C CA . GLY A 1 659 ? -39.475 -21.889 12.420 1.00 32.00 659 GLY A CA 1
ATOM 5105 C C . GLY A 1 659 ? -38.309 -22.728 12.958 1.00 32.00 659 GLY A C 1
ATOM 5106 O O . GLY A 1 659 ? -38.039 -23.768 12.367 1.00 32.00 659 GLY A O 1
ATOM 5107 N N . SER A 1 660 ? -37.629 -22.353 14.043 1.00 30.48 660 SER A N 1
ATOM 5108 C CA . SER A 1 660 ? -36.466 -23.124 14.534 1.00 30.48 660 SER A CA 1
ATOM 5109 C C . SER A 1 660 ? -36.261 -22.985 16.049 1.00 30.48 660 SER A C 1
ATOM 5111 O O . SER A 1 660 ? -35.285 -22.390 16.503 1.00 30.48 660 SER A O 1
ATOM 5113 N N . SER A 1 661 ? -37.216 -23.495 16.836 1.00 30.36 661 SER A N 1
ATOM 5114 C CA . SER A 1 661 ? -37.314 -23.294 18.294 1.00 30.36 661 SER A CA 1
ATOM 5115 C C . SER A 1 661 ? -36.358 -24.136 19.153 1.00 30.36 661 SER A C 1
ATOM 5117 O O . SER A 1 661 ? -36.034 -23.724 20.267 1.00 30.36 661 SER A O 1
ATOM 5119 N N . ASP A 1 662 ? -35.865 -25.276 18.661 1.00 32.75 662 ASP A N 1
ATOM 5120 C CA . ASP A 1 662 ? -35.317 -26.306 19.569 1.00 32.75 662 ASP A CA 1
ATOM 5121 C C . ASP A 1 662 ? -33.781 -26.364 19.634 1.00 32.75 662 ASP A C 1
ATOM 5123 O O . ASP A 1 662 ? -33.217 -26.904 20.584 1.00 32.75 662 ASP A O 1
ATOM 5127 N N . VAL A 1 663 ? -33.080 -25.787 18.651 1.00 35.62 663 VAL A N 1
ATOM 5128 C CA . VAL A 1 663 ? -31.607 -25.876 18.553 1.00 35.62 663 VAL A CA 1
ATOM 5129 C C . VAL A 1 663 ? -30.918 -24.644 19.149 1.00 35.62 663 VAL A C 1
ATOM 5131 O O . VAL A 1 663 ? -29.917 -24.762 19.848 1.00 35.62 663 VAL A O 1
ATOM 5134 N N . LEU A 1 664 ? -31.479 -23.451 18.928 1.00 33.75 664 LEU A N 1
ATOM 5135 C CA . LEU A 1 664 ? -30.907 -22.182 19.400 1.00 33.75 664 LEU A CA 1
ATOM 5136 C C . LEU A 1 664 ? -31.070 -21.977 20.912 1.00 33.75 664 LEU A C 1
ATOM 5138 O O . LEU A 1 664 ? -30.214 -21.367 21.544 1.00 33.75 664 LEU A O 1
ATOM 5142 N N . SER A 1 665 ? -32.138 -22.518 21.499 1.00 33.75 665 SER A N 1
ATOM 5143 C CA . SER A 1 665 ? -32.397 -22.459 22.940 1.00 33.75 665 SER A CA 1
ATOM 5144 C C . SER A 1 665 ? -31.360 -23.254 23.743 1.00 33.75 665 SER A C 1
ATOM 5146 O O . SER A 1 665 ? -30.892 -22.757 24.764 1.00 33.75 665 SER A O 1
ATOM 5148 N N . ARG A 1 666 ? -30.918 -24.424 23.253 1.00 33.53 666 ARG A N 1
ATOM 5149 C CA . ARG A 1 666 ? -29.856 -25.233 23.885 1.00 33.53 666 ARG A CA 1
ATOM 5150 C C . ARG A 1 666 ? -28.461 -24.625 23.745 1.00 33.53 666 ARG A C 1
ATOM 5152 O O . ARG A 1 666 ? -27.761 -24.517 24.742 1.00 33.53 666 ARG A O 1
ATOM 5159 N N . VAL A 1 667 ? -28.095 -24.142 22.555 1.00 36.50 667 VAL A N 1
ATOM 5160 C CA . VAL A 1 667 ? -26.770 -23.530 22.312 1.00 36.50 667 VAL A CA 1
ATOM 5161 C C . VAL A 1 667 ? -26.559 -22.271 23.164 1.00 36.50 667 VAL A C 1
ATOM 5163 O O . VAL A 1 667 ? -25.463 -22.036 23.659 1.00 36.50 667 VAL A O 1
ATOM 5166 N N . VAL A 1 668 ? -27.610 -21.473 23.382 1.00 35.38 668 VAL A N 1
ATOM 5167 C CA . VAL A 1 668 ? -27.544 -20.273 24.236 1.00 35.38 668 VAL A CA 1
ATOM 5168 C C . VAL A 1 668 ? -27.554 -20.626 25.732 1.00 35.38 668 VAL A C 1
ATOM 5170 O O . VAL A 1 668 ? -26.903 -19.937 26.513 1.00 35.38 668 VAL A O 1
ATOM 5173 N N . LEU A 1 669 ? -28.253 -21.692 26.142 1.00 34.78 669 LEU A N 1
ATOM 5174 C CA . LEU A 1 669 ? -28.254 -22.183 27.529 1.00 34.78 669 LEU A CA 1
ATOM 5175 C C . LEU A 1 669 ? -26.890 -22.755 27.943 1.00 34.78 669 LEU A C 1
ATOM 5177 O O . LEU A 1 669 ? -26.402 -22.410 29.020 1.00 34.78 669 LEU A O 1
ATOM 5181 N N . ASP A 1 670 ? -26.254 -23.547 27.077 1.00 36.03 670 ASP A N 1
ATOM 5182 C CA . ASP A 1 670 ? -24.933 -24.128 27.344 1.00 36.03 670 ASP A CA 1
ATOM 5183 C C . ASP A 1 670 ? -23.837 -23.044 27.350 1.00 36.03 670 ASP A C 1
ATOM 5185 O O . ASP A 1 670 ? -23.001 -23.024 28.252 1.00 36.03 670 ASP A O 1
ATOM 5189 N N . PHE A 1 671 ? -23.918 -22.052 26.452 1.00 36.69 671 PHE A N 1
ATOM 5190 C CA . PHE A 1 671 ? -23.009 -20.892 26.413 1.00 36.69 671 PHE A CA 1
ATOM 5191 C C . PHE A 1 671 ? -23.138 -19.957 27.638 1.00 36.69 671 PHE A C 1
ATOM 5193 O O . PHE A 1 671 ? -22.208 -19.231 27.983 1.00 36.69 671 PHE A O 1
ATOM 5200 N N . LEU A 1 672 ? -24.292 -19.940 28.324 1.00 33.47 672 LEU A N 1
ATOM 5201 C CA . LEU A 1 672 ? -24.522 -19.100 29.512 1.00 33.47 672 LEU A CA 1
ATOM 5202 C C . LEU A 1 672 ? -24.255 -19.825 30.845 1.00 33.47 672 LEU A C 1
ATOM 5204 O O . LEU A 1 672 ? -23.982 -19.156 31.846 1.00 33.47 672 LEU A O 1
ATOM 5208 N N . GLN A 1 673 ? -24.285 -21.163 30.882 1.00 35.50 673 GLN A N 1
ATOM 5209 C CA . GLN A 1 673 ? -23.884 -21.958 32.058 1.00 35.50 673 GLN A CA 1
ATOM 5210 C C . GLN A 1 673 ? -22.357 -22.046 32.250 1.00 35.50 673 GLN A C 1
ATOM 5212 O O . GLN A 1 673 ? -21.892 -22.453 33.314 1.00 35.50 673 GLN A O 1
ATOM 5217 N N . GLU A 1 674 ? -21.572 -21.595 31.272 1.00 41.47 674 GLU A N 1
ATOM 5218 C CA . GLU A 1 674 ? -20.119 -21.783 31.161 1.00 41.47 674 GLU A CA 1
ATOM 5219 C C . GLU A 1 674 ? -19.221 -21.100 32.210 1.00 41.47 674 GLU A C 1
ATOM 5221 O O . GLU A 1 674 ? -18.003 -21.239 32.131 1.00 41.47 674 GLU A O 1
ATOM 5226 N N . GLN A 1 675 ? -19.747 -20.389 33.217 1.00 35.16 675 GLN A N 1
ATOM 5227 C CA . GLN A 1 675 ? -18.890 -19.742 34.232 1.00 35.16 675 GLN A CA 1
ATOM 5228 C C . GLN A 1 675 ? -19.365 -19.822 35.687 1.00 35.16 675 GLN A C 1
ATOM 5230 O O . GLN A 1 675 ? -18.821 -19.109 36.535 1.00 35.16 675 GLN A O 1
ATOM 5235 N N . SER A 1 676 ? -20.336 -20.672 36.027 1.00 34.22 676 SER A N 1
ATOM 5236 C CA . SER A 1 676 ? -20.617 -20.958 37.437 1.00 34.22 676 SER A CA 1
ATOM 5237 C C . SER A 1 676 ? -20.053 -22.325 37.835 1.00 34.22 676 SER A C 1
ATOM 5239 O O . SER A 1 676 ? -20.479 -23.368 37.355 1.00 34.22 676 SER A O 1
ATOM 5241 N N . ILE A 1 677 ? -19.117 -22.275 38.790 1.00 37.03 677 ILE A N 1
ATOM 5242 C CA . ILE A 1 677 ? -18.502 -23.396 39.518 1.00 37.03 677 ILE A CA 1
ATOM 5243 C C . ILE A 1 677 ? -17.359 -24.092 38.751 1.00 37.03 677 ILE A C 1
ATOM 5245 O O . ILE A 1 677 ? -17.506 -25.195 38.231 1.00 37.03 677 ILE A O 1
ATOM 5249 N N . MET A 1 678 ? -16.160 -23.489 38.779 1.00 37.78 678 MET A N 1
ATOM 5250 C CA . MET A 1 678 ? -14.934 -24.296 38.760 1.00 37.78 678 MET A CA 1
ATOM 5251 C C . MET A 1 678 ? -14.891 -25.073 40.080 1.00 37.78 678 MET A C 1
ATOM 5253 O O . MET A 1 678 ? -14.518 -24.530 41.118 1.00 37.78 678 MET A O 1
ATOM 5257 N N . ALA A 1 679 ? -15.333 -26.330 40.061 1.00 46.00 679 ALA A N 1
ATOM 5258 C CA . ALA A 1 679 ? -14.896 -27.280 41.073 1.00 46.00 679 ALA A CA 1
ATOM 5259 C C . ALA A 1 679 ? -13.370 -27.404 40.946 1.00 46.00 679 ALA A C 1
ATOM 5261 O O . ALA A 1 679 ? -12.854 -27.433 39.828 1.00 46.00 679 ALA A O 1
ATOM 5262 N N . THR A 1 680 ? -12.650 -27.456 42.066 1.00 55.47 680 THR A N 1
ATOM 5263 C CA . THR A 1 680 ? -11.183 -27.304 42.122 1.00 55.47 680 THR A CA 1
ATOM 5264 C C . THR A 1 680 ? -10.397 -28.284 41.244 1.00 55.47 680 THR A C 1
ATOM 5266 O O . THR A 1 680 ? -9.256 -27.982 40.923 1.00 55.47 680 THR A O 1
ATOM 5269 N N . ASN A 1 681 ? -11.010 -29.383 40.777 1.00 76.00 681 ASN A N 1
ATOM 5270 C CA . ASN A 1 681 ? -10.350 -30.459 40.026 1.00 76.00 681 ASN A CA 1
ATOM 5271 C C . ASN A 1 681 ? -11.089 -30.846 38.718 1.00 76.00 681 ASN A C 1
ATOM 5273 O O . ASN A 1 681 ? -11.024 -32.002 38.289 1.00 76.00 681 ASN A O 1
ATOM 5277 N N . THR A 1 682 ? -11.873 -29.946 38.103 1.00 79.50 682 THR A N 1
ATOM 5278 C CA . THR A 1 682 ? -12.624 -30.242 36.860 1.00 79.50 682 THR A CA 1
ATOM 5279 C C . THR A 1 682 ? -12.541 -29.114 35.838 1.00 79.50 682 THR A C 1
ATOM 5281 O O . THR A 1 682 ? -12.787 -27.955 36.162 1.00 79.50 682 THR A O 1
ATOM 5284 N N . VAL A 1 683 ? -12.262 -29.468 34.584 1.00 82.31 683 VAL A N 1
ATOM 5285 C CA . VAL A 1 683 ? -12.196 -28.552 33.440 1.00 82.31 683 VAL A CA 1
ATOM 5286 C C . VAL A 1 683 ? -13.307 -28.889 32.448 1.00 82.31 683 VAL A C 1
ATOM 5288 O O . VAL A 1 683 ? -13.530 -30.054 32.120 1.00 82.31 683 VAL A O 1
ATOM 5291 N N . ARG A 1 684 ? -14.013 -27.861 31.968 1.00 80.62 684 ARG A N 1
ATOM 5292 C CA . ARG A 1 684 ? -15.054 -27.975 30.940 1.00 80.62 684 ARG A CA 1
ATOM 5293 C C . ARG A 1 684 ? -14.714 -27.053 29.776 1.00 80.62 684 ARG A C 1
ATOM 5295 O O . ARG A 1 684 ? -14.417 -25.882 30.004 1.00 80.62 684 ARG A O 1
ATOM 5302 N N . LEU A 1 685 ? -14.745 -27.578 28.556 1.00 81.44 685 LEU A N 1
ATOM 5303 C CA . LEU A 1 685 ? -14.506 -26.822 27.329 1.00 81.44 685 LEU A CA 1
ATOM 5304 C C . LEU A 1 685 ? -15.593 -27.110 26.303 1.00 81.44 685 LEU A C 1
ATOM 5306 O O . LEU A 1 685 ? -16.084 -28.233 26.193 1.00 81.44 685 LEU A O 1
ATOM 5310 N N . HIS A 1 686 ? -15.898 -26.096 25.509 1.00 74.88 686 HIS A N 1
ATOM 5311 C CA . HIS A 1 686 ? -16.835 -26.171 24.402 1.00 74.88 686 HIS A CA 1
ATOM 5312 C C . HIS A 1 686 ? -16.206 -25.540 23.166 1.00 74.88 686 HIS A C 1
ATOM 5314 O O . HIS A 1 686 ? -15.545 -24.498 23.255 1.00 74.88 686 HIS A O 1
ATOM 5320 N N . ARG A 1 687 ? -16.354 -26.183 22.006 1.00 78.88 687 ARG A N 1
ATOM 5321 C CA . ARG A 1 687 ? -15.894 -25.616 20.739 1.00 78.88 687 ARG A CA 1
ATOM 5322 C C . ARG A 1 687 ? -16.675 -26.165 19.562 1.00 78.88 687 ARG A C 1
ATOM 5324 O O . ARG A 1 687 ? -16.784 -27.371 19.376 1.00 78.88 687 ARG A O 1
ATOM 5331 N N . VAL A 1 688 ? -17.081 -25.261 18.680 1.00 75.75 688 VAL A N 1
ATOM 5332 C CA . VAL A 1 688 ? -17.693 -25.617 17.401 1.00 75.75 688 VAL A CA 1
ATOM 5333 C C . VAL A 1 688 ? -16.624 -25.697 16.310 1.00 75.75 688 VAL A C 1
ATOM 5335 O O . VAL A 1 688 ? -15.909 -24.724 16.069 1.00 75.75 688 VAL A O 1
ATOM 5338 N N . LEU A 1 689 ? -16.529 -26.848 15.641 1.00 80.62 689 LEU A N 1
ATOM 5339 C CA . LEU A 1 689 ? -15.600 -27.119 14.538 1.00 80.62 689 LEU A CA 1
ATOM 5340 C C . LEU A 1 689 ? -16.367 -27.262 13.220 1.00 80.62 689 LEU A C 1
ATOM 5342 O O . LEU A 1 689 ? -17.338 -28.012 13.154 1.00 80.62 689 LEU A O 1
ATOM 5346 N N . ARG A 1 690 ? -15.919 -26.606 12.144 1.00 79.12 690 ARG A N 1
ATOM 5347 C CA . ARG A 1 690 ? -16.574 -26.612 10.814 1.00 79.12 690 ARG A CA 1
ATOM 5348 C C . ARG A 1 690 ? -16.335 -27.909 10.035 1.00 79.12 690 ARG A C 1
ATOM 5350 O O . ARG A 1 690 ? -15.749 -27.914 8.952 1.00 79.12 690 ARG A O 1
ATOM 5357 N N . THR A 1 691 ? -16.739 -29.035 10.603 1.00 84.38 691 THR A N 1
ATOM 5358 C CA . THR A 1 691 ? -16.506 -30.367 10.042 1.00 84.38 691 THR A CA 1
ATOM 5359 C C . THR A 1 691 ? -17.570 -31.361 10.511 1.00 84.38 691 THR A C 1
ATOM 5361 O O . THR A 1 691 ? -18.384 -31.019 11.371 1.00 84.38 691 THR A O 1
ATOM 5364 N N . SER A 1 692 ? -17.584 -32.576 9.954 1.00 88.06 692 SER A N 1
ATOM 5365 C CA . SER A 1 692 ? -18.529 -33.624 10.366 1.00 88.06 692 SER A CA 1
ATOM 5366 C C . SER A 1 692 ? -18.113 -34.301 11.683 1.00 88.06 692 SER A C 1
ATOM 5368 O O . SER A 1 692 ? -16.906 -34.450 11.929 1.00 88.06 692 SER A O 1
ATOM 5370 N N . PRO A 1 693 ? -19.073 -34.792 12.496 1.00 87.62 693 PRO A N 1
ATOM 5371 C CA . PRO A 1 693 ? -18.758 -35.419 13.781 1.00 87.62 693 PRO A CA 1
ATOM 5372 C C . PRO A 1 693 ? -17.827 -36.624 13.642 1.00 87.62 693 PRO A C 1
ATOM 5374 O O . PRO A 1 693 ? -16.939 -36.830 14.465 1.00 87.62 693 PRO A O 1
ATOM 5377 N N . ASP A 1 694 ? -17.946 -37.367 12.539 1.00 87.75 694 ASP A N 1
ATOM 5378 C CA . ASP A 1 694 ? -17.065 -38.492 12.217 1.00 87.75 694 ASP A CA 1
ATOM 5379 C C . ASP A 1 694 ? -15.600 -38.086 12.043 1.00 87.75 694 ASP A C 1
ATOM 5381 O O . ASP A 1 694 ? -14.697 -38.831 12.431 1.00 87.75 694 ASP A O 1
ATOM 5385 N N . LYS A 1 695 ? -15.331 -36.916 11.450 1.00 88.19 695 LYS A N 1
ATOM 5386 C CA . LYS A 1 695 ? -13.955 -36.453 11.232 1.00 88.19 695 LYS A CA 1
ATOM 5387 C C . LYS A 1 695 ? -13.312 -36.027 12.548 1.00 88.19 695 LYS A C 1
ATOM 5389 O O . LYS A 1 695 ? -12.143 -36.341 12.768 1.00 88.19 695 LYS A O 1
ATOM 5394 N N . VAL A 1 696 ? -14.084 -35.383 13.429 1.00 89.69 696 VAL A N 1
ATOM 5395 C CA . VAL A 1 696 ? -13.648 -35.081 14.800 1.00 89.69 696 VAL A CA 1
ATOM 5396 C C . VAL A 1 696 ? -13.401 -36.380 15.559 1.00 89.69 696 VAL A C 1
ATOM 5398 O O . VAL A 1 696 ? -12.314 -36.567 16.089 1.00 89.69 696 VAL A O 1
ATOM 5401 N N . TYR A 1 697 ? -14.346 -37.324 15.529 1.00 92.25 697 TYR A N 1
ATOM 5402 C CA . TYR A 1 697 ? -14.218 -38.618 16.199 1.00 92.25 697 TYR A CA 1
ATOM 5403 C C . TYR A 1 697 ? -12.946 -39.365 15.775 1.00 92.25 697 TYR A C 1
ATOM 5405 O O . TYR A 1 697 ? -12.184 -39.823 16.624 1.00 92.25 697 TYR A O 1
ATOM 5413 N N . ARG A 1 698 ? -12.654 -39.421 14.466 1.00 90.25 698 ARG A N 1
ATOM 5414 C CA . ARG A 1 698 ? -11.422 -40.034 13.934 1.00 90.25 698 ARG A CA 1
ATOM 5415 C C . ARG A 1 698 ? -10.151 -39.400 14.494 1.00 90.25 698 ARG A C 1
ATOM 5417 O O . ARG A 1 698 ? -9.186 -40.123 14.721 1.00 90.25 698 ARG A O 1
ATOM 5424 N N . ALA A 1 699 ? -10.148 -38.094 14.758 1.00 90.75 699 ALA A N 1
ATOM 5425 C CA . ALA A 1 699 ? -8.987 -37.409 15.322 1.00 90.75 699 ALA A CA 1
ATOM 5426 C C . ALA A 1 699 ? -8.652 -37.857 16.760 1.00 90.75 699 ALA A C 1
ATOM 5428 O O . ALA A 1 699 ? -7.497 -37.739 17.163 1.00 90.75 699 ALA A O 1
ATOM 5429 N N . PHE A 1 700 ? -9.621 -38.398 17.509 1.00 90.50 700 PHE A N 1
ATOM 5430 C CA . PHE A 1 700 ? -9.431 -38.924 18.870 1.00 90.50 700 PHE A CA 1
ATOM 5431 C C . PHE A 1 700 ? -9.025 -40.405 18.926 1.00 90.50 700 PHE A C 1
ATOM 5433 O O . PHE A 1 700 ? -8.536 -40.863 19.957 1.00 90.50 700 PHE A O 1
ATOM 5440 N N . VAL A 1 701 ? -9.243 -41.161 17.845 1.00 89.88 701 VAL A N 1
ATOM 5441 C CA . VAL A 1 701 ? -8.997 -42.617 17.801 1.00 89.88 701 VAL A CA 1
ATOM 5442 C C . VAL A 1 701 ? -7.856 -43.020 16.865 1.00 89.88 701 VAL A C 1
ATOM 5444 O O . VAL A 1 701 ? -7.458 -44.182 16.848 1.00 89.88 701 VAL A O 1
ATOM 5447 N N . GLN A 1 702 ? -7.336 -42.091 16.057 1.00 90.88 702 GLN A N 1
ATOM 5448 C CA . GLN A 1 702 ? -6.207 -42.340 15.161 1.00 90.88 702 GLN A CA 1
ATOM 5449 C C . GLN A 1 702 ? -4.898 -41.827 15.778 1.00 90.88 702 GLN A C 1
ATOM 5451 O O . GLN A 1 702 ? -4.778 -40.615 15.971 1.00 90.88 702 GLN A O 1
ATOM 5456 N N . PRO A 1 703 ? -3.879 -42.688 15.977 1.00 87.94 703 PRO A N 1
ATOM 5457 C CA . PRO A 1 703 ? -2.625 -42.303 16.630 1.00 87.94 703 PRO A CA 1
ATOM 5458 C C . PRO A 1 703 ? -1.956 -41.087 15.979 1.00 87.94 703 PRO A C 1
ATOM 5460 O O . PRO A 1 703 ? -1.673 -40.097 16.644 1.00 87.94 703 PRO A O 1
ATOM 5463 N N . GLY A 1 704 ? -1.801 -41.107 14.650 1.00 84.62 704 GLY A N 1
ATOM 5464 C CA . GLY A 1 704 ? -1.125 -40.028 13.922 1.00 84.62 704 GLY A CA 1
ATOM 5465 C C . GLY A 1 704 ? -1.908 -38.713 13.850 1.00 84.62 704 GLY A C 1
ATOM 5466 O O . GLY A 1 704 ? -1.319 -37.675 13.561 1.00 84.62 704 GLY A O 1
ATOM 5467 N N . ALA A 1 705 ? -3.223 -38.731 14.091 1.00 86.81 705 ALA A N 1
ATOM 5468 C CA . ALA A 1 705 ? -3.999 -37.505 14.257 1.00 86.81 705 ALA A CA 1
ATOM 5469 C C . ALA A 1 705 ? -3.829 -36.977 15.686 1.00 86.81 705 ALA A C 1
ATOM 5471 O O . ALA A 1 705 ? -3.493 -35.809 15.862 1.00 86.81 705 ALA A O 1
ATOM 5472 N N . PHE A 1 706 ? -3.983 -37.855 16.678 1.00 87.19 706 PHE A N 1
ATOM 5473 C CA . PHE A 1 706 ? -3.882 -37.543 18.103 1.00 87.19 706 PHE A CA 1
ATOM 5474 C C . PHE A 1 706 ? -2.537 -36.902 18.478 1.00 87.19 706 PHE A C 1
ATOM 5476 O O . PHE A 1 706 ? -2.513 -35.890 19.174 1.00 87.19 706 PHE A O 1
ATOM 5483 N N . GLU A 1 707 ? -1.428 -37.404 17.921 1.00 89.75 707 GLU A N 1
ATOM 5484 C CA . GLU A 1 707 ? -0.079 -36.835 18.093 1.00 89.75 707 GLU A CA 1
ATOM 5485 C C . GLU A 1 707 ? 0.062 -35.396 17.582 1.00 89.75 707 GLU A C 1
ATOM 5487 O O . GLU A 1 707 ? 0.888 -34.642 18.091 1.00 89.75 707 GLU A O 1
ATOM 5492 N N . ARG A 1 708 ? -0.711 -35.010 16.560 1.00 86.31 708 ARG A N 1
ATOM 5493 C CA . ARG A 1 708 ? -0.570 -33.707 15.893 1.00 86.31 708 ARG A CA 1
ATOM 5494 C C . ARG A 1 708 ? -1.334 -32.592 16.581 1.00 86.31 708 ARG A C 1
ATOM 5496 O O . ARG A 1 708 ? -0.928 -31.443 16.451 1.00 86.31 708 ARG A O 1
ATOM 5503 N N . TRP A 1 709 ? -2.458 -32.907 17.226 1.00 90.56 709 TRP A N 1
ATOM 5504 C CA . TRP A 1 709 ? -3.351 -31.879 17.759 1.00 90.56 709 TRP A CA 1
ATOM 5505 C C . TRP A 1 709 ? -3.395 -31.820 19.283 1.00 90.56 709 TRP A C 1
ATOM 5507 O O . TRP A 1 709 ? -3.612 -30.739 19.817 1.00 90.56 709 TRP A O 1
ATOM 5517 N N . LEU A 1 710 ? -3.207 -32.941 19.988 1.00 88.75 710 LEU A N 1
ATOM 5518 C CA . LEU A 1 710 ? -3.355 -32.962 21.443 1.00 88.75 710 LEU A CA 1
ATOM 5519 C C . LEU A 1 710 ? -2.224 -32.241 22.207 1.00 88.75 710 LEU A C 1
ATOM 5521 O O . LEU A 1 710 ? -2.537 -31.636 23.231 1.00 88.75 710 LEU A O 1
ATOM 5525 N N . PRO A 1 711 ? -0.943 -32.260 21.782 1.00 89.00 711 PRO A N 1
ATOM 5526 C CA . PRO A 1 711 ? 0.103 -31.510 22.477 1.00 89.00 711 PRO A CA 1
ATOM 5527 C C . PRO A 1 711 ? -0.134 -29.987 22.394 1.00 89.00 711 PRO A C 1
ATOM 5529 O O . PRO A 1 711 ? -0.315 -29.476 21.286 1.00 89.00 711 PRO A O 1
ATOM 5532 N N . PRO A 1 712 ? -0.114 -29.256 23.525 1.00 82.94 712 PRO A N 1
ATOM 5533 C CA . PRO A 1 712 ? -0.195 -27.793 23.535 1.00 82.94 712 PRO A CA 1
ATOM 5534 C C . PRO A 1 712 ? 1.088 -27.152 22.974 1.00 82.94 712 PRO A C 1
ATOM 5536 O O . PRO A 1 712 ? 2.099 -27.832 22.751 1.00 82.94 712 PRO A O 1
ATOM 5539 N N . PHE A 1 713 ? 1.078 -25.837 22.733 1.00 76.81 713 PHE A N 1
ATOM 5540 C CA . PHE A 1 713 ? 2.215 -25.151 22.119 1.00 76.81 713 PHE A CA 1
ATOM 5541 C C . PHE A 1 713 ? 3.490 -25.309 22.966 1.00 76.81 713 PHE A C 1
ATOM 5543 O O . PHE A 1 713 ? 3.491 -25.181 24.187 1.00 76.81 713 PHE A O 1
ATOM 5550 N N . GLY A 1 714 ? 4.611 -25.612 22.303 1.00 75.75 714 GLY A N 1
ATOM 5551 C CA . GLY A 1 714 ? 5.901 -25.848 22.965 1.00 75.75 714 GLY A CA 1
ATOM 5552 C C . GLY A 1 714 ? 6.137 -27.287 23.445 1.00 75.75 714 GLY A C 1
ATOM 5553 O O . GLY A 1 714 ? 7.240 -27.583 23.913 1.00 75.75 714 GLY A O 1
ATOM 5554 N N . PHE A 1 715 ? 5.167 -28.194 23.276 1.00 83.38 715 PHE A N 1
ATOM 5555 C CA . PHE A 1 715 ? 5.319 -29.626 23.542 1.00 83.38 715 PHE A CA 1
ATOM 5556 C C . PHE A 1 715 ? 5.216 -30.458 22.260 1.00 83.38 715 PHE A C 1
ATOM 5558 O O . PHE A 1 715 ? 4.451 -30.154 21.349 1.00 83.38 715 PHE A O 1
ATOM 5565 N N . VAL A 1 716 ? 5.981 -31.547 22.204 1.00 85.19 716 VAL A N 1
ATOM 5566 C CA . VAL A 1 716 ? 5.875 -32.583 21.172 1.00 85.19 716 VAL A CA 1
ATOM 5567 C C . VAL A 1 716 ? 5.293 -33.835 21.815 1.00 85.19 716 VAL A C 1
ATOM 5569 O O . VAL A 1 716 ? 5.779 -34.284 22.855 1.00 85.19 716 VAL A O 1
ATOM 5572 N N . GLY A 1 717 ? 4.246 -34.390 21.207 1.00 87.06 717 GLY A N 1
ATOM 5573 C CA . GLY A 1 717 ? 3.620 -35.633 21.646 1.00 87.06 717 GLY A CA 1
ATOM 5574 C C . GLY A 1 717 ? 4.075 -36.835 20.836 1.00 87.06 717 GLY A C 1
ATOM 5575 O O . GLY A 1 717 ? 4.267 -36.736 19.627 1.00 87.06 717 GLY A O 1
ATOM 5576 N N . LYS A 1 718 ? 4.202 -37.984 21.502 1.00 89.94 718 LYS A N 1
ATOM 5577 C CA . LYS A 1 718 ? 4.400 -39.284 20.854 1.00 89.94 718 LYS A CA 1
ATOM 5578 C C . LYS A 1 718 ? 3.475 -40.322 21.474 1.00 89.94 718 LYS A C 1
ATOM 5580 O O . LYS A 1 718 ? 3.536 -40.545 22.684 1.00 89.94 718 LYS A O 1
ATOM 5585 N N . VAL A 1 719 ? 2.626 -40.943 20.660 1.00 90.69 719 VAL A N 1
ATOM 5586 C CA . VAL A 1 719 ? 1.725 -42.028 21.055 1.00 90.69 719 VAL A CA 1
ATOM 5587 C C . VAL A 1 719 ? 2.503 -43.340 20.978 1.00 90.69 719 VAL A C 1
ATOM 5589 O O . VAL A 1 719 ? 3.022 -43.720 19.933 1.00 90.69 719 VAL A O 1
ATOM 5592 N N . HIS A 1 720 ? 2.608 -44.037 22.107 1.00 90.06 720 HIS A N 1
ATOM 5593 C CA . HIS A 1 720 ? 3.342 -45.305 22.218 1.00 90.06 720 HIS A CA 1
ATOM 5594 C C . HIS A 1 720 ? 2.436 -46.515 22.003 1.00 90.06 720 HIS A C 1
ATOM 5596 O O . HIS A 1 720 ? 2.872 -47.524 21.458 1.00 90.06 720 HIS A O 1
ATOM 5602 N N . ALA A 1 721 ? 1.179 -46.413 22.431 1.00 88.88 721 ALA A N 1
ATOM 5603 C CA . ALA A 1 721 ? 0.154 -47.433 22.250 1.00 88.88 721 ALA A CA 1
ATOM 5604 C C . ALA A 1 721 ? -1.219 -46.758 22.176 1.00 88.88 721 ALA A C 1
ATOM 5606 O O . ALA A 1 721 ? -1.450 -45.766 22.866 1.00 88.88 721 ALA A O 1
ATOM 5607 N N . MET A 1 722 ? -2.129 -47.272 21.351 1.00 91.38 722 MET A N 1
ATOM 5608 C CA . MET A 1 722 ? -3.512 -46.795 21.281 1.00 91.38 722 MET A CA 1
ATOM 5609 C C . MET A 1 722 ? -4.394 -47.872 20.652 1.00 91.38 722 MET A C 1
ATOM 5611 O O . MET A 1 722 ? -4.309 -48.140 19.455 1.00 91.38 722 MET A O 1
ATOM 5615 N N . GLU A 1 723 ? -5.253 -48.468 21.471 1.00 90.88 723 GLU A N 1
ATOM 5616 C CA . GLU A 1 723 ? -6.252 -49.453 21.065 1.00 90.88 723 GLU A CA 1
ATOM 5617 C C . GLU A 1 723 ? -7.648 -48.832 21.223 1.00 90.88 723 GLU A C 1
ATOM 5619 O O . GLU A 1 723 ? -8.193 -48.834 22.327 1.00 90.88 723 GLU A O 1
ATOM 5624 N N . PRO A 1 724 ? -8.247 -48.270 20.155 1.00 87.12 724 PRO A N 1
ATOM 5625 C CA . PRO A 1 724 ? -9.512 -47.541 20.232 1.00 87.12 724 PRO A CA 1
ATOM 5626 C C . PRO A 1 724 ? -10.720 -48.494 20.281 1.00 87.12 724 PRO A C 1
ATOM 5628 O O . PRO A 1 724 ? -11.609 -48.459 19.430 1.00 87.12 724 PRO A O 1
ATOM 5631 N N . VAL A 1 725 ? -10.739 -49.367 21.284 1.00 89.12 725 VAL A N 1
ATOM 5632 C CA . VAL A 1 725 ? -11.847 -50.259 21.639 1.00 89.12 725 VAL A CA 1
ATOM 5633 C C . VAL A 1 725 ? -12.194 -50.042 23.107 1.00 89.12 725 VAL A C 1
ATOM 5635 O O . VAL A 1 725 ? -11.332 -49.672 23.899 1.00 89.12 725 VAL A O 1
ATOM 5638 N N . VAL A 1 726 ? -13.452 -50.252 23.496 1.00 90.31 726 VAL A N 1
ATOM 5639 C CA . VAL A 1 726 ? -13.852 -50.130 24.907 1.00 90.31 726 VAL A CA 1
ATOM 5640 C C . VAL A 1 726 ? -13.055 -51.141 25.743 1.00 90.31 726 VAL A C 1
ATOM 5642 O O . VAL A 1 726 ? -13.062 -52.333 25.450 1.00 90.31 726 VAL A O 1
ATOM 5645 N N . GLY A 1 727 ? -12.336 -50.656 26.754 1.00 85.25 727 GLY A N 1
ATOM 5646 C CA . GLY A 1 727 ? -11.386 -51.419 27.569 1.00 85.25 727 GLY A CA 1
ATOM 5647 C C . GLY A 1 727 ? -9.954 -51.491 27.017 1.00 85.25 727 GLY A C 1
ATOM 5648 O O . GLY A 1 727 ? -9.061 -51.923 27.749 1.00 85.25 727 GLY A O 1
ATOM 5649 N N . GLY A 1 728 ? -9.726 -51.052 25.775 1.00 88.56 728 GLY A N 1
ATOM 5650 C CA . GLY A 1 728 ? -8.416 -50.985 25.126 1.00 88.56 728 GLY A CA 1
ATOM 5651 C C . GLY A 1 728 ? -7.520 -49.916 25.743 1.00 88.56 728 GLY A C 1
ATOM 5652 O O . GLY A 1 728 ? -8.001 -48.882 26.221 1.00 88.56 728 GLY A O 1
ATOM 5653 N N . SER A 1 729 ? -6.216 -50.187 25.767 1.00 90.94 729 SER A N 1
ATOM 5654 C CA . SER A 1 729 ? -5.235 -49.320 26.425 1.00 90.94 729 SER A CA 1
ATOM 5655 C C . SER A 1 729 ? -4.644 -48.275 25.478 1.00 90.94 729 SER A C 1
ATOM 5657 O O . SER A 1 729 ? -4.511 -48.494 24.272 1.00 90.94 729 SER A O 1
ATOM 5659 N N . TRP A 1 730 ? -4.268 -47.120 26.021 1.00 92.19 730 TRP A N 1
ATOM 5660 C CA . TRP A 1 730 ? -3.544 -46.087 25.290 1.00 92.19 730 TRP A CA 1
ATOM 5661 C C . TRP A 1 730 ? -2.460 -45.456 26.165 1.00 92.19 730 TRP A C 1
ATOM 5663 O O . TRP A 1 730 ? -2.565 -45.416 27.392 1.00 92.19 730 TRP A O 1
ATOM 5673 N N . ARG A 1 731 ? -1.388 -44.980 25.532 1.00 91.88 731 ARG A N 1
ATOM 5674 C CA . ARG A 1 731 ? -0.236 -44.368 26.195 1.00 91.88 731 ARG A CA 1
ATOM 5675 C C . ARG A 1 731 ? 0.416 -43.336 25.290 1.00 91.88 731 ARG A C 1
ATOM 5677 O O . ARG A 1 731 ? 0.674 -43.609 24.117 1.00 91.88 731 ARG A O 1
ATOM 5684 N N . MET A 1 732 ? 0.755 -42.185 25.857 1.00 91.94 732 MET A N 1
ATOM 5685 C CA . MET A 1 732 ? 1.417 -41.083 25.166 1.00 91.94 732 MET A CA 1
ATOM 5686 C C . MET A 1 732 ? 2.443 -40.403 26.081 1.00 91.94 732 MET A C 1
ATOM 5688 O O . MET A 1 732 ? 2.352 -40.479 27.303 1.00 91.94 732 MET A O 1
ATOM 5692 N N . SER A 1 733 ? 3.432 -39.733 25.495 1.00 90.31 733 SER A N 1
ATOM 5693 C CA . SER A 1 733 ? 4.352 -38.851 26.218 1.00 90.31 733 SER A CA 1
ATOM 5694 C C . SER A 1 733 ? 4.377 -37.458 25.611 1.00 90.31 733 SER A C 1
ATOM 5696 O O . SER A 1 733 ? 4.412 -37.337 24.386 1.00 90.31 733 SER A O 1
ATOM 5698 N N . PHE A 1 734 ? 4.433 -36.432 26.458 1.00 88.62 734 PHE A N 1
ATOM 5699 C CA . PHE A 1 734 ? 4.731 -35.057 26.063 1.00 88.62 734 PHE A CA 1
ATOM 5700 C C . PHE A 1 734 ? 6.161 -34.701 26.433 1.00 88.62 734 PHE A C 1
ATOM 5702 O O . PHE A 1 734 ? 6.584 -34.959 27.555 1.00 88.62 734 PHE A O 1
ATOM 5709 N N . THR A 1 735 ? 6.881 -34.065 25.516 1.00 86.50 735 THR A N 1
ATOM 5710 C CA . THR A 1 735 ? 8.241 -33.567 25.739 1.00 86.50 735 THR A CA 1
ATOM 5711 C C . THR A 1 735 ? 8.299 -32.090 25.381 1.00 86.50 735 THR A C 1
ATOM 5713 O O . THR A 1 735 ? 7.900 -31.700 24.285 1.00 86.50 735 THR A O 1
ATOM 5716 N N . ASN A 1 736 ? 8.777 -31.256 26.301 1.00 83.31 736 ASN A N 1
ATOM 5717 C CA . ASN A 1 736 ? 8.931 -29.825 26.074 1.00 83.31 736 ASN A CA 1
ATOM 5718 C C . ASN A 1 736 ? 10.126 -29.554 25.147 1.00 83.31 736 ASN A C 1
ATOM 5720 O O . ASN A 1 736 ? 11.225 -30.059 25.377 1.00 83.31 736 ASN A O 1
ATOM 5724 N N . PHE A 1 737 ? 9.924 -28.728 24.121 1.00 73.00 737 PHE A N 1
ATOM 5725 C CA . PHE A 1 737 ? 10.947 -28.424 23.118 1.00 73.00 737 PHE A CA 1
ATOM 5726 C C . PHE A 1 737 ? 12.145 -27.637 23.680 1.00 73.00 737 PHE A C 1
ATOM 5728 O O . PHE A 1 737 ? 13.267 -27.809 23.212 1.00 73.00 737 PHE A O 1
ATOM 5735 N N . GLY A 1 738 ? 11.921 -26.771 24.671 1.00 73.19 738 GLY A N 1
ATOM 5736 C CA . GLY A 1 738 ? 12.958 -25.907 25.237 1.00 73.19 738 GLY A CA 1
ATOM 5737 C C . GLY A 1 738 ? 13.773 -26.571 26.345 1.00 73.19 738 GLY A C 1
ATOM 5738 O O . GLY A 1 738 ? 14.984 -26.383 26.408 1.00 73.19 738 GLY A O 1
ATOM 5739 N N . THR A 1 739 ? 13.123 -27.344 27.220 1.00 75.06 739 THR A N 1
ATOM 5740 C CA . THR A 1 739 ? 13.782 -27.944 28.396 1.00 75.06 739 THR A CA 1
ATOM 5741 C C . THR A 1 739 ? 14.174 -29.406 28.204 1.00 75.06 739 THR A C 1
ATOM 5743 O O . THR A 1 739 ? 14.994 -29.909 28.966 1.00 75.06 739 THR A O 1
ATOM 5746 N N . GLY A 1 740 ? 13.593 -30.109 27.224 1.00 74.38 740 GLY A N 1
ATOM 5747 C CA . GLY A 1 740 ? 13.791 -31.549 27.020 1.00 74.38 740 GLY A CA 1
ATOM 5748 C C . GLY A 1 740 ? 13.098 -32.443 28.059 1.00 74.38 740 GLY A C 1
ATOM 5749 O O . GLY A 1 740 ? 13.064 -33.659 27.884 1.00 74.38 740 GLY A O 1
ATOM 5750 N N . ASN A 1 741 ? 12.508 -31.864 29.110 1.00 78.38 741 ASN A N 1
ATOM 5751 C CA . ASN A 1 741 ? 11.745 -32.600 30.115 1.00 78.38 741 ASN A CA 1
ATOM 5752 C C . ASN A 1 741 ? 10.406 -33.066 29.536 1.00 78.38 741 ASN A C 1
ATOM 5754 O O . ASN A 1 741 ? 9.776 -32.364 28.740 1.00 78.38 741 ASN A O 1
ATOM 5758 N N . GLY A 1 742 ? 9.946 -34.240 29.960 1.00 79.56 742 GLY A N 1
ATOM 5759 C CA . GLY A 1 742 ? 8.684 -34.795 29.502 1.00 79.56 742 GLY A CA 1
ATOM 5760 C C . GLY A 1 742 ? 8.035 -35.725 30.511 1.00 79.56 742 GLY A C 1
ATOM 5761 O O . GLY A 1 742 ? 8.708 -36.280 31.373 1.00 79.56 742 GLY A O 1
ATOM 5762 N N . HIS A 1 743 ? 6.724 -35.896 30.373 1.00 84.19 743 HIS A N 1
ATOM 5763 C CA . HIS A 1 743 ? 5.920 -36.795 31.195 1.00 84.19 743 HIS A CA 1
ATOM 5764 C C . HIS A 1 743 ? 5.135 -37.740 30.287 1.00 84.19 743 HIS A C 1
ATOM 5766 O O . HIS A 1 743 ? 4.638 -37.338 29.228 1.00 84.19 743 HIS A O 1
ATOM 5772 N N . SER A 1 744 ? 5.024 -39.000 30.700 1.00 87.12 744 SER A N 1
ATOM 5773 C CA . SER A 1 744 ? 4.150 -39.986 30.075 1.00 87.12 744 SER A CA 1
ATOM 5774 C C . SER A 1 744 ? 2.878 -40.177 30.887 1.00 87.12 744 SER A C 1
ATOM 5776 O O . SER A 1 744 ? 2.863 -40.069 32.114 1.00 87.12 744 SER A O 1
ATOM 5778 N N . PHE A 1 745 ? 1.791 -40.421 30.168 1.00 89.19 745 PHE A N 1
ATOM 5779 C CA . PHE A 1 745 ? 0.490 -40.714 30.738 1.00 89.19 745 PHE A CA 1
ATOM 5780 C C . PHE A 1 745 ? -0.266 -41.676 29.829 1.00 89.19 745 PHE A C 1
ATOM 5782 O O . PHE A 1 745 ? -0.035 -41.754 28.616 1.00 89.19 745 PHE A O 1
ATOM 5789 N N . GLY A 1 746 ? -1.164 -42.446 30.423 1.00 89.25 746 GLY A N 1
ATOM 5790 C CA . GLY A 1 746 ? -1.952 -43.431 29.700 1.00 89.25 746 GLY A CA 1
ATOM 5791 C C . GLY A 1 746 ? -3.127 -43.933 30.514 1.00 89.25 746 GLY A C 1
ATOM 5792 O O . GLY A 1 746 ? -3.280 -43.600 31.688 1.00 89.25 746 GLY A O 1
ATOM 5793 N N . GLY A 1 747 ? -3.964 -44.734 29.875 1.00 91.38 747 GLY A N 1
ATOM 5794 C CA . GLY A 1 747 ? -5.177 -45.258 30.479 1.00 91.38 747 GLY A CA 1
ATOM 5795 C C . GLY A 1 747 ? -5.933 -46.169 29.524 1.00 91.38 747 GLY A C 1
ATOM 5796 O O . GLY A 1 747 ? -5.343 -46.815 28.655 1.00 91.38 747 GLY A O 1
ATOM 5797 N N . LYS A 1 748 ? -7.246 -46.238 29.697 1.00 92.88 748 LYS A N 1
ATOM 5798 C CA . LYS A 1 748 ? -8.181 -47.084 28.968 1.00 92.88 748 LYS A CA 1
ATOM 5799 C C . LYS A 1 748 ? -9.341 -46.264 28.423 1.00 92.88 748 LYS A C 1
ATOM 5801 O O . LYS A 1 748 ? -9.814 -45.313 29.046 1.00 92.88 748 LYS A O 1
ATOM 5806 N N . TYR A 1 749 ? -9.847 -46.675 27.267 1.00 91.94 749 TYR A N 1
ATOM 5807 C CA . TYR A 1 749 ? -11.113 -46.161 26.754 1.00 91.94 749 TYR A CA 1
ATOM 5808 C C . TYR A 1 749 ? -12.279 -46.779 27.532 1.00 91.94 749 TYR A C 1
ATOM 5810 O O . TYR A 1 749 ? -12.435 -47.996 27.575 1.00 91.94 749 TYR A O 1
ATOM 5818 N N . LEU A 1 750 ? -13.107 -45.940 28.144 1.00 91.06 750 LEU A N 1
ATOM 5819 C CA . LEU A 1 750 ? -14.265 -46.345 28.942 1.00 91.06 750 LEU A CA 1
ATOM 5820 C C . LEU A 1 750 ? -15.535 -46.450 28.092 1.00 91.06 750 LEU A C 1
ATOM 5822 O O . LEU A 1 750 ? -16.357 -47.333 28.315 1.00 91.06 750 LEU A O 1
ATOM 5826 N N . GLU A 1 751 ? -15.702 -45.555 27.118 1.00 92.38 751 GLU A N 1
ATOM 5827 C CA . GLU A 1 751 ? -16.878 -45.501 26.247 1.00 92.38 751 GLU A CA 1
ATOM 5828 C C . GLU A 1 751 ? -16.475 -44.967 24.867 1.00 92.38 751 GLU A C 1
ATOM 5830 O O . GLU A 1 751 ? -15.786 -43.953 24.765 1.00 92.38 751 GLU A O 1
ATOM 5835 N N . LEU A 1 752 ? -16.901 -45.636 23.795 1.00 90.56 752 LEU A N 1
ATOM 5836 C CA . LEU A 1 752 ? -16.632 -45.227 22.415 1.00 90.56 752 LEU A CA 1
ATOM 5837 C C . LEU A 1 752 ? -17.894 -45.423 21.571 1.00 90.56 752 LEU A C 1
ATOM 5839 O O . LEU A 1 752 ? -18.226 -46.540 21.178 1.00 90.56 752 LEU A O 1
ATOM 5843 N N . ILE A 1 753 ? -18.599 -44.326 21.298 1.00 91.12 753 ILE A N 1
ATOM 5844 C CA . ILE A 1 753 ? -19.758 -44.274 20.406 1.00 91.12 753 ILE A CA 1
ATOM 5845 C C . ILE A 1 753 ? -19.365 -43.436 19.181 1.00 91.12 753 ILE A C 1
ATOM 5847 O O . ILE A 1 753 ? -19.241 -42.210 19.307 1.00 91.12 753 ILE A O 1
ATOM 5851 N N . PRO A 1 754 ? -19.184 -44.062 18.000 1.00 89.12 754 PRO A N 1
ATOM 5852 C CA . PRO A 1 754 ? -18.778 -43.379 16.774 1.00 89.12 754 PRO A CA 1
ATOM 5853 C C . PRO A 1 754 ? -19.578 -42.104 16.500 1.00 89.12 754 PRO A C 1
ATOM 5855 O O . PRO A 1 754 ? -20.809 -42.119 16.516 1.00 89.12 754 PRO A O 1
ATOM 5858 N N . GLY A 1 755 ? -18.863 -40.994 16.300 1.00 84.94 755 GLY A N 1
ATOM 5859 C CA . GLY A 1 755 ? -19.437 -39.690 15.951 1.00 84.94 755 GLY A CA 1
ATOM 5860 C C . GLY A 1 755 ? -20.278 -39.016 17.043 1.00 84.94 755 GLY A C 1
ATOM 5861 O O . GLY A 1 755 ? -20.820 -37.950 16.781 1.00 84.94 755 GLY A O 1
ATOM 5862 N N . LYS A 1 756 ? -20.399 -39.602 18.246 1.00 88.00 756 LYS A N 1
ATOM 5863 C CA . LYS A 1 756 ? -21.282 -39.089 19.312 1.00 88.00 756 LYS A CA 1
ATOM 5864 C C . LYS A 1 756 ? -20.603 -38.902 20.660 1.00 88.00 756 LYS A C 1
ATOM 5866 O O . LYS A 1 756 ? -20.827 -37.886 21.309 1.00 88.00 756 LYS A O 1
ATOM 5871 N N . ARG A 1 757 ? -19.821 -39.877 21.130 1.00 91.62 757 ARG A N 1
ATOM 5872 C CA . ARG A 1 757 ? -19.254 -39.825 22.484 1.00 91.62 757 ARG A CA 1
ATOM 5873 C C . ARG A 1 757 ? -17.966 -40.622 22.605 1.00 91.62 757 ARG A C 1
ATOM 5875 O O . ARG A 1 757 ? -17.875 -41.738 22.107 1.00 91.62 757 ARG A O 1
ATOM 5882 N N . ILE A 1 758 ? -16.991 -40.055 23.299 1.00 94.31 758 ILE A N 1
ATOM 5883 C CA . ILE A 1 758 ? -15.718 -40.687 23.639 1.00 94.31 758 ILE A CA 1
ATOM 5884 C C . ILE A 1 758 ? -15.485 -40.455 25.129 1.00 94.31 758 ILE A C 1
ATOM 5886 O O . ILE A 1 758 ? -15.599 -39.328 25.597 1.00 94.31 758 ILE A O 1
ATOM 5890 N N . ALA A 1 759 ? -15.149 -41.490 25.886 1.00 93.62 759 ALA A N 1
ATOM 5891 C CA . ALA A 1 759 ? -14.697 -41.351 27.261 1.00 93.62 759 ALA A CA 1
ATOM 5892 C C . ALA A 1 759 ? -13.472 -42.228 27.495 1.00 93.62 759 ALA A C 1
ATOM 5894 O O . ALA A 1 759 ? -13.464 -43.399 27.115 1.00 93.62 759 ALA A O 1
ATOM 5895 N N . TYR A 1 760 ? -12.449 -41.675 28.135 1.00 92.69 760 TYR A N 1
ATOM 5896 C CA . TYR A 1 760 ? -11.235 -42.396 28.502 1.00 92.69 760 TYR A CA 1
ATOM 5897 C C . TYR A 1 760 ? -10.705 -41.908 29.844 1.00 92.69 760 TYR A C 1
ATOM 5899 O O . TYR A 1 760 ? -10.928 -40.759 30.238 1.00 92.69 760 TYR A O 1
ATOM 5907 N N . ASP A 1 761 ? -10.008 -42.794 30.543 1.00 92.44 761 ASP A N 1
ATOM 5908 C CA . ASP A 1 761 ? -9.224 -42.431 31.712 1.00 92.44 761 ASP A CA 1
ATOM 5909 C C . ASP A 1 761 ? -7.750 -42.188 31.342 1.00 92.44 761 ASP A C 1
ATOM 5911 O O . ASP A 1 761 ? -7.281 -42.563 30.261 1.00 92.44 761 ASP A O 1
ATOM 5915 N N . ALA A 1 762 ? -7.052 -41.461 32.211 1.00 89.56 762 ALA A N 1
ATOM 5916 C CA . ALA A 1 762 ? -5.645 -41.117 32.076 1.00 89.56 762 ALA A CA 1
ATOM 5917 C C . ALA A 1 762 ? -5.000 -40.997 33.461 1.00 89.56 762 ALA A C 1
ATOM 5919 O O . ALA A 1 762 ? -5.503 -40.271 34.316 1.00 89.56 762 ALA A O 1
ATOM 5920 N N . ALA A 1 763 ? -3.862 -41.645 33.670 1.00 89.31 763 ALA A N 1
ATOM 5921 C CA . ALA A 1 763 ? -3.006 -41.453 34.834 1.00 89.31 763 ALA A CA 1
ATOM 5922 C C . ALA A 1 763 ? -1.585 -41.112 34.372 1.00 89.31 763 ALA A C 1
ATOM 5924 O O . ALA A 1 763 ? -1.119 -41.637 33.357 1.00 89.31 763 ALA A O 1
ATOM 5925 N N . PHE A 1 764 ? -0.915 -40.216 35.097 1.00 86.88 764 PHE A N 1
ATOM 5926 C CA . PHE A 1 764 ? 0.501 -39.933 34.874 1.00 86.88 764 PHE A CA 1
ATOM 5927 C C . PHE A 1 764 ? 1.353 -41.069 35.442 1.00 86.88 764 PHE A C 1
ATOM 5929 O O . PHE A 1 764 ? 1.036 -41.620 36.494 1.00 86.88 764 PHE A O 1
ATOM 5936 N N . ASP A 1 765 ? 2.454 -41.392 34.765 1.00 82.62 765 ASP A N 1
ATOM 5937 C CA . ASP A 1 765 ? 3.427 -42.365 35.278 1.00 82.62 765 ASP A CA 1
ATOM 5938 C C . ASP A 1 765 ? 4.319 -41.757 36.388 1.00 82.62 765 ASP A C 1
ATOM 5940 O O . ASP A 1 765 ? 5.042 -42.479 37.073 1.00 82.62 765 ASP A O 1
ATOM 5944 N N . ASP A 1 766 ? 4.284 -40.428 36.564 1.00 79.56 766 ASP A N 1
ATOM 5945 C CA . ASP A 1 766 ? 5.054 -39.704 37.580 1.00 79.56 766 ASP A CA 1
ATOM 5946 C C . ASP A 1 766 ? 4.468 -39.939 38.989 1.00 79.56 766 ASP A C 1
ATOM 5948 O O . ASP A 1 766 ? 3.317 -39.563 39.239 1.00 79.56 766 ASP A O 1
ATOM 5952 N N . PRO A 1 767 ? 5.244 -40.496 39.943 1.00 73.06 767 PRO A N 1
ATOM 5953 C CA . PRO A 1 767 ? 4.796 -40.705 41.322 1.00 73.06 767 PRO A CA 1
ATOM 5954 C C . PRO A 1 767 ? 4.366 -39.416 42.035 1.00 73.06 767 PRO A C 1
ATOM 5956 O O . PRO A 1 767 ? 3.592 -39.473 42.989 1.00 73.06 767 PRO A O 1
ATOM 5959 N N . ASN A 1 768 ? 4.855 -38.260 41.576 1.00 72.88 768 ASN A N 1
ATOM 5960 C CA . ASN A 1 768 ? 4.507 -36.951 42.115 1.00 72.88 768 ASN A CA 1
ATOM 5961 C C . ASN A 1 768 ? 3.213 -36.381 41.524 1.00 72.88 768 ASN A C 1
ATOM 5963 O O . ASN A 1 768 ? 2.883 -35.251 41.838 1.00 72.88 768 ASN A O 1
ATOM 5967 N N . LEU A 1 769 ? 2.477 -37.100 40.670 1.00 76.56 769 LEU A N 1
ATOM 5968 C CA . LEU A 1 769 ? 1.175 -36.675 40.136 1.00 76.56 769 LEU A CA 1
ATOM 5969 C C . LEU A 1 769 ? 0.129 -37.796 40.309 1.00 76.56 769 LEU A C 1
ATOM 5971 O O . LEU A 1 769 ? -0.366 -38.339 39.318 1.00 76.56 769 LEU A O 1
ATOM 5975 N N . PRO A 1 770 ? -0.222 -38.171 41.556 1.00 71.25 770 PRO A N 1
ATOM 5976 C CA . PRO A 1 770 ? -1.162 -39.246 41.817 1.00 71.25 770 PRO A CA 1
ATOM 5977 C C . PRO A 1 770 ? -2.586 -38.825 41.441 1.00 71.25 770 PRO A C 1
ATOM 5979 O O . PRO A 1 770 ? -3.044 -37.731 41.769 1.00 71.25 770 PRO A O 1
ATOM 5982 N N . GLY A 1 771 ? -3.306 -39.727 40.781 1.00 75.44 771 GLY A N 1
ATOM 5983 C CA . GLY A 1 771 ? -4.706 -39.532 40.418 1.00 75.44 771 GLY A CA 1
ATOM 5984 C C . GLY A 1 771 ? -5.023 -40.081 39.034 1.00 75.44 771 GLY A C 1
ATOM 5985 O O . GLY A 1 771 ? -4.174 -40.114 38.144 1.00 75.44 771 GLY A O 1
ATOM 5986 N N . THR A 1 772 ? -6.264 -40.524 38.855 1.00 83.56 772 THR A N 1
ATOM 5987 C CA . THR A 1 772 ? -6.793 -40.916 37.548 1.00 83.56 772 THR A CA 1
ATOM 5988 C C . THR A 1 772 ? -7.765 -39.843 37.084 1.00 83.56 772 THR A C 1
ATOM 5990 O O . THR A 1 772 ? -8.794 -39.609 37.716 1.00 83.56 772 THR A O 1
ATOM 5993 N N . MET A 1 773 ? -7.436 -39.198 35.973 1.00 89.88 773 MET A N 1
ATOM 5994 C CA . MET A 1 773 ? -8.291 -38.227 35.309 1.00 89.88 773 MET A CA 1
ATOM 5995 C C . MET A 1 773 ? -9.258 -38.952 34.385 1.00 89.88 773 MET A C 1
ATOM 5997 O O . MET A 1 773 ? -8.876 -39.892 33.691 1.00 89.88 773 MET A O 1
ATOM 6001 N N . LYS A 1 774 ? -10.496 -38.475 34.311 1.00 91.75 774 LYS A N 1
ATOM 6002 C CA . LYS A 1 774 ? -11.501 -38.981 33.379 1.00 91.75 774 LYS A CA 1
ATOM 6003 C C . LYS A 1 774 ? -11.874 -37.884 32.399 1.00 91.75 774 LYS A C 1
ATOM 6005 O O . LYS A 1 774 ? -12.356 -36.837 32.813 1.00 91.75 774 LYS A O 1
ATOM 6010 N N . THR A 1 775 ? -11.683 -38.130 31.108 1.00 92.12 775 THR A N 1
ATOM 6011 C CA . THR A 1 775 ? -12.081 -37.196 30.048 1.00 92.12 775 THR A CA 1
ATOM 6012 C C . THR A 1 775 ? -13.288 -37.751 29.309 1.00 92.12 775 THR A C 1
ATOM 6014 O O . THR A 1 775 ? -13.254 -38.881 28.826 1.00 92.12 775 THR A O 1
ATOM 6017 N N . THR A 1 776 ? -14.351 -36.959 29.212 1.00 93.06 776 THR A N 1
ATOM 6018 C CA . THR A 1 776 ? -15.550 -37.251 28.422 1.00 93.06 776 THR A CA 1
ATOM 6019 C C . THR A 1 776 ? -15.690 -36.202 27.329 1.00 93.06 776 THR A C 1
ATOM 6021 O O . THR A 1 776 ? -15.718 -35.012 27.618 1.00 93.06 776 THR A O 1
ATOM 6024 N N . VAL A 1 777 ? -15.803 -36.645 26.083 1.00 92.50 777 VAL A N 1
ATOM 6025 C CA . VAL A 1 777 ? -16.012 -35.822 24.894 1.00 92.50 777 VAL A CA 1
ATOM 6026 C C . VAL A 1 777 ? -17.358 -36.192 24.288 1.00 92.50 777 VAL A C 1
ATOM 6028 O O . VAL A 1 777 ? -17.591 -37.352 23.945 1.00 92.50 777 VAL A O 1
ATOM 6031 N N . VAL A 1 778 ? -18.246 -35.217 24.153 1.00 90.44 778 VAL A N 1
ATOM 6032 C CA . VAL A 1 778 ? -19.547 -35.358 23.499 1.00 90.44 778 VAL A CA 1
ATOM 6033 C C . VAL A 1 778 ? -19.513 -34.568 22.199 1.00 90.44 778 VAL A C 1
ATOM 6035 O O . VAL A 1 778 ? -19.105 -33.409 22.178 1.00 90.44 778 VAL A O 1
ATOM 6038 N N . LEU A 1 779 ? -19.921 -35.222 21.115 1.00 88.94 779 LEU A N 1
ATOM 6039 C CA . LEU A 1 779 ? -19.994 -34.659 19.776 1.00 88.94 779 LEU A CA 1
ATOM 6040 C C . LEU A 1 779 ? -21.467 -34.517 19.399 1.00 88.94 779 LEU A C 1
ATOM 6042 O O . LEU A 1 779 ? -22.180 -35.516 19.275 1.00 88.94 779 LEU A O 1
ATOM 6046 N N . THR A 1 780 ? -21.913 -33.280 19.213 1.00 80.50 780 THR A N 1
ATOM 6047 C CA . THR A 1 780 ? -23.285 -32.969 18.804 1.00 80.50 780 THR A CA 1
ATOM 6048 C C . THR A 1 780 ? -23.259 -32.312 17.433 1.00 80.50 780 THR A C 1
ATOM 6050 O O . THR A 1 780 ? -22.530 -31.352 17.201 1.00 80.50 780 THR A O 1
ATOM 6053 N N . GLU A 1 781 ? -24.043 -32.825 16.492 1.00 71.56 781 GLU A N 1
ATOM 6054 C CA . GLU A 1 781 ? -24.147 -32.210 15.171 1.00 71.56 781 GLU A CA 1
ATOM 6055 C C . GLU A 1 781 ? -24.927 -30.889 15.259 1.00 71.56 781 GLU A C 1
ATOM 6057 O O . GLU A 1 781 ? -26.030 -30.839 15.806 1.00 71.56 781 GLU A O 1
ATOM 6062 N N . VAL A 1 782 ? -24.346 -29.810 14.726 1.00 62.62 782 VAL A N 1
ATOM 6063 C CA . VAL A 1 782 ? -24.931 -28.462 14.724 1.00 62.62 782 VAL A CA 1
ATOM 6064 C C . VAL A 1 782 ? -24.890 -27.863 13.319 1.00 62.62 782 VAL A C 1
ATOM 6066 O O . VAL A 1 782 ? -24.100 -28.252 12.466 1.00 62.62 782 VAL A O 1
ATOM 6069 N N . SER A 1 783 ? -25.729 -26.862 13.050 1.00 52.25 783 SER A N 1
ATOM 6070 C CA . SER A 1 783 ? -25.907 -26.303 11.693 1.00 52.25 783 SER A CA 1
ATOM 6071 C C . SER A 1 783 ? -24.640 -25.721 11.030 1.00 52.25 783 SER A C 1
ATOM 6073 O O . SER A 1 783 ? -24.615 -25.509 9.815 1.00 52.25 783 SER A O 1
ATOM 6075 N N . CYS A 1 784 ? -23.590 -25.441 11.804 1.00 51.75 784 CYS A N 1
ATOM 6076 C CA . CYS A 1 784 ? -22.308 -24.901 11.348 1.00 51.75 784 CYS A CA 1
ATOM 6077 C C . CYS A 1 784 ? -21.136 -25.900 11.436 1.00 51.75 784 CYS A C 1
ATOM 6079 O O . CYS A 1 784 ? -20.004 -25.513 11.135 1.00 51.75 784 CYS A O 1
ATOM 6081 N N . GLY A 1 785 ? -21.394 -27.166 11.792 1.00 77.00 785 GLY A N 1
ATOM 6082 C CA . GLY A 1 785 ? -20.384 -28.218 11.899 1.00 77.00 785 GLY A CA 1
ATOM 6083 C C . GLY A 1 785 ? -20.659 -29.182 13.055 1.00 77.00 785 GLY A C 1
ATOM 6084 O O . GLY A 1 785 ? -21.768 -29.679 13.216 1.00 77.00 785 GLY A O 1
ATOM 6085 N N . THR A 1 786 ? -19.649 -29.451 13.874 1.00 76.56 786 THR A N 1
ATOM 6086 C CA . THR A 1 786 ? -19.761 -30.310 15.057 1.00 76.56 786 THR A CA 1
ATOM 6087 C C . THR A 1 786 ? -19.465 -29.502 16.298 1.00 76.56 786 THR A C 1
ATOM 6089 O O . THR A 1 786 ? -18.420 -28.857 16.387 1.00 76.56 786 THR A O 1
ATOM 6092 N N . ASP A 1 787 ? -20.372 -29.572 17.253 1.00 79.62 787 ASP A N 1
ATOM 6093 C CA . ASP A 1 787 ? -20.147 -29.095 18.595 1.00 79.62 787 ASP A CA 1
ATOM 6094 C C . ASP A 1 787 ? -19.390 -30.146 19.421 1.00 79.62 787 ASP A C 1
ATOM 6096 O O . ASP A 1 787 ? -19.819 -31.299 19.514 1.00 79.62 787 ASP A O 1
ATOM 6100 N N . VAL A 1 788 ? -18.250 -29.752 19.985 1.00 85.75 788 VAL A N 1
ATOM 6101 C CA . VAL A 1 788 ? -17.360 -30.591 20.786 1.00 85.75 788 VAL A CA 1
ATOM 6102 C C . VAL A 1 788 ? -17.387 -30.098 22.229 1.00 85.75 788 VAL A C 1
ATOM 6104 O O . VAL A 1 788 ? -16.797 -29.066 22.552 1.00 85.75 788 VAL A O 1
ATOM 6107 N N . SER A 1 789 ? -18.030 -30.866 23.108 1.00 85.38 789 SER A N 1
ATOM 6108 C CA . SER A 1 789 ? -18.052 -30.620 24.551 1.00 85.38 789 SER A CA 1
ATOM 6109 C C . SER A 1 789 ? -17.097 -31.577 25.257 1.00 85.38 789 SER A C 1
ATOM 6111 O O . SER A 1 789 ? -17.227 -32.792 25.122 1.00 85.38 789 SER A O 1
ATOM 6113 N N . ILE A 1 790 ? -16.126 -31.042 25.995 1.00 88.88 790 ILE A N 1
ATOM 6114 C CA . ILE A 1 790 ? -15.097 -31.805 26.707 1.00 88.88 790 ILE A CA 1
ATOM 6115 C C . ILE A 1 790 ? -15.218 -31.527 28.199 1.00 88.88 790 ILE A C 1
ATOM 6117 O O . ILE A 1 790 ? -15.208 -30.377 28.629 1.00 88.88 790 ILE A O 1
ATOM 6121 N N . VAL A 1 791 ? -15.286 -32.588 28.996 1.00 89.62 791 VAL A N 1
ATOM 6122 C CA . VAL A 1 791 ? -15.276 -32.530 30.457 1.00 89.62 791 VAL A CA 1
ATOM 6123 C C . VAL A 1 791 ? -14.151 -33.421 30.959 1.00 89.62 791 VAL A C 1
ATOM 6125 O O . VAL A 1 791 ? -14.190 -34.633 30.751 1.00 89.62 791 VAL A O 1
ATOM 6128 N N . GLN A 1 792 ? -13.154 -32.828 31.612 1.00 89.69 792 GLN A N 1
ATOM 6129 C CA . GLN A 1 792 ? -12.063 -33.545 32.264 1.00 89.69 792 GLN A CA 1
ATOM 6130 C C . GLN A 1 792 ? -12.182 -33.414 33.782 1.00 89.69 792 GLN A C 1
ATOM 6132 O O . GLN A 1 792 ? -12.075 -32.320 34.332 1.00 89.69 792 GLN A O 1
ATOM 6137 N N . GLU A 1 793 ? -12.397 -34.538 34.454 1.00 89.38 793 GLU A N 1
ATOM 6138 C CA . GLU A 1 793 ? -12.592 -34.656 35.900 1.00 89.38 793 GLU A CA 1
ATOM 6139 C C . GLU A 1 793 ? -11.371 -35.317 36.554 1.00 89.38 793 GLU A C 1
ATOM 6141 O O . GLU A 1 793 ? -10.685 -36.121 35.922 1.00 89.38 793 GLU A O 1
ATOM 6146 N N . GLY A 1 794 ? -11.119 -35.020 37.832 1.00 82.50 794 GLY A N 1
ATOM 6147 C CA . GLY A 1 794 ? -10.073 -35.689 38.616 1.00 82.50 794 GLY A CA 1
ATOM 6148 C C . GLY A 1 794 ? -8.655 -35.187 38.338 1.00 82.50 794 GLY A C 1
ATOM 6149 O O . GLY A 1 794 ? -7.706 -35.959 38.449 1.00 82.50 794 GLY A O 1
ATOM 6150 N N . ILE A 1 795 ? -8.504 -33.915 37.953 1.00 84.44 795 ILE A N 1
ATOM 6151 C CA . ILE A 1 795 ? -7.190 -33.288 37.737 1.00 84.44 795 ILE A CA 1
ATOM 6152 C C . ILE A 1 795 ? -6.432 -33.237 39.081 1.00 84.44 795 ILE A C 1
ATOM 6154 O O . ILE A 1 795 ? -7.011 -32.748 40.055 1.00 84.44 795 ILE A O 1
ATOM 6158 N N . PRO A 1 796 ? -5.179 -33.735 39.169 1.00 80.62 796 PRO A N 1
ATOM 6159 C CA . PRO A 1 796 ? -4.387 -33.679 40.400 1.00 80.62 796 PRO A CA 1
ATOM 6160 C C . PRO A 1 796 ? -4.180 -32.241 40.892 1.00 80.62 796 PRO A C 1
ATOM 6162 O O . PRO A 1 796 ? -3.876 -31.362 40.089 1.00 80.62 796 PRO A O 1
ATOM 6165 N N . GLU A 1 797 ? -4.249 -32.010 42.207 1.00 75.00 797 GLU A N 1
ATOM 6166 C CA . GLU A 1 797 ? -4.162 -30.664 42.816 1.00 75.00 797 GLU A CA 1
ATOM 6167 C C . GLU A 1 797 ? -2.855 -29.912 42.503 1.00 75.00 797 GLU A C 1
ATOM 6169 O O . GLU A 1 797 ? -2.805 -28.686 42.555 1.00 75.00 797 GLU A O 1
ATOM 6174 N N . MET A 1 798 ? -1.791 -30.637 42.149 1.00 77.25 798 MET A N 1
ATOM 6175 C CA . MET A 1 798 ? -0.501 -30.059 41.755 1.00 77.25 798 MET A CA 1
ATOM 6176 C C . MET A 1 798 ? -0.510 -29.423 40.361 1.00 77.25 798 MET A C 1
ATOM 6178 O O . MET A 1 798 ? 0.414 -28.682 40.033 1.00 77.25 798 MET A O 1
ATOM 6182 N N . ILE A 1 799 ? -1.529 -29.696 39.540 1.00 75.75 799 ILE A N 1
ATOM 6183 C CA . ILE A 1 799 ? -1.704 -29.080 38.226 1.00 75.75 799 ILE A CA 1
ATOM 6184 C C . ILE A 1 799 ? -2.756 -27.974 38.359 1.00 75.75 799 ILE A C 1
ATOM 6186 O O . ILE A 1 799 ? -3.931 -28.281 38.569 1.00 75.75 799 ILE A O 1
ATOM 6190 N N . PRO A 1 800 ? -2.387 -26.690 38.185 1.00 77.25 800 PRO A N 1
ATOM 6191 C CA . PRO A 1 800 ? -3.364 -25.611 38.168 1.00 77.25 800 PRO A CA 1
ATOM 6192 C C . PRO A 1 800 ? -4.409 -25.856 37.075 1.00 77.25 800 PRO A C 1
ATOM 6194 O O . PRO A 1 800 ? -4.070 -26.018 35.899 1.00 77.25 800 PRO A O 1
ATOM 6197 N N . THR A 1 801 ? -5.689 -25.855 37.442 1.00 74.38 801 THR A N 1
ATOM 6198 C CA . THR A 1 801 ? -6.799 -26.078 36.500 1.00 74.38 801 THR A CA 1
ATOM 6199 C C . THR A 1 801 ? -6.824 -25.049 35.372 1.00 74.38 801 THR A C 1
ATOM 6201 O O . THR A 1 801 ? -7.159 -25.400 34.243 1.00 74.38 801 THR A O 1
ATOM 6204 N N . GLU A 1 802 ? -6.380 -23.817 35.634 1.00 70.69 802 GLU A N 1
ATOM 6205 C CA . GLU A 1 802 ? -6.199 -22.764 34.625 1.00 70.69 802 GLU A CA 1
ATOM 6206 C C . GLU A 1 802 ? -5.175 -23.157 33.549 1.00 70.69 802 GLU A C 1
ATOM 6208 O O . GLU A 1 802 ? -5.426 -22.972 32.360 1.00 70.69 802 GLU A O 1
ATOM 6213 N N . MET A 1 803 ? -4.054 -23.774 33.939 1.00 74.25 803 MET A N 1
ATOM 6214 C CA . MET A 1 803 ? -3.031 -24.247 32.996 1.00 74.25 803 MET A CA 1
ATOM 6215 C C . MET A 1 803 ? -3.533 -25.431 32.169 1.00 74.25 803 MET A C 1
ATOM 6217 O O . MET A 1 803 ? -3.249 -25.521 30.976 1.00 74.25 803 MET A O 1
ATOM 6221 N N . CYS A 1 804 ? -4.319 -26.320 32.783 1.00 79.25 804 CYS A N 1
ATOM 6222 C CA . CYS A 1 804 ? -4.970 -27.417 32.070 1.00 79.25 804 CYS A CA 1
ATOM 6223 C C . CYS A 1 804 ? -6.001 -26.892 31.053 1.00 79.25 804 CYS A C 1
ATOM 6225 O O . CYS A 1 804 ? -6.035 -27.356 29.913 1.00 79.25 804 CYS A O 1
ATOM 6227 N N . TYR A 1 805 ? -6.790 -25.882 31.430 1.00 78.81 805 TYR A N 1
ATOM 6228 C CA . TYR A 1 805 ? -7.749 -25.224 30.542 1.00 78.81 805 TYR A CA 1
ATOM 6229 C C . TYR A 1 805 ? -7.064 -24.542 29.349 1.00 78.81 805 TYR A C 1
ATOM 6231 O O . TYR A 1 805 ? -7.473 -24.758 28.208 1.00 78.81 805 TYR A O 1
ATOM 6239 N N . LEU A 1 806 ? -5.998 -23.771 29.591 1.00 75.69 806 LEU A N 1
ATOM 6240 C CA . LEU A 1 806 ? -5.211 -23.127 28.533 1.00 75.69 806 LEU A CA 1
ATOM 6241 C C . LEU A 1 806 ? -4.593 -24.158 27.581 1.00 75.69 806 LEU A C 1
ATOM 6243 O O . LEU A 1 806 ? -4.723 -24.018 26.367 1.00 75.69 806 LEU A O 1
ATOM 6247 N N . GLY A 1 807 ? -4.009 -25.234 28.120 1.00 83.06 807 GLY A N 1
ATOM 6248 C CA . GLY A 1 807 ? -3.464 -26.323 27.310 1.00 83.06 807 GLY A CA 1
ATOM 6249 C C . GLY A 1 807 ? -4.517 -26.927 26.378 1.00 83.06 807 GLY A C 1
ATOM 6250 O O . GLY A 1 807 ? -4.283 -27.057 25.181 1.00 83.06 807 GLY A O 1
ATOM 6251 N N . TRP A 1 808 ? -5.722 -27.199 26.889 1.00 85.75 808 TRP A N 1
ATOM 6252 C CA . TRP A 1 808 ? -6.831 -27.669 26.057 1.00 85.75 808 TRP A CA 1
ATOM 6253 C C . TRP A 1 808 ? -7.270 -26.663 24.991 1.00 85.75 808 TRP A C 1
ATOM 6255 O O . TRP A 1 808 ? -7.589 -27.073 23.873 1.00 85.75 808 TRP A O 1
ATOM 6265 N N . GLN A 1 809 ? -7.303 -25.362 25.296 1.00 81.69 809 GLN A N 1
ATOM 6266 C CA . GLN A 1 809 ? -7.648 -24.345 24.300 1.00 81.69 809 GLN A CA 1
ATOM 6267 C C . GLN A 1 809 ? -6.675 -24.364 23.118 1.00 81.69 809 GLN A C 1
ATOM 6269 O O . GLN A 1 809 ? -7.120 -24.338 21.966 1.00 81.69 809 GLN A O 1
ATOM 6274 N N . GLU A 1 810 ? -5.373 -24.458 23.393 1.00 86.31 810 GLU A N 1
ATOM 6275 C CA . GLU A 1 810 ? -4.325 -24.554 22.374 1.00 86.31 810 GLU A CA 1
ATOM 6276 C C . GLU A 1 810 ? -4.462 -25.831 21.541 1.00 86.31 810 GLU A C 1
ATOM 6278 O O . GLU A 1 810 ? -4.524 -25.763 20.310 1.00 86.31 810 GLU A O 1
ATOM 6283 N N . SER A 1 811 ? -4.620 -26.987 22.192 1.00 88.56 811 SER A N 1
ATOM 6284 C CA . SER A 1 811 ? -4.820 -28.270 21.510 1.00 88.56 811 SER A CA 1
ATOM 6285 C C . SER A 1 811 ? -6.051 -28.246 20.600 1.00 88.56 811 SER A C 1
ATOM 6287 O O . SER A 1 811 ? -6.027 -28.734 19.468 1.00 88.56 811 SER A O 1
ATOM 6289 N N . LEU A 1 812 ? -7.138 -27.604 21.037 1.00 87.81 812 LEU A N 1
ATOM 6290 C CA . LEU A 1 812 ? -8.344 -27.445 20.228 1.00 87.81 812 LEU A CA 1
ATOM 6291 C C . LEU A 1 812 ? -8.142 -26.517 19.015 1.00 87.81 812 LEU A C 1
ATOM 6293 O O . LEU A 1 812 ? -8.856 -26.662 18.020 1.00 87.81 812 LEU A O 1
ATOM 6297 N N . VAL A 1 813 ? -7.192 -25.570 19.055 1.00 84.62 813 VAL A N 1
ATOM 6298 C CA . VAL A 1 813 ? -6.820 -24.766 17.873 1.00 84.62 813 VAL A CA 1
ATOM 6299 C C . VAL A 1 813 ? -6.123 -25.653 16.846 1.00 84.62 813 VAL A C 1
ATOM 6301 O O . VAL A 1 813 ? -6.493 -25.623 15.670 1.00 84.62 813 VAL A O 1
ATOM 6304 N N . SER A 1 814 ? -5.181 -26.483 17.290 1.00 86.50 814 SER A N 1
ATOM 6305 C CA . SER A 1 814 ? -4.500 -27.464 16.439 1.00 86.50 814 SER A CA 1
ATOM 6306 C C . SER A 1 814 ? -5.480 -28.489 15.860 1.00 86.50 814 SER A C 1
ATOM 6308 O O . SER A 1 814 ? -5.387 -28.849 14.685 1.00 86.50 814 SER A O 1
ATOM 6310 N N . LEU A 1 815 ? -6.483 -28.902 16.644 1.00 89.12 815 LEU A N 1
ATOM 6311 C CA . LEU A 1 815 ? -7.549 -29.784 16.172 1.00 89.12 815 LEU A CA 1
ATOM 6312 C C . LEU A 1 815 ? -8.359 -29.117 15.059 1.00 89.12 815 LEU A C 1
ATOM 6314 O O . LEU A 1 815 ? -8.570 -29.738 14.022 1.00 89.12 815 LEU A O 1
ATOM 6318 N N . ALA A 1 816 ? -8.762 -27.853 15.234 1.00 85.44 816 ALA A N 1
ATOM 6319 C CA . ALA A 1 816 ? -9.492 -27.102 14.213 1.00 85.44 816 ALA A CA 1
ATOM 6320 C C . ALA A 1 816 ? -8.701 -27.014 12.897 1.00 85.44 816 ALA A C 1
ATOM 6322 O O . ALA A 1 816 ? -9.242 -27.326 11.839 1.00 85.44 816 ALA A O 1
ATOM 6323 N N . GLN A 1 817 ? -7.403 -26.701 12.959 1.00 85.31 817 GLN A N 1
ATOM 6324 C CA . GLN A 1 817 ? -6.530 -26.675 11.777 1.00 85.31 817 GLN A CA 1
ATOM 6325 C C . GLN A 1 817 ? -6.420 -28.040 11.083 1.00 85.31 817 GLN A C 1
ATOM 6327 O O . GLN A 1 817 ? -6.297 -28.107 9.861 1.00 85.31 817 GLN A O 1
ATOM 6332 N N . LEU A 1 818 ? -6.468 -29.134 11.849 1.00 85.88 818 LEU A N 1
ATOM 6333 C CA . LEU A 1 818 ? -6.398 -30.490 11.314 1.00 85.88 818 LEU A CA 1
ATOM 6334 C C . LEU A 1 818 ? -7.708 -30.919 10.627 1.00 85.88 818 LEU A C 1
ATOM 6336 O O . LEU A 1 818 ? -7.676 -31.642 9.626 1.00 85.88 818 LEU A O 1
ATOM 6340 N N . VAL A 1 819 ? -8.865 -30.521 11.169 1.00 84.19 819 VAL A N 1
ATOM 6341 C CA . VAL A 1 819 ? -10.168 -31.060 10.743 1.00 84.19 819 VAL A CA 1
ATOM 6342 C C . VAL A 1 819 ? -10.991 -30.128 9.851 1.00 84.19 819 VAL A C 1
ATOM 6344 O O . VAL A 1 819 ? -11.832 -30.635 9.096 1.00 84.19 819 VAL A O 1
ATOM 6347 N N . GLU A 1 820 ? -10.760 -28.816 9.872 1.00 81.19 820 GLU A N 1
ATOM 6348 C CA . GLU A 1 820 ? -11.493 -27.844 9.049 1.00 81.19 820 GLU A CA 1
ATOM 6349 C C . GLU A 1 820 ? -10.940 -27.760 7.609 1.00 81.19 820 GLU A C 1
ATOM 6351 O O . GLU A 1 820 ? -9.746 -27.953 7.374 1.00 81.19 820 GLU A O 1
ATOM 6356 N N . PRO A 1 821 ? -11.794 -27.525 6.594 1.00 64.31 821 PRO A N 1
ATOM 6357 C CA . PRO A 1 821 ? -11.343 -27.339 5.217 1.00 64.31 821 PRO A CA 1
ATOM 6358 C C . PRO A 1 821 ? -10.622 -25.991 5.037 1.00 64.31 821 PRO A C 1
ATOM 6360 O O . PRO A 1 821 ? -11.144 -24.946 5.420 1.00 64.31 821 PRO A O 1
ATOM 6363 N N . ASN A 1 822 ? -9.447 -26.001 4.395 1.00 43.72 822 ASN A N 1
ATOM 6364 C CA . ASN A 1 822 ? -8.728 -24.779 4.014 1.00 43.72 822 ASN A CA 1
ATOM 6365 C C . ASN A 1 822 ? -9.540 -23.987 2.976 1.00 43.72 822 ASN A C 1
ATOM 6367 O O . ASN A 1 822 ? -9.618 -24.385 1.813 1.00 43.72 822 ASN A O 1
ATOM 6371 N N . ILE A 1 823 ? -10.122 -22.860 3.384 1.00 37.72 823 ILE A N 1
ATOM 6372 C CA . ILE A 1 823 ? -10.751 -21.896 2.476 1.00 37.72 823 ILE A CA 1
ATOM 6373 C C . ILE A 1 823 ? -9.675 -20.866 2.094 1.00 37.72 823 ILE A C 1
ATOM 6375 O O . ILE A 1 823 ? -9.208 -20.150 2.981 1.00 37.72 823 ILE A O 1
ATOM 6379 N N . PRO A 1 824 ? -9.239 -20.776 0.824 1.00 32.50 824 PRO A N 1
ATOM 6380 C CA . PRO A 1 824 ? -8.385 -19.677 0.389 1.00 32.50 824 PRO A CA 1
ATOM 6381 C C . PRO A 1 824 ? -9.168 -18.361 0.512 1.00 32.50 824 PRO A C 1
ATOM 6383 O O . PRO A 1 824 ? -10.254 -18.232 -0.058 1.00 32.50 824 PRO A O 1
ATOM 6386 N N . GLY A 1 825 ? -8.639 -17.448 1.330 1.00 31.38 825 GLY A N 1
ATOM 6387 C CA . GLY A 1 825 ? -9.202 -16.120 1.599 1.00 31.38 825 GLY A CA 1
ATOM 6388 C C . GLY A 1 825 ? -8.942 -15.094 0.509 1.00 31.38 825 GLY A C 1
ATOM 6389 O O . GLY A 1 825 ? -8.011 -15.305 -0.304 1.00 31.38 825 GLY A O 1
#

Mean predicted aligned error: 18.85 Å

Foldseek 3Di:
DPVVLLVLLVVLLVLLLVLLLVLLVLLLVQLPDDPCVPSVVVSVVLLLVLQLFFLLLLLLCLPPPCCVVPVVSVPDDSSVSSSCSLNSNSNSVSSVLLNQLLLVDDPVLVVVCVVVPDDPVRCCVPPRNVRSCVVSVVVSVLSSLVSSLVSSCCPPQRPVLSVVVLVVVVVVDVPSNVVSVVLRVVSSVVSVVLVVVLVVVLVVLDDPQDDDPDDDDDPDDDDDDPVPDDPPVCVPQPVVLLVLLVVLLVLLLVLLLVLLLVLLCLCVVPDCVSNVVSVVLLVVLSNHRLVVLLCCLQPVVCLVVVHGPDSSRSSSVSSNSSSNSVSNVLLNVLLVVDDCLLVVLCVLLPHDPVRSCVPFRVVNSCSVSSVVSSSSSSVSSSVSSVSVSSDPPPVPPVCVVVSPDDDDDDDDDDDDDDDDDDDDDDDDDDDDDDQWQKWWAQFWADDVPDTQAGGDTDTFHFLAAEEEEEDPSLCLLVVLCVQSVVDDTDDTDMDHDWREFEQEQQLSQRQSDFLLCSQQVSCCRVVVDDSVVSSVLLLVLCVLLVRNVRRGPGLSVDALLSSLSSSVSSSVSSVTQEYEYHASPPPDDPVSSVSNLVSVLVCSVVSRHYYHYYPPVVSCVNRHPYYWYGGNNDDDDDPPDPPPDDDDPDPPDDDDDDDDPPAVVVVVVVVSVQPPDPPQFKDKDKDFAQAALQLLLCLVQPQVSVQQQLFFPQWGKHWPDGDPDAQDKTKMKIAGNPPRDIWIKIWGWHDRDRSAKTKTWMDTPDPVFDWIKIKIWGWDQDPRYIMIMIMIGIGGNVDGNVNVNNSVVRSVVSSNVVGHDDDDD

pLDDT: mean 74.16, std 19.3, range [23.52, 96.06]

Secondary structure (DSSP, 8-state):
-HHHHHHHHHHHHHHHHHHHHHHHHHHHHHTT-SS-HHHHHHHHHHHHHHHHS-HHHHHHIIIIIHHHHSGGGTTS-HHHHHHHHHHHHHHHHHHHHHHHHHHTS-HHHHHHHHHTT--HHHHIIIIIHHHHHHHHHHHHHHHHHHHHHHHHHIIIIIHHHHHHHHHHHHHH-S-HHHHHHHHHHHHHHHHHHHHHHHHHHHHHHPPTT-----------------TT--HHHHHHHHHHHHHHHHHHHHHHHHHHHHHHHHHHHHHHT--HHHHHHHHHHHHHHHHS-HHHHHHIIIIIHHHHHTS---HHHHHHHHHHHHHHHHHHHHHHHHHHTS-HHHHHHHHHTT--HHHHIIIIIHHHHHHHHHHHHHHHHHHHHHHHHHHHHS-TTTTTHHHHTTTTS------------------------------EEEEEEEEEEEETTEEEEEEEEEEEETT-EEEEE--TTSSHHHHHHHHTTSS--SEEEEEE-S-EEEE-SS----TTS-HHHHHHHHHHHTS---HHHHHHHHHHHHHHTT-GGGTT--GGGS-HHHHHHHHHHHHHTT--SEEEEESTTTTS-HHHHHHHHHHHHHHHHTT-EEEEE-S-HHHHHHH-SEEEE-BTTB-----S----SS--S-------SSS-TTTHHHHHHHHHHTTS---TTEEEEEEEESS-HHHHHHHHH-HHHHHHHSSPTTEEEEEEEE--STT-EEEEEEEETTT--EEEEEEEEEEEETTTEEEEEEEES-TTS--EEEEEEEEEEETTEEEEEEEEE---TTS-HHHHHHHHHHHHHHHHHHHS-----

Nearest PDB structures (foldseek):
  1z94-assembly1_B  TM=9.903E-01  e=4.069E-16  Chromobacterium violaceum ATCC 12472
  6m96-assembly1_A-2  TM=8.010E-01  e=1.382E-09  Aquifex aeolicus VF5
  8dne-assembly1_C  TM=5.592E-01  e=2.709E-11  Aquifex aeolicus VF5
  7k2t-assembly1_A  TM=5.334E-01  e=9.085E-11  Aquifex aeolicus VF5
  7k2t-assembly1_C  TM=5.396E-01  e=3.781E-10  Aquifex aeolicus VF5

Organism: NCBI:txid166010

InterPro domains:
  IPR000515 ABC transporter type 1, transmembrane domain MetI-like [PF00528] (21-206)
  IPR000515 ABC transporter type 1, transmembrane domain MetI-like [PF00528] (256-393)
  IPR000515 ABC transporter type 1, transmembrane domain MetI-like [PS50928] (6-198)
  IPR000515 ABC transporter type 1, transmembrane domain MetI-like [PS50928] (242-444)
  IPR000515 ABC transporter type 1, transmembrane domain MetI-like [cd06261] (242-394)
  IPR003439 ABC transporter-like, ATP-binding domain [PF00005] (453-586)
  IPR003439 ABC transporter-like, ATP-binding domain [PS50893] (438-657)
  IPR003593 AAA+ ATPase domain [SM00382] (462-634)
  IPR010065 Amino acid ABC transporter, permease protein, 3-TM domain [TIGR01726] (6-100)
  IPR010065 Amino acid ABC transporter, permease protein, 3-TM domain [TIGR01726] (237-333)
  IPR013538 Activator of Hsp90 ATPase homologue 1/2-like, C-terminal [PF08327] (691-820)
  IPR017871 ABC transporter-like, conserved site [PS00211] (558-572)
  IPR023393 START-like domain superfamily [G3DSA:3.30.530.20] (680-824)
  IPR027417 P-loop containing nucleoside triphosphate hydrolase [G3DSA:3.40.50.300] (434-642)
  IPR027417 P-loop containing nucleoside triphosphate hydrolase [SSF52540] (437-636)
  IPR035906 MetI-like superfamily [G3DSA:1.10.3720.10] (3-207)
  IPR035906 MetI-like superfamily [G3DSA:1.10.3720.10] (225-413)
  IPR035906 MetI-like superfamily [SSF161098] (6-194)
  IPR035906 MetI-like superfamily [SSF161098] (236-396)
  IPR043429 ABC transporter membrane protein permease protein ArtM/GltK/GlnP/TcyL/YhdX-like [PTHR30614] (5-207)

Sequence (825 aa):
MDVDCLGWTVSVALTALFLALVVGSIIGTLRTLPDSPWLVRLGNAWVELFRNVPLLVQVFIWYFVLPKMIPPMRDLPPFVLVVCALGFFTSARIAEQLRSGIQALPRGQRYAGMAVGFTTPQYYRFVLLPMAYRIIMPPLTSESMNIFKNSSVAFAVSIPELTQFYLQAGEETSAQIPIYIGVIALYVISAMLINRIMTFIERKVRVPGFVAAVAREATDMMNLDFSFYNWSLISNYVLKGFYFSVILTVVATLGGIFFGTLLALMRLSGKKWLDFPAAAYVNGMRSVPLVMVILGFFLLVPFVIGRPIGAETSAVITFICFEAAYFSEIMRAGIQSISRGQVFAGMAVGMTYSQNMKLVILPQAFRNMLPVLLTQTIILFQDTSLVYAIGAYDLLKGFETAGGNAGGPAKPVPRRFPDCTRCDEPAHRSLKMSEKMIEIKNVSKWYGPVQVLNDCSVSIAKGDVVVVCGPSGSGKSTLIKTVNALEPFQKGEITLRSRVGMVFQHFELFPHLSVTENLTIAQIKVLGRSPDEAKTRGLKMLDRVGLMAHKDKFPGQLSGGQQQRVAIARALCMDPKVMLFDEPTSALDPEMVGEVLDVMVNLAKEGMTMMVVTHEMGFARKVASRVIFIDRGLFCLEPGHVAWPRVFPDLGACRFSSGSSDVLSRVVLDFLQEQSIMATNTVRLHRVLRTSPDKVYRAFVQPGAFERWLPPFGFVGKVHAMEPVVGGSWRMSFTNFGTGNGHSFGGKYLELIPGKRIAYDAAFDDPNLPGTMKTTVVLTEVSCGTDVSIVQEGIPEMIPTEMCYLGWQESLVSLAQLVEPNIPG